Protein 8ES6 (pdb70)

B-factor: mean 34.58, std 14.5, range [12.84, 90.11]

Solvent-accessible surface area: 32322 Å² total

Secondary structure (DSSP, 8-state):
----S--HHHHHHHHHHTS--HHHHHHHHHHHHHHHHHHH--EEEE-HHHHHHHHHHHHHHHHTT---STTTT-EEEEETTB--TTSB--TT-GGGTT-B-SS--HHHHHHHHTT-EEEEEE---GGG-SSS-EETTTEEPPPTT-TTB---SSSHHHHHHHHTTS-S-EEEEES---HHHHHHHT-EEEEPPTTSS---SBS----SS-EEEEEESSHHHHHHHHHHH----S--SS----SS----S-EEEEE---BTTB---HHHHHHHHHHHHHHHTSTTEEEE----TTS-HHHHHHHHHHH---HHHHHHHHHHHHHHHHHH-SEEEE-S-SSS--B---S-GGG-EEEETTEEEETTHHHHTTHHHHHHT--EEEEEPP--TTS---EEEEE-STT-HHHHHHHHHHHHTTS----PPTT--/--S---HHHHHHHHHTTSS-HHHHHHHHHHHHHHHHHHH--EEEE-HHHHHHHHHHHHHHHHTT---STTTT-EEEEETTB--TTSB--TT-STTTT-B-SS--HHHHHHHHTT-EEEEEE---GGG-SSS-EETTTEEPPPTT-TTB---SSSHHHHHHHHTTS-S-EEEEES---HHHHHHHT-EEEEPPTTSS--TTBS---TT-EEEEEESSHHHHHHHHHHH---SS--SS----SS-------EEEE---BTTB---HHHHHHHHHHHHHHHTSTT-EEE----TTS-HHHHHHHHHHH--TTHHHHHHHHHHHHHHHHH-SEEEE-S-SSS--B---S-TTS-EEEETTEEEETTHHHHTTHHHHHHT--EEEEEPP--TTS---EEEEE-STT-HHHHHHHHHHHTTTS----PPTT--

Foldseek 3Di:
DQDFDDALVVVVVCCLVVVDFLLRLLCNLVVLCVVPVPLFLWFQWFDSVQLNVLRVVLSVCSVVVNFAALSASFEFEEALQFADAQAFNQLQPPVRLPPHDNHGFQLRVLCVRNHYRHGGHTFFDRLQPWQFTAHDPRGHGAQPLGRLFGLTTRNQSRLNSQLQRSHQKYKDKCFLACPSSCFQRFWKWKFAFLQFACPPRGVVCVDDQMGMAMIHQALLSRLSRSVRTTDGPDDDPDAFDSPDQDDDQAFEEEEDEADVVQHAAVVLVVLVVVLVVLQCPDHRYHYYPPDDPLDPLVLLVVLLVVVSVPNVVSLVVVLVVQVVVQVVGLKYKYFQASDHTDGDDPDPQVPDFDQGNNDTHHPCSNSSRRSVCRSNRWMKMWFWFDDDLPGGIGIMIIIHHRNNSSSSSSVNNVSVVGTGTGDRRPPHD/DDFQDALVRVVVCCLVVVDFLLRLLVVLVVLCVVPCVLFLLFQWFDSPQLNVLRVVLSVCSVVVNFAALNASAEFEEALQFADQQAQSQQLDDVSRRVHHHHGFLQSVLCVVRRYRYGGHTFFHRLFPWQFGAHPRRGGGAQPQGRQFGLTDRNLSRLNSQLQRSHQKYKDKAAQACPSSCFQRFWKWKFAFPQQAGPPRGNDDVQLMGMAMIHQALLSRLSSSVSTTDGPDDDPDAFDSPGQDQDFQFEEEEDEADVLGAAAPVQVVLVVVLVVLSVPGPNYHYDPPDDVLDPLVLLVVVQVVSCPPNVVSLVVVLVVQVVVQVVGLKYKYFQARDHTDGDDPDDQAVDFDQHHNRTHHSCSNNSRRSPCRSNRWMKMWFWFDDDSPDGIGTMIITHGRNNSNSSSSVSNNSVVGTGTGDRRPPHD

Organism: Escherichia coli (NCBI:txid562)

Sequence (856 aa):
SEQSYRSAGTLLAQLASGETTSVALVNHYFSRMAQFNKPLNAVVQQHYALALEAAARADRERLEGRRARGVLHGLPCTVKESFDVQGWLTTSGAHYLKDNRATQDAPSIARLRAAGAILMGKTNVPMMTADWQTYNDLYGTTHNLWDRQRSPGGSSGGAAVAVAADFTPVEFGSDLFGLRIPAHYTGVYAHRCSLGLMSVRGHVPGEPDLSTAGPMARSAADLRLMMRALSTFWVEPPRIPDFSRYQAKANYRVCTWFSAPHHEIDQQIAQRFQSFIDKLRAQPGVEVDDAMPADIDPDALFDIAVKLSRNTDKLRHEYSRVIETLFARYDVLLTPVSPVLAFAHMMQQPVRKRKLIVNGEPQDYNEHLFWNMLATVFGLPATVYPLAKTMDELPCGIQIISGHFHDDVTINFAEFCESSISGGFTVPEGYGEQSYRSAGTLLAQLASGETTSVALVNHYFSRMAQFNKPLNAVVQQHYALALEAAARADRERLEGRARGVLHGLPCTVKESFDVQGWLTTSGAHYLKDNRATQDAPSIARLRAAGAILMGKTNVPMMTADWQTYNDLYGTTHNLWDRQRSPGGSSGGAAVAVAADFTPVEFGSDLFGLRIPAHYTGVYAHRCSLGLMSVRGHVPGPDLSTAGPMARSAADLRLMMRALSTFWVEPPRIPDFSRYQAKANYRVCTWFSAPHHEIDQQIAQRFQSFIDKLRAQPGVEVDDAMPADIDPDALFDIAVKLSRNTDKLRHEYSRVIETLFARYDVLLTPVSPVLAFAHMQQPVRKRKLIVNGEPQDYNEHLFWNMLATVFGLPATVYPLAKTMDELPCGIQIISGHFHDDVTINFAEFCESISGGFTVPEGYG

Structure (mmCIF, N/CA/C/O backbone):
data_8ES6
#
_entry.id   8ES6
#
_cell.length_a   103.924
_cell.length_b   56.372
_cell.length_c   145.019
_cell.angle_alpha   90.000
_cell.angle_beta   91.840
_cell.angle_gamma   90.000
#
_symmetry.space_group_name_H-M   'C 1 2 1'
#
loop_
_entity.id
_entity.type
_entity.pdbx_description
1 polymer 'Colibactin biosynthesis amidase ClbL'
2 water water
#
loop_
_atom_site.group_PDB
_atom_site.id
_atom_site.type_symbol
_atom_site.label_atom_id
_atom_site.label_alt_id
_atom_site.label_comp_id
_atom_site.label_asym_id
_atom_site.label_entity_id
_atom_site.label_seq_id
_atom_site.pdbx_PDB_ins_code
_atom_site.Cartn_x
_atom_site.Cartn_y
_atom_site.Cartn_z
_atom_site.occupancy
_atom_site.B_iso_or_equiv
_atom_site.auth_seq_id
_atom_site.auth_comp_id
_atom_site.auth_asym_id
_atom_site.auth_atom_id
_atom_site.pdbx_PDB_model_num
ATOM 1 N N . SER A 1 2 ? -1.053 -13.895 36.096 1.00 51.79 2 SER A N 1
ATOM 2 C CA . SER A 1 2 ? -1.387 -12.559 35.619 1.00 49.46 2 SER A CA 1
ATOM 3 C C . SER A 1 2 ? -1.574 -12.564 34.107 1.00 54.54 2 SER A C 1
ATOM 4 O O . SER A 1 2 ? -0.804 -13.183 33.366 1.00 46.27 2 SER A O 1
ATOM 7 N N . GLU A 1 3 ? -2.605 -11.861 33.649 1.00 52.67 3 GLU A N 1
ATOM 8 C CA . GLU A 1 3 ? -2.927 -11.830 32.239 1.00 50.84 3 GLU A CA 1
ATOM 9 C C . GLU A 1 3 ? -2.962 -10.410 31.689 1.00 44.69 3 GLU A C 1
ATOM 10 O O . GLU A 1 3 ? -3.175 -10.234 30.482 1.00 47.97 3 GLU A O 1
ATOM 16 N N . GLN A 1 4 ? -2.730 -9.397 32.527 1.00 36.54 4 GLN A N 1
ATOM 17 C CA . GLN A 1 4 ? -2.736 -8.013 32.056 1.00 36.50 4 GLN A CA 1
ATOM 18 C C . GLN A 1 4 ? -1.664 -7.814 30.975 1.00 33.38 4 GLN A C 1
ATOM 19 O O . GLN A 1 4 ? -0.518 -8.244 31.138 1.00 32.91 4 GLN A O 1
ATOM 25 N N . SER A 1 5 ? -2.036 -7.177 29.865 1.00 29.85 5 SER A N 1
ATOM 26 C CA . SER A 1 5 ? -1.103 -6.904 28.772 1.00 28.16 5 SER A CA 1
ATOM 27 C C . SER A 1 5 ? -0.526 -5.486 28.853 1.00 29.44 5 SER A C 1
ATOM 28 O O . SER A 1 5 ? -1.042 -4.611 29.561 1.00 26.14 5 SER A O 1
ATOM 31 N N . TYR A 1 6 ? 0.591 -5.291 28.133 1.00 23.51 6 TYR A N 1
ATOM 32 C CA . TYR A 1 6 ? 1.252 -3.994 27.943 1.00 23.30 6 TYR A CA 1
ATOM 33 C C . TYR A 1 6 ? 1.707 -3.348 29.258 1.00 24.10 6 TYR A C 1
ATOM 34 O O . TYR A 1 6 ? 1.861 -2.130 29.349 1.00 20.18 6 TYR A O 1
ATOM 43 N N . ARG A 1 7 ? 1.980 -4.143 30.284 1.00 23.21 7 ARG A N 1
ATOM 44 C CA . ARG A 1 7 ? 2.751 -3.629 31.407 1.00 24.08 7 ARG A CA 1
ATOM 45 C C . ARG A 1 7 ? 4.189 -3.369 30.966 1.00 24.38 7 ARG A C 1
ATOM 46 O O . ARG A 1 7 ? 4.746 -4.103 30.144 1.00 24.55 7 ARG A O 1
ATOM 54 N N . SER A 1 8 ? 4.791 -2.321 31.532 1.00 19.84 8 SER A N 1
ATOM 55 C CA . SER A 1 8 ? 6.202 -2.027 31.312 1.00 20.21 8 SER A CA 1
ATOM 56 C C . SER A 1 8 ? 7.096 -2.975 32.104 1.00 22.42 8 SER A C 1
ATOM 57 O O . SER A 1 8 ? 6.677 -3.588 33.091 1.00 22.92 8 SER A O 1
ATOM 60 N N . ALA A 1 9 ? 8.364 -3.068 31.680 1.00 20.24 9 ALA A N 1
ATOM 61 C CA . ALA A 1 9 ? 9.342 -3.815 32.473 1.00 21.29 9 ALA A CA 1
ATOM 62 C C . ALA A 1 9 ? 9.407 -3.292 33.904 1.00 21.60 9 ALA A C 1
ATOM 63 O O . ALA A 1 9 ? 9.520 -4.076 34.859 1.00 19.96 9 ALA A O 1
ATOM 65 N N . GLY A 1 10 ? 9.389 -1.964 34.070 1.00 23.18 10 GLY A N 1
ATOM 66 C CA . GLY A 1 10 ? 9.490 -1.403 35.411 1.00 21.77 10 GLY A CA 1
ATOM 67 C C . GLY A 1 10 ? 8.343 -1.845 36.297 1.00 21.87 10 GLY A C 1
ATOM 68 O O . GLY A 1 10 ? 8.545 -2.257 37.443 1.00 26.21 10 GLY A O 1
ATOM 69 N N . THR A 1 11 ? 7.118 -1.757 35.773 1.00 19.66 11 THR A N 1
ATOM 70 C CA . THR A 1 11 ? 5.945 -2.270 36.474 1.00 22.19 11 THR A CA 1
ATOM 71 C C . THR A 1 11 ? 6.072 -3.758 36.761 1.00 23.77 11 THR A C 1
ATOM 72 O O . THR A 1 11 ? 5.747 -4.225 37.860 1.00 21.98 11 THR A O 1
ATOM 76 N N . LEU A 1 12 ? 6.518 -4.525 35.769 1.00 20.36 12 LEU A N 1
ATOM 77 C CA . LEU A 1 12 ? 6.606 -5.968 35.937 1.00 19.66 12 LEU A CA 1
ATOM 78 C C . LEU A 1 12 ? 7.575 -6.326 37.048 1.00 20.02 12 LEU A C 1
ATOM 79 O O . LEU A 1 12 ? 7.300 -7.212 37.863 1.00 24.33 12 LEU A O 1
ATOM 84 N N . LEU A 1 13 ? 8.714 -5.639 37.106 1.00 21.90 13 LEU A N 1
ATOM 85 C CA . LEU A 1 13 ? 9.679 -5.915 38.163 1.00 21.22 13 LEU A CA 1
ATOM 86 C C . LEU A 1 13 ? 9.091 -5.569 39.523 1.00 26.15 13 LEU A C 1
ATOM 87 O O . LEU A 1 13 ? 9.284 -6.303 40.500 1.00 21.52 13 LEU A O 1
ATOM 92 N N . ALA A 1 14 ? 8.334 -4.474 39.587 1.00 22.68 14 ALA A N 1
ATOM 93 C CA . ALA A 1 14 ? 7.669 -4.104 40.832 1.00 28.77 14 ALA A CA 1
ATOM 94 C C . ALA A 1 14 ? 6.650 -5.164 41.243 1.00 28.15 14 ALA A C 1
ATOM 95 O O . ALA A 1 14 ? 6.548 -5.522 42.428 1.00 28.12 14 ALA A O 1
ATOM 97 N N . GLN A 1 15 ? 5.892 -5.685 40.276 1.00 28.69 15 GLN A N 1
ATOM 98 C CA . GLN A 1 15 ? 4.875 -6.685 40.579 1.00 28.62 15 GLN A CA 1
ATOM 99 C C . GLN A 1 15 ? 5.487 -8.038 40.932 1.00 29.91 15 GLN A C 1
ATOM 100 O O . GLN A 1 15 ? 4.905 -8.793 41.723 1.00 25.65 15 GLN A O 1
ATOM 106 N N . LEU A 1 16 ? 6.642 -8.371 40.345 1.00 26.94 16 LEU A N 1
ATOM 107 C CA . LEU A 1 16 ? 7.375 -9.553 40.785 1.00 26.25 16 LEU A CA 1
ATOM 108 C C . LEU A 1 16 ? 7.818 -9.406 42.238 1.00 30.88 16 LEU A C 1
ATOM 109 O O . LEU A 1 16 ? 7.670 -10.333 43.040 1.00 26.40 16 LEU A O 1
ATOM 114 N N . ALA A 1 17 ? 8.382 -8.243 42.587 1.00 29.85 17 ALA A N 1
ATOM 115 C CA . ALA A 1 17 ? 8.817 -8.010 43.958 1.00 31.32 17 ALA A CA 1
ATOM 116 C C . ALA A 1 17 ? 7.659 -8.104 44.929 1.00 33.06 17 ALA A C 1
ATOM 117 O O . ALA A 1 17 ? 7.830 -8.572 46.058 1.00 34.02 17 ALA A O 1
ATOM 119 N N . SER A 1 18 ? 6.479 -7.664 44.519 1.00 31.72 18 SER A N 1
ATOM 120 C CA . SER A 1 18 ? 5.352 -7.605 45.428 1.00 34.07 18 SER A CA 1
ATOM 121 C C . SER A 1 18 ? 4.484 -8.848 45.373 1.00 35.46 18 SER A C 1
ATOM 122 O O . SER A 1 18 ? 3.521 -8.953 46.141 1.00 33.84 18 SER A O 1
ATOM 125 N N . GLY A 1 19 ? 4.792 -9.791 44.493 1.00 30.27 19 GLY A N 1
ATOM 126 C CA . GLY A 1 19 ? 4.006 -11.004 44.423 1.00 28.85 19 GLY A CA 1
ATOM 127 C C . GLY A 1 19 ? 2.701 -10.896 43.672 1.00 30.47 19 GLY A C 1
ATOM 128 O O . GLY A 1 19 ? 1.952 -11.872 43.663 1.00 35.01 19 GLY A O 1
ATOM 129 N N . GLU A 1 20 ? 2.396 -9.750 43.036 1.00 28.73 20 GLU A N 1
ATOM 130 C CA . GLU A 1 20 ? 1.211 -9.694 42.176 1.00 31.67 20 GLU A CA 1
ATOM 131 C C . GLU A 1 20 ? 1.372 -10.497 40.896 1.00 33.01 20 GLU A C 1
ATOM 132 O O . GLU A 1 20 ? 0.381 -10.693 40.178 1.00 33.84 20 GLU A O 1
ATOM 138 N N . THR A 1 21 ? 2.585 -10.940 40.578 1.00 30.58 21 THR A N 1
ATOM 139 C CA . THR A 1 21 ? 2.787 -11.821 39.439 1.00 25.67 21 THR A CA 1
ATOM 140 C C . THR A 1 21 ? 4.053 -12.629 39.694 1.00 23.96 21 THR A C 1
ATOM 141 O O . THR A 1 21 ? 4.839 -12.328 40.592 1.00 24.01 21 THR A O 1
ATOM 145 N N . THR A 1 22 ? 4.248 -13.661 38.889 1.00 21.98 22 THR A N 1
ATOM 146 C CA . THR A 1 22 ? 5.450 -14.482 38.951 1.00 20.76 22 THR A CA 1
ATOM 147 C C . THR A 1 22 ? 6.042 -14.542 37.551 1.00 20.78 22 THR A C 1
ATOM 148 O O . THR A 1 22 ? 5.385 -14.186 36.572 1.00 19.54 22 THR A O 1
ATOM 152 N N . SER A 1 23 ? 7.293 -14.996 37.465 1.00 21.37 23 SER A N 1
ATOM 153 C CA . SER A 1 23 ? 7.923 -15.159 36.157 1.00 19.83 23 SER A CA 1
ATOM 154 C C . SER A 1 23 ? 7.243 -16.237 35.326 1.00 20.81 23 SER A C 1
ATOM 155 O O . SER A 1 23 ? 7.162 -16.112 34.102 1.00 22.25 23 SER A O 1
ATOM 158 N N . VAL A 1 24 ? 6.759 -17.314 35.958 1.00 20.26 24 VAL A N 1
ATOM 159 C CA . VAL A 1 24 ? 6.046 -18.337 35.200 1.00 17.90 24 VAL A CA 1
ATOM 160 C C . VAL A 1 24 ? 4.793 -17.757 34.557 1.00 18.26 24 VAL A C 1
ATOM 161 O O . VAL A 1 24 ? 4.514 -18.009 33.380 1.00 18.99 24 VAL A O 1
ATOM 165 N N . ALA A 1 25 ? 4.031 -16.959 35.303 1.00 17.54 25 ALA A N 1
ATOM 166 C CA . ALA A 1 25 ? 2.834 -16.352 34.733 1.00 20.93 25 ALA A CA 1
ATOM 167 C C . ALA A 1 25 ? 3.181 -15.411 33.583 1.00 21.09 25 ALA A C 1
ATOM 168 O O . ALA A 1 25 ? 2.419 -15.303 32.617 1.00 20.24 25 ALA A O 1
ATOM 170 N N . LEU A 1 26 ? 4.319 -14.729 33.672 1.00 16.92 26 LEU A N 1
ATOM 171 C CA . LEU A 1 26 ? 4.706 -13.825 32.585 1.00 17.87 26 LEU A CA 1
ATOM 172 C C . LEU A 1 26 ? 5.123 -14.596 31.338 1.00 19.74 26 LEU A C 1
ATOM 173 O O . LEU A 1 26 ? 4.814 -14.186 30.215 1.00 21.97 26 LEU A O 1
ATOM 178 N N . VAL A 1 27 ? 5.853 -15.692 31.510 1.00 18.80 27 VAL A N 1
ATOM 179 C CA . VAL A 1 27 ? 6.267 -16.467 30.353 1.00 22.12 27 VAL A CA 1
ATOM 180 C C . VAL A 1 27 ? 5.039 -17.029 29.651 1.00 22.23 27 VAL A C 1
ATOM 181 O O . VAL A 1 27 ? 4.916 -16.943 28.423 1.00 23.63 27 VAL A O 1
ATOM 185 N N . ASN A 1 28 ? 4.055 -17.507 30.429 1.00 21.43 28 ASN A N 1
ATOM 186 C CA . ASN A 1 28 ? 2.811 -17.975 29.827 1.00 20.44 28 ASN A CA 1
ATOM 187 C C . ASN A 1 28 ? 2.037 -16.842 29.157 1.00 23.06 28 ASN A C 1
ATOM 188 O O . ASN A 1 28 ? 1.442 -17.040 28.093 1.00 25.92 28 ASN A O 1
ATOM 193 N N . HIS A 1 29 ? 2.040 -15.645 29.749 1.00 20.68 29 HIS A N 1
ATOM 194 C CA . HIS A 1 29 ? 1.413 -14.493 29.102 1.00 22.50 29 HIS A CA 1
ATOM 195 C C . HIS A 1 29 ? 1.989 -14.250 27.707 1.00 21.26 29 HIS A C 1
ATOM 196 O O . HIS A 1 29 ? 1.246 -14.184 26.731 1.00 21.15 29 HIS A O 1
ATOM 203 N N . TYR A 1 30 ? 3.313 -14.122 27.603 1.00 21.81 30 TYR A N 1
ATOM 204 C CA . TYR A 1 30 ? 3.939 -13.780 26.324 1.00 21.75 30 TYR A CA 1
ATOM 205 C C . TYR A 1 30 ? 3.787 -14.901 25.301 1.00 22.59 30 TYR A C 1
ATOM 206 O O . TYR A 1 30 ? 3.463 -14.642 24.133 1.00 25.62 30 TYR A O 1
ATOM 215 N N . PHE A 1 31 ? 4.005 -16.160 25.704 1.00 20.68 31 PHE A N 1
ATOM 216 C CA . PHE A 1 31 ? 3.814 -17.232 24.725 1.00 23.10 31 PHE A CA 1
ATOM 217 C C . PHE A 1 31 ? 2.354 -17.370 24.315 1.00 21.99 31 PHE A C 1
ATOM 218 O O . PHE A 1 31 ? 2.066 -17.722 23.165 1.00 26.93 31 PHE A O 1
ATOM 226 N N . SER A 1 32 ? 1.424 -17.108 25.230 1.00 22.85 32 SER A N 1
ATOM 227 C CA . SER A 1 32 ? 0.014 -17.046 24.856 1.00 23.20 32 SER A CA 1
ATOM 228 C C . SER A 1 32 ? -0.241 -15.982 23.792 1.00 27.91 32 SER A C 1
ATOM 229 O O . SER A 1 32 ? -0.943 -16.226 22.803 1.00 30.33 32 SER A O 1
ATOM 232 N N . ARG A 1 33 ? 0.294 -14.779 23.988 1.00 25.76 33 ARG A N 1
ATOM 233 C CA . ARG A 1 33 ? 0.099 -13.750 22.973 1.00 24.92 33 ARG A CA 1
ATOM 234 C C . ARG A 1 33 ? 0.772 -14.138 21.666 1.00 25.86 33 ARG A C 1
ATOM 235 O O . ARG A 1 33 ? 0.230 -13.864 20.588 1.00 29.50 33 ARG A O 1
ATOM 243 N N . MET A 1 34 ? 1.943 -14.787 21.717 1.00 23.88 34 MET A N 1
ATOM 244 C CA . MET A 1 34 ? 2.519 -15.189 20.440 1.00 24.38 34 MET A CA 1
ATOM 245 C C . MET A 1 34 ? 1.677 -16.260 19.765 1.00 30.20 34 MET A C 1
ATOM 246 O O . MET A 1 34 ? 1.576 -16.284 18.536 1.00 25.66 34 MET A O 1
ATOM 251 N N . ALA A 1 35 ? 1.069 -17.161 20.546 1.00 31.15 35 ALA A N 1
ATOM 252 C CA . ALA A 1 35 ? 0.186 -18.146 19.934 1.00 31.03 35 ALA A CA 1
ATOM 253 C C . ALA A 1 35 ? -1.008 -17.468 19.274 1.00 27.81 35 ALA A C 1
ATOM 254 O O . ALA A 1 35 ? -1.399 -17.830 18.159 1.00 30.53 35 ALA A O 1
ATOM 256 N N . GLN A 1 36 ? -1.571 -16.457 19.933 1.00 28.57 36 GLN A N 1
ATOM 257 C CA . GLN A 1 36 ? -2.767 -15.790 19.437 1.00 29.00 36 GLN A CA 1
ATOM 258 C C . GLN A 1 36 ? -2.486 -14.856 18.265 1.00 33.42 36 GLN A C 1
ATOM 259 O O . GLN A 1 36 ? -3.363 -14.679 17.412 1.00 33.17 36 GLN A O 1
ATOM 265 N N . PHE A 1 37 ? -1.293 -14.251 18.196 1.00 31.16 37 PHE A N 1
ATOM 266 C CA . PHE A 1 37 ? -1.075 -13.126 17.282 1.00 30.56 37 PHE A CA 1
ATOM 267 C C . PHE A 1 37 ? 0.138 -13.238 16.367 1.00 30.79 37 PHE A C 1
ATOM 268 O O . PHE A 1 37 ? 0.211 -12.475 15.392 1.00 33.32 37 PHE A O 1
ATOM 276 N N . ASN A 1 38 ? 1.091 -14.131 16.628 1.00 30.40 38 ASN A N 1
ATOM 277 C CA . ASN A 1 38 ? 2.347 -14.063 15.878 1.00 29.90 38 ASN A CA 1
ATOM 278 C C . ASN A 1 38 ? 2.220 -14.591 14.458 1.00 33.27 38 ASN A C 1
ATOM 279 O O . ASN A 1 38 ? 2.982 -14.157 13.581 1.00 28.04 38 ASN A O 1
ATOM 284 N N . LYS A 1 39 ? 1.281 -15.512 14.200 1.00 33.41 39 LYS A N 1
ATOM 285 C CA . LYS A 1 39 ? 1.201 -16.106 12.864 1.00 36.11 39 LYS A CA 1
ATOM 286 C C . LYS A 1 39 ? 1.027 -15.069 11.761 1.00 30.70 39 LYS A C 1
ATOM 287 O O . LYS A 1 39 ? 1.829 -15.080 10.813 1.00 31.00 39 LYS A O 1
ATOM 293 N N . PRO A 1 40 ? 0.051 -14.153 11.810 1.00 29.08 40 PRO A N 1
ATOM 294 C CA . PRO A 1 40 ? -0.047 -13.135 10.745 1.00 34.66 40 PRO A CA 1
ATOM 295 C C . PRO A 1 40 ? 1.091 -12.115 10.720 1.00 35.21 40 PRO A C 1
ATOM 296 O O . PRO A 1 40 ? 1.240 -11.430 9.695 1.00 33.53 40 PRO A O 1
ATOM 300 N N . LEU A 1 41 ? 1.890 -11.987 11.785 1.00 29.51 41 LEU A N 1
ATOM 301 C CA . LEU A 1 41 ? 2.945 -10.973 11.853 1.00 31.84 41 LEU A CA 1
ATOM 302 C C . LEU A 1 41 ? 4.334 -11.517 11.530 1.00 26.01 41 LEU A C 1
ATOM 303 O O . LEU A 1 41 ? 5.148 -10.810 10.919 1.00 25.61 41 LEU A O 1
ATOM 308 N N . ASN A 1 42 ? 4.625 -12.749 11.964 1.00 28.48 42 ASN A N 1
ATOM 309 C CA . ASN A 1 42 ? 5.884 -13.453 11.698 1.00 24.69 42 ASN A CA 1
ATOM 310 C C . ASN A 1 42 ? 7.067 -12.697 12.320 1.00 28.20 42 ASN A C 1
ATOM 311 O O . ASN A 1 42 ? 8.146 -12.569 11.728 1.00 23.54 42 ASN A O 1
ATOM 316 N N . ALA A 1 43 ? 6.865 -12.200 13.545 1.00 21.80 43 ALA A N 1
ATOM 317 C CA . ALA A 1 43 ? 7.878 -11.425 14.252 1.00 22.01 43 ALA A CA 1
ATOM 318 C C . ALA A 1 43 ? 8.843 -12.307 15.045 1.00 19.90 43 ALA A C 1
ATOM 319 O O . ALA A 1 43 ? 10.060 -12.117 15.000 1.00 21.01 43 ALA A O 1
ATOM 321 N N . VAL A 1 44 ? 8.326 -13.259 15.794 1.00 20.26 44 VAL A N 1
ATOM 322 C CA . VAL A 1 44 ? 9.174 -14.153 16.562 1.00 23.11 44 VAL A CA 1
ATOM 323 C C . VAL A 1 44 ? 9.387 -15.376 15.689 1.00 23.20 44 VAL A C 1
ATOM 324 O O . VAL A 1 44 ? 8.416 -16.009 15.265 1.00 24.79 44 VAL A O 1
ATOM 328 N N . VAL A 1 45 ? 10.644 -15.700 15.403 1.00 21.02 45 VAL A N 1
ATOM 329 C CA . VAL A 1 45 ? 10.949 -16.809 14.507 1.00 23.05 45 VAL A CA 1
ATOM 330 C C . VAL A 1 45 ? 11.622 -17.987 15.204 1.00 26.72 45 VAL A C 1
ATOM 331 O O . VAL A 1 45 ? 11.788 -19.041 14.569 1.00 22.66 45 VAL A O 1
ATOM 335 N N . GLN A 1 46 ? 12.011 -17.857 16.474 1.00 22.79 46 GLN A N 1
ATOM 336 C CA . GLN A 1 46 ? 12.403 -18.996 17.300 1.00 22.88 46 GLN A CA 1
ATOM 337 C C . GLN A 1 46 ? 11.690 -18.852 18.622 1.00 27.37 46 GLN A C 1
ATOM 338 O O . GLN A 1 46 ? 11.703 -17.770 19.202 1.00 22.14 46 GLN A O 1
ATOM 344 N N . GLN A 1 47 ? 11.098 -19.940 19.111 1.00 29.61 47 GLN A N 1
ATOM 345 C CA . GLN A 1 47 ? 10.481 -19.956 20.432 1.00 26.90 47 GLN A CA 1
ATOM 346 C C . GLN A 1 47 ? 11.090 -21.097 21.233 1.00 29.99 47 GLN A C 1
ATOM 347 O O . GLN A 1 47 ? 11.246 -22.202 20.703 1.00 26.42 47 GLN A O 1
ATOM 353 N N . HIS A 1 48 ? 11.465 -20.819 22.500 1.00 23.69 48 HIS A N 1
ATOM 354 C CA . HIS A 1 48 ? 12.099 -21.802 23.388 1.00 23.45 48 HIS A CA 1
ATOM 355 C C . HIS A 1 48 ? 11.294 -21.873 24.688 1.00 24.85 48 HIS A C 1
ATOM 356 O O . HIS A 1 48 ? 11.765 -21.490 25.761 1.00 22.60 48 HIS A O 1
ATOM 363 N N . TYR A 1 49 ? 10.064 -22.371 24.575 1.00 24.41 49 TYR A N 1
ATOM 364 C CA . TYR A 1 49 ? 9.159 -22.373 25.717 1.00 25.05 49 TYR A CA 1
ATOM 365 C C . TYR A 1 49 ? 9.707 -23.196 26.880 1.00 26.11 49 TYR A C 1
ATOM 366 O O . TYR A 1 49 ? 9.690 -22.744 28.031 1.00 24.68 49 TYR A O 1
ATOM 375 N N . ALA A 1 50 ? 10.206 -24.407 26.605 1.00 23.98 50 ALA A N 1
ATOM 376 C CA . ALA A 1 50 ? 10.616 -25.294 27.694 1.00 24.89 50 ALA A CA 1
ATOM 377 C C . ALA A 1 50 ? 11.777 -24.703 28.479 1.00 26.56 50 ALA A C 1
ATOM 378 O O . ALA A 1 50 ? 11.806 -24.778 29.718 1.00 28.05 50 ALA A O 1
ATOM 380 N N . LEU A 1 51 ? 12.743 -24.113 27.773 1.00 22.46 51 LEU A N 1
ATOM 381 C CA . LEU A 1 51 ? 13.849 -23.443 28.433 1.00 26.29 51 LEU A CA 1
ATOM 382 C C . LEU A 1 51 ? 13.354 -22.214 29.196 1.00 24.67 51 LEU A C 1
ATOM 383 O O . LEU A 1 51 ? 13.798 -21.957 30.322 1.00 26.42 51 LEU A O 1
ATOM 388 N N . ALA A 1 52 ? 12.408 -21.469 28.614 1.00 23.01 52 ALA A N 1
ATOM 389 C CA . ALA A 1 52 ? 11.924 -20.250 29.265 1.00 23.21 52 ALA A CA 1
ATOM 390 C C . ALA A 1 52 ? 11.147 -20.570 30.535 1.00 23.80 52 ALA A C 1
ATOM 391 O O . ALA A 1 52 ? 11.287 -19.868 31.549 1.00 22.51 52 ALA A O 1
ATOM 393 N N . LEU A 1 53 ? 10.284 -21.593 30.481 1.00 23.13 53 LEU A N 1
ATOM 394 C CA . LEU A 1 53 ? 9.477 -21.957 31.645 1.00 25.04 53 LEU A CA 1
ATOM 395 C C . LEU A 1 53 ? 10.348 -22.464 32.784 1.00 24.42 53 LEU A C 1
ATOM 396 O O . LEU A 1 53 ? 10.093 -22.153 33.957 1.00 22.44 53 LEU A O 1
ATOM 401 N N . GLU A 1 54 ? 11.356 -23.273 32.459 1.00 24.18 54 GLU A N 1
ATOM 402 C CA . GLU A 1 54 ? 12.318 -23.733 33.454 1.00 26.18 54 GLU A CA 1
ATOM 403 C C . GLU A 1 54 ? 13.034 -22.559 34.101 1.00 24.64 54 GLU A C 1
ATOM 404 O O . GLU A 1 54 ? 13.117 -22.468 35.330 1.00 23.27 54 GLU A O 1
ATOM 410 N N . ALA A 1 55 ? 13.538 -21.630 33.281 1.00 22.59 55 ALA A N 1
ATOM 411 C CA . ALA A 1 55 ? 14.201 -20.447 33.810 1.00 20.72 55 ALA A CA 1
ATOM 412 C C . ALA A 1 55 ? 13.252 -19.625 34.684 1.00 18.35 55 ALA A C 1
ATOM 413 O O . ALA A 1 55 ? 13.661 -19.099 35.719 1.00 21.54 55 ALA A O 1
ATOM 415 N N . ALA A 1 56 ? 11.977 -19.517 34.289 1.00 16.14 56 ALA A N 1
ATOM 416 C CA . ALA A 1 56 ? 11.016 -18.764 35.095 1.00 20.02 56 ALA A CA 1
ATOM 417 C C . ALA A 1 56 ? 10.784 -19.431 36.436 1.00 21.28 56 ALA A C 1
ATOM 418 O O . ALA A 1 56 ? 10.618 -18.745 37.449 1.00 21.51 56 ALA A O 1
ATOM 420 N N . ALA A 1 57 ? 10.692 -20.762 36.447 1.00 18.42 57 ALA A N 1
ATOM 421 C CA . ALA A 1 57 ? 10.473 -21.465 37.708 1.00 22.46 57 ALA A CA 1
ATOM 422 C C . ALA A 1 57 ? 11.627 -21.228 38.667 1.00 21.73 57 ALA A C 1
ATOM 423 O O . ALA A 1 57 ? 11.421 -21.011 39.871 1.00 21.65 57 ALA A O 1
ATOM 425 N N . ARG A 1 58 ? 12.849 -21.279 38.146 1.00 20.24 58 ARG A N 1
ATOM 426 C CA . ARG A 1 58 ? 14.041 -20.972 38.922 1.00 20.47 58 ARG A CA 1
ATOM 427 C C . ARG A 1 58 ? 13.996 -19.545 39.456 1.00 20.88 58 ARG A C 1
ATOM 428 O O . ARG A 1 58 ? 14.245 -19.312 40.641 1.00 20.84 58 ARG A O 1
ATOM 436 N N . ALA A 1 59 ? 13.697 -18.565 38.599 1.00 22.81 59 ALA A N 1
ATOM 437 C CA . ALA A 1 59 ? 13.610 -17.196 39.113 1.00 19.56 59 ALA A CA 1
ATOM 438 C C . ALA A 1 59 ? 12.580 -17.111 40.234 1.00 20.16 59 ALA A C 1
ATOM 439 O O . ALA A 1 59 ? 12.834 -16.493 41.275 1.00 19.65 59 ALA A O 1
ATOM 441 N N . ASP A 1 60 ? 11.430 -17.763 40.062 1.00 20.92 60 ASP A N 1
ATOM 442 C CA . ASP A 1 60 ? 10.420 -17.691 41.110 1.00 22.08 60 ASP A CA 1
ATOM 443 C C . ASP A 1 60 ? 10.905 -18.324 42.412 1.00 24.06 60 ASP A C 1
ATOM 444 O O . ASP A 1 60 ? 10.701 -17.757 43.490 1.00 21.98 60 ASP A O 1
ATOM 449 N N . ARG A 1 61 ? 11.569 -19.481 42.345 1.00 21.92 61 ARG A N 1
ATOM 450 C CA . ARG A 1 61 ? 12.125 -20.084 43.560 1.00 23.21 61 ARG A CA 1
ATOM 451 C C . ARG A 1 61 ? 13.126 -19.157 44.227 1.00 23.24 61 ARG A C 1
ATOM 452 O O . ARG A 1 61 ? 13.120 -18.989 45.453 1.00 23.09 61 ARG A O 1
ATOM 460 N N . GLU A 1 62 ? 13.996 -18.543 43.427 1.00 22.04 62 GLU A N 1
ATOM 461 C CA . GLU A 1 62 ? 14.996 -17.630 43.961 1.00 20.89 62 GLU A CA 1
ATOM 462 C C . GLU A 1 62 ? 14.350 -16.443 44.673 1.00 25.01 62 GLU A C 1
ATOM 463 O O . GLU A 1 62 ? 14.788 -16.045 45.765 1.00 24.87 62 GLU A O 1
ATOM 469 N N . ARG A 1 63 ? 13.313 -15.859 44.063 1.00 24.25 63 ARG A N 1
ATOM 470 C CA . ARG A 1 63 ? 12.611 -14.738 44.691 1.00 26.27 63 ARG A CA 1
ATOM 471 C C . ARG A 1 63 ? 12.031 -15.127 46.049 1.00 25.68 63 ARG A C 1
ATOM 472 O O . ARG A 1 63 ? 12.198 -14.405 47.043 1.00 26.91 63 ARG A O 1
ATOM 480 N N . LEU A 1 64 ? 11.304 -16.240 46.094 1.00 23.33 64 LEU A N 1
ATOM 481 C CA . LEU A 1 64 ? 10.709 -16.703 47.352 1.00 24.85 64 LEU A CA 1
ATOM 482 C C . LEU A 1 64 ? 11.747 -16.923 48.445 1.00 27.21 64 LEU A C 1
ATOM 483 O O . LEU A 1 64 ? 11.486 -16.621 49.616 1.00 25.80 64 LEU A O 1
ATOM 488 N N . GLU A 1 65 ? 12.927 -17.428 48.096 1.00 21.14 65 GLU A N 1
ATOM 489 C CA . GLU A 1 65 ? 13.934 -17.740 49.097 1.00 22.51 65 GLU A CA 1
ATOM 490 C C . GLU A 1 65 ? 14.908 -16.592 49.347 1.00 24.04 65 GLU A C 1
ATOM 491 O O . GLU A 1 65 ? 15.885 -16.761 50.085 1.00 24.30 65 GLU A O 1
ATOM 497 N N . GLY A 1 66 ? 14.633 -15.410 48.812 1.00 27.36 66 GLY A N 1
ATOM 498 C CA . GLY A 1 66 ? 15.523 -14.299 49.061 1.00 25.50 66 GLY A CA 1
ATOM 499 C C . GLY A 1 66 ? 16.863 -14.416 48.382 1.00 26.75 66 GLY A C 1
ATOM 500 O O . GLY A 1 66 ? 17.845 -13.860 48.884 1.00 28.46 66 GLY A O 1
ATOM 501 N N . ARG A 1 67 ? 16.934 -15.135 47.253 1.00 24.30 67 ARG A N 1
ATOM 502 C CA A ARG A 1 67 ? 18.169 -15.347 46.507 0.49 26.49 67 ARG A CA 1
ATOM 503 C CA B ARG A 1 67 ? 18.187 -15.313 46.523 0.51 26.21 67 ARG A CA 1
ATOM 504 C C . ARG A 1 67 ? 18.155 -14.687 45.136 1.00 25.70 67 ARG A C 1
ATOM 505 O O . ARG A 1 67 ? 18.985 -15.034 44.294 1.00 29.64 67 ARG A O 1
ATOM 520 N N . ALA A 1 68 ? 17.229 -13.775 44.874 1.00 27.29 68 ALA A N 1
ATOM 521 C CA . ALA A 1 68 ? 17.179 -13.159 43.551 1.00 25.99 68 ALA A CA 1
ATOM 522 C C . ALA A 1 68 ? 18.290 -12.126 43.403 1.00 24.16 68 ALA A C 1
ATOM 523 O O . ALA A 1 68 ? 18.598 -11.382 44.340 1.00 26.17 68 ALA A O 1
ATOM 525 N N . ARG A 1 69 ? 18.891 -12.087 42.212 1.00 27.19 69 ARG A N 1
ATOM 526 C CA . ARG A 1 69 ? 20.041 -11.243 41.921 1.00 27.73 69 ARG A CA 1
ATOM 527 C C . ARG A 1 69 ? 19.903 -10.725 40.502 1.00 25.76 69 ARG A C 1
ATOM 528 O O . ARG A 1 69 ? 19.510 -11.482 39.611 1.00 25.48 69 ARG A O 1
ATOM 536 N N . GLY A 1 70 ? 20.223 -9.456 40.294 1.00 27.57 70 GLY A N 1
ATOM 537 C CA . GLY A 1 70 ? 20.259 -8.892 38.954 1.00 23.80 70 GLY A CA 1
ATOM 538 C C . GLY A 1 70 ? 19.130 -7.902 38.729 1.00 21.44 70 GLY A C 1
ATOM 539 O O . GLY A 1 70 ? 18.012 -8.072 39.226 1.00 20.76 70 GLY A O 1
ATOM 540 N N . VAL A 1 71 ? 19.408 -6.867 37.924 1.00 24.16 71 VAL A N 1
ATOM 541 C CA . VAL A 1 71 ? 18.412 -5.808 37.738 1.00 19.73 71 VAL A CA 1
ATOM 542 C C . VAL A 1 71 ? 17.266 -6.194 36.808 1.00 21.96 71 VAL A C 1
ATOM 543 O O . VAL A 1 71 ? 16.243 -5.499 36.789 1.00 22.24 71 VAL A O 1
ATOM 547 N N . LEU A 1 72 ? 17.392 -7.287 36.050 1.00 19.49 72 LEU A N 1
ATOM 548 C CA . LEU A 1 72 ? 16.328 -7.829 35.217 1.00 17.79 72 LEU A CA 1
ATOM 549 C C . LEU A 1 72 ? 15.777 -9.149 35.762 1.00 19.25 72 LEU A C 1
ATOM 550 O O . LEU A 1 72 ? 15.176 -9.928 35.007 1.00 19.44 72 LEU A O 1
ATOM 555 N N . HIS A 1 73 ? 15.962 -9.417 37.046 1.00 21.42 73 HIS A N 1
ATOM 556 C CA . HIS A 1 73 ? 15.712 -10.764 37.551 1.00 17.18 73 HIS A CA 1
ATOM 557 C C . HIS A 1 73 ? 14.267 -11.167 37.327 1.00 19.98 73 HIS A C 1
ATOM 558 O O . HIS A 1 73 ? 13.344 -10.525 37.838 1.00 22.16 73 HIS A O 1
ATOM 565 N N . GLY A 1 74 ? 14.067 -12.255 36.599 1.00 19.01 74 GLY A N 1
ATOM 566 C CA . GLY A 1 74 ? 12.741 -12.775 36.363 1.00 19.36 74 GLY A CA 1
ATOM 567 C C . GLY A 1 74 ? 11.989 -12.156 35.212 1.00 17.72 74 GLY A C 1
ATOM 568 O O . GLY A 1 74 ? 10.823 -12.515 34.997 1.00 17.70 74 GLY A O 1
ATOM 569 N N . LEU A 1 75 ? 12.607 -11.236 34.467 1.00 19.49 75 LEU A N 1
ATOM 570 C CA . LEU A 1 75 ? 11.934 -10.535 33.380 1.00 19.18 75 LEU A CA 1
ATOM 571 C C . LEU A 1 75 ? 12.171 -11.248 32.057 1.00 18.75 75 LEU A C 1
ATOM 572 O O . LEU A 1 75 ? 13.323 -11.372 31.635 1.00 18.84 75 LEU A O 1
ATOM 577 N N . PRO A 1 76 ? 11.130 -11.686 31.365 1.00 15.90 76 PRO A N 1
ATOM 578 C CA . PRO A 1 76 ? 11.305 -12.355 30.065 1.00 19.16 76 PRO A CA 1
ATOM 579 C C . PRO A 1 76 ? 11.591 -11.354 28.950 1.00 18.36 76 PRO A C 1
ATOM 580 O O . PRO A 1 76 ? 11.215 -10.189 29.028 1.00 17.16 76 PRO A O 1
ATOM 584 N N . CYS A 1 77 ? 12.263 -11.822 27.900 1.00 16.57 77 CYS A N 1
ATOM 585 C CA . CYS A 1 77 ? 12.427 -10.990 26.713 1.00 17.59 77 CYS A CA 1
ATOM 586 C C . CYS A 1 77 ? 12.744 -11.879 25.517 1.00 21.72 77 CYS A C 1
ATOM 587 O O . CYS A 1 77 ? 12.943 -13.089 25.647 1.00 21.41 77 CYS A O 1
ATOM 590 N N . THR A 1 78 ? 12.726 -11.267 24.341 1.00 23.30 78 THR A N 1
ATOM 591 C CA . THR A 1 78 ? 13.246 -11.878 23.128 1.00 19.94 78 THR A CA 1
ATOM 592 C C . THR A 1 78 ? 14.429 -11.036 22.686 1.00 23.99 78 THR A C 1
ATOM 593 O O . THR A 1 78 ? 14.612 -9.912 23.165 1.00 22.42 78 THR A O 1
ATOM 597 N N . VAL A 1 79 ? 15.259 -11.581 21.792 1.00 18.09 79 VAL A N 1
ATOM 598 C CA . VAL A 1 79 ? 16.393 -10.829 21.270 1.00 15.68 79 VAL A CA 1
ATOM 599 C C . VAL A 1 79 ? 16.423 -10.964 19.754 1.00 21.34 79 VAL A C 1
ATOM 600 O O . VAL A 1 79 ? 15.811 -11.855 19.173 1.00 15.93 79 VAL A O 1
ATOM 604 N N . LYS A 1 80 ? 17.147 -10.047 19.121 1.00 17.42 80 LYS A N 1
ATOM 605 C CA . LYS A 1 80 ? 17.307 -10.086 17.674 1.00 19.41 80 LYS A CA 1
ATOM 606 C C . LYS A 1 80 ? 17.951 -11.403 17.232 1.00 17.79 80 LYS A C 1
ATOM 607 O O . LYS A 1 80 ? 18.938 -11.857 17.817 1.00 16.97 80 LYS A O 1
ATOM 613 N N . GLU A 1 81 ? 17.403 -12.002 16.170 1.00 21.70 81 GLU A N 1
ATOM 614 C CA . GLU A 1 81 ? 17.846 -13.348 15.770 1.00 20.35 81 GLU A CA 1
ATOM 615 C C . GLU A 1 81 ? 19.343 -13.408 15.490 1.00 20.48 81 GLU A C 1
ATOM 616 O O . GLU A 1 81 ? 19.973 -14.455 15.674 1.00 20.15 81 GLU A O 1
ATOM 622 N N . SER A 1 82 ? 19.926 -12.304 15.028 1.00 20.61 82 SER A N 1
ATOM 623 C CA . SER A 1 82 ? 21.320 -12.227 14.623 1.00 19.04 82 SER A CA 1
ATOM 624 C C . SER A 1 82 ? 22.323 -12.162 15.771 1.00 22.30 82 SER A C 1
ATOM 625 O O . SER A 1 82 ? 23.527 -12.134 15.503 1.00 23.26 82 SER A O 1
ATOM 628 N N . PHE A 1 83 ? 21.896 -12.169 17.033 1.00 19.37 83 PHE A N 1
ATOM 629 C CA . PHE A 1 83 ? 22.819 -12.306 18.152 1.00 19.53 83 PHE A CA 1
ATOM 630 C C . PHE A 1 83 ? 22.900 -13.756 18.614 1.00 23.66 83 PHE A C 1
ATOM 631 O O . PHE A 1 83 ? 21.880 -14.445 18.709 1.00 20.93 83 PHE A O 1
ATOM 639 N N . ASP A 1 84 ? 24.117 -14.183 18.959 1.00 22.82 84 ASP A N 1
ATOM 640 C CA . ASP A 1 84 ? 24.347 -15.533 19.453 1.00 21.81 84 ASP A CA 1
ATOM 641 C C . ASP A 1 84 ? 23.733 -15.715 20.837 1.00 24.24 84 ASP A C 1
ATOM 642 O O . ASP A 1 84 ? 24.017 -14.941 21.763 1.00 21.28 84 ASP A O 1
ATOM 647 N N . VAL A 1 85 ? 22.932 -16.768 20.975 1.00 24.99 85 VAL A N 1
ATOM 648 C CA . VAL A 1 85 ? 22.521 -17.316 22.263 1.00 24.68 85 VAL A CA 1
ATOM 649 C C . VAL A 1 85 ? 22.970 -18.773 22.288 1.00 23.77 85 VAL A C 1
ATOM 650 O O . VAL A 1 85 ? 22.687 -19.521 21.349 1.00 22.59 85 VAL A O 1
ATOM 654 N N . GLN A 1 86 ? 23.675 -19.164 23.345 1.00 28.52 86 GLN A N 1
ATOM 655 C CA . GLN A 1 86 ? 24.252 -20.506 23.416 1.00 31.05 86 GLN A CA 1
ATOM 656 C C . GLN A 1 86 ? 23.214 -21.583 23.121 1.00 29.15 86 GLN A C 1
ATOM 657 O O . GLN A 1 86 ? 22.107 -21.570 23.660 1.00 27.23 86 GLN A O 1
ATOM 663 N N . GLY A 1 87 ? 23.580 -22.505 22.232 1.00 27.77 87 GLY A N 1
ATOM 664 C CA . GLY A 1 87 ? 22.726 -23.608 21.861 1.00 30.45 87 GLY A CA 1
ATOM 665 C C . GLY A 1 87 ? 21.663 -23.286 20.848 1.00 30.83 87 GLY A C 1
ATOM 666 O O . GLY A 1 87 ? 21.034 -24.216 20.327 1.00 28.42 87 GLY A O 1
ATOM 667 N N . TRP A 1 88 ? 21.446 -22.005 20.533 1.00 24.50 88 TRP A N 1
ATOM 668 C CA . TRP A 1 88 ? 20.406 -21.607 19.600 1.00 25.14 88 TRP A CA 1
ATOM 669 C C . TRP A 1 88 ? 21.003 -21.328 18.222 1.00 21.07 88 TRP A C 1
ATOM 670 O O . TRP A 1 88 ? 22.182 -21.006 18.093 1.00 24.76 88 TRP A O 1
ATOM 681 N N . LEU A 1 89 ? 20.168 -21.455 17.201 1.00 24.05 89 LEU A N 1
ATOM 682 C CA . LEU A 1 89 ? 20.576 -21.109 15.843 1.00 23.75 89 LEU A CA 1
ATOM 683 C C . LEU A 1 89 ? 20.763 -19.601 15.719 1.00 25.35 89 LEU A C 1
ATOM 684 O O . LEU A 1 89 ? 19.985 -18.826 16.280 1.00 21.03 89 LEU A O 1
ATOM 689 N N . THR A 1 90 ? 21.799 -19.188 14.987 1.00 24.27 90 THR A N 1
ATOM 690 C CA . THR A 1 90 ? 21.962 -17.809 14.510 1.00 22.48 90 THR A CA 1
ATOM 691 C C . THR A 1 90 ? 22.086 -17.925 12.998 1.00 22.58 90 THR A C 1
ATOM 692 O O . THR A 1 90 ? 23.184 -18.157 12.498 1.00 23.34 90 THR A O 1
ATOM 696 N N . THR A 1 91 ? 20.968 -17.799 12.285 1.00 21.52 91 THR A N 1
ATOM 697 C CA . THR A 1 91 ? 20.987 -17.962 10.836 1.00 23.83 91 THR A CA 1
ATOM 698 C C . THR A 1 91 ? 21.197 -16.645 10.099 1.00 25.26 91 THR A C 1
ATOM 699 O O . THR A 1 91 ? 21.714 -16.637 8.972 1.00 22.87 91 THR A O 1
ATOM 703 N N . SER A 1 92 ? 20.782 -15.538 10.707 1.00 26.17 92 SER A N 1
ATOM 704 C CA . SER A 1 92 ? 20.779 -14.229 10.054 1.00 22.90 92 SER A CA 1
ATOM 705 C C . SER A 1 92 ? 19.995 -14.292 8.744 1.00 25.84 92 SER A C 1
ATOM 706 O O . SER A 1 92 ? 20.276 -13.567 7.785 1.00 23.79 92 SER A O 1
ATOM 709 N N . GLY A 1 93 ? 19.004 -15.178 8.709 1.00 22.03 93 GLY A N 1
ATOM 710 C CA . GLY A 1 93 ? 18.130 -15.340 7.579 1.00 21.84 93 GLY A CA 1
ATOM 711 C C . GLY A 1 93 ? 18.809 -15.854 6.322 1.00 23.63 93 GLY A C 1
ATOM 712 O O . GLY A 1 93 ? 18.239 -15.733 5.244 1.00 26.18 93 GLY A O 1
ATOM 713 N N . ALA A 1 94 ? 20.010 -16.416 6.427 1.00 24.26 94 ALA A N 1
ATOM 714 C CA . ALA A 1 94 ? 20.738 -16.923 5.269 1.00 25.59 94 ALA A CA 1
ATOM 715 C C . ALA A 1 94 ? 20.678 -18.447 5.228 1.00 29.00 94 ALA A C 1
ATOM 716 O O . ALA A 1 94 ? 20.793 -19.113 6.258 1.00 26.37 94 ALA A O 1
ATOM 718 N N . HIS A 1 95 ? 20.535 -19.023 4.041 1.00 25.77 95 HIS A N 1
ATOM 719 C CA . HIS A 1 95 ? 20.483 -20.500 3.890 1.00 27.74 95 HIS A CA 1
ATOM 720 C C . HIS A 1 95 ? 21.807 -21.115 4.331 1.00 28.18 95 HIS A C 1
ATOM 721 O O . HIS A 1 95 ? 21.776 -22.158 4.981 1.00 30.73 95 HIS A O 1
ATOM 728 N N . TYR A 1 96 ? 22.913 -20.448 4.034 1.00 26.24 96 TYR A N 1
ATOM 729 C CA . TYR A 1 96 ? 24.262 -20.941 4.395 1.00 28.00 96 TYR A CA 1
ATOM 730 C C . TYR A 1 96 ? 24.403 -21.171 5.900 1.00 32.74 96 TYR A C 1
ATOM 731 O O . TYR A 1 96 ? 25.257 -21.973 6.286 1.00 29.79 96 TYR A O 1
ATOM 740 N N . LEU A 1 97 ? 23.601 -20.482 6.706 1.00 30.80 97 LEU A N 1
ATOM 741 C CA . LEU A 1 97 ? 23.753 -20.568 8.176 1.00 27.39 97 LEU A CA 1
ATOM 742 C C . LEU A 1 97 ? 22.496 -21.168 8.801 1.00 27.46 97 LEU A C 1
ATOM 743 O O . LEU A 1 97 ? 22.320 -20.995 10.009 1.00 27.44 97 LEU A O 1
ATOM 748 N N . LYS A 1 98 ? 21.672 -21.849 8.010 1.00 29.65 98 LYS A N 1
ATOM 749 C CA . LYS A 1 98 ? 20.378 -22.390 8.511 1.00 33.22 98 LYS A CA 1
ATOM 750 C C . LYS A 1 98 ? 20.589 -23.375 9.670 1.00 32.10 98 LYS A C 1
ATOM 751 O O . LYS A 1 98 ? 19.639 -23.609 10.416 1.00 28.03 98 LYS A O 1
ATOM 757 N N . ASP A 1 99 ? 21.799 -23.886 9.822 1.00 31.08 99 ASP A N 1
ATOM 758 C CA . ASP A 1 99 ? 22.057 -24.790 10.937 1.00 35.11 99 ASP A CA 1
ATOM 759 C C . ASP A 1 99 ? 23.261 -24.341 11.757 1.00 31.18 99 ASP A C 1
ATOM 760 O O . ASP A 1 99 ? 23.858 -25.150 12.461 1.00 30.67 99 ASP A O 1
ATOM 765 N N . ASN A 1 100 ? 23.620 -23.062 11.684 1.00 30.11 100 ASN A N 1
ATOM 766 C CA . ASN A 1 100 ? 24.693 -22.495 12.498 1.00 22.05 100 ASN A CA 1
ATOM 767 C C . ASN A 1 100 ? 24.173 -22.248 13.921 1.00 25.54 100 ASN A C 1
ATOM 768 O O . ASN A 1 100 ? 23.326 -21.377 14.134 1.00 27.13 100 ASN A O 1
ATOM 773 N N . ARG A 1 101 ? 24.673 -23.011 14.891 1.00 25.85 101 ARG A N 1
ATOM 774 C CA . ARG A 1 101 ? 24.281 -22.891 16.296 1.00 28.17 101 ARG A CA 1
ATOM 775 C C . ARG A 1 101 ? 25.415 -22.282 17.101 1.00 30.20 101 ARG A C 1
ATOM 776 O O . ARG A 1 101 ? 26.561 -22.730 17.016 1.00 31.70 101 ARG A O 1
ATOM 784 N N . ALA A 1 102 ? 25.086 -21.300 17.922 1.00 25.98 102 ALA A N 1
ATOM 785 C CA . ALA A 1 102 ? 26.113 -20.623 18.693 1.00 26.52 102 ALA A CA 1
ATOM 786 C C . ALA A 1 102 ? 26.681 -21.546 19.764 1.00 28.60 102 ALA A C 1
ATOM 787 O O . ALA A 1 102 ? 25.962 -22.343 20.359 1.00 28.08 102 ALA A O 1
ATOM 789 N N . THR A 1 103 ? 27.984 -21.418 20.007 1.00 32.02 103 THR A N 1
ATOM 790 C CA . THR A 1 103 ? 28.686 -22.124 21.070 1.00 38.53 103 THR A CA 1
ATOM 791 C C . THR A 1 103 ? 28.591 -21.388 22.402 1.00 39.29 103 THR A C 1
ATOM 792 O O . THR A 1 103 ? 28.471 -22.023 23.455 1.00 39.88 103 THR A O 1
ATOM 796 N N . GLN A 1 104 ? 28.616 -20.055 22.374 1.00 36.89 104 GLN A N 1
ATOM 797 C CA . GLN A 1 104 ? 28.509 -19.251 23.584 1.00 34.26 104 GLN A CA 1
ATOM 798 C C . GLN A 1 104 ? 27.584 -18.060 23.325 1.00 34.11 104 GLN A C 1
ATOM 799 O O . GLN A 1 104 ? 27.312 -17.704 22.174 1.00 27.23 104 GLN A O 1
ATOM 805 N N . ASP A 1 105 ? 27.072 -17.465 24.410 1.00 30.67 105 ASP A N 1
ATOM 806 C CA . ASP A 1 105 ? 26.301 -16.229 24.290 1.00 27.89 105 ASP A CA 1
ATOM 807 C C . ASP A 1 105 ? 27.159 -15.144 23.656 1.00 30.20 105 ASP A C 1
ATOM 808 O O . ASP A 1 105 ? 28.356 -15.035 23.944 1.00 33.98 105 ASP A O 1
ATOM 813 N N . ALA A 1 106 ? 26.542 -14.315 22.816 1.00 30.60 106 ALA A N 1
ATOM 814 C CA . ALA A 1 106 ? 27.132 -13.016 22.531 1.00 25.29 106 ALA A CA 1
ATOM 815 C C . ALA A 1 106 ? 27.324 -12.266 23.848 1.00 29.35 106 ALA A C 1
ATOM 816 O O . ALA A 1 106 ? 26.493 -12.392 24.754 1.00 27.58 106 ALA A O 1
ATOM 818 N N . PRO A 1 107 ? 28.426 -11.526 24.014 1.00 27.73 107 PRO A N 1
ATOM 819 C CA . PRO A 1 107 ? 28.688 -10.866 25.306 1.00 30.44 107 PRO A CA 1
ATOM 820 C C . PRO A 1 107 ? 27.531 -10.033 25.855 1.00 30.06 107 PRO A C 1
ATOM 821 O O . PRO A 1 107 ? 27.291 -10.054 27.071 1.00 28.24 107 PRO A O 1
ATOM 825 N N . SER A 1 108 ? 26.801 -9.307 25.012 1.00 26.38 108 SER A N 1
ATOM 826 C CA . SER A 1 108 ? 25.678 -8.536 25.544 1.00 26.50 108 SER A CA 1
ATOM 827 C C . SER A 1 108 ? 24.529 -9.451 25.953 1.00 25.81 108 SER A C 1
ATOM 828 O O . SER A 1 108 ? 23.819 -9.158 26.918 1.00 24.46 108 SER A O 1
ATOM 831 N N . ILE A 1 109 ? 24.324 -10.550 25.221 1.00 23.94 109 ILE A N 1
ATOM 832 C CA . ILE A 1 109 ? 23.345 -11.562 25.622 1.00 24.80 109 ILE A CA 1
ATOM 833 C C . ILE A 1 109 ? 23.697 -12.125 26.994 1.00 27.71 109 ILE A C 1
ATOM 834 O O . ILE A 1 109 ? 22.845 -12.224 27.880 1.00 24.59 109 ILE A O 1
ATOM 839 N N . ALA A 1 110 ? 24.963 -12.513 27.179 1.00 26.51 110 ALA A N 1
ATOM 840 C CA . ALA A 1 110 ? 25.428 -12.990 28.475 1.00 28.70 110 ALA A CA 1
ATOM 841 C C . ALA A 1 110 ? 25.170 -11.969 29.567 1.00 29.02 110 ALA A C 1
ATOM 842 O O . ALA A 1 110 ? 24.945 -12.325 30.726 1.00 24.67 110 ALA A O 1
ATOM 844 N N . ARG A 1 111 ? 25.196 -10.693 29.216 1.00 27.82 111 ARG A N 1
ATOM 845 C CA . ARG A 1 111 ? 25.013 -9.693 30.237 1.00 25.77 111 ARG A CA 1
ATOM 846 C C . ARG A 1 111 ? 23.531 -9.536 30.587 1.00 20.40 111 ARG A C 1
ATOM 847 O O . ARG A 1 111 ? 23.194 -9.319 31.760 1.00 27.77 111 ARG A O 1
ATOM 855 N N . LEU A 1 112 ? 22.627 -9.729 29.626 1.00 22.45 112 LEU A N 1
ATOM 856 C CA . LEU A 1 112 ? 21.209 -9.825 29.966 1.00 22.37 112 LEU A CA 1
ATOM 857 C C . LEU A 1 112 ? 20.948 -11.045 30.842 1.00 26.12 112 LEU A C 1
ATOM 858 O O . LEU A 1 112 ? 20.225 -10.966 31.844 1.00 18.86 112 LEU A O 1
ATOM 863 N N . ARG A 1 113 ? 21.522 -12.193 30.459 1.00 22.21 113 ARG A N 1
ATOM 864 C CA . ARG A 1 113 ? 21.317 -13.415 31.234 1.00 23.90 113 ARG A CA 1
ATOM 865 C C . ARG A 1 113 ? 21.817 -13.259 32.668 1.00 22.80 113 ARG A C 1
ATOM 866 O O . ARG A 1 113 ? 21.133 -13.664 33.613 1.00 23.92 113 ARG A O 1
ATOM 874 N N . ALA A 1 114 ? 22.977 -12.616 32.859 1.00 25.06 114 ALA A N 1
ATOM 875 C CA . ALA A 1 114 ? 23.515 -12.409 34.202 1.00 25.87 114 ALA A CA 1
ATOM 876 C C . ALA A 1 114 ? 22.682 -11.432 35.019 1.00 25.33 114 ALA A C 1
ATOM 877 O O . ALA A 1 114 ? 22.637 -11.540 36.253 1.00 26.78 114 ALA A O 1
ATOM 879 N N . ALA A 1 115 ? 22.027 -10.469 34.368 1.00 23.55 115 ALA A N 1
ATOM 880 C CA . ALA A 1 115 ? 21.081 -9.604 35.065 1.00 24.09 115 ALA A CA 1
ATOM 881 C C . ALA A 1 115 ? 19.780 -10.319 35.402 1.00 21.53 115 ALA A C 1
ATOM 882 O O . ALA A 1 115 ? 18.900 -9.708 36.017 1.00 19.88 115 ALA A O 1
ATOM 884 N N . GLY A 1 116 ? 19.632 -11.574 34.986 1.00 21.30 116 GLY A N 1
ATOM 885 C CA . GLY A 1 116 ? 18.476 -12.378 35.310 1.00 19.47 116 GLY A CA 1
ATOM 886 C C . GLY A 1 116 ? 17.391 -12.447 34.259 1.00 21.60 116 GLY A C 1
ATOM 887 O O . GLY A 1 116 ? 16.343 -13.033 34.533 1.00 20.18 116 GLY A O 1
ATOM 888 N N . ALA A 1 117 ? 17.595 -11.873 33.070 1.00 18.50 117 ALA A N 1
ATOM 889 C CA . ALA A 1 117 ? 16.568 -11.933 32.035 1.00 20.88 117 ALA A CA 1
ATOM 890 C C . ALA A 1 117 ? 16.254 -13.373 31.627 1.00 22.37 117 ALA A C 1
ATOM 891 O O . ALA A 1 117 ? 17.120 -14.241 31.605 1.00 24.80 117 ALA A O 1
ATOM 893 N N . ILE A 1 118 ? 15.004 -13.615 31.267 1.00 19.64 118 ILE A N 1
ATOM 894 C CA . ILE A 1 118 ? 14.574 -14.912 30.771 1.00 22.18 118 ILE A CA 1
ATOM 895 C C . ILE A 1 118 ? 14.392 -14.805 29.260 1.00 21.47 118 ILE A C 1
ATOM 896 O O . ILE A 1 118 ? 13.398 -14.247 28.789 1.00 21.39 118 ILE A O 1
ATOM 901 N N . LEU A 1 119 ? 15.334 -15.362 28.494 1.00 21.69 119 LEU A N 1
ATOM 902 C CA . LEU A 1 119 ? 15.334 -15.237 27.035 1.00 22.40 119 LEU A CA 1
ATOM 903 C C . LEU A 1 119 ? 14.307 -16.192 26.460 1.00 21.69 119 LEU A C 1
ATOM 904 O O . LEU A 1 119 ? 14.486 -17.413 26.553 1.00 23.46 119 LEU A O 1
ATOM 909 N N . MET A 1 120 ? 13.228 -15.691 25.858 1.00 13.49 120 MET A N 1
ATOM 910 C CA . MET A 1 120 ? 12.279 -16.694 25.396 1.00 18.74 120 MET A CA 1
ATOM 911 C C . MET A 1 120 ? 12.377 -17.026 23.912 1.00 24.63 120 MET A C 1
ATOM 912 O O . MET A 1 120 ? 11.806 -18.037 23.484 1.00 21.42 120 MET A O 1
ATOM 917 N N . GLY A 1 121 ? 13.069 -16.234 23.109 1.00 19.24 121 GLY A N 1
ATOM 918 C CA . GLY A 1 121 ? 13.140 -16.563 21.701 1.00 18.53 121 GLY A CA 1
ATOM 919 C C . GLY A 1 121 ? 13.835 -15.448 20.951 1.00 18.59 121 GLY A C 1
ATOM 920 O O . GLY A 1 121 ? 14.453 -14.570 21.553 1.00 17.53 121 GLY A O 1
ATOM 921 N N . LYS A 1 122 ? 13.735 -15.515 19.630 1.00 20.74 122 LYS A N 1
ATOM 922 C CA . LYS A 1 122 ? 14.449 -14.593 18.750 1.00 19.07 122 LYS A CA 1
ATOM 923 C C . LYS A 1 122 ? 13.518 -14.039 17.684 1.00 19.35 122 LYS A C 1
ATOM 924 O O . LYS A 1 122 ? 12.526 -14.671 17.313 1.00 20.22 122 LYS A O 1
ATOM 930 N N . THR A 1 123 ? 13.831 -12.820 17.202 1.00 17.51 123 THR A N 1
ATOM 931 C CA . THR A 1 123 ? 12.936 -12.100 16.311 1.00 18.05 123 THR A CA 1
ATOM 932 C C . THR A 1 123 ? 13.601 -11.868 14.958 1.00 16.19 123 THR A C 1
ATOM 933 O O . THR A 1 123 ? 14.823 -11.730 14.863 1.00 15.41 123 THR A O 1
ATOM 937 N N . ASN A 1 124 ? 12.758 -11.781 13.938 1.00 15.65 124 ASN A N 1
ATOM 938 C CA . ASN A 1 124 ? 13.170 -11.921 12.545 1.00 19.41 124 ASN A CA 1
ATOM 939 C C . ASN A 1 124 ? 14.036 -10.740 12.099 1.00 21.71 124 ASN A C 1
ATOM 940 O O . ASN A 1 124 ? 13.914 -9.616 12.594 1.00 19.10 124 ASN A O 1
ATOM 945 N N . VAL A 1 125 ? 14.930 -11.023 11.159 1.00 19.62 125 VAL A N 1
ATOM 946 C CA . VAL A 1 125 ? 15.812 -10.027 10.557 1.00 18.75 125 VAL A CA 1
ATOM 947 C C . VAL A 1 125 ? 15.844 -10.292 9.057 1.00 21.67 125 VAL A C 1
ATOM 948 O O . VAL A 1 125 ? 15.554 -11.406 8.593 1.00 20.38 125 VAL A O 1
ATOM 952 N N . PRO A 1 126 ? 16.162 -9.278 8.268 1.00 21.60 126 PRO A N 1
ATOM 953 C CA . PRO A 1 126 ? 16.506 -9.544 6.862 1.00 18.55 126 PRO A CA 1
ATOM 954 C C . PRO A 1 126 ? 17.848 -10.250 6.767 1.00 19.74 126 PRO A C 1
ATOM 955 O O . PRO A 1 126 ? 18.653 -10.275 7.701 1.00 17.85 126 PRO A O 1
ATOM 959 N N . MET A 1 127 ? 18.116 -10.806 5.584 1.00 21.19 127 MET A N 1
ATOM 960 C CA . MET A 1 127 ? 19.321 -11.607 5.438 1.00 22.95 127 MET A CA 1
ATOM 961 C C . MET A 1 127 ? 20.561 -10.769 5.706 1.00 23.64 127 MET A C 1
ATOM 962 O O . MET A 1 127 ? 20.699 -9.656 5.183 1.00 23.17 127 MET A O 1
ATOM 967 N N . MET A 1 128 ? 21.491 -11.346 6.473 1.00 17.25 128 MET A N 1
ATOM 968 C CA . MET A 1 128 ? 22.708 -10.681 6.969 1.00 24.48 128 MET A CA 1
ATOM 969 C C . MET A 1 128 ? 22.416 -9.315 7.593 1.00 26.56 128 MET A C 1
ATOM 970 O O . MET A 1 128 ? 23.312 -8.460 7.621 1.00 21.97 128 MET A O 1
ATOM 975 N N . THR A 1 129 ? 21.176 -9.115 8.077 1.00 22.80 129 THR A N 1
ATOM 976 C CA . THR A 1 129 ? 20.709 -7.845 8.678 1.00 20.47 129 THR A CA 1
ATOM 977 C C . THR A 1 129 ? 20.983 -6.639 7.770 1.00 22.11 129 THR A C 1
ATOM 978 O O . THR A 1 129 ? 21.104 -5.512 8.247 1.00 19.98 129 THR A O 1
ATOM 982 N N . ALA A 1 130 ? 21.065 -6.853 6.460 1.00 22.38 130 ALA A N 1
ATOM 983 C CA . ALA A 1 130 ? 21.503 -5.783 5.547 1.00 24.46 130 ALA A CA 1
ATOM 984 C C . ALA A 1 130 ? 20.342 -5.140 4.791 1.00 29.06 130 ALA A C 1
ATOM 985 O O . ALA A 1 130 ? 20.436 -4.909 3.586 1.00 29.50 130 ALA A O 1
ATOM 987 N N . ASP A 1 131 ? 19.239 -4.809 5.456 1.00 22.85 131 ASP A N 1
ATOM 988 C CA . ASP A 1 131 ? 18.161 -4.113 4.771 1.00 21.84 131 ASP A CA 1
ATOM 989 C C . ASP A 1 131 ? 17.365 -3.312 5.788 1.00 23.15 131 ASP A C 1
ATOM 990 O O . ASP A 1 131 ? 17.460 -3.546 6.999 1.00 22.90 131 ASP A O 1
ATOM 995 N N . TRP A 1 132 ? 16.558 -2.384 5.270 1.00 21.49 132 TRP A N 1
ATOM 996 C CA . TRP A 1 132 ? 15.619 -1.590 6.060 1.00 21.87 132 TRP A CA 1
ATOM 997 C C . TRP A 1 132 ? 14.204 -2.137 5.952 1.00 21.56 132 TRP A C 1
ATOM 998 O O . TRP A 1 132 ? 13.222 -1.400 6.096 1.00 22.45 132 TRP A O 1
ATOM 1009 N N . GLN A 1 133 ? 14.100 -3.434 5.665 1.00 23.24 133 GLN A N 1
ATOM 1010 C CA . GLN A 1 133 ? 12.890 -4.229 5.733 1.00 24.39 133 GLN A CA 1
ATOM 1011 C C . GLN A 1 133 ? 13.276 -5.518 6.428 1.00 20.93 133 GLN A C 1
ATOM 1012 O O . GLN A 1 133 ? 14.456 -5.784 6.648 1.00 22.95 133 GLN A O 1
ATOM 1018 N N . THR A 1 134 ? 12.290 -6.323 6.800 1.00 18.94 134 THR A N 1
ATOM 1019 C CA . THR A 1 134 ? 12.582 -7.549 7.537 1.00 20.79 134 THR A CA 1
ATOM 1020 C C . THR A 1 134 ? 11.901 -8.712 6.828 1.00 21.30 134 THR A C 1
ATOM 1021 O O . THR A 1 134 ? 10.687 -8.913 6.950 1.00 22.51 134 THR A O 1
ATOM 1025 N N . TYR A 1 135 ? 12.692 -9.459 6.079 1.00 19.05 135 TYR A N 1
ATOM 1026 C CA . TYR A 1 135 ? 12.186 -10.588 5.320 1.00 25.68 135 TYR A CA 1
ATOM 1027 C C . TYR A 1 135 ? 13.385 -11.427 4.937 1.00 26.84 135 TYR A C 1
ATOM 1028 O O . TYR A 1 135 ? 14.495 -10.905 4.785 1.00 27.54 135 TYR A O 1
ATOM 1037 N N . ASN A 1 136 ? 13.151 -12.723 4.757 1.00 24.56 136 ASN A N 1
ATOM 1038 C CA . ASN A 1 136 ? 14.211 -13.597 4.283 1.00 24.94 136 ASN A CA 1
ATOM 1039 C C . ASN A 1 136 ? 13.585 -14.899 3.793 1.00 28.89 136 ASN A C 1
ATOM 1040 O O . ASN A 1 136 ? 12.381 -15.125 3.929 1.00 25.27 136 ASN A O 1
ATOM 1045 N N . ASP A 1 137 ? 14.421 -15.747 3.198 1.00 30.97 137 ASP A N 1
ATOM 1046 C CA . ASP A 1 137 ? 13.921 -16.999 2.645 1.00 29.49 137 ASP A CA 1
ATOM 1047 C C . ASP A 1 137 ? 13.797 -18.112 3.681 1.00 34.54 137 ASP A C 1
ATOM 1048 O O . ASP A 1 137 ? 13.145 -19.124 3.402 1.00 34.91 137 ASP A O 1
ATOM 1053 N N . LEU A 1 138 ? 14.391 -17.961 4.867 1.00 29.19 138 LEU A N 1
ATOM 1054 C CA . LEU A 1 138 ? 14.261 -19.016 5.867 1.00 29.94 138 LEU A CA 1
ATOM 1055 C C . LEU A 1 138 ? 12.933 -18.900 6.600 1.00 33.05 138 LEU A C 1
ATOM 1056 O O . LEU A 1 138 ? 12.227 -19.897 6.773 1.00 35.69 138 LEU A O 1
ATOM 1061 N N . TYR A 1 139 ? 12.559 -17.680 7.012 1.00 26.58 139 TYR A N 1
ATOM 1062 C CA . TYR A 1 139 ? 11.441 -17.481 7.925 1.00 27.80 139 TYR A CA 1
ATOM 1063 C C . TYR A 1 139 ? 10.271 -16.731 7.322 1.00 29.18 139 TYR A C 1
ATOM 1064 O O . TYR A 1 139 ? 9.166 -16.814 7.859 1.00 30.72 139 TYR A O 1
ATOM 1073 N N . GLY A 1 140 ? 10.480 -15.995 6.245 1.00 26.58 140 GLY A N 1
ATOM 1074 C CA . GLY A 1 140 ? 9.403 -15.251 5.632 1.00 28.34 140 GLY A CA 1
ATOM 1075 C C . GLY A 1 140 ? 9.503 -13.762 5.910 1.00 26.14 140 GLY A C 1
ATOM 1076 O O . GLY A 1 140 ? 10.525 -13.229 6.354 1.00 22.87 140 GLY A O 1
ATOM 1077 N N . THR A 1 141 ? 8.399 -13.088 5.645 1.00 23.06 141 THR A N 1
ATOM 1078 C CA . THR A 1 141 ? 8.311 -11.652 5.834 1.00 23.73 141 THR A CA 1
ATOM 1079 C C . THR A 1 141 ? 7.666 -11.334 7.178 1.00 24.47 141 THR A C 1
ATOM 1080 O O . THR A 1 141 ? 6.709 -11.993 7.593 1.00 26.46 141 THR A O 1
ATOM 1084 N N . THR A 1 142 ? 8.221 -10.338 7.863 1.00 22.62 142 THR A N 1
ATOM 1085 C CA . THR A 1 142 ? 7.588 -9.743 9.028 1.00 22.46 142 THR A CA 1
ATOM 1086 C C . THR A 1 142 ? 6.716 -8.580 8.578 1.00 23.95 142 THR A C 1
ATOM 1087 O O . THR A 1 142 ? 7.171 -7.711 7.825 1.00 22.43 142 THR A O 1
ATOM 1091 N N . HIS A 1 143 ? 5.464 -8.574 9.019 1.00 21.85 143 HIS A N 1
ATOM 1092 C CA . HIS A 1 143 ? 4.508 -7.541 8.652 1.00 21.40 143 HIS A CA 1
ATOM 1093 C C . HIS A 1 143 ? 4.319 -6.541 9.782 1.00 24.64 143 HIS A C 1
ATOM 1094 O O . HIS A 1 143 ? 4.328 -6.911 10.957 1.00 22.53 143 HIS A O 1
ATOM 1101 N N . ASN A 1 144 ? 4.118 -5.275 9.413 1.00 21.85 144 ASN A N 1
ATOM 1102 C CA . ASN A 1 144 ? 3.857 -4.224 10.390 1.00 23.15 144 ASN A CA 1
ATOM 1103 C C . ASN A 1 144 ? 2.468 -4.404 10.997 1.00 27.67 144 ASN A C 1
ATOM 1104 O O . ASN A 1 144 ? 1.465 -4.322 10.286 1.00 28.13 144 ASN A O 1
ATOM 1109 N N . LEU A 1 145 ? 2.396 -4.614 12.321 1.00 23.31 145 LEU A N 1
ATOM 1110 C CA . LEU A 1 145 ? 1.112 -4.920 12.944 1.00 25.24 145 LEU A CA 1
ATOM 1111 C C . LEU A 1 145 ? 0.106 -3.766 12.850 1.00 28.03 145 LEU A C 1
ATOM 1112 O O . LEU A 1 145 ? -1.088 -3.988 13.068 1.00 28.06 145 LEU A O 1
ATOM 1117 N N . TRP A 1 146 ? 0.549 -2.541 12.549 1.00 24.87 146 TRP A N 1
ATOM 1118 C CA . TRP A 1 146 ? -0.379 -1.440 12.317 1.00 27.90 146 TRP A CA 1
ATOM 1119 C C . TRP A 1 146 ? -1.071 -1.521 10.960 1.00 27.10 146 TRP A C 1
ATOM 1120 O O . TRP A 1 146 ? -2.135 -0.924 10.777 1.00 28.40 146 TRP A O 1
ATOM 1131 N N . ASP A 1 147 ? -0.466 -2.210 10.012 1.00 25.70 147 ASP A N 1
ATOM 1132 C CA . ASP A 1 147 ? -0.957 -2.360 8.647 1.00 30.62 147 ASP A CA 1
ATOM 1133 C C . ASP A 1 147 ? -0.084 -3.437 8.028 1.00 29.56 147 ASP A C 1
ATOM 1134 O O . ASP A 1 147 ? 1.075 -3.175 7.702 1.00 24.15 147 ASP A O 1
ATOM 1139 N N . ARG A 1 148 ? -0.599 -4.675 7.943 1.00 32.48 148 ARG A N 1
ATOM 1140 C CA . ARG A 1 148 ? 0.248 -5.814 7.595 1.00 29.66 148 ARG A CA 1
ATOM 1141 C C . ARG A 1 148 ? 0.669 -5.836 6.129 1.00 31.83 148 ARG A C 1
ATOM 1142 O O . ARG A 1 148 ? 1.548 -6.628 5.773 1.00 28.47 148 ARG A O 1
ATOM 1150 N N . GLN A 1 149 ? 0.100 -4.984 5.275 1.00 29.39 149 GLN A N 1
ATOM 1151 C CA . GLN A 1 149 ? 0.670 -4.853 3.943 1.00 30.29 149 GLN A CA 1
ATOM 1152 C C . GLN A 1 149 ? 1.917 -3.979 3.924 1.00 34.45 149 GLN A C 1
ATOM 1153 O O . GLN A 1 149 ? 2.537 -3.839 2.859 1.00 29.24 149 GLN A O 1
ATOM 1159 N N . ARG A 1 150 ? 2.298 -3.399 5.065 1.00 34.24 150 ARG A N 1
ATOM 1160 C CA . ARG A 1 150 ? 3.466 -2.533 5.158 1.00 29.43 150 ARG A CA 1
ATOM 1161 C C . ARG A 1 150 ? 4.561 -3.190 5.991 1.00 27.85 150 ARG A C 1
ATOM 1162 O O . ARG A 1 150 ? 4.302 -4.060 6.822 1.00 27.71 150 ARG A O 1
ATOM 1170 N N . SER A 1 151 ? 5.796 -2.769 5.737 1.00 26.41 151 SER A N 1
ATOM 1171 C CA . SER A 1 151 ? 6.970 -3.254 6.443 1.00 22.64 151 SER A CA 1
ATOM 1172 C C . SER A 1 151 ? 7.108 -2.554 7.804 1.00 24.41 151 SER A C 1
ATOM 1173 O O . SER A 1 151 ? 6.815 -1.362 7.932 1.00 20.42 151 SER A O 1
ATOM 1176 N N . PRO A 1 152 ? 7.545 -3.270 8.838 1.00 20.94 152 PRO A N 1
ATOM 1177 C CA . PRO A 1 152 ? 7.966 -2.594 10.071 1.00 19.71 152 PRO A CA 1
ATOM 1178 C C . PRO A 1 152 ? 9.369 -2.032 9.972 1.00 23.03 152 PRO A C 1
ATOM 1179 O O . PRO A 1 152 ? 9.859 -1.468 10.950 1.00 18.89 152 PRO A O 1
ATOM 1183 N N . GLY A 1 153 ? 10.028 -2.180 8.821 1.00 18.93 153 GLY A N 1
ATOM 1184 C CA . GLY A 1 153 ? 11.399 -1.737 8.682 1.00 17.80 153 GLY A CA 1
ATOM 1185 C C . GLY A 1 153 ? 12.384 -2.819 9.055 1.00 18.04 153 GLY A C 1
ATOM 1186 O O . GLY A 1 153 ? 12.042 -3.986 9.276 1.00 24.06 153 GLY A O 1
ATOM 1187 N N . GLY A 1 154 ? 13.638 -2.421 9.144 1.00 17.92 154 GLY A N 1
ATOM 1188 C CA . GLY A 1 154 ? 14.704 -3.376 9.391 1.00 18.91 154 GLY A CA 1
ATOM 1189 C C . GLY A 1 154 ? 15.981 -2.628 9.697 1.00 22.34 154 GLY A C 1
ATOM 1190 O O . GLY A 1 154 ? 16.074 -1.409 9.490 1.00 20.58 154 GLY A O 1
ATOM 1191 N N . SER A 1 155 ? 16.975 -3.376 10.186 1.00 19.04 155 SER A N 1
ATOM 1192 C CA . SER A 1 155 ? 16.954 -4.833 10.310 1.00 19.73 155 SER A CA 1
ATOM 1193 C C . SER A 1 155 ? 16.276 -5.376 11.579 1.00 21.90 155 SER A C 1
ATOM 1194 O O . SER A 1 155 ? 15.978 -6.577 11.658 1.00 18.70 155 SER A O 1
ATOM 1197 N N . SER A 1 156 ? 15.989 -4.520 12.562 1.00 13.60 156 SER A N 1
ATOM 1198 C CA . SER A 1 156 ? 15.360 -5.028 13.791 1.00 18.45 156 SER A CA 1
ATOM 1199 C C . SER A 1 156 ? 13.839 -5.029 13.719 1.00 17.64 156 SER A C 1
ATOM 1200 O O . SER A 1 156 ? 13.171 -4.641 14.687 1.00 16.62 156 SER A O 1
ATOM 1203 N N . GLY A 1 157 ? 13.273 -5.454 12.590 1.00 18.53 157 GLY A N 1
ATOM 1204 C CA . GLY A 1 157 ? 11.840 -5.332 12.391 1.00 18.87 157 GLY A CA 1
ATOM 1205 C C . GLY A 1 157 ? 11.042 -6.337 13.213 1.00 19.35 157 GLY A C 1
ATOM 1206 O O . GLY A 1 157 ? 9.965 -6.014 13.715 1.00 20.38 157 GLY A O 1
ATOM 1207 N N . GLY A 1 158 ? 11.523 -7.574 13.312 1.00 16.97 158 GLY A N 1
ATOM 1208 C CA . GLY A 1 158 ? 10.827 -8.551 14.144 1.00 16.58 158 GLY A CA 1
ATOM 1209 C C . GLY A 1 158 ? 10.765 -8.097 15.595 1.00 16.29 158 GLY A C 1
ATOM 1210 O O . GLY A 1 158 ? 9.745 -8.255 16.273 1.00 20.11 158 GLY A O 1
ATOM 1211 N N . ALA A 1 159 ? 11.860 -7.518 16.082 1.00 16.50 159 ALA A N 1
ATOM 1212 C CA . ALA A 1 159 ? 11.910 -7.035 17.463 1.00 20.06 159 ALA A CA 1
ATOM 1213 C C . ALA A 1 159 ? 10.889 -5.928 17.705 1.00 18.84 159 ALA A C 1
ATOM 1214 O O . ALA A 1 159 ? 10.171 -5.948 18.713 1.00 18.12 159 ALA A O 1
ATOM 1216 N N . ALA A 1 160 ? 10.803 -4.951 16.788 1.00 15.87 160 ALA A N 1
ATOM 1217 C CA . ALA A 1 160 ? 9.884 -3.831 16.988 1.00 17.30 160 ALA A CA 1
ATOM 1218 C C . ALA A 1 160 ? 8.447 -4.316 17.007 1.00 17.57 160 ALA A C 1
ATOM 1219 O O . ALA A 1 160 ? 7.657 -3.903 17.867 1.00 16.91 160 ALA A O 1
ATOM 1221 N N . VAL A 1 161 ? 8.107 -5.257 16.117 1.00 15.61 161 VAL A N 1
ATOM 1222 C CA . VAL A 1 161 ? 6.740 -5.783 16.089 1.00 15.68 161 VAL A CA 1
ATOM 1223 C C . VAL A 1 161 ? 6.444 -6.572 17.368 1.00 15.97 161 VAL A C 1
ATOM 1224 O O . VAL A 1 161 ? 5.340 -6.500 17.921 1.00 18.78 161 VAL A O 1
ATOM 1228 N N . ALA A 1 162 ? 7.422 -7.319 17.861 1.00 17.72 162 ALA A N 1
ATOM 1229 C CA . ALA A 1 162 ? 7.196 -8.130 19.058 1.00 18.14 162 ALA A CA 1
ATOM 1230 C C . ALA A 1 162 ? 6.945 -7.243 20.272 1.00 18.47 162 ALA A C 1
ATOM 1231 O O . ALA A 1 162 ? 6.075 -7.533 21.103 1.00 21.50 162 ALA A O 1
ATOM 1233 N N . VAL A 1 163 ? 7.727 -6.176 20.403 1.00 18.18 163 VAL A N 1
ATOM 1234 C CA . VAL A 1 163 ? 7.500 -5.208 21.473 1.00 19.27 163 VAL A CA 1
ATOM 1235 C C . VAL A 1 163 ? 6.133 -4.556 21.323 1.00 20.06 163 VAL A C 1
ATOM 1236 O O . VAL A 1 163 ? 5.384 -4.413 22.302 1.00 19.96 163 VAL A O 1
ATOM 1240 N N . ALA A 1 164 ? 5.784 -4.139 20.100 1.00 17.56 164 ALA A N 1
ATOM 1241 C CA . ALA A 1 164 ? 4.517 -3.438 19.904 1.00 17.46 164 ALA A CA 1
ATOM 1242 C C . ALA A 1 164 ? 3.314 -4.357 20.066 1.00 21.01 164 ALA A C 1
ATOM 1243 O O . ALA A 1 164 ? 2.210 -3.873 20.350 1.00 24.10 164 ALA A O 1
ATOM 1245 N N . ALA A 1 165 ? 3.499 -5.663 19.919 1.00 20.40 165 ALA A N 1
ATOM 1246 C CA . ALA A 1 165 ? 2.425 -6.628 20.124 1.00 22.35 165 ALA A CA 1
ATOM 1247 C C . ALA A 1 165 ? 2.367 -7.173 21.553 1.00 23.48 165 ALA A C 1
ATOM 1248 O O . ALA A 1 165 ? 1.478 -7.978 21.853 1.00 20.19 165 ALA A O 1
ATOM 1250 N N . ASP A 1 166 ? 3.263 -6.738 22.437 1.00 20.23 166 ASP A N 1
ATOM 1251 C CA . ASP A 1 166 ? 3.402 -7.290 23.791 1.00 22.54 166 ASP A CA 1
ATOM 1252 C C . ASP A 1 166 ? 3.701 -8.795 23.774 1.00 23.12 166 ASP A C 1
ATOM 1253 O O . ASP A 1 166 ? 3.207 -9.552 24.611 1.00 21.49 166 ASP A O 1
ATOM 1258 N N . PHE A 1 167 ? 4.525 -9.235 22.823 1.00 20.30 167 PHE A N 1
ATOM 1259 C CA . PHE A 1 167 ? 5.134 -10.556 22.915 1.00 23.00 167 PHE A CA 1
ATOM 1260 C C . PHE A 1 167 ? 6.301 -10.554 23.869 1.00 21.11 167 PHE A C 1
ATOM 1261 O O . PHE A 1 167 ? 6.853 -11.622 24.170 1.00 22.16 167 PHE A O 1
ATOM 1269 N N . THR A 1 168 ? 6.700 -9.375 24.314 1.00 20.05 168 THR A N 1
ATOM 1270 C CA . THR A 1 168 ? 7.892 -9.165 25.105 1.00 18.26 168 THR A CA 1
ATOM 1271 C C . THR A 1 168 ? 7.820 -7.734 25.614 1.00 18.13 168 THR A C 1
ATOM 1272 O O . THR A 1 168 ? 7.264 -6.865 24.924 1.00 20.40 168 THR A O 1
ATOM 1276 N N . PRO A 1 169 ? 8.347 -7.449 26.818 1.00 20.29 169 PRO A N 1
ATOM 1277 C CA . PRO A 1 169 ? 8.335 -6.065 27.325 1.00 20.11 169 PRO A CA 1
ATOM 1278 C C . PRO A 1 169 ? 9.498 -5.238 26.789 1.00 20.71 169 PRO A C 1
ATOM 1279 O O . PRO A 1 169 ? 9.390 -4.005 26.694 1.00 18.14 169 PRO A O 1
ATOM 1283 N N . VAL A 1 170 ? 10.610 -5.902 26.433 1.00 17.07 170 VAL A N 1
ATOM 1284 C CA . VAL A 1 170 ? 11.820 -5.243 25.947 1.00 17.05 170 VAL A CA 1
ATOM 1285 C C . VAL A 1 170 ? 12.415 -6.123 24.850 1.00 18.94 170 VAL A C 1
ATOM 1286 O O . VAL A 1 170 ? 12.062 -7.299 24.706 1.00 21.58 170 VAL A O 1
ATOM 1290 N N . GLU A 1 171 ? 13.369 -5.564 24.112 1.00 15.99 171 GLU A N 1
ATOM 1291 C CA . GLU A 1 171 ? 14.053 -6.321 23.070 1.00 20.71 171 GLU A CA 1
ATOM 1292 C C . GLU A 1 171 ? 15.486 -5.807 23.007 1.00 19.35 171 GLU A C 1
ATOM 1293 O O . GLU A 1 171 ? 15.833 -4.814 23.657 1.00 16.66 171 GLU A O 1
ATOM 1299 N N . PHE A 1 172 ? 16.328 -6.489 22.230 1.00 16.01 172 PHE A N 1
ATOM 1300 C CA . PHE A 1 172 ? 17.731 -6.102 22.158 1.00 14.00 172 PHE A CA 1
ATOM 1301 C C . PHE A 1 172 ? 18.249 -6.374 20.755 1.00 19.67 172 PHE A C 1
ATOM 1302 O O . PHE A 1 172 ? 18.114 -7.497 20.255 1.00 17.25 172 PHE A O 1
ATOM 1310 N N . GLY A 1 173 ? 18.849 -5.360 20.125 1.00 17.13 173 GLY A N 1
ATOM 1311 C CA . GLY A 1 173 ? 19.314 -5.535 18.763 1.00 17.42 173 GLY A CA 1
ATOM 1312 C C . GLY A 1 173 ? 20.489 -4.640 18.442 1.00 21.65 173 GLY A C 1
ATOM 1313 O O . GLY A 1 173 ? 20.907 -3.813 19.246 1.00 18.29 173 GLY A O 1
ATOM 1314 N N . SER A 1 174 ? 21.031 -4.843 17.241 1.00 19.24 174 SER A N 1
ATOM 1315 C CA . SER A 1 174 ? 22.155 -4.097 16.714 1.00 18.10 174 SER A CA 1
ATOM 1316 C C . SER A 1 174 ? 21.657 -2.922 15.879 1.00 20.05 174 SER A C 1
ATOM 1317 O O . SER A 1 174 ? 20.544 -2.932 15.352 1.00 21.30 174 SER A O 1
ATOM 1320 N N . ASP A 1 175 ? 22.514 -1.913 15.741 1.00 22.02 175 ASP A N 1
ATOM 1321 C CA . ASP A 1 175 ? 22.205 -0.718 14.953 1.00 18.13 175 ASP A CA 1
ATOM 1322 C C . ASP A 1 175 ? 23.468 -0.304 14.211 1.00 23.68 175 ASP A C 1
ATOM 1323 O O . ASP A 1 175 ? 24.452 0.095 14.843 1.00 23.61 175 ASP A O 1
ATOM 1328 N N . LEU A 1 176 ? 23.449 -0.433 12.884 1.00 23.63 176 LEU A N 1
ATOM 1329 C CA . LEU A 1 176 ? 24.546 0.049 12.050 1.00 25.16 176 LEU A CA 1
ATOM 1330 C C . LEU A 1 176 ? 24.112 1.382 11.453 1.00 25.47 176 LEU A C 1
ATOM 1331 O O . LEU A 1 176 ? 24.308 2.426 12.080 1.00 24.74 176 LEU A O 1
ATOM 1336 N N . PHE A 1 177 ? 23.447 1.363 10.300 1.00 21.44 177 PHE A N 1
ATOM 1337 C CA . PHE A 1 177 ? 22.840 2.581 9.766 1.00 23.28 177 PHE A CA 1
ATOM 1338 C C . PHE A 1 177 ? 21.330 2.553 9.976 1.00 23.81 177 PHE A C 1
ATOM 1339 O O . PHE A 1 177 ? 20.540 2.472 9.039 1.00 22.90 177 PHE A O 1
ATOM 1347 N N . GLY A 1 178 ? 20.943 2.636 11.259 1.00 18.03 178 GLY A N 1
ATOM 1348 C CA . GLY A 1 178 ? 19.549 2.836 11.611 1.00 18.00 178 GLY A CA 1
ATOM 1349 C C . GLY A 1 178 ? 18.807 1.537 11.900 1.00 18.85 178 GLY A C 1
ATOM 1350 O O . GLY A 1 178 ? 17.577 1.492 11.861 1.00 17.53 178 GLY A O 1
ATOM 1367 N N . LEU A 1 180 ? 18.199 -0.259 14.376 1.00 16.48 180 LEU A N 1
ATOM 1368 C CA . LEU A 1 180 ? 17.328 -0.253 15.551 1.00 19.80 180 LEU A CA 1
ATOM 1369 C C . LEU A 1 180 ? 16.362 0.918 15.464 1.00 17.25 180 LEU A C 1
ATOM 1370 O O . LEU A 1 180 ? 15.190 0.791 15.772 1.00 16.92 180 LEU A O 1
ATOM 1375 N N . ARG A 1 181 ? 16.869 2.058 14.989 1.00 14.64 181 ARG A N 1
ATOM 1376 C CA . ARG A 1 181 ? 16.081 3.285 14.984 1.00 13.21 181 ARG A CA 1
ATOM 1377 C C . ARG A 1 181 ? 14.941 3.250 13.979 1.00 15.45 181 ARG A C 1
ATOM 1378 O O . ARG A 1 181 ? 13.829 3.703 14.286 1.00 14.67 181 ARG A O 1
ATOM 1386 N N . ILE A 1 182 ? 15.200 2.758 12.748 1.00 14.42 182 ILE A N 1
ATOM 1387 C CA . ILE A 1 182 ? 14.168 2.781 11.710 1.00 16.03 182 ILE A CA 1
ATOM 1388 C C . ILE A 1 182 ? 12.958 1.913 12.058 1.00 16.29 182 ILE A C 1
ATOM 1389 O O . ILE A 1 182 ? 11.820 2.405 11.952 1.00 18.42 182 ILE A O 1
ATOM 1394 N N . PRO A 1 183 ? 13.111 0.642 12.453 1.00 16.28 183 PRO A N 1
ATOM 1395 C CA . PRO A 1 183 ? 11.922 -0.133 12.842 1.00 16.55 183 PRO A CA 1
ATOM 1396 C C . PRO A 1 183 ? 11.174 0.460 14.035 1.00 13.71 183 PRO A C 1
ATOM 1397 O O . PRO A 1 183 ? 9.943 0.373 14.067 1.00 17.28 183 PRO A O 1
ATOM 1401 N N . ALA A 1 184 ? 11.860 1.127 14.962 1.00 16.88 184 ALA A N 1
ATOM 1402 C CA . ALA A 1 184 ? 11.161 1.819 16.055 1.00 16.37 184 ALA A CA 1
ATOM 1403 C C . ALA A 1 184 ? 10.219 2.889 15.503 1.00 18.40 184 ALA A C 1
ATOM 1404 O O . ALA A 1 184 ? 9.044 2.960 15.883 1.00 16.94 184 ALA A O 1
ATOM 1406 N N . HIS A 1 185 ? 10.740 3.742 14.606 1.00 15.56 185 HIS A N 1
ATOM 1407 C CA . HIS A 1 185 ? 9.953 4.757 13.908 1.00 16.03 185 HIS A CA 1
ATOM 1408 C C . HIS A 1 185 ? 8.733 4.153 13.205 1.00 17.03 185 HIS A C 1
ATOM 1409 O O . HIS A 1 185 ? 7.597 4.589 13.425 1.00 18.13 185 HIS A O 1
ATOM 1416 N N . TYR A 1 186 ? 8.952 3.173 12.316 1.00 15.61 186 TYR A N 1
ATOM 1417 C CA . TYR A 1 186 ? 7.834 2.662 11.507 1.00 19.28 186 TYR A CA 1
ATOM 1418 C C . TYR A 1 186 ? 6.793 1.922 12.342 1.00 18.06 186 TYR A C 1
ATOM 1419 O O . TYR A 1 186 ? 5.622 1.838 11.940 1.00 18.13 186 TYR A O 1
ATOM 1428 N N . THR A 1 187 ? 7.193 1.372 13.488 1.00 16.67 187 THR A N 1
ATOM 1429 C CA . THR A 1 187 ? 6.349 0.436 14.240 1.00 17.90 187 THR A CA 1
ATOM 1430 C C . THR A 1 187 ? 5.824 0.999 15.558 1.00 19.77 187 THR A C 1
ATOM 1431 O O . THR A 1 187 ? 4.974 0.358 16.199 1.00 19.96 187 THR A O 1
ATOM 1435 N N . GLY A 1 188 ? 6.274 2.183 15.961 1.00 19.76 188 GLY A N 1
ATOM 1436 C CA . GLY A 1 188 ? 5.720 2.831 17.146 1.00 18.41 188 GLY A CA 1
ATOM 1437 C C . GLY A 1 188 ? 6.251 2.350 18.480 1.00 21.11 188 GLY A C 1
ATOM 1438 O O . GLY A 1 188 ? 5.494 2.323 19.471 1.00 19.63 188 GLY A O 1
ATOM 1439 N N . VAL A 1 189 ? 7.547 2.034 18.564 1.00 18.66 189 VAL A N 1
ATOM 1440 C CA . VAL A 1 189 ? 8.169 1.656 19.830 1.00 18.40 189 VAL A CA 1
ATOM 1441 C C . VAL A 1 189 ? 9.387 2.535 20.067 1.00 20.49 189 VAL A C 1
ATOM 1442 O O . VAL A 1 189 ? 9.819 3.283 19.190 1.00 18.45 189 VAL A O 1
ATOM 1446 N N . TYR A 1 190 ? 9.943 2.428 21.278 1.00 18.57 190 TYR A N 1
ATOM 1447 C CA . TYR A 1 190 ? 11.143 3.169 21.642 1.00 19.18 190 TYR A CA 1
ATOM 1448 C C . TYR A 1 190 ? 12.359 2.342 21.276 1.00 17.02 190 TYR A C 1
ATOM 1449 O O . TYR A 1 190 ? 12.332 1.109 21.359 1.00 15.93 190 TYR A O 1
ATOM 1458 N N . ALA A 1 191 ? 13.454 3.026 20.953 1.00 13.54 191 ALA A N 1
ATOM 1459 C CA . ALA A 1 191 ? 14.712 2.324 20.754 1.00 15.80 191 ALA A CA 1
ATOM 1460 C C . ALA A 1 191 ? 15.842 3.209 21.233 1.00 15.34 191 ALA A C 1
ATOM 1461 O O . ALA A 1 191 ? 15.729 4.435 21.245 1.00 17.89 191 ALA A O 1
ATOM 1463 N N . HIS A 1 192 ? 16.954 2.580 21.611 1.00 14.98 192 HIS A N 1
ATOM 1464 C CA . HIS A 1 192 ? 18.152 3.340 21.923 1.00 17.00 192 HIS A CA 1
ATOM 1465 C C . HIS A 1 192 ? 19.362 2.651 21.312 1.00 15.85 192 HIS A C 1
ATOM 1466 O O . HIS A 1 192 ? 19.671 1.514 21.664 1.00 15.16 192 HIS A O 1
ATOM 1473 N N . ARG A 1 193 ? 20.028 3.337 20.375 1.00 16.78 193 ARG A N 1
ATOM 1474 C CA . ARG A 1 193 ? 21.336 2.926 19.876 1.00 16.88 193 ARG A CA 1
ATOM 1475 C C . ARG A 1 193 ? 22.421 3.555 20.757 1.00 19.17 193 ARG A C 1
ATOM 1476 O O . ARG A 1 193 ? 22.460 4.784 20.932 1.00 19.27 193 ARG A O 1
ATOM 1484 N N . CYS A 1 194 ? 23.272 2.714 21.359 1.00 17.46 194 CYS A N 1
ATOM 1485 C CA . CYS A 1 194 ? 24.212 3.209 22.359 1.00 20.53 194 CYS A CA 1
ATOM 1486 C C . CYS A 1 194 ? 25.428 3.863 21.713 1.00 22.87 194 CYS A C 1
ATOM 1487 O O . CYS A 1 194 ? 25.738 3.635 20.541 1.00 23.17 194 CYS A O 1
ATOM 1490 N N . SER A 1 195 ? 26.112 4.697 22.502 1.00 21.53 195 SER A N 1
ATOM 1491 C CA . SER A 1 195 ? 27.376 5.282 22.053 1.00 24.64 195 SER A CA 1
ATOM 1492 C C . SER A 1 195 ? 28.355 4.179 21.667 1.00 26.66 195 SER A C 1
ATOM 1493 O O . SER A 1 195 ? 28.361 3.091 22.258 1.00 27.33 195 SER A O 1
ATOM 1496 N N . LEU A 1 196 ? 29.187 4.461 20.663 1.00 21.01 196 LEU A N 1
ATOM 1497 C CA . LEU A 1 196 ? 30.211 3.508 20.255 1.00 27.08 196 LEU A CA 1
ATOM 1498 C C . LEU A 1 196 ? 31.182 3.281 21.400 1.00 28.72 196 LEU A C 1
ATOM 1499 O O . LEU A 1 196 ? 31.770 4.233 21.914 1.00 26.88 196 LEU A O 1
ATOM 1504 N N . GLY A 1 197 ? 31.327 2.016 21.816 1.00 32.21 197 GLY A N 1
ATOM 1505 C CA . GLY A 1 197 ? 32.162 1.668 22.946 1.00 32.05 197 GLY A CA 1
ATOM 1506 C C . GLY A 1 197 ? 31.443 1.470 24.264 1.00 34.08 197 GLY A C 1
ATOM 1507 O O . GLY A 1 197 ? 32.098 1.135 25.265 1.00 33.61 197 GLY A O 1
ATOM 1508 N N . LEU A 1 198 ? 30.133 1.665 24.318 1.00 27.18 198 LEU A N 1
ATOM 1509 C CA . LEU A 1 198 ? 29.477 1.577 25.614 1.00 32.85 198 LEU A CA 1
ATOM 1510 C C . LEU A 1 198 ? 29.035 0.155 25.949 1.00 31.29 198 LEU A C 1
ATOM 1511 O O . LEU A 1 198 ? 28.664 -0.113 27.099 1.00 35.05 198 LEU A O 1
ATOM 1516 N N . MET A 1 199 ? 29.154 -0.772 25.007 1.00 28.24 199 MET A N 1
ATOM 1517 C CA . MET A 1 199 ? 28.592 -2.107 25.138 1.00 32.76 199 MET A CA 1
ATOM 1518 C C . MET A 1 199 ? 29.079 -2.913 23.944 1.00 35.90 199 MET A C 1
ATOM 1519 O O . MET A 1 199 ? 29.352 -2.347 22.876 1.00 25.51 199 MET A O 1
ATOM 1524 N N . SER A 1 200 ? 29.248 -4.219 24.143 1.00 29.51 200 SER A N 1
ATOM 1525 C CA . SER A 1 200 ? 29.806 -5.054 23.089 1.00 33.87 200 SER A CA 1
ATOM 1526 C C . SER A 1 200 ? 28.749 -5.446 22.067 1.00 32.44 200 SER A C 1
ATOM 1527 O O . SER A 1 200 ? 27.619 -5.803 22.418 1.00 31.56 200 SER A O 1
ATOM 1530 N N . VAL A 1 201 ? 29.131 -5.398 20.794 1.00 28.51 201 VAL A N 1
ATOM 1531 C CA . VAL A 1 201 ? 28.312 -5.910 19.707 1.00 27.80 201 VAL A CA 1
ATOM 1532 C C . VAL A 1 201 ? 28.915 -7.193 19.135 1.00 29.00 201 VAL A C 1
ATOM 1533 O O . VAL A 1 201 ? 28.453 -7.699 18.105 1.00 27.42 201 VAL A O 1
ATOM 1537 N N . ARG A 1 202 ? 29.938 -7.743 19.788 1.00 27.73 202 ARG A N 1
ATOM 1538 C CA . ARG A 1 202 ? 30.515 -9.006 19.348 1.00 31.47 202 ARG A CA 1
ATOM 1539 C C . ARG A 1 202 ? 29.488 -10.130 19.485 1.00 31.32 202 ARG A C 1
ATOM 1540 O O . ARG A 1 202 ? 28.483 -10.003 20.186 1.00 25.84 202 ARG A O 1
ATOM 1548 N N . GLY A 1 203 ? 29.724 -11.231 18.768 1.00 26.90 203 GLY A N 1
ATOM 1549 C CA . GLY A 1 203 ? 28.776 -12.330 18.783 1.00 26.06 203 GLY A CA 1
ATOM 1550 C C . GLY A 1 203 ? 27.544 -12.086 17.948 1.00 25.67 203 GLY A C 1
ATOM 1551 O O . GLY A 1 203 ? 26.515 -12.730 18.171 1.00 21.19 203 GLY A O 1
ATOM 1552 N N . HIS A 1 204 ? 27.614 -11.147 17.008 1.00 23.27 204 HIS A N 1
ATOM 1553 C CA . HIS A 1 204 ? 26.556 -10.846 16.056 1.00 24.49 204 HIS A CA 1
ATOM 1554 C C . HIS A 1 204 ? 26.934 -11.445 14.710 1.00 26.09 204 HIS A C 1
ATOM 1555 O O . HIS A 1 204 ? 28.115 -11.525 14.371 1.00 29.80 204 HIS A O 1
ATOM 1562 N N . VAL A 1 205 ? 25.933 -11.859 13.943 1.00 23.09 205 VAL A N 1
ATOM 1563 C CA . VAL A 1 205 ? 26.132 -12.371 12.592 1.00 27.47 205 VAL A CA 1
ATOM 1564 C C . VAL A 1 205 ? 25.318 -11.525 11.620 1.00 25.70 205 VAL A C 1
ATOM 1565 O O . VAL A 1 205 ? 24.082 -11.573 11.643 1.00 26.89 205 VAL A O 1
ATOM 1569 N N . PRO A 1 206 ? 25.944 -10.802 10.679 1.00 27.29 206 PRO A N 1
ATOM 1570 C CA . PRO A 1 206 ? 27.369 -10.758 10.329 1.00 28.54 206 PRO A CA 1
ATOM 1571 C C . PRO A 1 206 ? 28.282 -10.235 11.414 1.00 26.71 206 PRO A C 1
ATOM 1572 O O . PRO A 1 206 ? 29.345 -10.790 11.610 1.00 33.54 206 PRO A O 1
ATOM 1576 N N . GLY A 1 207 ? 27.930 -9.193 12.143 1.00 27.66 207 GLY A N 1
ATOM 1577 C CA . GLY A 1 207 ? 28.867 -8.639 13.111 1.00 38.27 207 GLY A CA 1
ATOM 1578 C C . GLY A 1 207 ? 30.320 -8.491 12.647 1.00 45.63 207 GLY A C 1
ATOM 1579 O O . GLY A 1 207 ? 31.134 -9.419 12.760 1.00 45.00 207 GLY A O 1
ATOM 1580 N N . GLU A 1 215 ? 35.226 -6.572 17.716 1.00 55.26 215 GLU A N 1
ATOM 1581 C CA . GLU A 1 215 ? 34.475 -5.380 18.119 1.00 48.89 215 GLU A CA 1
ATOM 1582 C C . GLU A 1 215 ? 34.271 -4.415 16.947 1.00 55.89 215 GLU A C 1
ATOM 1583 O O . GLU A 1 215 ? 35.156 -3.605 16.652 1.00 58.86 215 GLU A O 1
ATOM 1589 N N . PRO A 1 216 ? 33.104 -4.491 16.298 1.00 54.08 216 PRO A N 1
ATOM 1590 C CA . PRO A 1 216 ? 32.887 -3.734 15.053 1.00 55.50 216 PRO A CA 1
ATOM 1591 C C . PRO A 1 216 ? 33.052 -2.230 15.244 1.00 52.33 216 PRO A C 1
ATOM 1592 O O . PRO A 1 216 ? 32.890 -1.688 16.344 1.00 50.41 216 PRO A O 1
ATOM 1596 N N . ASP A 1 217 ? 33.369 -1.549 14.134 1.00 49.83 217 ASP A N 1
ATOM 1597 C CA . ASP A 1 217 ? 33.800 -0.157 14.199 1.00 45.65 217 ASP A CA 1
ATOM 1598 C C . ASP A 1 217 ? 32.660 0.847 14.081 1.00 43.69 217 ASP A C 1
ATOM 1599 O O . ASP A 1 217 ? 32.800 1.981 14.552 1.00 48.65 217 ASP A O 1
ATOM 1604 N N . LEU A 1 218 ? 31.549 0.494 13.448 1.00 38.95 218 LEU A N 1
ATOM 1605 C CA . LEU A 1 218 ? 30.434 1.430 13.366 1.00 37.14 218 LEU A CA 1
ATOM 1606 C C . LEU A 1 218 ? 29.169 0.926 14.039 1.00 33.66 218 LEU A C 1
ATOM 1607 O O . LEU A 1 218 ? 28.417 1.738 14.596 1.00 30.86 218 LEU A O 1
ATOM 1612 N N . SER A 1 219 ? 28.923 -0.379 14.004 1.00 29.12 219 SER A N 1
ATOM 1613 C CA . SER A 1 219 ? 27.732 -0.948 14.616 1.00 28.69 219 SER A CA 1
ATOM 1614 C C . SER A 1 219 ? 27.766 -0.769 16.128 1.00 25.51 219 SER A C 1
ATOM 1615 O O . SER A 1 219 ? 28.811 -0.933 16.765 1.00 24.01 219 SER A O 1
ATOM 1618 N N . THR A 1 220 ? 26.623 -0.362 16.694 1.00 21.46 220 THR A N 1
ATOM 1619 C CA . THR A 1 220 ? 26.445 -0.426 18.138 1.00 21.84 220 THR A CA 1
ATOM 1620 C C . THR A 1 220 ? 25.188 -1.257 18.392 1.00 20.59 220 THR A C 1
ATOM 1621 O O . THR A 1 220 ? 24.761 -2.016 17.512 1.00 20.55 220 THR A O 1
ATOM 1625 N N . ALA A 1 221 ? 24.617 -1.174 19.586 1.00 20.32 221 ALA A N 1
ATOM 1626 C CA . ALA A 1 221 ? 23.468 -2.005 19.934 1.00 19.83 221 ALA A CA 1
ATOM 1627 C C . ALA A 1 221 ? 22.690 -1.304 21.045 1.00 21.42 221 ALA A C 1
ATOM 1628 O O . ALA A 1 221 ? 23.103 -0.262 21.560 1.00 18.41 221 ALA A O 1
ATOM 1630 N N . GLY A 1 222 ? 21.536 -1.869 21.394 1.00 19.40 222 GLY A N 1
ATOM 1631 C CA . GLY A 1 222 ? 20.742 -1.308 22.472 1.00 16.74 222 GLY A CA 1
ATOM 1632 C C . GLY A 1 222 ? 19.329 -1.846 22.509 1.00 15.96 222 GLY A C 1
ATOM 1633 O O . GLY A 1 222 ? 18.943 -2.703 21.707 1.00 17.00 222 GLY A O 1
ATOM 1634 N N . PRO A 1 223 ? 18.524 -1.348 23.450 1.00 13.95 223 PRO A N 1
ATOM 1635 C CA . PRO A 1 223 ? 17.196 -1.913 23.678 1.00 16.04 223 PRO A CA 1
ATOM 1636 C C . PRO A 1 223 ? 16.101 -1.253 22.856 1.00 14.39 223 PRO A C 1
ATOM 1637 O O . PRO A 1 223 ? 16.235 -0.145 22.332 1.00 16.63 223 PRO A O 1
ATOM 1641 N N . MET A 1 224 ? 15.006 -1.991 22.744 1.00 15.72 224 MET A N 1
ATOM 1642 C CA . MET A 1 224 ? 13.688 -1.502 22.350 1.00 15.49 224 MET A CA 1
ATOM 1643 C C . MET A 1 224 ? 12.755 -1.690 23.531 1.00 18.05 224 MET A C 1
ATOM 1644 O O . MET A 1 224 ? 12.918 -2.644 24.298 1.00 16.71 224 MET A O 1
ATOM 1649 N N . ALA A 1 225 ? 11.762 -0.810 23.663 1.00 17.31 225 ALA A N 1
ATOM 1650 C CA . ALA A 1 225 ? 10.855 -0.881 24.810 1.00 18.81 225 ALA A CA 1
ATOM 1651 C C . ALA A 1 225 ? 9.647 0.012 24.547 1.00 18.09 225 ALA A C 1
ATOM 1652 O O . ALA A 1 225 ? 9.496 0.588 23.464 1.00 18.13 225 ALA A O 1
ATOM 1654 N N . ARG A 1 226 ? 8.781 0.141 25.545 1.00 15.97 226 ARG A N 1
ATOM 1655 C CA . ARG A 1 226 ? 7.589 0.957 25.392 1.00 17.11 226 ARG A CA 1
ATOM 1656 C C . ARG A 1 226 ? 7.575 2.118 26.385 1.00 15.01 226 ARG A C 1
ATOM 1657 O O . ARG A 1 226 ? 6.550 2.774 26.553 1.00 19.11 226 ARG A O 1
ATOM 1665 N N . SER A 1 227 ? 8.720 2.435 26.978 1.00 13.32 227 SER A N 1
ATOM 1666 C CA . SER A 1 227 ? 8.857 3.610 27.828 1.00 15.46 227 SER A CA 1
ATOM 1667 C C . SER A 1 227 ? 10.333 3.953 27.922 1.00 17.61 227 SER A C 1
ATOM 1668 O O . SER A 1 227 ? 11.205 3.100 27.721 1.00 16.60 227 SER A O 1
ATOM 1671 N N . ALA A 1 228 ? 10.599 5.221 28.238 1.00 16.67 228 ALA A N 1
ATOM 1672 C CA . ALA A 1 228 ? 11.978 5.665 28.398 1.00 18.94 228 ALA A CA 1
ATOM 1673 C C . ALA A 1 228 ? 12.637 5.014 29.602 1.00 16.09 228 ALA A C 1
ATOM 1674 O O . ALA A 1 228 ? 13.830 4.697 29.566 1.00 17.05 228 ALA A O 1
ATOM 1676 N N . ALA A 1 229 ? 11.892 4.865 30.699 1.00 16.93 229 ALA A N 1
ATOM 1677 C CA . ALA A 1 229 ? 12.442 4.245 31.898 1.00 20.90 229 ALA A CA 1
ATOM 1678 C C . ALA A 1 229 ? 12.865 2.803 31.635 1.00 17.64 229 ALA A C 1
ATOM 1679 O O . ALA A 1 229 ? 13.872 2.327 32.186 1.00 17.71 229 ALA A O 1
ATOM 1681 N N . ASP A 1 230 ? 12.114 2.089 30.794 1.00 18.37 230 ASP A N 1
ATOM 1682 C CA . ASP A 1 230 ? 12.521 0.734 30.403 1.00 18.99 230 ASP A CA 1
ATOM 1683 C C . ASP A 1 230 ? 13.784 0.742 29.542 1.00 16.49 230 ASP A C 1
ATOM 1684 O O . ASP A 1 230 ? 14.646 -0.139 29.682 1.00 18.12 230 ASP A O 1
ATOM 1689 N N . LEU A 1 231 ? 13.922 1.713 28.635 1.00 14.80 231 LEU A N 1
ATOM 1690 C CA . LEU A 1 231 ? 15.205 1.840 27.962 1.00 12.84 231 LEU A CA 1
ATOM 1691 C C . LEU A 1 231 ? 16.334 2.005 28.969 1.00 16.26 231 LEU A C 1
ATOM 1692 O O . LEU A 1 231 ? 17.394 1.393 28.823 1.00 15.19 231 LEU A O 1
ATOM 1697 N N . ARG A 1 232 ? 16.151 2.889 29.969 1.00 16.06 232 ARG A N 1
ATOM 1698 C CA . ARG A 1 232 ? 17.213 3.140 30.945 1.00 15.32 232 ARG A CA 1
ATOM 1699 C C . ARG A 1 232 ? 17.529 1.873 31.748 1.00 17.20 232 ARG A C 1
ATOM 1700 O O . ARG A 1 232 ? 18.696 1.577 32.036 1.00 18.92 232 ARG A O 1
ATOM 1708 N N . LEU A 1 233 ? 16.493 1.125 32.120 1.00 15.68 233 LEU A N 1
ATOM 1709 C CA . LEU A 1 233 ? 16.682 -0.136 32.831 1.00 20.26 233 LEU A CA 1
ATOM 1710 C C . LEU A 1 233 ? 17.570 -1.099 32.043 1.00 18.09 233 LEU A C 1
ATOM 1711 O O . LEU A 1 233 ? 18.551 -1.628 32.582 1.00 21.46 233 LEU A O 1
ATOM 1716 N N . MET A 1 234 ? 17.212 -1.378 30.776 1.00 18.92 234 MET A N 1
ATOM 1717 C CA . MET A 1 234 ? 18.099 -2.133 29.880 1.00 17.80 234 MET A CA 1
ATOM 1718 C C . MET A 1 234 ? 19.522 -1.614 29.862 1.00 20.28 234 MET A C 1
ATOM 1719 O O . MET A 1 234 ? 20.466 -2.415 29.908 1.00 19.24 234 MET A O 1
ATOM 1724 N N . MET A 1 235 ? 19.720 -0.287 29.798 1.00 19.24 235 MET A N 1
ATOM 1725 C CA . MET A 1 235 ? 21.104 0.174 29.762 1.00 20.34 235 MET A CA 1
ATOM 1726 C C . MET A 1 235 ? 21.831 -0.041 31.079 1.00 17.83 235 MET A C 1
ATOM 1727 O O . MET A 1 235 ? 23.045 -0.278 31.051 1.00 19.03 235 MET A O 1
ATOM 1732 N N . ARG A 1 236 ? 21.129 0.064 32.225 1.00 20.72 236 ARG A N 1
ATOM 1733 C CA . ARG A 1 236 ? 21.677 -0.416 33.498 1.00 25.18 236 ARG A CA 1
ATOM 1734 C C . ARG A 1 236 ? 22.207 -1.840 33.368 1.00 23.98 236 ARG A C 1
ATOM 1735 O O . ARG A 1 236 ? 23.285 -2.169 33.880 1.00 27.59 236 ARG A O 1
ATOM 1743 N N . ALA A 1 237 ? 21.460 -2.704 32.685 1.00 20.94 237 ALA A N 1
ATOM 1744 C CA . ALA A 1 237 ? 21.883 -4.093 32.551 1.00 23.23 237 ALA A CA 1
ATOM 1745 C C . ALA A 1 237 ? 23.034 -4.242 31.562 1.00 28.09 237 ALA A C 1
ATOM 1746 O O . ALA A 1 237 ? 23.939 -5.060 31.766 1.00 24.19 237 ALA A O 1
ATOM 1748 N N . LEU A 1 238 ? 23.027 -3.460 30.485 1.00 26.21 238 LEU A N 1
ATOM 1749 C CA . LEU A 1 238 ? 23.861 -3.775 29.336 1.00 26.10 238 LEU A CA 1
ATOM 1750 C C . LEU A 1 238 ? 25.209 -3.065 29.322 1.00 29.10 238 LEU A C 1
ATOM 1751 O O . LEU A 1 238 ? 26.140 -3.563 28.685 1.00 29.67 238 LEU A O 1
ATOM 1756 N N . SER A 1 239 ? 25.353 -1.943 30.020 1.00 30.77 239 SER A N 1
ATOM 1757 C CA . SER A 1 239 ? 26.519 -1.087 29.819 1.00 31.92 239 SER A CA 1
ATOM 1758 C C . SER A 1 239 ? 27.784 -1.743 30.366 1.00 39.07 239 SER A C 1
ATOM 1759 O O . SER A 1 239 ? 27.841 -2.131 31.539 1.00 37.61 239 SER A O 1
ATOM 1762 N N . THR A 1 240 ? 28.787 -1.872 29.497 1.00 32.26 240 THR A N 1
ATOM 1763 C CA . THR A 1 240 ? 30.144 -2.286 29.861 1.00 39.75 240 THR A CA 1
ATOM 1764 C C . THR A 1 240 ? 31.095 -1.539 28.940 1.00 40.33 240 THR A C 1
ATOM 1765 O O . THR A 1 240 ? 31.287 -1.945 27.792 1.00 40.13 240 THR A O 1
ATOM 1769 N N . PHE A 1 241 ? 31.703 -0.483 29.458 1.00 39.50 241 PHE A N 1
ATOM 1770 C CA . PHE A 1 241 ? 32.551 0.369 28.638 1.00 43.70 241 PHE A CA 1
ATOM 1771 C C . PHE A 1 241 ? 33.745 -0.421 28.120 1.00 43.87 241 PHE A C 1
ATOM 1772 O O . PHE A 1 241 ? 34.396 -1.151 28.872 1.00 46.79 241 PHE A O 1
ATOM 1780 N N . TRP A 1 242 ? 34.015 -0.301 26.821 1.00 45.69 242 TRP A N 1
ATOM 1781 C CA . TRP A 1 242 ? 35.233 -0.848 26.253 1.00 40.85 242 TRP A CA 1
ATOM 1782 C C . TRP A 1 242 ? 36.059 0.223 25.553 1.00 46.00 242 TRP A C 1
ATOM 1783 O O . TRP A 1 242 ? 37.159 -0.076 25.075 1.00 49.13 242 TRP A O 1
ATOM 1794 N N . VAL A 1 243 ? 35.570 1.464 25.504 1.00 47.08 243 VAL A N 1
ATOM 1795 C CA . VAL A 1 243 ? 36.394 2.639 25.245 1.00 48.50 243 VAL A CA 1
ATOM 1796 C C . VAL A 1 243 ? 36.560 3.384 26.559 1.00 51.29 243 VAL A C 1
ATOM 1797 O O . VAL A 1 243 ? 35.800 3.195 27.517 1.00 53.83 243 VAL A O 1
ATOM 1801 N N . GLU A 1 244 ? 37.553 4.258 26.604 1.00 47.77 244 GLU A N 1
ATOM 1802 C CA . GLU A 1 244 ? 37.728 5.050 27.805 1.00 54.94 244 GLU A CA 1
ATOM 1803 C C . GLU A 1 244 ? 36.672 6.144 27.813 1.00 53.90 244 GLU A C 1
ATOM 1804 O O . GLU A 1 244 ? 36.599 6.928 26.860 1.00 53.24 244 GLU A O 1
ATOM 1810 N N . PRO A 1 245 ? 35.818 6.203 28.823 1.00 49.36 245 PRO A N 1
ATOM 1811 C CA . PRO A 1 245 ? 34.695 7.131 28.790 1.00 49.45 245 PRO A CA 1
ATOM 1812 C C . PRO A 1 245 ? 35.168 8.571 28.864 1.00 50.07 245 PRO A C 1
ATOM 1813 O O . PRO A 1 245 ? 36.036 8.911 29.682 1.00 52.04 245 PRO A O 1
ATOM 1817 N N . PRO A 1 246 ? 34.636 9.447 28.005 1.00 47.79 246 PRO A N 1
ATOM 1818 C CA . PRO A 1 246 ? 34.808 10.889 28.240 1.00 49.31 246 PRO A CA 1
ATOM 1819 C C . PRO A 1 246 ? 34.028 11.365 29.446 1.00 47.66 246 PRO A C 1
ATOM 1820 O O . PRO A 1 246 ? 34.387 12.391 30.034 1.00 48.39 246 PRO A O 1
ATOM 1824 N N . ARG A 1 247 ? 32.977 10.640 29.822 1.00 48.68 247 ARG A N 1
ATOM 1825 C CA . ARG A 1 247 ? 32.174 10.867 31.014 1.00 43.90 247 ARG A CA 1
ATOM 1826 C C . ARG A 1 247 ? 31.392 9.585 31.259 1.00 41.96 247 ARG A C 1
ATOM 1827 O O . ARG A 1 247 ? 31.291 8.731 30.375 1.00 44.01 247 ARG A O 1
ATOM 1835 N N . ILE A 1 248 ? 30.844 9.449 32.462 1.00 41.90 248 ILE A N 1
ATOM 1836 C CA . ILE A 1 248 ? 30.086 8.260 32.841 1.00 40.81 248 ILE A CA 1
ATOM 1837 C C . ILE A 1 248 ? 28.599 8.596 32.764 1.00 38.70 248 ILE A C 1
ATOM 1838 O O . ILE A 1 248 ? 28.107 9.382 33.598 1.00 38.48 248 ILE A O 1
ATOM 1843 N N . PRO A 1 249 ? 27.847 8.008 31.829 1.00 35.01 249 PRO A N 1
ATOM 1844 C CA . PRO A 1 249 ? 26.395 8.203 31.830 1.00 29.21 249 PRO A CA 1
ATOM 1845 C C . PRO A 1 249 ? 25.808 7.588 33.087 1.00 32.41 249 PRO A C 1
ATOM 1846 O O . PRO A 1 249 ? 26.261 6.541 33.558 1.00 31.37 249 PRO A O 1
ATOM 1850 N N . ASP A 1 250 ? 24.812 8.259 33.641 1.00 26.89 250 ASP A N 1
ATOM 1851 C CA . ASP A 1 250 ? 24.131 7.799 34.844 1.00 29.93 250 ASP A CA 1
ATOM 1852 C C . ASP A 1 250 ? 22.784 7.206 34.448 1.00 27.62 250 ASP A C 1
ATOM 1853 O O . ASP A 1 250 ? 21.846 7.936 34.110 1.00 29.24 250 ASP A O 1
ATOM 1858 N N . PHE A 1 251 ? 22.686 5.883 34.517 1.00 24.51 251 PHE A N 1
ATOM 1859 C CA . PHE A 1 251 ? 21.456 5.168 34.233 1.00 25.21 251 PHE A CA 1
ATOM 1860 C C . PHE A 1 251 ? 20.696 4.776 35.498 1.00 23.61 251 PHE A C 1
ATOM 1861 O O . PHE A 1 251 ? 19.781 3.958 35.421 1.00 23.55 251 PHE A O 1
ATOM 1869 N N . SER A 1 252 ? 21.052 5.341 36.655 1.00 23.73 252 SER A N 1
ATOM 1870 C CA . SER A 1 252 ? 20.453 4.885 37.914 1.00 24.41 252 SER A CA 1
ATOM 1871 C C . SER A 1 252 ? 18.977 5.256 38.006 1.00 21.45 252 SER A C 1
ATOM 1872 O O . SER A 1 252 ? 18.180 4.504 38.569 1.00 22.88 252 SER A O 1
ATOM 1875 N N . ARG A 1 253 ? 18.584 6.405 37.461 1.00 21.62 253 ARG A N 1
ATOM 1876 C CA . ARG A 1 253 ? 17.218 6.883 37.604 1.00 22.04 253 ARG A CA 1
ATOM 1877 C C . ARG A 1 253 ? 17.019 8.047 36.651 1.00 20.28 253 ARG A C 1
ATOM 1878 O O . ARG A 1 253 ? 17.985 8.625 36.158 1.00 20.67 253 ARG A O 1
ATOM 1886 N N . TYR A 1 254 ? 15.755 8.392 36.413 1.00 18.65 254 TYR A N 1
ATOM 1887 C CA . TYR A 1 254 ? 15.452 9.572 35.609 1.00 19.06 254 TYR A CA 1
ATOM 1888 C C . TYR A 1 254 ? 16.037 10.814 36.276 1.00 26.31 254 TYR A C 1
ATOM 1889 O O . TYR A 1 254 ? 15.808 11.054 37.464 1.00 23.86 254 TYR A O 1
ATOM 1898 N N . GLN A 1 255 ? 16.812 11.602 35.514 1.00 25.83 255 GLN A N 1
ATOM 1899 C CA . GLN A 1 255 ? 17.306 12.897 35.977 1.00 23.97 255 GLN A CA 1
ATOM 1900 C C . GLN A 1 255 ? 16.571 13.976 35.194 1.00 23.97 255 GLN A C 1
ATOM 1901 O O . GLN A 1 255 ? 16.801 14.136 33.985 1.00 24.07 255 GLN A O 1
ATOM 1907 N N . ALA A 1 256 ? 15.646 14.669 35.861 1.00 20.44 256 ALA A N 1
ATOM 1908 C CA . ALA A 1 256 ? 14.867 15.722 35.228 1.00 27.20 256 ALA A CA 1
ATOM 1909 C C . ALA A 1 256 ? 15.643 17.032 35.265 1.00 27.22 256 ALA A C 1
ATOM 1910 O O . ALA A 1 256 ? 16.373 17.312 36.222 1.00 28.32 256 ALA A O 1
ATOM 1912 N N . LYS A 1 257 ? 15.509 17.820 34.207 1.00 24.68 257 LYS A N 1
ATOM 1913 C CA . LYS A 1 257 ? 16.222 19.087 34.100 1.00 25.41 257 LYS A CA 1
ATOM 1914 C C . LYS A 1 257 ? 15.257 20.257 34.197 1.00 31.42 257 LYS A C 1
ATOM 1915 O O . LYS A 1 257 ? 14.094 20.164 33.788 1.00 29.21 257 LYS A O 1
ATOM 1921 N N . ALA A 1 258 ? 15.762 21.360 34.771 1.00 28.05 258 ALA A N 1
ATOM 1922 C CA . ALA A 1 258 ? 15.009 22.604 34.831 1.00 30.22 258 ALA A CA 1
ATOM 1923 C C . ALA A 1 258 ? 15.073 23.355 33.509 1.00 30.51 258 ALA A C 1
ATOM 1924 O O . ALA A 1 258 ? 14.155 24.119 33.188 1.00 31.58 258 ALA A O 1
ATOM 1926 N N . ASN A 1 259 ? 16.134 23.135 32.729 1.00 27.84 259 ASN A N 1
ATOM 1927 C CA . ASN A 1 259 ? 16.345 23.818 31.464 1.00 29.55 259 ASN A CA 1
ATOM 1928 C C . ASN A 1 259 ? 16.762 22.816 30.402 1.00 27.49 259 ASN A C 1
ATOM 1929 O O . ASN A 1 259 ? 17.609 21.956 30.658 1.00 29.02 259 ASN A O 1
ATOM 1934 N N . TYR A 1 260 ? 16.190 22.947 29.208 1.00 26.57 260 TYR A N 1
ATOM 1935 C CA . TYR A 1 260 ? 16.622 22.169 28.053 1.00 24.27 260 TYR A CA 1
ATOM 1936 C C . TYR A 1 260 ? 16.875 23.123 26.902 1.00 28.07 260 TYR A C 1
ATOM 1937 O O . TYR A 1 260 ? 16.078 24.038 26.658 1.00 29.42 260 TYR A O 1
ATOM 1946 N N . ARG A 1 261 ? 17.970 22.912 26.185 1.00 24.94 261 ARG A N 1
ATOM 1947 C CA . ARG A 1 261 ? 18.197 23.670 24.964 1.00 23.74 261 ARG A CA 1
ATOM 1948 C C . ARG A 1 261 ? 18.370 22.671 23.821 1.00 26.39 261 ARG A C 1
ATOM 1949 O O . ARG A 1 261 ? 19.281 21.835 23.834 1.00 26.05 261 ARG A O 1
ATOM 1957 N N . VAL A 1 262 ? 17.445 22.733 22.871 1.00 24.09 262 VAL A N 1
ATOM 1958 C CA . VAL A 1 262 ? 17.222 21.702 21.865 1.00 21.66 262 VAL A CA 1
ATOM 1959 C C . VAL A 1 262 ? 17.547 22.271 20.497 1.00 24.47 262 VAL A C 1
ATOM 1960 O O . VAL A 1 262 ? 17.138 23.388 20.175 1.00 25.84 262 VAL A O 1
ATOM 1964 N N . CYS A 1 263 ? 18.239 21.484 19.681 1.00 23.11 263 CYS A N 1
ATOM 1965 C CA . CYS A 1 263 ? 18.515 21.827 18.296 1.00 22.95 263 CYS A CA 1
ATOM 1966 C C . CYS A 1 263 ? 17.669 20.917 17.420 1.00 24.54 263 CYS A C 1
ATOM 1967 O O . CYS A 1 263 ? 17.428 19.760 17.774 1.00 20.97 263 CYS A O 1
ATOM 1970 N N . THR A 1 264 ? 17.178 21.444 16.302 1.00 23.84 264 THR A N 1
ATOM 1971 C CA . THR A 1 264 ? 16.434 20.638 15.348 1.00 21.30 264 THR A CA 1
ATOM 1972 C C . THR A 1 264 ? 17.177 20.592 14.019 1.00 25.64 264 THR A C 1
ATOM 1973 O O . THR A 1 264 ? 17.873 21.537 13.636 1.00 26.36 264 THR A O 1
ATOM 1977 N N . TRP A 1 265 ? 17.032 19.477 13.319 1.00 20.99 265 TRP A N 1
ATOM 1978 C CA . TRP A 1 265 ? 17.564 19.348 11.959 1.00 21.61 265 TRP A CA 1
ATOM 1979 C C . TRP A 1 265 ? 16.561 18.474 11.216 1.00 24.04 265 TRP A C 1
ATOM 1980 O O . TRP A 1 265 ? 16.632 17.243 11.294 1.00 22.95 265 TRP A O 1
ATOM 1991 N N . PHE A 1 266 ? 15.594 19.120 10.557 1.00 18.83 266 PHE A N 1
ATOM 1992 C CA . PHE A 1 266 ? 14.471 18.418 9.952 1.00 21.00 266 PHE A CA 1
ATOM 1993 C C . PHE A 1 266 ? 14.501 18.412 8.428 1.00 22.68 266 PHE A C 1
ATOM 1994 O O . PHE A 1 266 ? 13.536 17.952 7.815 1.00 21.84 266 PHE A O 1
ATOM 2002 N N . SER A 1 267 ? 15.539 18.956 7.811 1.00 23.52 267 SER A N 1
ATOM 2003 C CA . SER A 1 267 ? 15.606 18.963 6.351 1.00 27.04 267 SER A CA 1
ATOM 2004 C C . SER A 1 267 ? 16.982 19.424 5.914 1.00 25.34 267 SER A C 1
ATOM 2005 O O . SER A 1 267 ? 17.682 20.132 6.640 1.00 24.68 267 SER A O 1
ATOM 2008 N N . ALA A 1 268 ? 17.354 19.014 4.704 1.00 25.72 268 ALA A N 1
ATOM 2009 C CA . ALA A 1 268 ? 18.554 19.472 4.030 1.00 31.29 268 ALA A CA 1
ATOM 2010 C C . ALA A 1 268 ? 18.236 19.551 2.544 1.00 30.99 268 ALA A C 1
ATOM 2011 O O . ALA A 1 268 ? 17.340 18.840 2.067 1.00 29.65 268 ALA A O 1
ATOM 2013 N N . PRO A 1 269 ? 18.919 20.417 1.799 1.00 36.87 269 PRO A N 1
ATOM 2014 C CA . PRO A 1 269 ? 18.669 20.505 0.352 1.00 34.00 269 PRO A CA 1
ATOM 2015 C C . PRO A 1 269 ? 18.769 19.137 -0.303 1.00 32.93 269 PRO A C 1
ATOM 2016 O O . PRO A 1 269 ? 19.757 18.420 -0.119 1.00 32.93 269 PRO A O 1
ATOM 2020 N N . HIS A 1 270 ? 17.730 18.781 -1.067 1.00 31.63 270 HIS A N 1
ATOM 2021 C CA . HIS A 1 270 ? 17.524 17.500 -1.749 1.00 32.21 270 HIS A CA 1
ATOM 2022 C C . HIS A 1 270 ? 17.156 16.383 -0.791 1.00 31.04 270 HIS A C 1
ATOM 2023 O O . HIS A 1 270 ? 17.000 15.229 -1.223 1.00 28.76 270 HIS A O 1
ATOM 2030 N N . HIS A 1 271 ? 17.015 16.679 0.493 1.00 29.59 271 HIS A N 1
ATOM 2031 C CA . HIS A 1 271 ? 16.674 15.689 1.506 1.00 26.74 271 HIS A CA 1
ATOM 2032 C C . HIS A 1 271 ? 15.528 16.272 2.314 1.00 29.18 271 HIS A C 1
ATOM 2033 O O . HIS A 1 271 ? 15.716 16.738 3.437 1.00 33.01 271 HIS A O 1
ATOM 2040 N N . GLU A 1 272 ? 14.346 16.299 1.714 1.00 29.77 272 GLU A N 1
ATOM 2041 C CA . GLU A 1 272 ? 13.164 16.785 2.402 1.00 35.04 272 GLU A CA 1
ATOM 2042 C C . GLU A 1 272 ? 12.333 15.611 2.903 1.00 31.21 272 GLU A C 1
ATOM 2043 O O . GLU A 1 272 ? 12.394 14.500 2.370 1.00 29.91 272 GLU A O 1
ATOM 2049 N N . ILE A 1 273 ? 11.549 15.863 3.936 1.00 22.75 273 ILE A N 1
ATOM 2050 C CA . ILE A 1 273 ? 10.711 14.816 4.494 1.00 27.08 273 ILE A CA 1
ATOM 2051 C C . ILE A 1 273 ? 9.276 15.083 4.063 1.00 24.44 273 ILE A C 1
ATOM 2052 O O . ILE A 1 273 ? 8.914 16.195 3.677 1.00 27.10 273 ILE A O 1
ATOM 2057 N N . ASP A 1 274 ? 8.442 14.054 4.142 1.00 24.90 274 ASP A N 1
ATOM 2058 C CA . ASP A 1 274 ? 7.043 14.188 3.770 1.00 26.26 274 ASP A CA 1
ATOM 2059 C C . ASP A 1 274 ? 6.323 15.184 4.666 1.00 32.29 274 ASP A C 1
ATOM 2060 O O . ASP A 1 274 ? 6.574 15.250 5.872 1.00 28.75 274 ASP A O 1
ATOM 2065 N N . GLN A 1 275 ? 5.389 15.937 4.074 1.00 29.08 275 GLN A N 1
ATOM 2066 C CA . GLN A 1 275 ? 4.728 17.002 4.824 1.00 35.00 275 GLN A CA 1
ATOM 2067 C C . GLN A 1 275 ? 4.021 16.467 6.066 1.00 34.90 275 GLN A C 1
ATOM 2068 O O . GLN A 1 275 ? 3.877 17.194 7.059 1.00 31.58 275 GLN A O 1
ATOM 2074 N N . GLN A 1 276 ? 3.584 15.205 6.038 1.00 34.46 276 GLN A N 1
ATOM 2075 C CA . GLN A 1 276 ? 2.904 14.647 7.205 1.00 34.48 276 GLN A CA 1
ATOM 2076 C C . GLN A 1 276 ? 3.846 14.533 8.392 1.00 28.60 276 GLN A C 1
ATOM 2077 O O . GLN A 1 276 ? 3.450 14.800 9.535 1.00 31.15 276 GLN A O 1
ATOM 2083 N N . ILE A 1 277 ? 5.085 14.107 8.152 1.00 24.78 277 ILE A N 1
ATOM 2084 C CA . ILE A 1 277 ? 6.071 14.130 9.222 1.00 25.29 277 ILE A CA 1
ATOM 2085 C C . ILE A 1 277 ? 6.352 15.563 9.636 1.00 26.25 277 ILE A C 1
ATOM 2086 O O . ILE A 1 277 ? 6.365 15.886 10.830 1.00 23.16 277 ILE A O 1
ATOM 2091 N N . ALA A 1 278 ? 6.519 16.453 8.651 1.00 27.51 278 ALA A N 1
ATOM 2092 C CA . ALA A 1 278 ? 6.788 17.858 8.928 1.00 25.53 278 ALA A CA 1
ATOM 2093 C C . ALA A 1 278 ? 5.747 18.448 9.869 1.00 26.39 278 ALA A C 1
ATOM 2094 O O . ALA A 1 278 ? 6.097 19.127 10.840 1.00 22.91 278 ALA A O 1
ATOM 2096 N N . GLN A 1 279 ? 4.458 18.186 9.615 1.00 25.94 279 GLN A N 1
ATOM 2097 C CA . GLN A 1 279 ? 3.430 18.773 10.475 1.00 29.43 279 GLN A CA 1
ATOM 2098 C C . GLN A 1 279 ? 3.436 18.150 11.868 1.00 26.14 279 GLN A C 1
ATOM 2099 O O . GLN A 1 279 ? 3.216 18.846 12.874 1.00 24.65 279 GLN A O 1
ATOM 2105 N N . ARG A 1 280 ? 3.665 16.838 11.947 1.00 25.19 280 ARG A N 1
ATOM 2106 C CA . ARG A 1 280 ? 3.664 16.180 13.248 1.00 24.06 280 ARG A CA 1
ATOM 2107 C C . ARG A 1 280 ? 4.885 16.565 14.071 1.00 23.15 280 ARG A C 1
ATOM 2108 O O . ARG A 1 280 ? 4.790 16.678 15.299 1.00 23.27 280 ARG A O 1
ATOM 2116 N N . PHE A 1 281 ? 6.028 16.789 13.420 1.00 20.85 281 PHE A N 1
ATOM 2117 C CA . PHE A 1 281 ? 7.189 17.339 14.119 1.00 19.76 281 PHE A CA 1
ATOM 2118 C C . PHE A 1 281 ? 6.904 18.760 14.593 1.00 25.08 281 PHE A C 1
ATOM 2119 O O . PHE A 1 281 ? 7.192 19.117 15.739 1.00 23.68 281 PHE A O 1
ATOM 2127 N N . GLN A 1 282 ? 6.320 19.584 13.721 1.00 23.83 282 GLN A N 1
ATOM 2128 C CA . GLN A 1 282 ? 6.028 20.960 14.116 1.00 27.06 282 GLN A CA 1
ATOM 2129 C C . GLN A 1 282 ? 5.079 21.001 15.310 1.00 26.42 282 GLN A C 1
ATOM 2130 O O . GLN A 1 282 ? 5.259 21.809 16.227 1.00 25.96 282 GLN A O 1
ATOM 2136 N N . SER A 1 283 ? 4.060 20.137 15.313 1.00 24.68 283 SER A N 1
ATOM 2137 C CA . SER A 1 283 ? 3.119 20.111 16.427 1.00 31.51 283 SER A CA 1
ATOM 2138 C C . SER A 1 283 ? 3.815 19.729 17.735 1.00 27.52 283 SER A C 1
ATOM 2139 O O . SER A 1 283 ? 3.541 20.320 18.790 1.00 25.59 283 SER A O 1
ATOM 2142 N N . PHE A 1 284 ? 4.727 18.749 17.674 1.00 26.79 284 PHE A N 1
ATOM 2143 C CA . PHE A 1 284 ? 5.555 18.369 18.822 1.00 25.60 284 PHE A CA 1
ATOM 2144 C C . PHE A 1 284 ? 6.462 19.523 19.266 1.00 24.11 284 PHE A C 1
ATOM 2145 O O . PHE A 1 284 ? 6.573 19.812 20.459 1.00 25.74 284 PHE A O 1
ATOM 2153 N N . ILE A 1 285 ? 7.128 20.190 18.314 1.00 24.61 285 ILE A N 1
ATOM 2154 C CA . ILE A 1 285 ? 8.035 21.282 18.673 1.00 26.58 285 ILE A CA 1
ATOM 2155 C C . ILE A 1 285 ? 7.259 22.434 19.315 1.00 26.76 285 ILE A C 1
ATOM 2156 O O . ILE A 1 285 ? 7.732 23.064 20.271 1.00 23.55 285 ILE A O 1
ATOM 2161 N N . ASP A 1 286 ? 6.052 22.709 18.808 1.00 25.63 286 ASP A N 1
ATOM 2162 C CA . ASP A 1 286 ? 5.210 23.756 19.383 1.00 28.17 286 ASP A CA 1
ATOM 2163 C C . ASP A 1 286 ? 4.947 23.498 20.862 1.00 27.57 286 ASP A C 1
ATOM 2164 O O . ASP A 1 286 ? 5.056 24.405 21.692 1.00 27.93 286 ASP A O 1
ATOM 2169 N N . LYS A 1 287 ? 4.607 22.258 21.209 1.00 25.63 287 LYS A N 1
ATOM 2170 C CA . LYS A 1 287 ? 4.362 21.918 22.604 1.00 27.65 287 LYS A CA 1
ATOM 2171 C C . LYS A 1 287 ? 5.644 22.013 23.418 1.00 27.05 287 LYS A C 1
ATOM 2172 O O . LYS A 1 287 ? 5.654 22.550 24.532 1.00 29.43 287 LYS A O 1
ATOM 2178 N N . LEU A 1 288 ? 6.743 21.526 22.857 1.00 25.62 288 LEU A N 1
ATOM 2179 C CA . LEU A 1 288 ? 8.031 21.612 23.530 1.00 25.58 288 LEU A CA 1
ATOM 2180 C C . LEU A 1 288 ? 8.421 23.065 23.794 1.00 27.29 288 LEU A C 1
ATOM 2181 O O . LEU A 1 288 ? 8.887 23.401 24.888 1.00 30.60 288 LEU A O 1
ATOM 2186 N N . ARG A 1 289 ? 8.219 23.948 22.809 1.00 25.45 289 ARG A N 1
ATOM 2187 C CA . ARG A 1 289 ? 8.591 25.348 22.980 1.00 27.98 289 ARG A CA 1
ATOM 2188 C C . ARG A 1 289 ? 7.757 26.040 24.054 1.00 27.25 289 ARG A C 1
ATOM 2189 O O . ARG A 1 289 ? 8.189 27.070 24.581 1.00 30.29 289 ARG A O 1
ATOM 2197 N N . ALA A 1 290 ? 6.581 25.499 24.385 1.00 30.30 290 ALA A N 1
ATOM 2198 C CA . ALA A 1 290 ? 5.695 26.083 25.387 1.00 31.02 290 ALA A CA 1
ATOM 2199 C C . ALA A 1 290 ? 6.050 25.678 26.805 1.00 32.64 290 ALA A C 1
ATOM 2200 O O . ALA A 1 290 ? 5.412 26.164 27.755 1.00 31.66 290 ALA A O 1
ATOM 2202 N N . GLN A 1 291 ? 7.049 24.824 26.978 1.00 30.94 291 GLN A N 1
ATOM 2203 C CA . GLN A 1 291 ? 7.385 24.388 28.329 1.00 31.45 291 GLN A CA 1
ATOM 2204 C C . GLN A 1 291 ? 8.347 25.366 28.980 1.00 31.09 291 GLN A C 1
ATOM 2205 O O . GLN A 1 291 ? 9.267 25.863 28.321 1.00 28.59 291 GLN A O 1
ATOM 2211 N N . PRO A 1 292 ? 8.154 25.609 30.277 1.00 29.74 292 PRO A N 1
ATOM 2212 C CA . PRO A 1 292 ? 9.102 26.438 31.029 1.00 28.64 292 PRO A CA 1
ATOM 2213 C C . PRO A 1 292 ? 10.535 25.947 30.874 1.00 24.31 292 PRO A C 1
ATOM 2214 O O . PRO A 1 292 ? 10.809 24.750 30.941 1.00 27.47 292 PRO A O 1
ATOM 2218 N N . GLY A 1 293 ? 11.451 26.890 30.651 1.00 24.64 293 GLY A N 1
ATOM 2219 C CA . GLY A 1 293 ? 12.870 26.596 30.597 1.00 26.31 293 GLY A CA 1
ATOM 2220 C C . GLY A 1 293 ? 13.353 25.915 29.323 1.00 24.72 293 GLY A C 1
ATOM 2221 O O . GLY A 1 293 ? 14.522 25.506 29.255 1.00 23.91 293 GLY A O 1
ATOM 2222 N N . VAL A 1 294 ? 12.503 25.783 28.310 1.00 24.82 294 VAL A N 1
ATOM 2223 C CA . VAL A 1 294 ? 12.855 25.078 27.074 1.00 26.38 294 VAL A CA 1
ATOM 2224 C C . VAL A 1 294 ? 13.032 26.071 25.932 1.00 24.10 294 VAL A C 1
ATOM 2225 O O . VAL A 1 294 ? 12.106 26.824 25.613 1.00 27.70 294 VAL A O 1
ATOM 2229 N N . GLU A 1 295 ? 14.205 26.028 25.284 1.00 26.48 295 GLU A N 1
ATOM 2230 C CA . GLU A 1 295 ? 14.469 26.684 24.006 1.00 26.08 295 GLU A CA 1
ATOM 2231 C C . GLU A 1 295 ? 14.657 25.638 22.906 1.00 25.10 295 GLU A C 1
ATOM 2232 O O . GLU A 1 295 ? 15.312 24.611 23.122 1.00 23.46 295 GLU A O 1
ATOM 2238 N N . VAL A 1 296 ? 14.118 25.916 21.716 1.00 27.10 296 VAL A N 1
ATOM 2239 C CA . VAL A 1 296 ? 14.265 25.042 20.552 1.00 21.82 296 VAL A CA 1
ATOM 2240 C C . VAL A 1 296 ? 14.761 25.893 19.390 1.00 25.20 296 VAL A C 1
ATOM 2241 O O . VAL A 1 296 ? 14.067 26.826 18.967 1.00 26.11 296 VAL A O 1
ATOM 2245 N N . ASP A 1 297 ? 15.958 25.580 18.891 1.00 22.64 297 ASP A N 1
ATOM 2246 C CA . ASP A 1 297 ? 16.616 26.326 17.823 1.00 26.49 297 ASP A CA 1
ATOM 2247 C C . ASP A 1 297 ? 16.757 25.464 16.574 1.00 29.27 297 ASP A C 1
ATOM 2248 O O . ASP A 1 297 ? 17.111 24.290 16.663 1.00 22.26 297 ASP A O 1
ATOM 2253 N N . ASP A 1 298 ? 16.525 26.055 15.404 1.00 28.92 298 ASP A N 1
ATOM 2254 C CA . ASP A 1 298 ? 16.777 25.360 14.138 1.00 28.45 298 ASP A CA 1
ATOM 2255 C C . ASP A 1 298 ? 18.231 25.662 13.782 1.00 32.25 298 ASP A C 1
ATOM 2256 O O . ASP A 1 298 ? 18.539 26.498 12.925 1.00 30.21 298 ASP A O 1
ATOM 2261 N N . ALA A 1 299 ? 19.156 24.987 14.488 1.00 24.92 299 ALA A N 1
ATOM 2262 C CA . ALA A 1 299 ? 20.544 25.442 14.530 1.00 27.22 299 ALA A CA 1
ATOM 2263 C C . ALA A 1 299 ? 21.574 24.377 14.125 1.00 29.12 299 ALA A C 1
ATOM 2264 O O . ALA A 1 299 ? 22.720 24.437 14.578 1.00 31.62 299 ALA A O 1
ATOM 2266 N N . MET A 1 300 ? 21.214 23.410 13.271 1.00 32.15 300 MET A N 1
ATOM 2267 C CA . MET A 1 300 ? 22.219 22.540 12.648 1.00 27.16 300 MET A CA 1
ATOM 2268 C C . MET A 1 300 ? 23.415 23.322 12.110 1.00 32.33 300 MET A C 1
ATOM 2269 O O . MET A 1 300 ? 23.239 24.168 11.226 1.00 31.80 300 MET A O 1
ATOM 2274 N N . PRO A 1 301 ? 24.631 23.040 12.585 1.00 32.50 301 PRO A N 1
ATOM 2275 C CA . PRO A 1 301 ? 25.818 23.752 12.087 1.00 36.57 301 PRO A CA 1
ATOM 2276 C C . PRO A 1 301 ? 25.987 23.569 10.588 1.00 39.87 301 PRO A C 1
ATOM 2277 O O . PRO A 1 301 ? 25.966 22.447 10.071 1.00 39.14 301 PRO A O 1
ATOM 2281 N N . ALA A 1 302 ? 26.160 24.688 9.881 1.00 41.46 302 ALA A N 1
ATOM 2282 C CA . ALA A 1 302 ? 26.456 24.596 8.460 1.00 38.77 302 ALA A CA 1
ATOM 2283 C C . ALA A 1 302 ? 27.863 24.072 8.195 1.00 39.24 302 ALA A C 1
ATOM 2284 O O . ALA A 1 302 ? 28.163 23.708 7.048 1.00 41.52 302 ALA A O 1
ATOM 2286 N N . ASP A 1 303 ? 28.716 24.013 9.226 1.00 38.07 303 ASP A N 1
ATOM 2287 C CA . ASP A 1 303 ? 30.037 23.403 9.102 1.00 41.02 303 ASP A CA 1
ATOM 2288 C C . ASP A 1 303 ? 29.967 21.979 8.562 1.00 41.79 303 ASP A C 1
ATOM 2289 O O . ASP A 1 303 ? 30.913 21.508 7.919 1.00 40.11 303 ASP A O 1
ATOM 2294 N N . ILE A 1 304 ? 28.872 21.271 8.827 1.00 38.70 304 ILE A N 1
ATOM 2295 C CA . ILE A 1 304 ? 28.725 19.877 8.424 1.00 35.43 304 ILE A CA 1
ATOM 2296 C C . ILE A 1 304 ? 27.970 19.868 7.102 1.00 37.62 304 ILE A C 1
ATOM 2297 O O . ILE A 1 304 ? 26.753 20.040 7.062 1.00 41.26 304 ILE A O 1
ATOM 2302 N N . ASP A 1 305 ? 28.689 19.693 6.010 1.00 33.37 305 ASP A N 1
ATOM 2303 C CA . ASP A 1 305 ? 28.001 19.598 4.742 1.00 36.54 305 ASP A CA 1
ATOM 2304 C C . ASP A 1 305 ? 27.324 18.238 4.714 1.00 34.86 305 ASP A C 1
ATOM 2305 O O . ASP A 1 305 ? 28.017 17.214 4.814 1.00 33.59 305 ASP A O 1
ATOM 2310 N N . PRO A 1 306 ? 25.996 18.172 4.588 1.00 36.93 306 PRO A N 1
ATOM 2311 C CA . PRO A 1 306 ? 25.324 16.861 4.599 1.00 33.71 306 PRO A CA 1
ATOM 2312 C C . PRO A 1 306 ? 25.721 15.989 3.429 1.00 33.20 306 PRO A C 1
ATOM 2313 O O . PRO A 1 306 ? 25.784 14.761 3.565 1.00 28.49 306 PRO A O 1
ATOM 2317 N N . ASP A 1 307 ? 25.993 16.587 2.272 1.00 30.73 307 ASP A N 1
ATOM 2318 C CA . ASP A 1 307 ? 26.398 15.791 1.127 1.00 30.76 307 ASP A CA 1
ATOM 2319 C C . ASP A 1 307 ? 27.797 15.232 1.318 1.00 28.33 307 ASP A C 1
ATOM 2320 O O . ASP A 1 307 ? 28.083 14.104 0.896 1.00 26.44 307 ASP A O 1
ATOM 2325 N N . ALA A 1 308 ? 28.687 16.009 1.939 1.00 24.63 308 ALA A N 1
ATOM 2326 C CA . ALA A 1 308 ? 30.009 15.482 2.263 1.00 25.09 308 ALA A CA 1
ATOM 2327 C C . ALA A 1 308 ? 29.904 14.331 3.250 1.00 29.13 308 ALA A C 1
ATOM 2328 O O . ALA A 1 308 ? 30.580 13.304 3.098 1.00 24.60 308 ALA A O 1
ATOM 2330 N N . LEU A 1 309 ? 29.055 14.491 4.272 1.00 27.06 309 LEU A N 1
ATOM 2331 C CA . LEU A 1 309 ? 28.857 13.433 5.261 1.00 23.85 309 LEU A CA 1
ATOM 2332 C C . LEU A 1 309 ? 28.216 12.196 4.639 1.00 23.21 309 LEU A C 1
ATOM 2333 O O . LEU A 1 309 ? 28.578 11.062 4.987 1.00 28.16 309 LEU A O 1
ATOM 2338 N N . PHE A 1 310 ? 27.249 12.387 3.735 1.00 22.41 310 PHE A N 1
ATOM 2339 C CA . PHE A 1 310 ? 26.653 11.245 3.048 1.00 25.55 310 PHE A CA 1
ATOM 2340 C C . PHE A 1 310 ? 27.700 10.480 2.250 1.00 28.79 310 PHE A C 1
ATOM 2341 O O . PHE A 1 310 ? 27.711 9.239 2.245 1.00 25.17 310 PHE A O 1
ATOM 2349 N N . ASP A 1 311 ? 28.600 11.201 1.576 1.00 28.05 311 ASP A N 1
ATOM 2350 C CA . ASP A 1 311 ? 29.639 10.519 0.808 1.00 27.57 311 ASP A CA 1
ATOM 2351 C C . ASP A 1 311 ? 30.513 9.667 1.719 1.00 30.39 311 ASP A C 1
ATOM 2352 O O . ASP A 1 311 ? 30.854 8.522 1.372 1.00 29.70 311 ASP A O 1
ATOM 2357 N N . ILE A 1 312 ? 30.870 10.203 2.896 1.00 28.14 312 ILE A N 1
ATOM 2358 C CA . ILE A 1 312 ? 31.591 9.416 3.901 1.00 29.34 312 ILE A CA 1
ATOM 2359 C C . ILE A 1 312 ? 30.779 8.198 4.311 1.00 31.37 312 ILE A C 1
ATOM 2360 O O . ILE A 1 312 ? 31.299 7.078 4.370 1.00 32.34 312 ILE A O 1
ATOM 2365 N N . ALA A 1 313 ? 29.499 8.404 4.627 1.00 28.17 313 ALA A N 1
ATOM 2366 C CA . ALA A 1 313 ? 28.646 7.283 5.005 1.00 26.83 313 ALA A CA 1
ATOM 2367 C C . ALA A 1 313 ? 28.596 6.233 3.894 1.00 33.25 313 ALA A C 1
ATOM 2368 O O . ALA A 1 313 ? 28.697 5.029 4.158 1.00 33.08 313 ALA A O 1
ATOM 2370 N N . VAL A 1 314 ? 28.435 6.673 2.640 1.00 32.85 314 VAL A N 1
ATOM 2371 C CA . VAL A 1 314 ? 28.376 5.731 1.525 1.00 29.01 314 VAL A CA 1
ATOM 2372 C C . VAL A 1 314 ? 29.670 4.941 1.449 1.00 31.00 314 VAL A C 1
ATOM 2373 O O . VAL A 1 314 ? 29.661 3.717 1.271 1.00 38.55 314 VAL A O 1
ATOM 2377 N N . LYS A 1 315 ? 30.803 5.619 1.626 1.00 31.12 315 LYS A N 1
ATOM 2378 C CA . LYS A 1 315 ? 32.087 4.928 1.596 1.00 32.73 315 LYS A CA 1
ATOM 2379 C C . LYS A 1 315 ? 32.183 3.894 2.720 1.00 39.58 315 LYS A C 1
ATOM 2380 O O . LYS A 1 315 ? 32.565 2.743 2.486 1.00 40.17 315 LYS A O 1
ATOM 2386 N N . LEU A 1 316 ? 31.835 4.283 3.951 1.00 40.27 316 LEU A N 1
ATOM 2387 C CA . LEU A 1 316 ? 31.945 3.347 5.075 1.00 36.44 316 LEU A CA 1
ATOM 2388 C C . LEU A 1 316 ? 30.962 2.187 4.940 1.00 37.59 316 LEU A C 1
ATOM 2389 O O . LEU A 1 316 ? 31.212 1.095 5.466 1.00 42.80 316 LEU A O 1
ATOM 2394 N N . SER A 1 317 ? 29.858 2.394 4.235 1.00 37.70 317 SER A N 1
ATOM 2395 C CA . SER A 1 317 ? 28.835 1.376 4.079 1.00 39.62 317 SER A CA 1
ATOM 2396 C C . SER A 1 317 ? 29.125 0.469 2.885 1.00 45.05 317 SER A C 1
ATOM 2397 O O . SER A 1 317 ? 30.251 0.430 2.385 1.00 46.64 317 SER A O 1
ATOM 2400 N N . ARG A 1 368 ? 42.974 8.578 4.996 1.00 73.50 368 ARG A N 1
ATOM 2401 C CA . ARG A 1 368 ? 43.859 9.699 5.305 1.00 76.34 368 ARG A CA 1
ATOM 2402 C C . ARG A 1 368 ? 43.254 11.025 4.844 1.00 73.88 368 ARG A C 1
ATOM 2403 O O . ARG A 1 368 ? 43.771 12.099 5.164 1.00 72.05 368 ARG A O 1
ATOM 2411 N N . ASN A 1 369 ? 42.156 10.938 4.090 1.00 72.54 369 ASN A N 1
ATOM 2412 C CA . ASN A 1 369 ? 41.427 12.113 3.619 1.00 67.42 369 ASN A CA 1
ATOM 2413 C C . ASN A 1 369 ? 40.012 12.164 4.176 1.00 65.98 369 ASN A C 1
ATOM 2414 O O . ASN A 1 369 ? 39.631 13.174 4.777 1.00 63.40 369 ASN A O 1
ATOM 2419 N N . THR A 1 370 ? 39.210 11.113 3.974 1.00 62.50 370 THR A N 1
ATOM 2420 C CA . THR A 1 370 ? 37.911 11.042 4.637 1.00 62.02 370 THR A CA 1
ATOM 2421 C C . THR A 1 370 ? 38.063 11.164 6.148 1.00 59.69 370 THR A C 1
ATOM 2422 O O . THR A 1 370 ? 37.285 11.872 6.803 1.00 54.20 370 THR A O 1
ATOM 2426 N N . ASP A 1 371 ? 39.071 10.482 6.712 1.00 61.71 371 ASP A N 1
ATOM 2427 C CA . ASP A 1 371 ? 39.347 10.560 8.144 1.00 59.56 371 ASP A CA 1
ATOM 2428 C C . ASP A 1 371 ? 39.563 12.000 8.584 1.00 56.07 371 ASP A C 1
ATOM 2429 O O . ASP A 1 371 ? 39.068 12.425 9.636 1.00 48.18 371 ASP A O 1
ATOM 2434 N N . LYS A 1 372 ? 40.342 12.754 7.804 1.00 54.92 372 LYS A N 1
ATOM 2435 C CA . LYS A 1 372 ? 40.594 14.154 8.121 1.00 51.66 372 LYS A CA 1
ATOM 2436 C C . LYS A 1 372 ? 39.289 14.918 8.305 1.00 46.76 372 LYS A C 1
ATOM 2437 O O . LYS A 1 372 ? 39.107 15.632 9.297 1.00 49.93 372 LYS A O 1
ATOM 2443 N N . LEU A 1 373 ? 38.345 14.741 7.381 1.00 45.97 373 LEU A N 1
ATOM 2444 C CA . LEU A 1 373 ? 37.077 15.456 7.492 1.00 47.70 373 LEU A CA 1
ATOM 2445 C C . LEU A 1 373 ? 36.251 14.916 8.657 1.00 45.36 373 LEU A C 1
ATOM 2446 O O . LEU A 1 373 ? 35.671 15.684 9.440 1.00 39.03 373 LEU A O 1
ATOM 2451 N N . ARG A 1 374 ? 36.222 13.591 8.796 1.00 43.66 374 ARG A N 1
ATOM 2452 C CA . ARG A 1 374 ? 35.458 12.952 9.858 1.00 42.75 374 ARG A CA 1
ATOM 2453 C C . ARG A 1 374 ? 35.910 13.436 11.232 1.00 40.58 374 ARG A C 1
ATOM 2454 O O . ARG A 1 374 ? 35.077 13.746 12.091 1.00 40.36 374 ARG A O 1
ATOM 2462 N N . HIS A 1 375 ? 37.224 13.544 11.455 1.00 42.83 375 HIS A N 1
ATOM 2463 C CA . HIS A 1 375 ? 37.689 14.042 12.747 1.00 39.20 375 HIS A CA 1
ATOM 2464 C C . HIS A 1 375 ? 37.333 15.508 12.937 1.00 43.66 375 HIS A C 1
ATOM 2465 O O . HIS A 1 375 ? 37.051 15.942 14.062 1.00 39.91 375 HIS A O 1
ATOM 2472 N N . GLU A 1 376 ? 37.337 16.289 11.856 1.00 42.56 376 GLU A N 1
ATOM 2473 C CA . GLU A 1 376 ? 36.978 17.692 11.990 1.00 42.98 376 GLU A CA 1
ATOM 2474 C C . GLU A 1 376 ? 35.487 17.852 12.270 1.00 40.99 376 GLU A C 1
ATOM 2475 O O . GLU A 1 376 ? 35.092 18.648 13.132 1.00 40.35 376 GLU A O 1
ATOM 2481 N N . TYR A 1 377 ? 34.641 17.089 11.573 1.00 37.97 377 TYR A N 1
ATOM 2482 C CA . TYR A 1 377 ? 33.215 17.151 11.868 1.00 37.51 377 TYR A CA 1
ATOM 2483 C C . TYR A 1 377 ? 32.918 16.692 13.297 1.00 39.84 377 TYR A C 1
ATOM 2484 O O . TYR A 1 377 ? 31.968 17.181 13.922 1.00 36.72 377 TYR A O 1
ATOM 2493 N N . SER A 1 378 ? 33.703 15.751 13.833 1.00 37.45 378 SER A N 1
ATOM 2494 C CA . SER A 1 378 ? 33.413 15.280 15.180 1.00 42.27 378 SER A CA 1
ATOM 2495 C C . SER A 1 378 ? 33.636 16.390 16.200 1.00 42.53 378 SER A C 1
ATOM 2496 O O . SER A 1 378 ? 32.906 16.472 17.196 1.00 40.78 378 SER A O 1
ATOM 2499 N N . ARG A 1 379 ? 34.598 17.279 15.941 1.00 41.58 379 ARG A N 1
ATOM 2500 C CA . ARG A 1 379 ? 34.781 18.447 16.799 1.00 41.92 379 ARG A CA 1
ATOM 2501 C C . ARG A 1 379 ? 33.612 19.418 16.677 1.00 37.76 379 ARG A C 1
ATOM 2502 O O . ARG A 1 379 ? 33.192 20.013 17.672 1.00 42.95 379 ARG A O 1
ATOM 2510 N N . VAL A 1 380 ? 33.071 19.600 15.471 1.00 39.80 380 VAL A N 1
ATOM 2511 C CA . VAL A 1 380 ? 31.888 20.447 15.342 1.00 39.83 380 VAL A CA 1
ATOM 2512 C C . VAL A 1 380 ? 30.723 19.870 16.146 1.00 39.82 380 VAL A C 1
ATOM 2513 O O . VAL A 1 380 ? 29.913 20.618 16.709 1.00 35.95 380 VAL A O 1
ATOM 2517 N N . ILE A 1 381 ? 30.625 18.539 16.227 1.00 37.96 381 ILE A N 1
ATOM 2518 C CA . ILE A 1 381 ? 29.547 17.917 16.990 1.00 35.50 381 ILE A CA 1
ATOM 2519 C C . ILE A 1 381 ? 29.765 18.093 18.492 1.00 34.57 381 ILE A C 1
ATOM 2520 O O . ILE A 1 381 ? 28.813 18.344 19.244 1.00 33.31 381 ILE A O 1
ATOM 2525 N N . GLU A 1 382 ? 31.013 17.983 18.960 1.00 37.15 382 GLU A N 1
ATOM 2526 C CA . GLU A 1 382 ? 31.266 18.204 20.384 1.00 38.48 382 GLU A CA 1
ATOM 2527 C C . GLU A 1 382 ? 30.856 19.610 20.814 1.00 36.60 382 GLU A C 1
ATOM 2528 O O . GLU A 1 382 ? 30.228 19.789 21.866 1.00 37.57 382 GLU A O 1
ATOM 2534 N N . THR A 1 383 ? 31.191 20.622 20.015 1.00 39.64 383 THR A N 1
ATOM 2535 C CA . THR A 1 383 ? 30.800 21.981 20.378 1.00 38.67 383 THR A CA 1
ATOM 2536 C C . THR A 1 383 ? 29.284 22.156 20.310 1.00 38.10 383 THR A C 1
ATOM 2537 O O . THR A 1 383 ? 28.690 22.807 21.181 1.00 37.48 383 THR A O 1
ATOM 2541 N N . LEU A 1 384 ? 28.644 21.546 19.306 1.00 37.80 384 LEU A N 1
ATOM 2542 C CA . LEU A 1 384 ? 27.185 21.496 19.248 1.00 33.69 384 LEU A CA 1
ATOM 2543 C C . LEU A 1 384 ? 26.580 21.012 20.561 1.00 35.84 384 LEU A C 1
ATOM 2544 O O . LEU A 1 384 ? 25.643 21.621 21.087 1.00 33.60 384 LEU A O 1
ATOM 2549 N N . PHE A 1 385 ? 27.097 19.911 21.106 1.00 32.45 385 PHE A N 1
ATOM 2550 C CA . PHE A 1 385 ? 26.489 19.318 22.290 1.00 33.54 385 PHE A CA 1
ATOM 2551 C C . PHE A 1 385 ? 27.043 19.897 23.590 1.00 36.63 385 PHE A C 1
ATOM 2552 O O . PHE A 1 385 ? 26.578 19.528 24.677 1.00 34.07 385 PHE A O 1
ATOM 2560 N N . ALA A 1 386 ? 27.992 20.828 23.498 1.00 37.61 386 ALA A N 1
ATOM 2561 C CA . ALA A 1 386 ? 28.271 21.704 24.630 1.00 40.28 386 ALA A CA 1
ATOM 2562 C C . ALA A 1 386 ? 27.254 22.833 24.718 1.00 41.13 386 ALA A C 1
ATOM 2563 O O . ALA A 1 386 ? 26.997 23.341 25.813 1.00 45.00 386 ALA A O 1
ATOM 2565 N N . ARG A 1 387 ? 26.656 23.227 23.587 1.00 38.37 387 ARG A N 1
ATOM 2566 C CA . ARG A 1 387 ? 25.621 24.255 23.598 1.00 40.47 387 ARG A CA 1
ATOM 2567 C C . ARG A 1 387 ? 24.206 23.685 23.677 1.00 40.54 387 ARG A C 1
ATOM 2568 O O . ARG A 1 387 ? 23.356 24.253 24.376 1.00 40.91 387 ARG A O 1
ATOM 2576 N N . TYR A 1 388 ? 23.923 22.571 23.003 1.00 35.28 388 TYR A N 1
ATOM 2577 C CA . TYR A 1 388 ? 22.594 21.972 23.043 1.00 32.38 388 TYR A CA 1
ATOM 2578 C C . TYR A 1 388 ? 22.619 20.644 23.791 1.0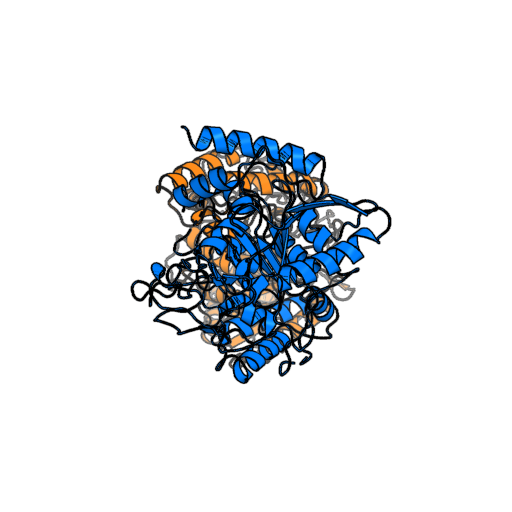0 29.95 388 TYR A C 1
ATOM 2579 O O . TYR A 1 388 ? 23.579 19.872 23.684 1.00 29.46 388 TYR A O 1
ATOM 2588 N N . ASP A 1 389 ? 21.569 20.403 24.573 1.00 25.20 389 ASP A N 1
ATOM 2589 C CA . ASP A 1 389 ? 21.450 19.130 25.269 1.00 24.47 389 ASP A CA 1
ATOM 2590 C C . ASP A 1 389 ? 21.255 17.985 24.279 1.00 21.49 389 ASP A C 1
ATOM 2591 O O . ASP A 1 389 ? 21.917 16.946 24.383 1.00 25.76 389 ASP A O 1
ATOM 2596 N N . VAL A 1 390 ? 20.340 18.164 23.317 1.00 20.60 390 VAL A N 1
ATOM 2597 C CA . VAL A 1 390 ? 19.999 17.149 22.325 1.00 22.42 390 VAL A CA 1
ATOM 2598 C C . VAL A 1 390 ? 19.766 17.798 20.968 1.00 21.75 390 VAL A C 1
ATOM 2599 O O . VAL A 1 390 ? 19.482 18.997 20.852 1.00 20.79 390 VAL A O 1
ATOM 2603 N N . LEU A 1 391 ? 19.829 16.958 19.939 1.00 21.38 391 LEU A N 1
ATOM 2604 C CA . LEU A 1 391 ? 19.505 17.316 18.561 1.00 21.59 391 LEU A CA 1
ATOM 2605 C C . LEU A 1 391 ? 18.395 16.388 18.081 1.00 19.09 391 LEU A C 1
ATOM 2606 O O . LEU A 1 391 ? 18.520 15.166 18.203 1.00 18.25 391 LEU A O 1
ATOM 2611 N N . LEU A 1 392 ? 17.299 16.964 17.583 1.00 16.91 392 LEU A N 1
ATOM 2612 C CA . LEU A 1 392 ? 16.151 16.205 17.092 1.00 19.45 392 LEU A CA 1
ATOM 2613 C C . LEU A 1 392 ? 16.185 16.143 15.569 1.00 20.43 392 LEU A C 1
ATOM 2614 O O . LEU A 1 392 ? 16.338 17.182 14.917 1.00 20.98 392 LEU A O 1
ATOM 2619 N N . THR A 1 393 ? 16.035 14.940 15.006 1.00 15.87 393 THR A N 1
ATOM 2620 C CA . THR A 1 393 ? 16.049 14.762 13.559 1.00 18.48 393 THR A CA 1
ATOM 2621 C C . THR A 1 393 ? 15.032 13.692 13.187 1.00 20.79 393 THR A C 1
ATOM 2622 O O . THR A 1 393 ? 14.576 12.924 14.053 1.00 17.81 393 THR A O 1
ATOM 2626 N N . PRO A 1 394 ? 14.663 13.605 11.902 1.00 19.09 394 PRO A N 1
ATOM 2627 C CA . PRO A 1 394 ? 13.848 12.480 11.430 1.00 17.35 394 PRO A CA 1
ATOM 2628 C C . PRO A 1 394 ? 14.611 11.167 11.541 1.00 17.74 394 PRO A C 1
ATOM 2629 O O . PRO A 1 394 ? 15.817 11.126 11.790 1.00 16.98 394 PRO A O 1
ATOM 2633 N N . VAL A 1 395 ? 13.873 10.077 11.376 1.00 20.11 395 VAL A N 1
ATOM 2634 C CA . VAL A 1 395 ? 14.469 8.746 11.283 1.00 19.01 395 VAL A CA 1
ATOM 2635 C C . VAL A 1 395 ? 14.375 8.289 9.829 1.00 17.28 395 VAL A C 1
ATOM 2636 O O . VAL A 1 395 ? 15.228 7.538 9.338 1.00 18.42 395 VAL A O 1
ATOM 2640 N N . SER A 1 396 ? 13.316 8.726 9.150 1.00 21.17 396 SER A N 1
ATOM 2641 C CA . SER A 1 396 ? 12.992 8.428 7.759 1.00 25.26 396 SER A CA 1
ATOM 2642 C C . SER A 1 396 ? 12.218 9.616 7.201 1.00 23.14 396 SER A C 1
ATOM 2643 O O . SER A 1 396 ? 11.570 10.337 7.975 1.00 21.98 396 SER A O 1
ATOM 2646 N N . PRO A 1 397 ? 12.245 9.840 5.880 1.00 22.74 397 PRO A N 1
ATOM 2647 C CA . PRO A 1 397 ? 11.389 10.878 5.287 1.00 22.46 397 PRO A CA 1
ATOM 2648 C C . PRO A 1 397 ? 9.954 10.436 5.065 1.00 23.35 397 PRO A C 1
ATOM 2649 O O . PRO A 1 397 ? 9.122 11.262 4.662 1.00 25.33 397 PRO A O 1
ATOM 2653 N N . VAL A 1 398 ? 9.631 9.167 5.303 1.00 21.12 398 VAL A N 1
ATOM 2654 C CA . VAL A 1 398 ? 8.281 8.660 5.130 1.00 21.55 398 VAL A CA 1
ATOM 2655 C C . VAL A 1 398 ? 7.869 7.876 6.378 1.00 20.56 398 VAL A C 1
ATOM 2656 O O . VAL A 1 398 ? 8.695 7.516 7.216 1.00 19.71 398 VAL A O 1
ATOM 2660 N N . LEU A 1 399 ? 6.568 7.626 6.485 1.00 19.86 399 LEU A N 1
ATOM 2661 C CA . LEU A 1 399 ? 6.032 6.610 7.379 1.00 25.17 399 LEU A CA 1
ATOM 2662 C C . LEU A 1 399 ? 6.050 5.246 6.679 1.00 24.35 399 LEU A C 1
ATOM 2663 O O . LEU A 1 399 ? 6.485 5.122 5.523 1.00 23.00 399 LEU A O 1
ATOM 2668 N N . ALA A 1 400 ? 5.546 4.215 7.375 1.00 25.40 400 ALA A N 1
ATOM 2669 C CA . ALA A 1 400 ? 5.707 2.831 6.923 1.00 22.65 400 ALA A CA 1
ATOM 2670 C C . ALA A 1 400 ? 5.146 2.639 5.521 1.00 24.86 400 ALA A C 1
ATOM 2671 O O . ALA A 1 400 ? 4.041 3.092 5.203 1.00 26.72 400 ALA A O 1
ATOM 2673 N N . PHE A 1 401 ? 5.904 1.936 4.699 1.00 23.29 401 PHE A N 1
ATOM 2674 C CA . PHE A 1 401 ? 5.559 1.730 3.305 1.00 29.64 401 PHE A CA 1
ATOM 2675 C C . PHE A 1 401 ? 5.200 0.270 3.053 1.00 32.61 401 PHE A C 1
ATOM 2676 O O . PHE A 1 401 ? 5.573 -0.632 3.814 1.00 29.16 401 PHE A O 1
ATOM 2684 N N . ALA A 1 402 ? 4.467 0.044 1.960 1.00 35.21 402 ALA A N 1
ATOM 2685 C CA . ALA A 1 402 ? 4.172 -1.317 1.535 1.00 32.26 402 ALA A CA 1
ATOM 2686 C C . ALA A 1 402 ? 5.466 -2.037 1.180 1.00 32.01 402 ALA A C 1
ATOM 2687 O O . ALA A 1 402 ? 6.453 -1.416 0.783 1.00 30.30 402 ALA A O 1
ATOM 2689 N N . HIS A 1 403 ? 5.465 -3.363 1.370 1.00 31.44 403 HIS A N 1
ATOM 2690 C CA . HIS A 1 403 ? 6.661 -4.174 1.164 1.00 31.05 403 HIS A CA 1
ATOM 2691 C C . HIS A 1 403 ? 7.281 -3.901 -0.195 1.00 31.48 403 HIS A C 1
ATOM 2692 O O . HIS A 1 403 ? 6.573 -3.742 -1.189 1.00 34.54 403 HIS A O 1
ATOM 2699 N N . MET A 1 404 ? 8.620 -3.831 -0.234 1.00 31.15 404 MET A N 1
ATOM 2700 C CA A MET A 1 404 ? 9.359 -3.574 -1.478 0.48 33.26 404 MET A CA 1
ATOM 2701 C CA B MET A 1 404 ? 9.361 -3.568 -1.475 0.52 33.26 404 MET A CA 1
ATOM 2702 C C . MET A 1 404 ? 10.556 -4.520 -1.525 1.00 29.91 404 MET A C 1
ATOM 2703 O O . MET A 1 404 ? 11.681 -4.159 -1.172 1.00 33.91 404 MET A O 1
ATOM 2712 N N . GLN A 1 405 ? 10.311 -5.748 -1.980 1.00 34.62 405 GLN A N 1
ATOM 2713 C CA . GLN A 1 405 ? 11.355 -6.759 -2.043 1.00 30.55 405 GLN A CA 1
ATOM 2714 C C . GLN A 1 405 ? 11.913 -6.943 -3.461 1.00 37.12 405 GLN A C 1
ATOM 2715 O O . GLN A 1 405 ? 12.584 -7.944 -3.739 1.00 41.03 405 GLN A O 1
ATOM 2721 N N . GLN A 1 406 ? 11.687 -5.966 -4.346 1.00 40.54 406 GLN A N 1
ATOM 2722 C CA . GLN A 1 406 ? 12.363 -5.913 -5.638 1.00 39.74 406 GLN A CA 1
ATOM 2723 C C . GLN A 1 406 ? 13.845 -5.634 -5.395 1.00 43.57 406 GLN A C 1
ATOM 2724 O O . GLN A 1 406 ? 14.248 -5.311 -4.269 1.00 35.64 406 GLN A O 1
ATOM 2730 N N . PRO A 1 407 ? 14.698 -5.731 -6.423 1.00 40.42 407 PRO A N 1
ATOM 2731 C CA . PRO A 1 407 ? 16.079 -5.270 -6.232 1.00 43.30 407 PRO A CA 1
ATOM 2732 C C . PRO A 1 407 ? 16.104 -3.819 -5.779 1.00 40.15 407 PRO A C 1
ATOM 2733 O O . PRO A 1 407 ? 15.184 -3.036 -6.054 1.00 37.11 407 PRO A O 1
ATOM 2737 N N . VAL A 1 408 ? 17.174 -3.487 -5.052 1.00 42.13 408 VAL A N 1
ATOM 2738 C CA . VAL A 1 408 ? 17.270 -2.208 -4.355 1.00 42.70 408 VAL A CA 1
ATOM 2739 C C . VAL A 1 408 ? 16.978 -1.049 -5.301 1.00 43.41 408 VAL A C 1
ATOM 2740 O O . VAL A 1 408 ? 16.206 -0.137 -4.972 1.00 37.77 408 VAL A O 1
ATOM 2744 N N . ARG A 1 409 ? 17.560 -1.096 -6.511 1.00 43.46 409 ARG A N 1
ATOM 2745 C CA . ARG A 1 409 ? 17.557 0.048 -7.427 1.00 42.99 409 ARG A CA 1
ATOM 2746 C C . ARG A 1 409 ? 16.147 0.552 -7.706 1.00 39.85 409 ARG A C 1
ATOM 2747 O O . ARG A 1 409 ? 15.927 1.753 -7.907 1.00 42.94 409 ARG A O 1
ATOM 2755 N N . LYS A 1 410 ? 15.189 -0.357 -7.760 1.00 34.05 410 LYS A N 1
ATOM 2756 C CA . LYS A 1 410 ? 13.808 -0.050 -8.083 1.00 35.01 410 LYS A CA 1
ATOM 2757 C C . LYS A 1 410 ? 12.987 0.314 -6.843 1.00 40.36 410 LYS A C 1
ATOM 2758 O O . LYS A 1 410 ? 11.800 0.645 -6.965 1.00 41.01 410 LYS A O 1
ATOM 2764 N N . ARG A 1 411 ? 13.590 0.290 -5.656 1.00 35.06 411 ARG A N 1
ATOM 2765 C CA . ARG A 1 411 ? 12.877 0.662 -4.446 1.00 32.34 411 ARG A CA 1
ATOM 2766 C C . ARG A 1 411 ? 12.831 2.178 -4.290 1.00 33.23 411 ARG A C 1
ATOM 2767 O O . ARG A 1 411 ? 13.866 2.852 -4.335 1.00 34.22 411 ARG A O 1
ATOM 2775 N N . LYS A 1 412 ? 11.630 2.709 -4.086 1.00 31.62 412 LYS A N 1
ATOM 2776 C CA . LYS A 1 412 ? 11.427 4.141 -3.964 1.00 34.11 412 LYS A CA 1
ATOM 2777 C C . LYS A 1 412 ? 10.689 4.449 -2.670 1.00 32.76 412 LYS A C 1
ATOM 2778 O O . LYS A 1 412 ? 9.944 3.618 -2.141 1.00 35.05 412 LYS A O 1
ATOM 2784 N N . LEU A 1 413 ? 10.927 5.645 -2.150 1.00 27.78 413 LEU A N 1
ATOM 2785 C CA . LEU A 1 413 ? 10.136 6.200 -1.063 1.00 32.13 413 LEU A CA 1
ATOM 2786 C C . LEU A 1 413 ? 9.412 7.430 -1.597 1.00 33.60 413 LEU A C 1
ATOM 2787 O O . LEU A 1 413 ? 10.047 8.328 -2.150 1.00 37.26 413 LEU A O 1
ATOM 2792 N N . ILE A 1 414 ? 8.097 7.472 -1.422 1.00 35.69 414 ILE A N 1
ATOM 2793 C CA . ILE A 1 414 ? 7.268 8.554 -1.940 1.00 34.72 414 ILE A CA 1
ATOM 2794 C C . ILE A 1 414 ? 7.205 9.682 -0.914 1.00 36.20 414 ILE A C 1
ATOM 2795 O O . ILE A 1 414 ? 6.535 9.565 0.119 1.00 34.41 414 ILE A O 1
ATOM 2800 N N . VAL A 1 415 ? 7.874 10.790 -1.216 1.00 33.88 415 VAL A N 1
ATOM 2801 C CA . VAL A 1 415 ? 7.898 11.975 -0.364 1.00 31.05 415 VAL A CA 1
ATOM 2802 C C . VAL A 1 415 ? 7.147 13.092 -1.080 1.00 39.76 415 VAL A C 1
ATOM 2803 O O . VAL A 1 415 ? 7.578 13.554 -2.147 1.00 35.21 415 VAL A O 1
ATOM 2807 N N . ASN A 1 416 ? 6.025 13.522 -0.494 1.00 39.20 416 ASN A N 1
ATOM 2808 C CA . ASN A 1 416 ? 5.207 14.606 -1.047 1.00 35.70 416 ASN A CA 1
ATOM 2809 C C . ASN A 1 416 ? 4.801 14.324 -2.493 1.00 42.13 416 ASN A C 1
ATOM 2810 O O . ASN A 1 416 ? 4.739 15.225 -3.337 1.00 41.96 416 ASN A O 1
ATOM 2815 N N . GLY A 1 417 ? 4.521 13.052 -2.779 1.00 39.72 417 GLY A N 1
ATOM 2816 C CA . GLY A 1 417 ? 4.153 12.620 -4.111 1.00 44.81 417 GLY A CA 1
ATOM 2817 C C . GLY A 1 417 ? 5.307 12.310 -5.042 1.00 45.53 417 GLY A C 1
ATOM 2818 O O . GLY A 1 417 ? 5.082 11.714 -6.104 1.00 46.83 417 GLY A O 1
ATOM 2819 N N . GLU A 1 418 ? 6.529 12.700 -4.694 1.00 44.11 418 GLU A N 1
ATOM 2820 C CA . GLU A 1 418 ? 7.621 12.399 -5.609 1.00 40.97 418 GLU A CA 1
ATOM 2821 C C . GLU A 1 418 ? 8.382 11.164 -5.140 1.00 41.27 418 GLU A C 1
ATOM 2822 O O . GLU A 1 418 ? 8.537 10.952 -3.930 1.00 38.58 418 GLU A O 1
ATOM 2828 N N . PRO A 1 419 ? 8.923 10.356 -6.075 1.00 39.33 419 PRO A N 1
ATOM 2829 C CA . PRO A 1 419 ? 9.740 9.219 -5.709 1.00 35.91 419 PRO A CA 1
ATOM 2830 C C . PRO A 1 419 ? 11.092 9.701 -5.179 1.00 36.22 419 PRO A C 1
ATOM 2831 O O . PRO A 1 419 ? 11.633 10.617 -5.733 1.00 35.32 419 PRO A O 1
ATOM 2835 N N . GLN A 1 420 ? 11.589 9.070 -4.119 1.00 32.09 420 GLN A N 1
ATOM 2836 C CA . GLN A 1 420 ? 12.924 9.415 -3.576 1.00 29.24 420 GLN A CA 1
ATOM 2837 C C . GLN A 1 420 ? 13.741 8.135 -3.382 1.00 30.64 420 GLN A C 1
ATOM 2838 O O . GLN A 1 420 ? 13.154 7.053 -3.416 1.00 28.97 420 GLN A O 1
ATOM 2844 N N . ASP A 1 421 ? 15.046 8.278 -3.167 1.00 26.82 421 ASP A N 1
ATOM 2845 C CA . ASP A 1 421 ? 15.942 7.106 -3.062 1.00 26.11 421 ASP A CA 1
ATOM 2846 C C . ASP A 1 421 ? 15.708 6.323 -1.772 1.00 28.58 421 ASP A C 1
ATOM 2847 O O . ASP A 1 421 ? 15.522 6.948 -0.727 1.00 24.25 421 ASP A O 1
ATOM 2852 N N . TYR A 1 422 ? 15.757 4.997 -1.880 1.00 26.73 422 TYR A N 1
ATOM 2853 C CA . TYR A 1 422 ? 15.649 4.126 -0.691 1.00 29.26 422 TYR A CA 1
ATOM 2854 C C . TYR A 1 422 ? 16.759 4.507 0.285 1.00 25.85 422 TYR A C 1
ATOM 2855 O O . TYR A 1 422 ? 16.594 4.284 1.482 1.00 24.56 422 TYR A O 1
ATOM 2864 N N . ASN A 1 423 ? 17.857 5.072 -0.232 1.00 26.47 423 ASN A N 1
ATOM 2865 C CA . ASN A 1 423 ? 18.973 5.359 0.656 1.00 27.07 423 ASN A CA 1
ATOM 2866 C C . ASN A 1 423 ? 18.761 6.620 1.490 1.00 20.83 423 ASN A C 1
ATOM 2867 O O . ASN A 1 423 ? 19.682 7.026 2.202 1.00 18.25 423 ASN A O 1
ATOM 2872 N N . GLU A 1 424 ? 17.594 7.265 1.397 1.00 20.35 424 GLU A N 1
ATOM 2873 C CA . GLU A 1 424 ? 17.271 8.322 2.343 1.00 22.80 424 GLU A CA 1
ATOM 2874 C C . GLU A 1 424 ? 17.274 7.791 3.776 1.00 24.28 424 GLU A C 1
ATOM 2875 O O . GLU A 1 424 ? 17.415 8.577 4.718 1.00 20.07 424 GLU A O 1
ATOM 2881 N N . HIS A 1 425 ? 17.110 6.475 3.948 1.00 20.21 425 HIS A N 1
ATOM 2882 C CA . HIS A 1 425 ? 17.262 5.861 5.265 1.00 19.52 425 HIS A CA 1
ATOM 2883 C C . HIS A 1 425 ? 18.660 6.078 5.804 1.00 22.20 425 HIS A C 1
ATOM 2884 O O . HIS A 1 425 ? 18.848 6.345 7.002 1.00 21.59 425 HIS A O 1
ATOM 2891 N N . LEU A 1 426 ? 19.659 5.952 4.930 1.00 21.07 426 LEU A N 1
ATOM 2892 C CA . LEU A 1 426 ? 21.034 6.137 5.362 1.00 21.65 426 LEU A CA 1
ATOM 2893 C C . LEU A 1 426 ? 21.305 7.601 5.682 1.00 22.33 426 LEU A C 1
ATOM 2894 O O . LEU A 1 426 ? 22.017 7.908 6.647 1.00 19.37 426 LEU A O 1
ATOM 2899 N N . PHE A 1 427 ? 20.756 8.517 4.873 1.00 20.92 427 PHE A N 1
ATOM 2900 C CA . PHE A 1 427 ? 20.980 9.941 5.112 1.00 20.83 427 PHE A CA 1
ATOM 2901 C C . PHE A 1 427 ? 20.535 10.342 6.523 1.00 20.64 427 PHE A C 1
ATOM 2902 O O . PHE A 1 427 ? 21.260 11.034 7.243 1.00 18.15 427 PHE A O 1
ATOM 2910 N N . TRP A 1 428 ? 19.352 9.906 6.940 1.00 17.85 428 TRP A N 1
ATOM 2911 C CA . TRP A 1 428 ? 18.808 10.376 8.209 1.00 18.29 428 TRP A CA 1
ATOM 2912 C C . TRP A 1 428 ? 19.288 9.544 9.399 1.00 20.65 428 TRP A C 1
ATOM 2913 O O . TRP A 1 428 ? 18.869 9.796 10.540 1.00 18.90 428 TRP A O 1
ATOM 2924 N N . ASN A 1 429 ? 20.197 8.596 9.185 1.00 19.07 429 ASN A N 1
ATOM 2925 C CA . ASN A 1 429 ? 20.772 7.862 10.306 1.00 18.18 429 ASN A CA 1
ATOM 2926 C C . ASN A 1 429 ? 22.295 7.870 10.327 1.00 21.11 429 ASN A C 1
ATOM 2927 O O . ASN A 1 429 ? 22.869 7.354 11.283 1.00 17.30 429 ASN A O 1
ATOM 2932 N N . MET A 1 430 ? 22.967 8.519 9.352 1.00 18.48 430 MET A N 1
ATOM 2933 C CA . MET A 1 430 ? 24.423 8.412 9.267 1.00 19.21 430 MET A CA 1
ATOM 2934 C C . MET A 1 430 ? 25.086 9.171 10.407 1.00 18.18 430 MET A C 1
ATOM 2935 O O . MET A 1 430 ? 26.207 8.835 10.806 1.00 22.30 430 MET A O 1
ATOM 2940 N N . LEU A 1 431 ? 24.463 10.280 10.843 1.00 17.78 431 LEU A N 1
ATOM 2941 C CA . LEU A 1 431 ? 25.090 11.176 11.807 1.00 21.41 431 LEU A CA 1
ATOM 2942 C C . LEU A 1 431 ? 25.484 10.447 13.084 1.00 21.59 431 LEU A C 1
ATOM 2943 O O . LEU A 1 431 ? 26.641 10.511 13.515 1.00 21.38 431 LEU A O 1
ATOM 2948 N N . ALA A 1 432 ? 24.525 9.780 13.732 1.00 17.53 432 ALA A N 1
ATOM 2949 C CA . ALA A 1 432 ? 24.873 9.014 14.926 1.00 20.14 432 ALA A CA 1
ATOM 2950 C C . ALA A 1 432 ? 25.814 7.866 14.590 1.00 20.15 432 ALA A C 1
ATOM 2951 O O . ALA A 1 432 ? 26.758 7.595 15.334 1.00 19.24 432 ALA A O 1
ATOM 2953 N N . THR A 1 433 ? 25.605 7.202 13.450 1.00 22.14 433 THR A N 1
ATOM 2954 C CA . THR A 1 433 ? 26.481 6.088 13.103 1.00 22.69 433 THR A CA 1
ATOM 2955 C C . THR A 1 433 ? 27.916 6.557 12.913 1.00 24.18 433 THR A C 1
ATOM 2956 O O . THR A 1 433 ? 28.841 6.031 13.545 1.00 25.38 433 THR A O 1
ATOM 2960 N N . VAL A 1 434 ? 28.120 7.571 12.064 1.00 23.00 434 VAL A N 1
ATOM 2961 C CA . VAL A 1 434 ? 29.474 7.933 11.650 1.00 25.19 434 VAL A CA 1
ATOM 2962 C C . VAL A 1 434 ? 30.307 8.420 12.825 1.00 22.96 434 VAL A C 1
ATOM 2963 O O . VAL A 1 434 ? 31.512 8.143 12.894 1.00 24.57 434 VAL A O 1
ATOM 2967 N N . PHE A 1 435 ? 29.686 9.122 13.782 1.00 19.04 435 PHE A N 1
ATOM 2968 C CA . PHE A 1 435 ? 30.393 9.728 14.907 1.00 19.71 435 PHE A CA 1
ATOM 2969 C C . PHE A 1 435 ? 30.168 8.979 16.217 1.00 22.23 435 PHE A C 1
ATOM 2970 O O . PHE A 1 435 ? 30.548 9.478 17.278 1.00 20.20 435 PHE A O 1
ATOM 2978 N N . GLY A 1 436 ? 29.635 7.763 16.151 1.00 22.67 436 GLY A N 1
ATOM 2979 C CA . GLY A 1 436 ? 29.498 6.934 17.333 1.00 22.60 436 GLY A CA 1
ATOM 2980 C C . GLY A 1 436 ? 28.577 7.532 18.371 1.00 19.08 436 GLY A C 1
ATOM 2981 O O . GLY A 1 436 ? 28.809 7.358 19.570 1.00 26.77 436 GLY A O 1
ATOM 2982 N N . LEU A 1 437 ? 27.506 8.182 17.945 1.00 19.63 437 LEU A N 1
ATOM 2983 C CA . LEU A 1 437 ? 26.720 8.945 18.897 1.00 21.44 437 LEU A CA 1
ATOM 2984 C C . LEU A 1 437 ? 25.560 8.117 19.421 1.00 21.03 437 LEU A C 1
ATOM 2985 O O . LEU A 1 437 ? 25.043 7.231 18.727 1.00 22.08 437 LEU A O 1
ATOM 2990 N N . PRO A 1 438 ? 25.102 8.415 20.631 1.00 21.60 438 PRO A N 1
ATOM 2991 C CA . PRO A 1 438 ? 23.848 7.822 21.110 1.00 19.17 438 PRO A CA 1
ATOM 2992 C C . PRO A 1 438 ? 22.641 8.441 20.416 1.00 16.34 438 PRO A C 1
ATOM 2993 O O . PRO A 1 438 ? 22.619 9.634 20.081 1.00 18.44 438 PRO A O 1
ATOM 2997 N N . ALA A 1 439 ? 21.622 7.620 20.199 1.00 15.62 439 ALA A N 1
ATOM 2998 C CA . ALA A 1 439 ? 20.391 8.113 19.591 1.00 17.48 439 ALA A CA 1
ATOM 2999 C C . ALA A 1 439 ? 19.204 7.349 20.153 1.00 18.72 439 ALA A C 1
ATOM 3000 O O . ALA A 1 439 ? 19.134 6.127 20.019 1.00 18.42 439 ALA A O 1
ATOM 3002 N N . THR A 1 440 ? 18.280 8.056 20.786 1.00 17.89 440 THR A N 1
ATOM 3003 C CA . THR A 1 440 ? 17.025 7.461 21.215 1.00 17.85 440 THR A CA 1
ATOM 3004 C C . THR A 1 440 ? 15.934 7.818 20.216 1.00 17.63 440 THR A C 1
ATOM 3005 O O . THR A 1 440 ? 15.821 8.983 19.822 1.00 17.30 440 THR A O 1
ATOM 3009 N N . VAL A 1 441 ? 15.112 6.835 19.828 1.00 13.36 441 VAL A N 1
ATOM 3010 C CA . VAL A 1 441 ? 13.958 7.089 18.971 1.00 16.57 441 VAL A CA 1
ATOM 3011 C C . VAL A 1 441 ? 12.693 6.994 19.811 1.00 18.42 441 VAL A C 1
ATOM 3012 O O . VAL A 1 441 ? 12.433 5.968 20.459 1.00 16.85 441 VAL A O 1
ATOM 3016 N N . TYR A 1 442 ? 11.894 8.059 19.769 1.00 17.67 442 TYR A N 1
ATOM 3017 C CA . TYR A 1 442 ? 10.740 8.286 20.630 1.00 16.12 442 TYR A CA 1
ATOM 3018 C C . TYR A 1 442 ? 9.466 8.348 19.798 1.00 16.89 442 TYR A C 1
ATOM 3019 O O . TYR A 1 442 ? 9.390 9.170 18.862 1.00 18.86 442 TYR A O 1
ATOM 3028 N N . PRO A 1 443 ? 8.440 7.541 20.094 1.00 15.21 443 PRO A N 1
ATOM 3029 C CA . PRO A 1 443 ? 7.219 7.560 19.271 1.00 18.73 443 PRO A CA 1
ATOM 3030 C C . PRO A 1 443 ? 6.363 8.789 19.548 1.00 21.02 443 PRO A C 1
ATOM 3031 O O . PRO A 1 443 ? 5.998 9.069 20.696 1.00 19.68 443 PRO A O 1
ATOM 3035 N N . LEU A 1 444 ? 6.043 9.523 18.483 1.00 19.32 444 LEU A N 1
ATOM 3036 C CA . LEU A 1 444 ? 5.157 10.667 18.633 1.00 19.87 444 LEU A CA 1
ATOM 3037 C C . LEU A 1 444 ? 3.713 10.185 18.657 1.00 23.56 444 LEU A C 1
ATOM 3038 O O . LEU A 1 444 ? 3.407 9.043 18.291 1.00 23.83 444 LEU A O 1
ATOM 3043 N N . ALA A 1 445 ? 2.835 11.054 19.163 1.00 23.48 445 ALA A N 1
ATOM 3044 C CA . ALA A 1 445 ? 1.405 10.796 19.159 1.00 24.81 445 ALA A CA 1
ATOM 3045 C C . ALA A 1 445 ? 0.932 10.336 17.787 1.00 25.78 445 ALA A C 1
ATOM 3046 O O . ALA A 1 445 ? 1.491 10.713 16.750 1.00 25.42 445 ALA A O 1
ATOM 3048 N N . LYS A 1 446 ? -0.128 9.528 17.780 1.00 25.03 446 LYS A N 1
ATOM 3049 C CA . LYS A 1 446 ? -0.778 9.144 16.535 1.00 27.28 446 LYS A CA 1
ATOM 3050 C C . LYS A 1 446 ? -2.289 9.186 16.712 1.00 32.54 446 LYS A C 1
ATOM 3051 O O . LYS A 1 446 ? -2.812 8.774 17.754 1.00 32.78 446 LYS A O 1
ATOM 3057 N N . THR A 1 447 ? -2.990 9.690 15.702 1.00 31.45 447 THR A N 1
ATOM 3058 C CA . THR A 1 447 ? -4.417 9.420 15.663 1.00 35.35 447 THR A CA 1
ATOM 3059 C C . THR A 1 447 ? -4.634 7.981 15.218 1.00 35.10 447 THR A C 1
ATOM 3060 O O . THR A 1 447 ? -3.735 7.319 14.697 1.00 31.77 447 THR A O 1
ATOM 3064 N N . MET A 1 448 ? -5.850 7.494 15.419 1.00 38.16 448 MET A N 1
ATOM 3065 C CA . MET A 1 448 ? -6.157 6.146 14.977 1.00 41.35 448 MET A CA 1
ATOM 3066 C C . MET A 1 448 ? -6.101 6.011 13.464 1.00 42.54 448 MET A C 1
ATOM 3067 O O . MET A 1 448 ? -6.025 4.890 12.961 1.00 40.31 448 MET A O 1
ATOM 3072 N N . ASP A 1 449 ? -6.094 7.124 12.736 1.00 44.29 449 ASP A N 1
ATOM 3073 C CA . ASP A 1 449 ? -6.020 7.126 11.280 1.00 41.52 449 ASP A CA 1
ATOM 3074 C C . ASP A 1 449 ? -4.625 7.437 10.761 1.00 42.82 449 ASP A C 1
ATOM 3075 O O . ASP A 1 449 ? -4.441 7.570 9.548 1.00 43.06 449 ASP A O 1
ATOM 3080 N N . GLU A 1 450 ? -3.651 7.592 11.650 1.00 40.64 450 GLU A N 1
ATOM 3081 C CA . GLU A 1 450 ? -2.272 7.883 11.294 1.00 37.48 450 GLU A CA 1
ATOM 3082 C C . GLU A 1 450 ? -1.429 6.642 11.548 1.00 33.71 450 GLU A C 1
ATOM 3083 O O . GLU A 1 450 ? -1.744 5.833 12.422 1.00 33.40 450 GLU A O 1
ATOM 3089 N N . LEU A 1 451 ? -0.364 6.500 10.780 1.00 28.79 451 LEU A N 1
ATOM 3090 C CA . LEU A 1 451 ? 0.662 5.519 11.075 1.00 29.31 451 LEU A CA 1
ATOM 3091 C C . LEU A 1 451 ? 1.612 6.059 12.147 1.00 27.34 451 LEU A C 1
ATOM 3092 O O . LEU A 1 451 ? 1.654 7.269 12.405 1.00 25.84 451 LEU A O 1
ATOM 3097 N N . PRO A 1 452 ? 2.356 5.174 12.818 1.00 26.59 452 PRO A N 1
ATOM 3098 C CA . PRO A 1 452 ? 3.341 5.630 13.807 1.00 24.28 452 PRO A CA 1
ATOM 3099 C C . PRO A 1 452 ? 4.396 6.527 13.171 1.00 24.56 452 PRO A C 1
ATOM 3100 O O . PRO A 1 452 ? 4.712 6.403 11.986 1.00 20.41 452 PRO A O 1
ATOM 3104 N N . CYS A 1 453 ? 4.959 7.422 13.980 1.00 18.41 453 CYS A N 1
ATOM 3105 C CA . CYS A 1 453 ? 6.028 8.299 13.507 1.00 21.66 453 CYS A CA 1
ATOM 3106 C C . CYS A 1 453 ? 6.942 8.578 14.683 1.00 19.96 453 CYS A C 1
ATOM 3107 O O . CYS A 1 453 ? 6.477 9.061 15.714 1.00 21.22 453 CYS A O 1
ATOM 3110 N N . GLY A 1 454 ? 8.229 8.285 14.537 1.00 20.22 454 GLY A N 1
ATOM 3111 C CA . GLY A 1 454 ? 9.192 8.550 15.582 1.00 17.12 454 GLY A CA 1
ATOM 3112 C C . GLY A 1 454 ? 10.050 9.778 15.314 1.00 21.96 454 GLY A C 1
ATOM 3113 O O . GLY A 1 454 ? 10.165 10.264 14.177 1.00 18.10 454 GLY A O 1
ATOM 3114 N N . ILE A 1 455 ? 10.668 10.277 16.384 1.00 19.64 455 ILE A N 1
ATOM 3115 C CA . ILE A 1 455 ? 11.658 11.347 16.291 1.00 19.63 455 ILE A CA 1
ATOM 3116 C C . ILE A 1 455 ? 12.963 10.850 16.902 1.00 19.40 455 ILE A C 1
ATOM 3117 O O . ILE A 1 455 ? 12.956 10.048 17.845 1.00 16.02 455 ILE A O 1
ATOM 3122 N N . GLN A 1 456 ? 14.084 11.259 16.308 1.00 17.25 456 GLN A N 1
ATOM 3123 C CA . GLN A 1 456 ? 15.410 10.794 16.710 1.00 18.34 456 GLN A CA 1
ATOM 3124 C C . GLN A 1 456 ? 16.073 11.845 17.592 1.00 19.99 456 GLN A C 1
ATOM 3125 O O . GLN A 1 456 ? 16.236 13.006 17.177 1.00 15.84 456 GLN A O 1
ATOM 3131 N N . ILE A 1 457 ? 16.449 11.428 18.807 1.00 16.82 457 ILE A N 1
ATOM 3132 C CA . ILE A 1 457 ? 17.032 12.287 19.833 1.00 20.10 457 ILE A CA 1
ATOM 3133 C C . ILE A 1 457 ? 18.511 11.946 19.928 1.00 20.48 457 ILE A C 1
ATOM 3134 O O . ILE A 1 457 ? 18.878 10.891 20.459 1.00 20.13 457 ILE A O 1
ATOM 3139 N N . ILE A 1 458 ? 19.372 12.848 19.483 1.00 17.79 458 ILE A N 1
ATOM 3140 C CA . ILE A 1 458 ? 20.799 12.568 19.422 1.00 19.72 458 ILE A CA 1
ATOM 3141 C C . ILE A 1 458 ? 21.536 13.427 20.438 1.00 18.80 458 ILE A C 1
ATOM 3142 O O . ILE A 1 458 ? 21.140 14.564 20.706 1.00 18.42 458 ILE A O 1
ATOM 3147 N N . SER A 1 459 ? 22.638 12.903 20.986 1.00 17.55 459 SER A N 1
ATOM 3148 C CA . SER A 1 459 ? 23.495 13.753 21.809 1.00 20.27 459 SER A CA 1
ATOM 3149 C C . SER A 1 459 ? 24.952 13.346 21.631 1.00 20.27 459 SER A C 1
ATOM 3150 O O . SER A 1 459 ? 25.289 12.495 20.801 1.00 21.62 459 SER A O 1
ATOM 3153 N N . GLY A 1 460 ? 25.819 13.993 22.408 1.00 23.28 460 GLY A N 1
ATOM 3154 C CA . GLY A 1 460 ? 27.250 13.782 22.302 1.00 22.67 460 GLY A CA 1
ATOM 3155 C C . GLY A 1 460 ? 27.650 12.373 22.694 1.00 23.94 460 GLY A C 1
ATOM 3156 O O . GLY A 1 460 ? 26.879 11.601 23.258 1.00 21.60 460 GLY A O 1
ATOM 3157 N N . HIS A 1 461 ? 28.898 12.037 22.369 1.00 24.89 461 HIS A N 1
ATOM 3158 C CA . HIS A 1 461 ? 29.441 10.726 22.692 1.00 27.30 461 HIS A CA 1
ATOM 3159 C C . HIS A 1 461 ? 29.360 10.476 24.188 1.00 28.80 461 HIS A C 1
ATOM 3160 O O . HIS A 1 461 ? 29.747 11.328 24.992 1.00 28.67 461 HIS A O 1
ATOM 3167 N N . PHE A 1 462 ? 28.840 9.304 24.553 1.00 26.84 462 PHE A N 1
ATOM 3168 C CA . PHE A 1 462 ? 28.591 8.881 25.935 1.00 25.84 462 PHE A CA 1
ATOM 3169 C C . PHE A 1 462 ? 27.611 9.793 26.681 1.00 28.13 462 PHE A C 1
ATOM 3170 O O . PHE A 1 462 ? 27.614 9.826 27.915 1.00 30.29 462 PHE A O 1
ATOM 3178 N N . HIS A 1 463 ? 26.726 10.489 25.963 1.00 23.15 463 HIS A N 1
ATOM 3179 C CA . HIS A 1 463 ? 25.577 11.170 26.553 1.00 25.03 463 HIS A CA 1
ATOM 3180 C C . HIS A 1 463 ? 24.302 10.328 26.469 1.00 22.74 463 HIS A C 1
ATOM 3181 O O . HIS A 1 463 ? 23.209 10.878 26.300 1.00 19.46 463 HIS A O 1
ATOM 3188 N N . ASP A 1 464 ? 24.427 9.001 26.545 1.00 23.01 464 ASP A N 1
ATOM 3189 C CA . ASP A 1 464 ? 23.259 8.134 26.413 1.00 21.36 464 ASP A CA 1
ATOM 3190 C C . ASP A 1 464 ? 22.195 8.445 27.448 1.00 23.46 464 ASP A C 1
ATOM 3191 O O . ASP A 1 464 ? 20.996 8.306 27.170 1.00 18.14 464 ASP A O 1
ATOM 3196 N N . ASP A 1 465 ? 22.615 8.825 28.661 1.00 22.27 465 ASP A N 1
ATOM 3197 C CA . ASP A 1 465 ? 21.649 9.163 29.699 1.00 20.35 465 ASP A CA 1
ATOM 3198 C C . ASP A 1 465 ? 20.854 10.403 29.320 1.00 20.13 465 ASP A C 1
ATOM 3199 O O . ASP A 1 465 ? 19.657 10.496 29.625 1.00 18.70 465 ASP A O 1
ATOM 3204 N N . VAL A 1 466 ? 21.491 11.332 28.608 1.00 18.40 466 VAL A N 1
ATOM 3205 C CA . VAL A 1 466 ? 20.838 12.588 28.241 1.00 21.40 466 VAL A CA 1
ATOM 3206 C C . VAL A 1 466 ? 19.693 12.333 27.271 1.00 19.24 466 VAL A C 1
ATOM 3207 O O . VAL A 1 466 ? 18.603 12.896 27.426 1.00 19.42 466 VAL A O 1
ATOM 3211 N N . THR A 1 467 ? 19.919 11.489 26.240 1.00 17.45 467 THR A N 1
ATOM 3212 C CA . THR A 1 467 ? 18.854 11.291 25.258 1.00 19.30 467 THR A CA 1
ATOM 3213 C C . THR A 1 467 ? 17.705 10.513 25.874 1.00 16.03 467 THR A C 1
ATOM 3214 O O . THR A 1 467 ? 16.534 10.793 25.589 1.00 17.16 467 THR A O 1
ATOM 3218 N N . ILE A 1 468 ? 18.017 9.523 26.711 1.00 15.20 468 ILE A N 1
ATOM 3219 C CA . ILE A 1 468 ? 16.951 8.748 27.340 1.00 15.88 468 ILE A CA 1
ATOM 3220 C C . ILE A 1 468 ? 16.194 9.607 28.346 1.00 18.41 468 ILE A C 1
ATOM 3221 O O . ILE A 1 468 ? 14.953 9.560 28.428 1.00 16.41 468 ILE A O 1
ATOM 3226 N N . ASN A 1 469 ? 16.918 10.430 29.113 1.00 18.14 469 ASN A N 1
ATOM 3227 C CA . ASN A 1 469 ? 16.234 11.371 29.997 1.00 18.01 469 ASN A CA 1
ATOM 3228 C C . ASN A 1 469 ? 15.401 12.368 29.202 1.00 21.07 469 ASN A C 1
ATOM 3229 O O . ASN A 1 469 ? 14.304 12.758 29.631 1.00 19.43 469 ASN A O 1
ATOM 3234 N N . PHE A 1 470 ? 15.891 12.795 28.027 1.00 15.96 470 PHE A N 1
ATOM 3235 C CA . PHE A 1 470 ? 15.077 13.714 27.245 1.00 16.19 470 PHE A CA 1
ATOM 3236 C C . PHE A 1 470 ? 13.784 13.045 26.790 1.00 18.54 470 PHE A C 1
ATOM 3237 O O . PHE A 1 470 ? 12.720 13.672 26.805 1.00 15.75 470 PHE A O 1
ATOM 3245 N N . ALA A 1 471 ? 13.854 11.763 26.382 1.00 20.38 471 ALA A N 1
ATOM 3246 C CA . ALA A 1 471 ? 12.638 11.040 26.009 1.00 20.33 471 ALA A CA 1
ATOM 3247 C C . ALA A 1 471 ? 11.644 10.950 27.167 1.00 15.83 471 ALA A C 1
ATOM 3248 O O . ALA A 1 471 ? 10.427 11.057 26.954 1.00 14.56 471 ALA A O 1
ATOM 3250 N N . GLU A 1 472 ? 12.133 10.697 28.389 1.00 16.65 472 GLU A N 1
ATOM 3251 C CA . GLU A 1 472 ? 11.230 10.628 29.533 1.00 18.79 472 GLU A CA 1
ATOM 3252 C C . GLU A 1 472 ? 10.593 11.992 29.829 1.00 20.06 472 GLU A C 1
ATOM 3253 O O . GLU A 1 472 ? 9.403 12.072 30.165 1.00 16.76 472 GLU A O 1
ATOM 3259 N N . PHE A 1 473 ? 11.360 13.079 29.683 1.00 21.95 473 PHE A N 1
ATOM 3260 C CA . PHE A 1 473 ? 10.767 14.414 29.782 1.00 22.33 473 PHE A CA 1
ATOM 3261 C C . PHE A 1 473 ? 9.689 14.618 28.721 1.00 19.80 473 PHE A C 1
ATOM 3262 O O . PHE A 1 473 ? 8.601 15.117 29.018 1.00 21.74 473 PHE A O 1
ATOM 3270 N N . CYS A 1 474 ? 9.951 14.204 27.477 1.00 21.85 474 CYS A N 1
ATOM 3271 C CA . CYS A 1 474 ? 8.938 14.322 26.426 1.00 19.87 474 CYS A CA 1
ATOM 3272 C C . CYS A 1 474 ? 7.665 13.563 26.745 1.00 19.70 474 CYS A C 1
ATOM 3273 O O . CYS A 1 474 ? 6.581 13.965 26.309 1.00 18.72 474 CYS A O 1
ATOM 3276 N N . GLU A 1 475 ? 7.771 12.457 27.481 1.00 18.52 475 GLU A N 1
ATOM 3277 C CA . GLU A 1 475 ? 6.582 11.709 27.851 1.00 20.11 475 GLU A CA 1
ATOM 3278 C C . GLU A 1 475 ? 5.606 12.561 28.655 1.00 22.27 475 GLU A C 1
ATOM 3279 O O . GLU A 1 475 ? 4.406 12.264 28.677 1.00 21.30 475 GLU A O 1
ATOM 3285 N N . SER A 1 476 ? 6.095 13.604 29.316 1.00 24.25 476 SER A N 1
ATOM 3286 C CA A SER A 1 476 ? 5.262 14.553 30.046 0.57 23.64 476 SER A CA 1
ATOM 3287 C CA B SER A 1 476 ? 5.199 14.505 30.033 0.43 23.33 476 SER A CA 1
ATOM 3288 C C . SER A 1 476 ? 4.616 15.594 29.140 1.00 28.25 476 SER A C 1
ATOM 3289 O O . SER A 1 476 ? 3.862 16.439 29.635 1.00 28.41 476 SER A O 1
ATOM 3294 N N . ILE A 1 477 ? 4.905 15.571 27.842 1.00 23.64 477 ILE A N 1
ATOM 3295 C CA . ILE A 1 477 ? 4.510 16.644 26.928 1.00 27.62 477 ILE A CA 1
ATOM 3296 C C . ILE A 1 477 ? 3.573 16.116 25.850 1.00 26.12 477 ILE A C 1
ATOM 3297 O O . ILE A 1 477 ? 2.427 16.566 25.730 1.00 24.58 477 ILE A O 1
ATOM 3302 N N . SER A 1 478 ? 4.071 15.177 25.040 1.00 22.85 478 SER A N 1
ATOM 3303 C CA . SER A 1 478 ? 3.321 14.620 23.924 1.00 23.49 478 SER A CA 1
ATOM 3304 C C . SER A 1 478 ? 3.988 13.315 23.505 1.00 17.21 478 SER A C 1
ATOM 3305 O O . SER A 1 478 ? 5.198 13.151 23.655 1.00 19.00 478 SER A O 1
ATOM 3308 N N . GLY A 1 479 ? 3.197 12.398 22.995 1.00 21.45 479 GLY A N 1
ATOM 3309 C CA . GLY A 1 479 ? 3.736 11.157 22.465 1.00 18.99 479 GLY A CA 1
ATOM 3310 C C . GLY A 1 479 ? 3.816 10.060 23.517 1.00 21.04 479 GLY A C 1
ATOM 3311 O O . GLY A 1 479 ? 3.253 10.151 24.611 1.00 19.17 479 GLY A O 1
ATOM 3312 N N . GLY A 1 480 ? 4.522 8.990 23.161 1.00 18.04 480 GLY A N 1
ATOM 3313 C CA . GLY A 1 480 ? 4.599 7.790 23.982 1.00 20.72 480 GLY A CA 1
ATOM 3314 C C . GLY A 1 480 ? 4.065 6.584 23.229 1.00 20.52 480 GLY A C 1
ATOM 3315 O O . GLY A 1 480 ? 3.696 6.660 22.060 1.00 20.76 480 GLY A O 1
ATOM 3316 N N . PHE A 1 481 ? 4.006 5.453 23.929 1.00 20.81 481 PHE A N 1
ATOM 3317 C CA . PHE A 1 481 ? 3.504 4.254 23.278 1.00 21.83 481 PHE A CA 1
ATOM 3318 C C . PHE A 1 481 ? 1.985 4.287 23.178 1.00 23.48 481 PHE A C 1
ATOM 3319 O O . PHE A 1 481 ? 1.286 4.635 24.143 1.00 21.15 481 PHE A O 1
ATOM 3327 N N . THR A 1 482 ? 1.484 3.934 21.993 1.00 19.99 482 THR A N 1
ATOM 3328 C CA . THR A 1 482 ? 0.063 3.717 21.728 1.00 20.51 482 THR A CA 1
ATOM 3329 C C . THR A 1 482 ? -0.160 2.255 21.369 1.00 25.82 482 THR A C 1
ATOM 3330 O O . THR A 1 482 ? 0.563 1.706 20.531 1.00 19.30 482 THR A O 1
ATOM 3334 N N . VAL A 1 483 ? -1.165 1.641 21.980 1.00 28.19 483 VAL A N 1
ATOM 3335 C CA . VAL A 1 483 ? -1.475 0.232 21.709 1.00 24.38 483 VAL A CA 1
ATOM 3336 C C . VAL A 1 483 ? -2.220 0.135 20.382 1.00 28.84 483 VAL A C 1
ATOM 3337 O O . VAL A 1 483 ? -3.243 0.819 20.204 1.00 29.44 483 VAL A O 1
ATOM 3341 N N . PRO A 1 484 ? -1.763 -0.695 19.446 1.00 28.26 484 PRO A N 1
ATOM 3342 C CA . PRO A 1 484 ? -2.491 -0.848 18.182 1.00 30.35 484 PRO A CA 1
ATOM 3343 C C . PRO A 1 484 ? -3.831 -1.523 18.407 1.00 39.81 484 PRO A C 1
ATOM 3344 O O . PRO A 1 484 ? -4.009 -2.320 19.339 1.00 32.85 484 PRO A O 1
ATOM 3348 N N . GLU A 1 485 ? -4.785 -1.170 17.545 1.00 37.73 485 GLU A N 1
ATOM 3349 C CA . GLU A 1 485 ? -6.154 -1.638 17.706 1.00 44.91 485 GLU A CA 1
ATOM 3350 C C . GLU A 1 485 ? -6.222 -3.131 17.398 1.00 37.15 485 GLU A C 1
ATOM 3351 O O . GLU A 1 485 ? -5.634 -3.605 16.420 1.00 39.03 485 GLU A O 1
ATOM 3357 N N . GLY A 1 486 ? -6.916 -3.880 18.249 1.00 41.27 486 GLY A N 1
ATOM 3358 C CA . GLY A 1 486 ? -6.983 -5.316 18.118 1.00 41.48 486 GLY A CA 1
ATOM 3359 C C . GLY A 1 486 ? -6.062 -6.072 19.049 1.00 40.71 486 GLY A C 1
ATOM 3360 O O . GLY A 1 486 ? -6.234 -7.284 19.212 1.00 41.83 486 GLY A O 1
ATOM 3361 N N . TYR A 1 487 ? -5.104 -5.396 19.675 1.00 42.16 487 TYR A N 1
ATOM 3362 C CA . TYR A 1 487 ? -4.156 -6.034 20.576 1.00 36.28 487 TYR A CA 1
ATOM 3363 C C . TYR A 1 487 ? -4.470 -5.642 22.020 1.00 35.29 487 TYR A C 1
ATOM 3364 O O . TYR A 1 487 ? -5.167 -4.660 22.279 1.00 41.18 487 TYR A O 1
ATOM 3373 N N . GLY A 1 488 ? -3.970 -6.441 22.959 1.00 33.51 488 GLY A N 1
ATOM 3374 C CA . GLY A 1 488 ? -4.462 -6.442 24.345 1.00 40.04 488 GLY A CA 1
ATOM 3375 C C . GLY A 1 488 ? -4.522 -5.130 25.127 1.00 45.76 488 GLY A C 1
ATOM 3376 O O . GLY A 1 488 ? -5.466 -4.329 25.025 1.00 48.31 488 GLY A O 1
ATOM 3377 N N . GLU B 1 3 ? 33.135 -4.127 37.920 1.00 51.68 3 GLU B N 1
ATOM 3378 C CA . GLU B 1 3 ? 33.360 -5.570 37.812 1.00 47.65 3 GLU B CA 1
ATOM 3379 C C . GLU B 1 3 ? 32.354 -6.341 38.681 1.00 46.55 3 GLU B C 1
ATOM 3380 O O . GLU B 1 3 ? 32.385 -6.239 39.910 1.00 46.15 3 GLU B O 1
ATOM 3386 N N . GLN B 1 4 ? 31.458 -7.105 38.053 1.00 43.10 4 GLN B N 1
ATOM 3387 C CA . GLN B 1 4 ? 30.342 -7.696 38.790 1.00 42.64 4 GLN B CA 1
ATOM 3388 C C . GLN B 1 4 ? 30.821 -8.778 39.758 1.00 37.21 4 GLN B C 1
ATOM 3389 O O . GLN B 1 4 ? 31.856 -9.417 39.556 1.00 34.67 4 GLN B O 1
ATOM 3395 N N . SER B 1 5 ? 30.071 -8.946 40.848 1.00 32.94 5 SER B N 1
ATOM 3396 C CA . SER B 1 5 ? 30.470 -9.788 41.966 1.00 31.93 5 SER B CA 1
ATOM 3397 C C . SER B 1 5 ? 29.666 -11.081 42.003 1.00 27.39 5 SER B C 1
ATOM 3398 O O . SER B 1 5 ? 28.564 -11.183 41.462 1.00 27.96 5 SER B O 1
ATOM 3401 N N . TYR B 1 6 ? 30.252 -12.075 42.656 1.00 26.81 6 TYR B N 1
ATOM 3402 C CA . TYR B 1 6 ? 29.616 -13.367 42.895 1.00 28.57 6 TYR B CA 1
ATOM 3403 C C . TYR B 1 6 ? 29.354 -14.135 41.609 1.00 25.37 6 TYR B C 1
ATOM 3404 O O . TYR B 1 6 ? 28.420 -14.930 41.536 1.00 27.36 6 TYR B O 1
ATOM 3413 N N . ARG B 1 7 ? 30.223 -13.958 40.629 1.00 25.61 7 ARG B N 1
ATOM 3414 C CA . ARG B 1 7 ? 30.117 -14.831 39.447 1.00 24.47 7 ARG B CA 1
ATOM 3415 C C . ARG B 1 7 ? 30.706 -16.184 39.867 1.00 25.33 7 ARG B C 1
ATOM 3416 O O . ARG B 1 7 ? 31.623 -16.189 40.689 1.00 23.80 7 ARG B O 1
ATOM 3424 N N . SER B 1 8 ? 30.157 -17.285 39.365 1.00 25.69 8 SER B N 1
ATOM 3425 C CA . SER B 1 8 ? 30.680 -18.620 39.617 1.00 25.02 8 SER B CA 1
ATOM 3426 C C . SER B 1 8 ? 31.978 -18.846 38.849 1.00 24.76 8 SER B C 1
ATOM 3427 O O . SER B 1 8 ? 32.278 -18.170 37.856 1.00 23.94 8 SER B O 1
ATOM 3430 N N . ALA B 1 9 ? 32.739 -19.838 39.312 1.00 23.92 9 ALA B N 1
ATOM 3431 C CA . ALA B 1 9 ? 33.937 -20.248 38.588 1.00 25.55 9 ALA B CA 1
ATOM 3432 C C . ALA B 1 9 ? 33.599 -20.711 37.171 1.00 25.26 9 ALA B C 1
ATOM 3433 O O . ALA B 1 9 ? 34.340 -20.420 36.224 1.00 27.16 9 ALA B O 1
ATOM 3435 N N . GLY B 1 10 ? 32.479 -21.417 36.997 1.00 26.70 10 GLY B N 1
ATOM 3436 C CA . GLY B 1 10 ? 32.060 -21.788 35.651 1.00 24.74 10 GLY B CA 1
ATOM 3437 C C . GLY B 1 10 ? 31.793 -20.575 34.775 1.00 28.01 10 GLY B C 1
ATOM 3438 O O . GLY B 1 10 ? 32.267 -20.495 33.633 1.00 27.49 10 GLY B O 1
ATOM 3439 N N . THR B 1 11 ? 31.052 -19.596 35.307 1.00 25.24 11 THR B N 1
ATOM 3440 C CA . THR B 1 11 ? 30.817 -18.354 34.565 1.00 26.33 11 THR B CA 1
ATOM 3441 C C . THR B 1 11 ? 32.130 -17.648 34.222 1.00 29.88 11 THR B C 1
ATOM 3442 O O . THR B 1 11 ? 32.339 -17.212 33.081 1.00 30.52 11 THR B O 1
ATOM 3446 N N . LEU B 1 12 ? 33.030 -17.534 35.202 1.00 29.84 12 LEU B N 1
ATOM 3447 C CA . LEU B 1 12 ? 34.292 -16.830 35.000 1.00 26.80 12 LEU B CA 1
ATOM 3448 C C . LEU B 1 12 ? 35.131 -17.474 33.908 1.00 29.46 12 LEU B C 1
ATOM 3449 O O . LEU B 1 12 ? 35.748 -16.771 33.099 1.00 28.49 12 LEU B O 1
ATOM 3454 N N . LEU B 1 13 ? 35.202 -18.806 33.900 1.00 25.06 13 LEU B N 1
ATOM 3455 C CA . LEU B 1 13 ? 35.993 -19.504 32.896 1.00 28.06 13 LEU B CA 1
ATOM 3456 C C . LEU B 1 13 ? 35.426 -19.283 31.502 1.00 31.97 13 LEU B C 1
ATOM 3457 O O . LEU B 1 13 ? 36.178 -19.057 30.549 1.00 29.77 13 LEU B O 1
ATOM 3462 N N . ALA B 1 14 ? 34.100 -19.342 31.360 1.00 31.33 14 ALA B N 1
ATOM 3463 C CA . ALA B 1 14 ? 33.502 -19.005 30.074 1.00 35.11 14 ALA B CA 1
ATOM 3464 C C . ALA B 1 14 ? 33.777 -17.551 29.704 1.00 34.17 14 ALA B C 1
ATOM 3465 O O . ALA B 1 14 ? 34.043 -17.244 28.537 1.00 34.83 14 ALA B O 1
ATOM 3467 N N . GLN B 1 15 ? 33.741 -16.641 30.686 1.00 34.12 15 GLN B N 1
ATOM 3468 C CA . GLN B 1 15 ? 34.001 -15.232 30.384 1.00 35.97 15 GLN B CA 1
ATOM 3469 C C . GLN B 1 15 ? 35.442 -15.022 29.928 1.00 34.60 15 GLN B C 1
ATOM 3470 O O . GLN B 1 15 ? 35.711 -14.185 29.053 1.00 37.51 15 GLN B O 1
ATOM 3476 N N . LEU B 1 16 ? 36.382 -15.766 30.514 1.00 30.77 16 LEU B N 1
ATOM 3477 C CA . LEU B 1 16 ? 37.771 -15.652 30.094 1.00 34.34 16 LEU B CA 1
ATOM 3478 C C . LEU B 1 16 ? 37.949 -16.131 28.655 1.00 35.59 16 LEU B C 1
ATOM 3479 O O . LEU B 1 16 ? 38.610 -15.464 27.852 1.00 38.90 16 LEU B O 1
ATOM 3484 N N . ALA B 1 17 ? 37.340 -17.269 28.305 1.00 36.44 17 ALA B N 1
ATOM 3485 C CA . ALA B 1 17 ? 37.444 -17.792 26.945 1.00 35.87 17 ALA B CA 1
ATOM 3486 C C . ALA B 1 17 ? 36.825 -16.852 25.922 1.00 41.57 17 ALA B C 1
ATOM 3487 O O . ALA B 1 17 ? 37.317 -16.757 24.792 1.00 43.15 17 ALA B O 1
ATOM 3489 N N . SER B 1 18 ? 35.750 -16.160 26.290 1.00 41.16 18 SER B N 1
ATOM 3490 C CA . SER B 1 18 ? 35.046 -15.257 25.390 1.00 42.89 18 SER B CA 1
ATOM 3491 C C . SER B 1 18 ? 35.628 -13.853 25.376 1.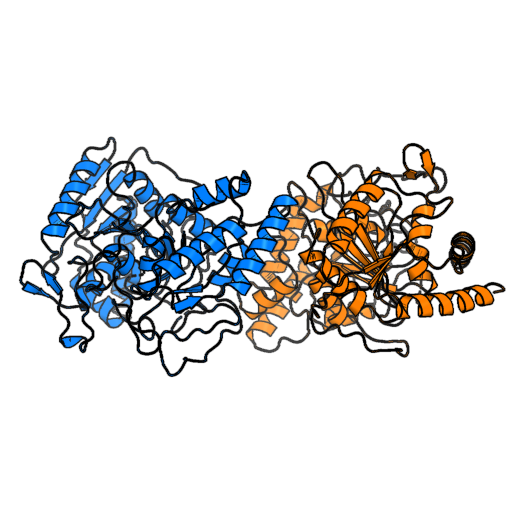00 41.65 18 SER B C 1
ATOM 3492 O O . SER B 1 18 ? 35.103 -12.992 24.668 1.00 44.36 18 SER B O 1
ATOM 3495 N N . GLY B 1 19 ? 36.680 -13.599 26.147 1.00 44.04 19 GLY B N 1
ATOM 3496 C CA . GLY B 1 19 ? 37.231 -12.270 26.260 1.00 41.66 19 GLY B CA 1
ATOM 3497 C C . GLY B 1 19 ? 36.377 -11.270 27.007 1.00 44.99 19 GLY B C 1
ATOM 3498 O O . GLY B 1 19 ? 36.749 -10.092 27.061 1.00 44.31 19 GLY B O 1
ATOM 3499 N N . GLU B 1 20 ? 35.245 -11.680 27.589 1.00 41.11 20 GLU B N 1
ATOM 3500 C CA . GLU B 1 20 ? 34.459 -10.709 28.346 1.00 38.97 20 GLU B CA 1
ATOM 3501 C C . GLU B 1 20 ? 35.183 -10.219 29.584 1.00 39.54 20 GLU B C 1
ATOM 3502 O O . GLU B 1 20 ? 34.821 -9.165 30.120 1.00 44.28 20 GLU B O 1
ATOM 3508 N N . THR B 1 21 ? 36.212 -10.929 30.030 1.00 36.69 21 THR B N 1
ATOM 3509 C CA . THR B 1 21 ? 37.001 -10.497 31.174 1.00 39.03 21 THR B CA 1
ATOM 3510 C C . THR B 1 21 ? 38.395 -11.093 31.039 1.00 39.99 21 THR B C 1
ATOM 3511 O O . THR B 1 21 ? 38.655 -11.923 30.161 1.00 37.47 21 THR B O 1
ATOM 3515 N N . THR B 1 22 ? 39.301 -10.644 31.904 1.00 36.09 22 THR B N 1
ATOM 3516 C CA . THR B 1 22 ? 40.674 -11.131 31.917 1.00 37.73 22 THR B CA 1
ATOM 3517 C C . THR B 1 22 ? 41.038 -11.564 33.324 1.00 33.63 22 THR B C 1
ATOM 3518 O O . THR B 1 22 ? 40.386 -11.181 34.293 1.00 33.61 22 THR B O 1
ATOM 3522 N N . SER B 1 23 ? 42.091 -12.381 33.434 1.00 33.20 23 SER B N 1
ATOM 3523 C CA . SER B 1 23 ? 42.542 -12.780 34.761 1.00 31.96 23 SER B CA 1
ATOM 3524 C C . SER B 1 23 ? 43.062 -11.591 35.554 1.00 35.02 23 SER B C 1
ATOM 3525 O O . SER B 1 23 ? 42.866 -11.524 36.776 1.00 30.53 23 SER B O 1
ATOM 3528 N N . VAL B 1 24 ? 43.712 -10.637 34.881 1.00 38.19 24 VAL B N 1
ATOM 3529 C CA . VAL B 1 24 ? 44.194 -9.445 35.572 1.00 37.26 24 VAL B CA 1
ATOM 3530 C C . VAL B 1 24 ? 43.029 -8.669 36.176 1.00 34.47 24 VAL B C 1
ATOM 3531 O O . VAL B 1 24 ? 43.107 -8.183 37.312 1.00 38.69 24 VAL B O 1
ATOM 3535 N N . ALA B 1 25 ? 41.928 -8.555 35.436 1.00 29.99 25 ALA B N 1
ATOM 3536 C CA . ALA B 1 25 ? 40.750 -7.880 35.964 1.00 34.95 25 ALA B CA 1
ATOM 3537 C C . ALA B 1 25 ? 40.155 -8.654 37.134 1.00 36.93 25 ALA B C 1
ATOM 3538 O O . ALA B 1 25 ? 39.770 -8.063 38.153 1.00 36.75 25 ALA B O 1
ATOM 3540 N N . LEU B 1 26 ? 40.102 -9.981 37.014 1.00 35.00 26 LEU B N 1
ATOM 3541 C CA . LEU B 1 26 ? 39.580 -10.813 38.089 1.00 32.94 26 LEU B CA 1
ATOM 3542 C C . LEU B 1 26 ? 40.413 -10.671 39.358 1.00 35.33 26 LEU B C 1
ATOM 3543 O O . LEU B 1 26 ? 39.861 -10.547 40.459 1.00 33.92 26 LEU B O 1
ATOM 3548 N N . VAL B 1 27 ? 41.743 -10.707 39.225 1.00 33.07 27 VAL B N 1
ATOM 3549 C CA . VAL B 1 27 ? 42.626 -10.524 40.377 1.00 35.27 27 VAL B CA 1
ATOM 3550 C C . VAL B 1 27 ? 42.412 -9.152 41.013 1.00 37.23 27 VAL B C 1
ATOM 3551 O O . VAL B 1 27 ? 42.336 -9.026 42.245 1.00 37.07 27 VAL B O 1
ATOM 3555 N N . ASN B 1 28 ? 42.274 -8.108 40.188 1.00 36.88 28 ASN B N 1
ATOM 3556 C CA . ASN B 1 28 ? 42.006 -6.772 40.726 1.00 40.82 28 ASN B CA 1
ATOM 3557 C C . ASN B 1 28 ? 40.664 -6.725 41.452 1.00 41.20 28 ASN B C 1
ATOM 3558 O O . ASN B 1 28 ? 40.552 -6.122 42.529 1.00 40.34 28 ASN B O 1
ATOM 3563 N N . HIS B 1 29 ? 39.635 -7.353 40.869 1.00 38.02 29 HIS B N 1
ATOM 3564 C CA . HIS B 1 29 ? 38.314 -7.394 41.488 1.00 38.34 29 HIS B CA 1
ATOM 3565 C C . HIS B 1 29 ? 38.373 -7.990 42.894 1.00 37.22 29 HIS B C 1
ATOM 3566 O O . HIS B 1 29 ? 37.850 -7.406 43.851 1.00 39.65 29 HIS B O 1
ATOM 3573 N N . TYR B 1 30 ? 39.022 -9.147 43.038 1.00 32.58 30 TYR B N 1
ATOM 3574 C CA . TYR B 1 30 ? 39.039 -9.825 44.327 1.00 35.09 30 TYR B CA 1
ATOM 3575 C C . TYR B 1 30 ? 39.883 -9.067 45.335 1.00 40.03 30 TYR B C 1
ATOM 3576 O O . TYR B 1 30 ? 39.567 -9.052 46.529 1.00 41.72 30 TYR B O 1
ATOM 3585 N N . PHE B 1 31 ? 40.980 -8.456 44.882 1.00 39.29 31 PHE B N 1
ATOM 3586 C CA . PHE B 1 31 ? 41.797 -7.678 45.805 1.00 39.94 31 PHE B CA 1
ATOM 3587 C C . PHE B 1 31 ? 41.112 -6.365 46.154 1.00 38.50 31 PHE B C 1
ATOM 3588 O O . PHE B 1 31 ? 41.335 -5.821 47.240 1.00 40.77 31 PHE B O 1
ATOM 3596 N N . SER B 1 32 ? 40.245 -5.871 45.268 1.00 36.36 32 SER B N 1
ATOM 3597 C CA . SER B 1 32 ? 39.408 -4.725 45.598 1.00 39.33 32 SER B CA 1
ATOM 3598 C C . SER B 1 32 ? 38.397 -5.070 46.687 1.00 42.50 32 SER B C 1
ATOM 3599 O O . SER B 1 32 ? 38.225 -4.306 47.646 1.00 37.50 32 SER B O 1
ATOM 3602 N N . ARG B 1 33 ? 37.705 -6.211 46.552 1.00 40.26 33 ARG B N 1
ATOM 3603 C CA . ARG B 1 33 ? 36.720 -6.595 47.563 1.00 40.22 33 ARG B CA 1
ATOM 3604 C C . ARG B 1 33 ? 37.393 -6.874 48.897 1.00 39.46 33 ARG B C 1
ATOM 3605 O O . ARG B 1 33 ? 36.867 -6.525 49.961 1.00 40.69 33 ARG B O 1
ATOM 3613 N N . MET B 1 34 ? 38.563 -7.500 48.846 1.00 39.81 34 MET B N 1
ATOM 3614 C CA . MET B 1 34 ? 39.343 -7.780 50.040 1.00 38.00 34 MET B CA 1
ATOM 3615 C C . MET B 1 34 ? 39.667 -6.489 50.784 1.00 43.26 34 MET B C 1
ATOM 3616 O O . MET B 1 34 ? 39.542 -6.412 52.015 1.00 41.46 34 MET B O 1
ATOM 3621 N N . ALA B 1 35 ? 40.044 -5.449 50.042 1.00 40.78 35 ALA B N 1
ATOM 3622 C CA . ALA B 1 35 ? 40.331 -4.167 50.670 1.00 42.93 35 ALA B CA 1
ATOM 3623 C C . ALA B 1 35 ? 39.078 -3.562 51.288 1.00 45.08 35 ALA B C 1
ATOM 3624 O O . ALA B 1 35 ? 39.149 -2.945 52.357 1.00 50.44 35 ALA B O 1
ATOM 3626 N N . GLN B 1 36 ? 37.919 -3.743 50.649 1.00 41.24 36 GLN B N 1
ATOM 3627 C CA . GLN B 1 36 ? 36.704 -3.114 51.159 1.00 43.71 36 GLN B CA 1
ATOM 3628 C C . GLN B 1 36 ? 36.139 -3.828 52.378 1.00 44.10 36 GLN B C 1
ATOM 3629 O O . GLN B 1 36 ? 35.536 -3.174 53.239 1.00 43.73 36 GLN B O 1
ATOM 3635 N N . PHE B 1 37 ? 36.309 -5.148 52.469 1.00 42.59 37 PHE B N 1
ATOM 3636 C CA . PHE B 1 37 ? 35.566 -5.946 53.443 1.00 41.93 37 PHE B CA 1
ATOM 3637 C C . PHE B 1 37 ? 36.397 -6.859 54.332 1.00 38.62 37 PHE B C 1
ATOM 3638 O O . PHE B 1 37 ? 35.878 -7.279 55.372 1.00 42.06 37 PHE B O 1
ATOM 3646 N N . ASN B 1 38 ? 37.629 -7.221 53.966 1.00 37.11 38 ASN B N 1
ATOM 3647 C CA . ASN B 1 38 ? 38.306 -8.281 54.717 1.00 39.70 38 ASN B CA 1
ATOM 3648 C C . ASN B 1 38 ? 38.797 -7.816 56.080 1.00 45.02 38 ASN B C 1
ATOM 3649 O O . ASN B 1 38 ? 39.070 -8.658 56.948 1.00 45.14 38 ASN B O 1
ATOM 3654 N N . LYS B 1 39 ? 38.927 -6.508 56.286 1.00 46.68 39 LYS B N 1
ATOM 3655 C CA . LYS B 1 39 ? 39.440 -6.025 57.566 1.00 46.77 39 LYS B CA 1
ATOM 3656 C C . LYS B 1 39 ? 38.525 -6.381 58.743 1.00 43.65 39 LYS B C 1
ATOM 3657 O O . LYS B 1 39 ? 39.016 -7.035 59.683 1.00 43.31 39 LYS B O 1
ATOM 3663 N N . PRO B 1 40 ? 37.208 -6.110 58.734 1.00 42.08 40 PRO B N 1
ATOM 3664 C CA . PRO B 1 40 ? 36.383 -6.596 59.852 1.00 41.90 40 PRO B CA 1
ATOM 3665 C C . PRO B 1 40 ? 36.227 -8.108 59.889 1.00 46.13 40 PRO B C 1
ATOM 3666 O O . PRO B 1 40 ? 35.879 -8.647 60.948 1.00 47.30 40 PRO B O 1
ATOM 3670 N N . LEU B 1 41 ? 36.457 -8.812 58.778 1.00 43.43 41 LEU B N 1
ATOM 3671 C CA . LEU B 1 41 ? 36.261 -10.258 58.769 1.00 44.70 41 LEU B CA 1
ATOM 3672 C C . LEU B 1 41 ? 37.512 -11.017 59.165 1.00 41.63 41 LEU B C 1
ATOM 3673 O O . LEU B 1 41 ? 37.414 -12.064 59.816 1.00 43.87 41 LEU B O 1
ATOM 3678 N N . ASN B 1 42 ? 38.679 -10.498 58.786 1.00 47.32 42 ASN B N 1
ATOM 3679 C CA . ASN B 1 42 ? 39.960 -11.182 58.958 1.00 47.16 42 ASN B CA 1
ATOM 3680 C C . ASN B 1 42 ? 39.886 -12.610 58.410 1.00 45.57 42 ASN B C 1
ATOM 3681 O O . ASN B 1 42 ? 40.221 -13.594 59.077 1.00 47.53 42 ASN B O 1
ATOM 3686 N N . ALA B 1 43 ? 39.436 -12.711 57.159 1.00 43.12 43 ALA B N 1
ATOM 3687 C CA . ALA B 1 43 ? 39.248 -14.001 56.505 1.00 43.08 43 ALA B CA 1
ATOM 3688 C C . ALA B 1 43 ? 40.514 -14.460 55.792 1.00 42.10 43 ALA B C 1
ATOM 3689 O O . ALA B 1 43 ? 40.949 -15.603 55.964 1.00 45.08 43 ALA B O 1
ATOM 3691 N N . VAL B 1 44 ? 41.129 -13.583 55.010 1.00 42.59 44 VAL B N 1
ATOM 3692 C CA . VAL B 1 44 ? 42.359 -13.917 54.301 1.00 49.95 44 VAL B CA 1
ATOM 3693 C C . VAL B 1 44 ? 43.529 -13.253 55.009 1.00 50.48 44 VAL B C 1
ATOM 3694 O O . VAL B 1 44 ? 43.604 -12.020 55.083 1.00 49.75 44 VAL B O 1
ATOM 3698 N N . VAL B 1 45 ? 44.462 -14.075 55.487 1.00 52.13 45 VAL B N 1
ATOM 3699 C CA . VAL B 1 45 ? 45.605 -13.607 56.261 1.00 54.49 45 VAL B CA 1
ATOM 3700 C C . VAL B 1 45 ? 46.759 -13.202 55.339 1.00 56.75 45 VAL B C 1
ATOM 3701 O O . VAL B 1 45 ? 47.226 -12.058 55.391 1.00 59.36 45 VAL B O 1
ATOM 3705 N N . GLN B 1 46 ? 47.217 -14.108 54.474 1.00 57.44 46 GLN B N 1
ATOM 3706 C CA . GLN B 1 46 ? 48.271 -13.807 53.511 1.00 56.38 46 GLN B CA 1
ATOM 3707 C C . GLN B 1 46 ? 47.641 -13.447 52.179 1.00 53.48 46 GLN B C 1
ATOM 3708 O O . GLN B 1 46 ? 46.773 -14.175 51.689 1.00 54.09 46 GLN B O 1
ATOM 3714 N N . GLN B 1 47 ? 48.078 -12.335 51.595 1.00 56.77 47 GLN B N 1
ATOM 3715 C CA . GLN B 1 47 ? 47.690 -11.975 50.237 1.00 52.52 47 GLN B CA 1
ATOM 3716 C C . GLN B 1 47 ? 48.917 -11.463 49.504 1.00 56.37 47 GLN B C 1
ATOM 3717 O O . GLN B 1 47 ? 49.603 -10.563 49.993 1.00 60.03 47 GLN B O 1
ATOM 3723 N N . HIS B 1 4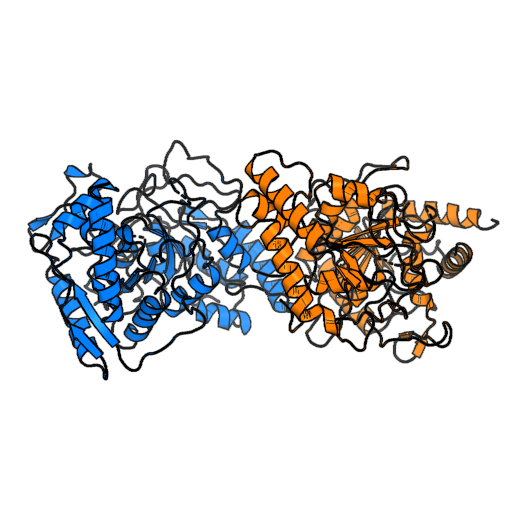8 ? 49.195 -12.045 48.340 1.00 53.91 48 HIS B N 1
ATOM 3724 C CA . HIS B 1 48 ? 50.361 -11.695 47.529 1.00 52.89 48 HIS B CA 1
ATOM 3725 C C . HIS B 1 48 ? 49.852 -11.152 46.203 1.00 49.53 48 HIS B C 1
ATOM 3726 O O . HIS B 1 48 ? 49.837 -11.854 45.192 1.00 49.76 48 HIS B O 1
ATOM 3733 N N . TYR B 1 49 ? 49.435 -9.885 46.222 1.00 47.75 49 TYR B N 1
ATOM 3734 C CA . TYR B 1 49 ? 48.897 -9.231 45.038 1.00 45.66 49 TYR B CA 1
ATOM 3735 C C . TYR B 1 49 ? 49.943 -9.072 43.943 1.00 53.04 49 TYR B C 1
ATOM 3736 O O . TYR B 1 49 ? 49.586 -8.858 42.778 1.00 52.39 49 TYR B O 1
ATOM 3745 N N . ALA B 1 50 ? 51.225 -9.191 44.286 1.00 54.78 50 ALA B N 1
ATOM 3746 C CA . ALA B 1 50 ? 52.280 -9.064 43.289 1.00 51.54 50 ALA B CA 1
ATOM 3747 C C . ALA B 1 50 ? 52.462 -10.361 42.513 1.00 44.31 50 ALA B C 1
ATOM 3748 O O . ALA B 1 50 ? 52.426 -10.360 41.283 1.00 46.45 50 ALA B O 1
ATOM 3750 N N . LEU B 1 51 ? 52.662 -11.482 43.215 1.00 48.64 51 LEU B N 1
ATOM 3751 C CA . LEU B 1 51 ? 52.764 -12.764 42.521 1.00 53.42 51 LEU B CA 1
ATOM 3752 C C . LEU B 1 51 ? 51.505 -13.064 41.713 1.00 51.49 51 LEU B C 1
ATOM 3753 O O . LEU B 1 51 ? 51.589 -13.515 40.563 1.00 50.11 51 LEU B O 1
ATOM 3758 N N . ALA B 1 52 ? 50.328 -12.824 42.300 1.00 49.72 52 ALA B N 1
ATOM 3759 C CA . ALA B 1 52 ? 49.086 -13.205 41.636 1.00 48.19 52 ALA B CA 1
ATOM 3760 C C . ALA B 1 52 ? 48.870 -12.393 40.369 1.00 45.45 52 ALA B C 1
ATOM 3761 O O . ALA B 1 52 ? 48.475 -12.938 39.332 1.00 45.44 52 ALA B O 1
ATOM 3763 N N . LEU B 1 53 ? 49.137 -11.090 40.430 1.00 46.12 53 LEU B N 1
ATOM 3764 C CA . LEU B 1 53 ? 48.919 -10.234 39.274 1.00 46.08 53 LEU B CA 1
ATOM 3765 C C . LEU B 1 53 ? 49.871 -10.568 38.129 1.00 47.79 53 LEU B C 1
ATOM 3766 O O . LEU B 1 53 ? 49.541 -10.321 36.962 1.00 44.92 53 LEU B O 1
ATOM 3771 N N . GLU B 1 54 ? 51.050 -11.128 38.429 1.00 46.57 54 GLU B N 1
ATOM 3772 C CA . GLU B 1 54 ? 51.939 -11.528 37.342 1.00 46.98 54 GLU B CA 1
ATOM 3773 C C . GLU B 1 54 ? 51.545 -12.894 36.788 1.00 46.02 54 GLU B C 1
ATOM 3774 O O . GLU B 1 54 ? 51.621 -13.118 35.574 1.00 47.13 54 GLU B O 1
ATOM 3780 N N . ALA B 1 55 ? 51.104 -13.810 37.656 1.00 43.24 55 ALA B N 1
ATOM 3781 C CA . ALA B 1 55 ? 50.466 -15.027 37.172 1.00 45.38 55 ALA B CA 1
ATOM 3782 C C . ALA B 1 55 ? 49.245 -14.693 36.326 1.00 41.46 55 ALA B C 1
ATOM 3783 O O . ALA B 1 55 ? 48.979 -15.359 35.323 1.00 39.64 55 ALA B O 1
ATOM 3785 N N . ALA B 1 56 ? 48.503 -13.650 36.712 1.00 43.16 56 ALA B N 1
ATOM 3786 C CA . ALA B 1 56 ? 47.349 -13.211 35.932 1.00 38.45 56 ALA B CA 1
ATOM 3787 C C . ALA B 1 56 ? 47.765 -12.758 34.539 1.00 40.48 56 ALA B C 1
ATOM 3788 O O . ALA B 1 56 ? 47.159 -13.156 33.539 1.00 36.67 56 ALA B O 1
ATOM 3790 N N . ALA B 1 57 ? 48.786 -11.898 34.453 1.00 44.39 57 ALA B N 1
ATOM 3791 C CA . ALA B 1 57 ? 49.193 -11.406 33.140 1.00 39.88 57 ALA B CA 1
ATOM 3792 C C . ALA B 1 57 ? 49.809 -12.517 32.298 1.00 38.43 57 ALA B C 1
ATOM 3793 O O . ALA B 1 57 ? 49.643 -12.520 31.077 1.00 45.01 57 ALA B O 1
ATOM 3795 N N . ARG B 1 58 ? 50.483 -13.484 32.926 1.00 41.21 58 ARG B N 1
ATOM 3796 C CA . ARG B 1 58 ? 50.929 -14.663 32.188 1.00 41.45 58 ARG B CA 1
ATOM 3797 C C . ARG B 1 58 ? 49.743 -15.428 31.601 1.00 40.80 58 ARG B C 1
ATOM 3798 O O . ARG B 1 58 ? 49.747 -15.789 30.417 1.00 36.47 58 ARG B O 1
ATOM 3806 N N . ALA B 1 59 ? 48.714 -15.688 32.418 1.00 37.64 59 ALA B N 1
ATOM 3807 C CA . ALA B 1 59 ? 47.549 -16.404 31.911 1.00 35.46 59 ALA B CA 1
ATOM 3808 C C . ALA B 1 59 ? 46.893 -15.643 30.769 1.00 36.33 59 ALA B C 1
ATOM 3809 O O . ALA B 1 59 ? 46.458 -16.251 29.786 1.00 32.47 59 ALA B O 1
ATOM 3811 N N . ASP B 1 60 ? 46.827 -14.306 30.870 1.00 32.21 60 ASP B N 1
ATOM 3812 C CA . ASP B 1 60 ? 46.189 -13.525 29.815 1.00 33.96 60 ASP B CA 1
ATOM 3813 C C . ASP B 1 60 ? 46.982 -13.583 28.513 1.00 35.35 60 ASP B C 1
ATOM 3814 O O . ASP B 1 60 ? 46.393 -13.713 27.433 1.00 28.52 60 ASP B O 1
ATOM 3819 N N . ARG B 1 61 ? 48.310 -13.468 28.586 1.00 34.04 61 ARG B N 1
ATOM 3820 C CA . ARG B 1 61 ? 49.113 -13.619 27.374 1.00 34.12 61 ARG B CA 1
ATOM 3821 C C . ARG B 1 61 ? 48.956 -15.015 26.778 1.00 33.86 61 ARG B C 1
ATOM 3822 O O . ARG B 1 61 ? 48.720 -15.155 25.572 1.00 33.67 61 ARG B O 1
ATOM 3830 N N . GLU B 1 62 ? 49.049 -16.061 27.609 1.00 32.40 62 GLU B N 1
ATOM 3831 C CA . GLU B 1 62 ? 48.818 -17.420 27.119 1.00 32.09 62 GLU B CA 1
ATOM 3832 C C . GLU B 1 62 ? 47.460 -17.541 26.436 1.00 34.46 62 GLU B C 1
ATOM 3833 O O . GLU B 1 62 ? 47.354 -18.107 25.346 1.00 29.26 62 GLU B O 1
ATOM 3839 N N . ARG B 1 63 ? 46.401 -17.021 27.069 1.00 32.87 63 ARG B N 1
ATOM 3840 C CA . ARG B 1 63 ? 45.085 -17.073 26.435 1.00 34.04 63 ARG B CA 1
ATOM 3841 C C . ARG B 1 63 ? 45.090 -16.331 25.104 1.00 31.52 63 ARG B C 1
ATOM 3842 O O . ARG B 1 63 ? 44.607 -16.843 24.087 1.00 31.19 63 ARG B O 1
ATOM 3850 N N . LEU B 1 64 ? 45.644 -15.119 25.095 1.00 29.67 64 LEU B N 1
ATOM 3851 C CA . LEU B 1 64 ? 45.695 -14.334 23.868 1.00 35.72 64 LEU B CA 1
ATOM 3852 C C . LEU B 1 64 ? 46.400 -15.090 22.741 1.00 37.42 64 LEU B C 1
ATOM 3853 O O . LEU B 1 64 ? 46.033 -14.945 21.571 1.00 33.47 64 LEU B O 1
ATOM 3858 N N . GLU B 1 65 ? 47.378 -15.932 23.065 1.00 35.52 65 GLU B N 1
ATOM 3859 C CA . GLU B 1 65 ? 48.188 -16.569 22.035 1.00 31.81 65 GLU B CA 1
ATOM 3860 C C . GLU B 1 65 ? 47.789 -18.017 21.773 1.00 33.74 65 GLU B C 1
ATOM 3861 O O . GLU B 1 65 ? 48.535 -18.751 21.117 1.00 31.63 65 GLU B O 1
ATOM 3867 N N . GLY B 1 66 ? 46.622 -18.438 22.248 1.00 32.47 66 GLY B N 1
ATOM 3868 C CA . GLY B 1 66 ? 46.166 -19.786 21.984 1.00 27.49 66 GLY B CA 1
ATOM 3869 C C . GLY B 1 66 ? 46.994 -20.863 22.645 1.00 32.11 66 GLY B C 1
ATOM 3870 O O . GLY B 1 66 ? 47.049 -21.993 22.138 1.00 33.28 66 GLY B O 1
ATOM 3871 N N . ARG B 1 67 ? 47.633 -20.552 23.776 1.00 28.56 67 ARG B N 1
ATOM 3872 C CA . ARG B 1 67 ? 48.500 -21.500 24.468 1.00 29.03 67 ARG B CA 1
ATOM 3873 C C . ARG B 1 67 ? 47.979 -21.892 25.847 1.00 32.15 67 ARG B C 1
ATOM 3874 O O . ARG B 1 67 ? 48.721 -22.506 26.626 1.00 33.23 67 ARG B O 1
ATOM 3882 N N . ALA B 1 68 ? 46.742 -21.548 26.182 1.00 30.40 68 ALA B N 1
ATOM 3883 C CA . ALA B 1 68 ? 46.250 -21.811 27.529 1.00 29.95 68 ALA B CA 1
ATOM 3884 C C . ALA B 1 68 ? 45.913 -23.290 27.679 1.00 33.38 68 ALA B C 1
ATOM 3885 O O . ALA B 1 68 ? 45.316 -23.902 26.791 1.00 31.68 68 ALA B O 1
ATOM 3887 N N . ARG B 1 69 ? 46.325 -23.867 28.802 1.00 31.89 69 ARG B N 1
ATOM 3888 C CA . ARG B 1 69 ? 46.083 -25.268 29.109 1.00 31.92 69 ARG B CA 1
ATOM 3889 C C . ARG B 1 69 ? 45.586 -25.370 30.545 1.00 28.56 69 ARG B C 1
ATOM 3890 O O . ARG B 1 69 ? 45.926 -24.536 31.389 1.00 32.79 69 ARG B O 1
ATOM 3898 N N . GLY B 1 70 ? 44.787 -26.399 30.813 1.00 33.08 70 GLY B N 1
ATOM 3899 C CA . GLY B 1 70 ? 44.354 -26.691 32.173 1.00 31.89 70 GLY B CA 1
ATOM 3900 C C . GLY 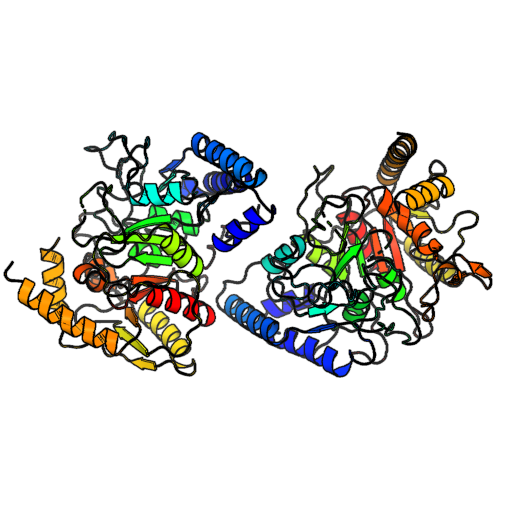B 1 70 ? 42.929 -26.263 32.474 1.00 35.27 70 GLY B C 1
ATOM 3901 O O . GLY B 1 70 ? 42.498 -25.185 32.055 1.00 28.76 70 GLY B O 1
ATOM 3902 N N . VAL B 1 71 ? 42.184 -27.083 33.222 1.00 34.97 71 VAL B N 1
ATOM 3903 C CA . VAL B 1 71 ? 40.751 -26.839 33.360 1.00 34.95 71 VAL B CA 1
ATOM 3904 C C . VAL B 1 71 ? 40.429 -25.620 34.213 1.00 29.03 71 VAL B C 1
ATOM 3905 O O . VAL B 1 71 ? 39.272 -25.199 34.243 1.00 34.27 71 VAL B O 1
ATOM 3909 N N . LEU B 1 72 ? 41.422 -25.021 34.875 1.00 29.03 72 LEU B N 1
ATOM 3910 C CA . LEU B 1 72 ? 41.222 -23.844 35.718 1.00 32.65 72 LEU B CA 1
ATOM 3911 C C . LEU B 1 72 ? 42.008 -22.634 35.217 1.00 31.68 72 LEU B C 1
ATOM 3912 O O . LEU B 1 72 ? 42.261 -21.697 35.981 1.00 27.85 72 LEU B O 1
ATOM 3917 N N . HIS B 1 73 ? 42.394 -22.627 33.949 1.00 28.03 73 HIS B N 1
ATOM 3918 C CA . HIS B 1 73 ? 43.372 -21.654 33.483 1.00 31.94 73 HIS B CA 1
ATOM 3919 C C . HIS B 1 73 ? 42.899 -20.221 33.686 1.00 28.89 73 HIS B C 1
ATOM 3920 O O . HIS B 1 73 ? 41.839 -19.823 33.193 1.00 26.91 73 HIS B O 1
ATOM 3927 N N . GLY B 1 74 ? 43.701 -19.441 34.402 1.00 32.38 74 GLY B N 1
ATOM 3928 C CA . GLY B 1 74 ? 43.382 -18.049 34.621 1.00 30.00 74 GLY B CA 1
ATOM 3929 C C . GLY B 1 74 ? 42.399 -17.781 35.739 1.00 30.75 74 GLY B C 1
ATOM 3930 O O . GLY B 1 74 ? 42.055 -16.613 35.961 1.00 26.80 74 GLY B O 1
ATOM 3931 N N . LEU B 1 75 ? 41.937 -18.815 36.447 1.00 25.91 75 LEU B N 1
ATOM 3932 C CA . LEU B 1 75 ? 40.969 -18.632 37.525 1.00 28.64 75 LEU B CA 1
ATOM 3933 C C . LEU B 1 75 ? 41.674 -18.339 38.845 1.00 26.76 75 LEU B C 1
ATOM 3934 O O . LEU B 1 75 ? 42.397 -19.205 39.349 1.00 30.17 75 LEU B O 1
ATOM 3939 N N . PRO B 1 76 ? 41.466 -17.177 39.454 1.00 28.71 76 PRO B N 1
ATOM 3940 C CA . PRO B 1 76 ? 42.085 -16.903 40.760 1.00 33.46 76 PRO B CA 1
ATOM 3941 C C . PRO B 1 76 ? 41.418 -17.681 41.888 1.00 31.79 76 PRO B C 1
ATOM 3942 O O . PRO B 1 76 ? 40.240 -18.043 41.809 1.00 28.31 76 PRO B O 1
ATOM 3946 N N . CYS B 1 77 ? 42.173 -17.908 42.964 1.00 35.77 77 CYS B N 1
ATOM 3947 C CA . CYS B 1 77 ? 41.604 -18.522 44.165 1.00 36.19 77 CYS B CA 1
ATOM 3948 C C . CYS B 1 77 ? 42.564 -18.392 45.344 1.00 38.79 77 CYS B C 1
ATOM 3949 O O . CYS B 1 77 ? 43.742 -18.053 45.190 1.00 40.86 77 CYS B O 1
ATOM 3952 N N . THR B 1 78 ? 42.034 -18.682 46.529 1.00 40.17 78 THR B N 1
ATOM 3953 C CA . THR B 1 78 ? 42.802 -18.837 47.752 1.00 35.87 78 THR B CA 1
ATOM 3954 C C . THR B 1 78 ? 42.734 -20.290 48.217 1.00 39.31 78 THR B C 1
ATOM 3955 O O . THR B 1 78 ? 41.901 -21.075 47.754 1.00 36.83 78 THR B O 1
ATOM 3959 N N . VAL B 1 79 ? 43.627 -20.644 49.156 1.00 38.03 79 VAL B N 1
ATOM 3960 C CA . VAL B 1 79 ? 43.736 -22.001 49.685 1.00 37.67 79 VAL B CA 1
ATOM 3961 C C . VAL B 1 79 ? 43.885 -21.945 51.204 1.00 40.80 79 VAL B C 1
ATOM 3962 O O . VAL B 1 79 ? 44.229 -20.912 51.782 1.00 43.75 79 VAL B O 1
ATOM 3966 N N . LYS B 1 80 ? 43.619 -23.084 51.847 1.00 42.61 80 LYS B N 1
ATOM 3967 C CA . LYS B 1 80 ? 43.783 -23.205 53.296 1.00 47.31 80 LYS B CA 1
ATOM 3968 C C . LYS B 1 80 ? 45.227 -22.926 53.714 1.00 52.85 80 LYS B C 1
ATOM 3969 O O . LYS B 1 80 ? 46.169 -23.473 53.130 1.00 52.70 80 LYS B O 1
ATOM 3975 N N . GLU B 1 81 ? 45.389 -22.059 54.725 1.00 56.46 81 GLU B N 1
ATOM 3976 C CA . GLU B 1 81 ? 46.687 -21.766 55.347 1.00 58.37 81 GLU B CA 1
ATOM 3977 C C . GLU B 1 81 ? 47.550 -23.006 55.547 1.00 57.53 81 GLU B C 1
ATOM 3978 O O . GLU B 1 81 ? 48.746 -23.011 55.246 1.00 58.74 81 GLU B O 1
ATOM 3984 N N . SER B 1 82 ? 46.955 -24.068 56.055 1.00 57.83 82 SER B N 1
ATOM 3985 C CA . SER B 1 82 ? 47.718 -25.225 56.479 1.00 58.37 82 SER B CA 1
ATOM 3986 C C . SER B 1 82 ? 48.195 -26.103 55.321 1.00 62.85 82 SER B C 1
ATOM 3987 O O . SER B 1 82 ? 48.653 -27.223 55.569 1.00 64.89 82 SER B O 1
ATOM 3990 N N . PHE B 1 83 ? 48.122 -25.629 54.077 1.00 60.74 83 PHE B N 1
ATOM 3991 C CA . PHE B 1 83 ? 48.675 -26.334 52.928 1.00 58.36 83 PHE B CA 1
ATOM 3992 C C . PHE B 1 83 ? 49.914 -25.605 52.420 1.00 60.00 83 PHE B C 1
ATOM 3993 O O . PHE B 1 83 ? 50.015 -24.376 52.501 1.00 58.52 83 PHE B O 1
ATOM 4001 N N . ASP B 1 84 ? 50.854 -26.378 51.883 1.00 60.65 84 ASP B N 1
ATOM 4002 C CA . ASP B 1 84 ? 52.106 -25.826 51.376 1.00 64.98 84 ASP B CA 1
ATOM 4003 C C . ASP B 1 84 ? 51.908 -25.178 50.011 1.00 60.90 84 ASP B C 1
ATOM 4004 O O . ASP B 1 84 ? 51.404 -25.815 49.082 1.00 62.34 84 ASP B O 1
ATOM 4009 N N . VAL B 1 85 ? 52.318 -23.920 49.885 1.00 59.55 85 VAL B N 1
ATOM 4010 C CA . VAL B 1 85 ? 52.501 -23.280 48.588 1.00 61.91 85 VAL B CA 1
ATOM 4011 C C . VAL B 1 85 ? 53.968 -22.909 48.455 1.00 67.34 85 VAL B C 1
ATOM 4012 O O . VAL B 1 85 ? 54.525 -22.243 49.337 1.00 69.64 85 VAL B O 1
ATOM 4016 N N . GLN B 1 86 ? 54.584 -23.332 47.348 1.00 70.43 86 GLN B N 1
ATOM 4017 C CA . GLN B 1 86 ? 56.011 -23.149 47.104 1.00 70.03 86 GLN B CA 1
ATOM 4018 C C . GLN B 1 86 ? 56.421 -21.687 47.234 1.00 65.99 86 GLN B C 1
ATOM 4019 O O . GLN B 1 86 ? 56.133 -20.867 46.355 1.00 68.53 86 GLN B O 1
ATOM 4025 N N . GLY B 1 87 ? 57.093 -21.360 48.333 1.00 67.91 87 GLY B N 1
ATOM 4026 C CA . GLY B 1 87 ? 57.524 -20.007 48.608 1.00 70.08 87 GLY B CA 1
ATOM 4027 C C . GLY B 1 87 ? 56.657 -19.241 49.579 1.00 70.18 87 GLY B C 1
ATOM 4028 O O . GLY B 1 87 ? 56.885 -18.041 49.768 1.00 67.91 87 GLY B O 1
ATOM 4029 N N . TRP B 1 88 ? 55.679 -19.892 50.203 1.00 68.49 88 TRP B N 1
ATOM 4030 C CA . TRP B 1 88 ? 54.701 -19.225 51.050 1.00 70.06 88 TRP B CA 1
ATOM 4031 C C . TRP B 1 88 ? 54.801 -19.741 52.476 1.00 68.10 88 TRP B C 1
ATOM 4032 O O . TRP B 1 88 ? 54.980 -20.942 52.701 1.00 67.94 88 TRP B O 1
ATOM 4043 N N . LEU B 1 89 ? 54.672 -18.826 53.436 1.00 67.97 89 LEU B N 1
ATOM 4044 C CA . LEU B 1 89 ? 54.690 -19.197 54.845 1.00 71.45 89 LEU B CA 1
ATOM 4045 C C . LEU B 1 89 ? 53.530 -20.122 55.191 1.00 70.10 89 LEU B C 1
ATOM 4046 O O . LEU B 1 89 ? 52.375 -19.686 55.228 1.00 70.03 89 LEU B O 1
ATOM 4051 N N . THR B 1 90 ? 53.820 -21.398 55.443 1.00 67.09 90 THR B N 1
ATOM 4052 C CA . THR B 1 90 ? 52.784 -22.355 55.829 1.00 66.25 90 THR B CA 1
ATOM 4053 C C . THR B 1 90 ? 52.728 -22.417 57.358 1.00 72.19 90 THR B C 1
ATOM 4054 O O . THR B 1 90 ? 53.118 -23.391 58.009 1.00 70.29 90 THR B O 1
ATOM 4058 N N . THR B 1 91 ? 52.211 -21.320 57.924 1.00 72.97 91 THR B N 1
ATOM 4059 C CA . THR B 1 91 ? 52.346 -21.052 59.354 1.00 71.10 91 THR B CA 1
ATOM 4060 C C . THR B 1 91 ? 51.442 -21.945 60.190 1.00 71.13 91 THR B C 1
ATOM 4061 O O . THR B 1 91 ? 51.847 -22.414 61.259 1.00 73.46 91 THR B O 1
ATOM 4065 N N . SER B 1 92 ? 50.214 -22.175 59.729 1.00 72.00 92 SER B N 1
ATOM 4066 C CA . SER B 1 92 ? 49.186 -22.845 60.523 1.00 68.80 92 SER B CA 1
ATOM 4067 C C . SER B 1 92 ? 48.866 -22.058 61.788 1.00 68.19 92 SER B C 1
ATOM 4068 O O . SER B 1 92 ? 48.467 -22.631 62.804 1.00 66.55 92 SER B O 1
ATOM 4071 N N . GLY B 1 93 ? 49.054 -20.739 61.729 1.00 71.22 93 GLY B N 1
ATOM 4072 C CA . GLY B 1 93 ? 48.676 -19.832 62.800 1.00 70.96 93 GLY B CA 1
ATOM 4073 C C . GLY B 1 93 ? 49.463 -19.974 64.088 1.00 76.27 93 GLY B C 1
ATOM 4074 O O . GLY B 1 93 ? 49.292 -19.176 65.017 1.00 75.17 93 GLY B O 1
ATOM 4075 N N . ALA B 1 94 ? 50.336 -20.978 64.150 1.00 82.47 94 ALA B N 1
ATOM 4076 C CA . ALA B 1 94 ? 51.045 -21.341 65.368 1.00 83.13 94 ALA B CA 1
ATOM 4077 C C . ALA B 1 94 ? 52.320 -20.505 65.516 1.00 85.68 94 ALA B C 1
ATOM 4078 O O . ALA B 1 94 ? 52.573 -19.563 64.755 1.00 82.80 94 ALA B O 1
ATOM 4080 N N . HIS B 1 95 ? 53.131 -20.842 66.524 1.00 87.97 95 HIS B N 1
ATOM 4081 C CA . HIS B 1 95 ? 54.447 -20.248 66.733 1.00 85.65 95 HIS B CA 1
ATOM 4082 C C . HIS B 1 95 ? 55.582 -21.257 66.731 1.00 81.36 95 HIS B C 1
ATOM 4083 O O . HIS B 1 95 ? 56.688 -20.910 66.311 1.00 77.26 95 HIS B O 1
ATOM 4090 N N . TYR B 1 96 ? 55.343 -22.494 67.163 1.00 80.86 96 TYR B N 1
ATOM 4091 C CA . TYR B 1 96 ? 56.354 -23.528 66.998 1.00 79.78 96 TYR B CA 1
ATOM 4092 C C . TYR B 1 96 ? 56.416 -24.061 65.566 1.00 81.44 96 TYR B C 1
ATOM 4093 O O . TYR B 1 96 ? 57.086 -25.071 65.315 1.00 81.08 96 TYR B O 1
ATOM 4102 N N . LEU B 1 97 ? 55.723 -23.397 64.630 1.00 81.58 97 LEU B N 1
ATOM 4103 C CA . LEU B 1 97 ? 55.944 -23.537 63.195 1.00 76.39 97 LEU B CA 1
ATOM 4104 C C . LEU B 1 97 ? 55.745 -22.193 62.502 1.00 75.99 97 LEU B C 1
ATOM 4105 O O . LEU B 1 97 ? 55.428 -22.146 61.309 1.00 74.68 97 LEU B O 1
ATOM 4110 N N . LYS B 1 98 ? 55.959 -21.098 63.240 1.00 76.76 98 LYS B N 1
ATOM 4111 C CA . LYS B 1 98 ? 55.560 -19.765 62.791 1.00 78.14 98 LYS B CA 1
ATOM 4112 C C . LYS B 1 98 ? 56.285 -19.336 61.521 1.00 80.17 98 LYS B C 1
ATOM 4113 O O . LYS B 1 98 ? 55.703 -18.657 60.666 1.00 78.21 98 LYS B O 1
ATOM 4119 N N . ASP B 1 99 ? 57.560 -19.690 61.388 1.00 82.96 99 ASP B N 1
ATOM 4120 C CA . ASP B 1 99 ? 58.376 -19.223 60.274 1.00 84.06 99 ASP B CA 1
ATOM 4121 C C . ASP B 1 99 ? 58.767 -20.376 59.353 1.00 80.93 99 ASP B C 1
ATOM 4122 O O . ASP B 1 99 ? 59.817 -20.347 58.706 1.00 83.11 99 ASP B O 1
ATOM 4127 N N . ASN B 1 100 ? 57.924 -21.403 59.294 1.00 79.93 100 ASN B N 1
ATOM 4128 C CA . ASN B 1 100 ? 58.117 -22.523 58.378 1.00 77.52 100 ASN B CA 1
ATOM 4129 C C . ASN B 1 100 ? 57.670 -22.082 56.993 1.00 75.05 100 ASN B C 1
ATOM 4130 O O . ASN B 1 100 ? 56.495 -22.175 56.635 1.00 73.57 100 ASN B O 1
ATOM 4135 N N . ARG B 1 101 ? 58.616 -21.576 56.208 1.00 75.60 101 ARG B N 1
ATOM 4136 C CA . ARG B 1 101 ? 58.339 -21.261 54.816 1.00 74.63 101 ARG B CA 1
ATOM 4137 C C . ARG B 1 101 ? 58.438 -22.529 53.981 1.00 75.42 101 ARG B C 1
ATOM 4138 O O . ARG B 1 101 ? 59.309 -23.375 54.209 1.00 76.02 101 ARG B O 1
ATOM 4146 N N . ALA B 1 102 ? 57.525 -22.666 53.023 1.00 74.68 102 ALA B N 1
ATOM 4147 C CA . ALA B 1 102 ? 57.396 -23.911 52.281 1.00 75.87 102 ALA B CA 1
ATOM 4148 C C . ALA B 1 102 ? 58.398 -23.970 51.137 1.00 74.38 102 ALA B C 1
ATOM 4149 O O . ALA B 1 102 ? 58.694 -22.960 50.492 1.00 70.65 102 ALA B O 1
ATOM 4151 N N . THR B 1 103 ? 58.922 -25.169 50.898 1.00 75.80 103 THR B N 1
ATOM 4152 C CA . THR B 1 103 ? 59.867 -25.409 49.816 1.00 78.69 103 THR B CA 1
ATOM 4153 C C . THR B 1 103 ? 59.160 -25.824 48.534 1.00 76.37 103 THR B C 1
ATOM 4154 O O . THR B 1 103 ? 59.532 -25.378 47.442 1.00 75.35 103 THR B O 1
ATOM 4158 N N . GLN B 1 104 ? 58.134 -26.660 48.662 1.00 77.57 104 GLN B N 1
ATOM 4159 C CA . GLN B 1 104 ? 57.428 -27.237 47.534 1.00 71.58 104 GLN B CA 1
ATOM 4160 C C . GLN B 1 104 ? 55.937 -26.957 47.652 1.00 69.90 104 GLN B C 1
ATOM 4161 O O . GLN B 1 104 ? 55.422 -26.667 48.735 1.00 70.42 104 GLN B O 1
ATOM 4167 N N . ASP B 1 105 ? 55.249 -27.024 46.515 1.00 68.89 105 ASP B N 1
ATOM 4168 C CA . ASP B 1 105 ? 53.796 -27.113 46.535 1.00 63.49 105 ASP B CA 1
ATOM 4169 C C . ASP B 1 105 ? 53.388 -28.453 47.140 1.00 57.31 105 ASP B C 1
ATOM 4170 O O . ASP B 1 105 ? 54.050 -29.471 46.923 1.00 57.86 105 ASP B O 1
ATOM 4175 N N . ALA B 1 106 ? 52.299 -28.458 47.910 1.00 57.41 106 ALA B N 1
ATOM 4176 C CA . ALA B 1 106 ? 51.671 -29.723 48.245 1.00 49.93 106 ALA B CA 1
ATOM 4177 C C . ALA B 1 106 ? 51.152 -30.368 46.961 1.00 54.06 106 ALA B C 1
ATOM 4178 O O . ALA B 1 106 ? 50.945 -29.682 45.956 1.00 55.58 106 ALA B O 1
ATOM 4180 N N . PRO B 1 107 ? 50.976 -31.693 46.950 1.00 53.37 107 PRO B N 1
ATOM 4181 C CA . PRO B 1 107 ? 50.513 -32.348 45.712 1.00 52.45 107 PRO B CA 1
ATOM 4182 C C . PRO B 1 107 ? 49.206 -31.786 45.161 1.00 52.86 107 PRO B C 1
ATOM 4183 O O . PRO B 1 107 ? 49.096 -31.584 43.944 1.00 47.58 107 PRO B O 1
ATOM 4187 N N . SER B 1 108 ? 48.213 -31.510 46.016 1.00 52.09 108 SER B N 1
ATOM 4188 C CA . SER B 1 108 ? 46.954 -30.958 45.514 1.00 49.34 108 SER B CA 1
ATOM 4189 C C . SER B 1 108 ? 47.102 -29.498 45.108 1.00 48.20 108 SER B C 1
ATOM 4190 O O . SER B 1 108 ? 46.493 -29.060 44.123 1.00 48.66 108 SER B O 1
ATOM 4193 N N . ILE B 1 109 ? 47.894 -28.725 45.856 1.00 46.79 109 ILE B N 1
ATOM 4194 C CA . ILE B 1 109 ? 48.254 -27.386 45.405 1.00 46.52 109 ILE B CA 1
ATOM 4195 C C . ILE B 1 109 ? 48.967 -27.456 44.060 1.00 48.47 109 ILE B C 1
ATOM 4196 O O . ILE B 1 109 ? 48.809 -26.568 43.212 1.00 47.17 109 ILE B O 1
ATOM 4201 N N . ALA B 1 110 ? 49.748 -28.516 43.837 1.00 47.46 110 ALA B N 1
ATOM 4202 C CA . ALA B 1 110 ? 50.445 -28.679 42.567 1.00 47.41 110 ALA B CA 1
ATOM 4203 C C . ALA B 1 110 ? 49.459 -28.913 41.429 1.00 45.14 110 ALA B C 1
ATOM 4204 O O . ALA B 1 110 ? 49.545 -28.267 40.380 1.00 42.49 110 ALA B O 1
ATOM 4206 N N . ARG B 1 111 ? 48.519 -29.846 41.616 1.00 43.16 111 ARG B N 1
ATOM 4207 C CA . ARG B 1 111 ? 47.466 -30.049 40.627 1.00 41.69 111 ARG B CA 1
ATOM 4208 C C . ARG B 1 111 ? 46.758 -28.742 40.309 1.00 41.71 111 ARG B C 1
ATOM 4209 O O . ARG B 1 111 ? 46.441 -28.459 39.146 1.00 40.00 111 ARG B O 1
ATOM 4217 N N . LEU B 1 112 ? 46.511 -27.929 41.337 1.00 41.97 112 LEU B N 1
ATOM 4218 C CA . LEU B 1 112 ? 45.759 -26.694 41.157 1.00 43.40 112 LEU B CA 1
ATOM 4219 C C . LEU B 1 112 ? 46.523 -25.725 40.266 1.00 41.46 112 LEU B C 1
ATOM 4220 O O . LEU B 1 112 ? 45.943 -25.126 39.349 1.00 37.95 112 LEU B O 1
ATOM 4225 N N . ARG B 1 113 ? 47.831 -25.563 40.521 1.00 43.54 113 ARG B N 1
ATOM 4226 C CA . ARG B 1 113 ? 48.665 -24.726 39.660 1.00 45.28 113 ARG B CA 1
ATOM 4227 C C . ARG B 1 113 ? 48.759 -25.313 38.256 1.00 38.47 113 ARG B C 1
ATOM 4228 O O . ARG B 1 113 ? 48.618 -24.589 37.267 1.00 42.77 113 ARG B O 1
ATOM 4236 N N . ALA B 1 114 ? 48.972 -26.628 38.155 1.00 39.65 114 ALA B N 1
ATOM 4237 C CA . ALA B 1 114 ? 49.014 -27.290 36.855 1.00 40.77 114 ALA B CA 1
ATOM 4238 C C . ALA B 1 114 ? 47.701 -27.133 36.102 1.00 41.88 114 ALA B C 1
ATOM 4239 O O . ALA B 1 114 ? 47.694 -27.106 34.865 1.00 36.88 114 ALA B O 1
ATOM 4241 N N . ALA B 1 115 ? 46.583 -27.037 36.821 1.00 40.23 115 ALA B N 1
ATOM 4242 C CA . ALA B 1 115 ? 45.304 -26.798 36.167 1.00 38.11 115 ALA B CA 1
ATOM 4243 C C . ALA B 1 115 ? 45.138 -25.357 35.711 1.00 35.35 115 ALA B C 1
ATOM 4244 O O . ALA B 1 115 ? 44.156 -25.050 35.024 1.00 31.85 115 ALA B O 1
ATOM 4246 N N . GLY B 1 116 ? 46.054 -24.467 36.080 1.00 33.24 116 GLY B N 1
ATOM 4247 C CA . GLY B 1 116 ? 45.988 -23.098 35.630 1.00 33.60 116 GLY B CA 1
ATOM 4248 C C . GLY B 1 116 ? 45.499 -22.095 36.646 1.00 31.26 116 GLY B C 1
ATOM 4249 O O . GLY B 1 116 ? 45.367 -20.913 36.306 1.00 33.33 116 GLY B O 1
ATOM 4250 N N . ALA B 1 117 ? 45.245 -22.512 37.881 1.00 35.72 117 ALA B N 1
ATOM 4251 C CA . ALA B 1 117 ? 44.721 -21.593 38.883 1.00 33.42 117 ALA B CA 1
ATOM 4252 C C . ALA B 1 117 ? 45.777 -20.575 39.299 1.00 33.56 117 ALA B C 1
ATOM 4253 O O . ALA B 1 117 ? 46.978 -20.848 39.284 1.00 38.28 117 ALA B O 1
ATOM 4255 N N . ILE B 1 118 ? 45.315 -19.401 39.709 1.00 34.84 118 ILE B N 1
ATOM 4256 C CA . ILE B 1 118 ? 46.178 -18.327 40.178 1.00 35.00 118 ILE B CA 1
ATOM 4257 C C . ILE B 1 118 ? 45.984 -18.208 41.686 1.00 41.03 118 ILE B C 1
ATOM 4258 O O . ILE B 1 118 ? 44.958 -17.696 42.151 1.00 43.45 118 ILE B O 1
ATOM 4263 N N . LEU B 1 119 ? 46.960 -18.692 42.453 1.00 41.37 119 LEU B N 1
ATOM 4264 C CA . LEU B 1 119 ? 46.896 -18.680 43.914 1.00 44.84 119 LEU B CA 1
ATOM 4265 C C . LEU B 1 119 ? 47.160 -17.267 44.434 1.00 45.74 119 LEU B C 1
ATOM 4266 O O . LEU B 1 119 ? 48.263 -16.736 44.286 1.00 51.97 119 LEU B O 1
ATOM 4271 N N . MET B 1 120 ? 46.144 -16.655 45.044 1.00 41.58 120 MET B N 1
ATOM 4272 C CA . MET B 1 120 ? 46.167 -15.271 45.514 1.00 43.53 120 MET B CA 1
ATOM 4273 C C . MET B 1 120 ? 46.721 -15.156 46.929 1.00 47.77 120 MET B C 1
ATOM 4274 O O . MET B 1 120 ? 47.467 -14.221 47.237 1.00 47.62 120 MET B O 1
ATOM 4279 N N . GLY B 1 121 ? 46.322 -16.068 47.805 1.00 44.51 121 GLY B N 1
ATOM 4280 C CA . GLY B 1 121 ? 46.638 -15.940 49.213 1.00 46.12 121 GLY B CA 1
ATOM 4281 C C . GLY B 1 121 ? 46.114 -17.131 49.981 1.00 48.55 121 GLY B C 1
ATOM 4282 O O . GLY B 1 121 ? 45.678 -18.128 49.400 1.00 46.42 121 GLY B O 1
ATOM 4283 N N . LYS B 1 122 ? 46.166 -17.020 51.305 1.00 51.28 122 LYS B N 1
ATOM 4284 C CA . LYS B 1 122 ? 45.769 -18.109 52.182 1.00 49.52 122 LYS B CA 1
ATOM 4285 C C . LYS B 1 122 ? 44.774 -17.593 53.207 1.00 46.84 122 LYS B C 1
ATOM 4286 O O . LYS B 1 122 ? 44.785 -16.414 53.573 1.00 49.10 122 LYS B O 1
ATOM 4292 N N . THR B 1 123 ? 43.904 -18.482 53.656 1.00 45.89 123 THR B N 1
ATOM 4293 C CA . THR B 1 123 ? 42.822 -18.108 54.553 1.00 48.13 123 THR B CA 1
ATOM 4294 C C . THR B 1 123 ? 43.077 -18.652 55.953 1.00 50.39 123 THR B C 1
ATOM 4295 O O . THR B 1 123 ? 43.732 -19.685 56.131 1.00 52.26 123 THR B O 1
ATOM 4299 N N . ASN B 1 124 ? 42.531 -17.945 56.942 1.00 52.15 124 ASN B N 1
ATOM 4300 C CA . ASN B 1 124 ? 42.826 -18.221 58.345 1.00 53.36 124 ASN B CA 1
ATOM 4301 C C . ASN B 1 124 ? 42.421 -19.637 58.752 1.00 53.11 124 ASN B C 1
ATOM 4302 O O . ASN B 1 124 ? 41.462 -20.213 58.232 1.00 49.82 124 ASN B O 1
ATOM 4307 N N . VAL B 1 125 ? 43.167 -20.190 59.708 1.00 57.83 125 VAL B N 1
ATOM 4308 C CA . VAL B 1 125 ? 42.906 -21.498 60.312 1.00 56.54 125 VAL B CA 1
ATOM 4309 C C . VAL B 1 125 ? 43.092 -21.388 61.827 1.00 59.88 125 VAL B C 1
ATOM 4310 O O . VAL B 1 125 ? 43.622 -20.373 62.308 1.00 61.81 125 VAL B O 1
ATOM 4314 N N . PRO B 1 126 ? 42.649 -22.366 62.619 1.00 60.50 126 PRO B N 1
ATOM 4315 C CA . PRO B 1 126 ? 43.030 -22.425 64.037 1.00 64.04 126 PRO B CA 1
ATOM 4316 C C . PRO B 1 126 ? 44.366 -23.145 64.189 1.00 68.44 126 PRO B C 1
ATOM 4317 O O . PRO B 1 126 ? 44.960 -23.606 63.213 1.00 69.42 126 PRO B O 1
ATOM 4321 N N . MET B 1 127 ? 44.830 -23.253 65.439 1.00 66.77 127 MET B N 1
ATOM 4322 C CA . MET B 1 127 ? 46.139 -23.847 65.676 1.00 66.15 127 MET B CA 1
ATOM 4323 C C . MET B 1 127 ? 46.138 -25.307 65.261 1.00 67.54 127 MET B C 1
ATOM 4324 O O . MET B 1 127 ? 45.360 -26.113 65.783 1.00 67.53 127 MET B O 1
ATOM 4329 N N . MET B 1 128 ? 47.018 -25.642 64.319 1.00 69.17 128 MET B N 1
ATOM 4330 C CA . MET B 1 128 ? 47.197 -27.014 63.848 1.00 70.22 128 MET B CA 1
ATOM 4331 C C . MET B 1 128 ? 45.878 -27.626 63.373 1.00 67.00 128 MET B C 1
ATOM 4332 O O . MET B 1 128 ? 45.687 -28.844 63.437 1.00 62.55 128 MET B O 1
ATOM 4337 N N . THR B 1 129 ? 44.969 -26.765 62.900 1.00 67.02 129 THR B N 1
ATOM 4338 C CA . THR B 1 129 ? 43.680 -27.164 62.322 1.00 64.17 129 THR B CA 1
ATOM 4339 C C . THR B 1 129 ? 42.941 -28.164 63.214 1.00 66.87 129 THR B C 1
ATOM 4340 O O . THR B 1 129 ? 42.277 -29.091 62.739 1.00 63.58 129 THR B O 1
ATOM 4344 N N . ALA B 1 130 ? 43.047 -27.964 64.527 1.00 67.83 130 ALA B N 1
ATOM 4345 C CA . ALA B 1 130 ? 42.523 -28.911 65.500 1.00 65.44 130 ALA B CA 1
ATOM 4346 C C . ALA B 1 130 ? 41.201 -28.477 66.117 1.00 59.46 130 ALA B C 1
ATOM 4347 O O . ALA B 1 130 ? 40.672 -29.200 66.968 1.00 60.93 130 ALA B O 1
ATOM 4349 N N . ASP B 1 131 ? 40.650 -27.329 65.717 1.00 55.83 131 ASP B N 1
ATOM 4350 C CA . ASP B 1 131 ? 39.445 -26.809 66.344 1.00 53.88 131 ASP B CA 1
ATOM 4351 C C . ASP B 1 131 ? 38.327 -26.584 65.328 1.00 51.44 131 ASP B C 1
ATOM 4352 O O . ASP B 1 131 ? 38.550 -26.521 64.114 1.00 47.75 131 ASP B O 1
ATOM 4357 N N . TRP B 1 132 ? 37.103 -26.487 65.861 1.00 46.82 132 TRP B N 1
ATOM 4358 C CA . TRP B 1 132 ? 35.912 -26.105 65.113 1.00 42.26 132 TRP B CA 1
ATOM 4359 C C . TRP B 1 132 ? 35.630 -24.618 65.196 1.00 39.91 132 TRP B C 1
ATOM 4360 O O . TRP B 1 132 ? 34.477 -24.193 65.058 1.00 43.69 132 TRP B O 1
ATOM 4371 N N . GLN B 1 133 ? 36.657 -23.816 65.441 1.00 41.93 133 GLN B N 1
ATOM 4372 C CA . GLN B 1 133 ? 36.635 -22.376 65.249 1.00 44.73 133 GLN B CA 1
ATOM 4373 C C . GLN B 1 133 ? 37.888 -22.013 64.465 1.00 40.84 133 GLN B C 1
ATOM 4374 O O . GLN B 1 133 ? 38.731 -22.869 64.185 1.00 47.15 133 GLN B O 1
ATOM 4380 N N . THR B 1 134 ? 38.011 -20.740 64.100 1.00 42.64 134 THR B N 1
ATOM 4381 C CA . THR B 1 134 ? 39.162 -20.255 63.339 1.00 47.93 134 THR B CA 1
ATOM 4382 C C . THR B 1 134 ? 39.707 -19.007 64.033 1.00 49.50 134 THR B C 1
ATOM 4383 O O . THR B 1 134 ? 39.242 -17.884 63.800 1.00 44.68 134 THR B O 1
ATOM 4387 N N . TYR B 1 135 ? 40.707 -19.231 64.889 1.00 56.85 135 TYR B N 1
ATOM 4388 C CA . TYR B 1 135 ? 41.340 -18.200 65.701 1.00 60.27 135 TYR B CA 1
ATOM 4389 C C . TYR B 1 135 ? 42.780 -18.609 65.984 1.00 62.23 135 TYR B C 1
ATOM 4390 O O . TYR B 1 135 ? 43.097 -19.800 66.062 1.00 64.56 135 TYR B O 1
ATOM 4399 N N . ASN B 1 136 ? 43.647 -17.608 66.135 1.00 66.71 136 ASN B N 1
ATOM 4400 C CA . ASN B 1 136 ? 44.997 -17.795 66.656 1.00 67.01 136 ASN B CA 1
ATOM 4401 C C . ASN B 1 136 ? 45.608 -16.425 66.906 1.00 69.39 136 ASN B C 1
ATOM 4402 O O . ASN B 1 136 ? 45.265 -15.450 66.228 1.00 69.74 136 ASN B O 1
ATOM 4407 N N . ASP B 1 137 ? 46.529 -16.370 67.876 1.00 73.93 137 ASP B N 1
ATOM 4408 C CA . ASP B 1 137 ? 47.102 -15.103 68.331 1.00 72.56 137 ASP B CA 1
ATOM 4409 C C . ASP B 1 137 ? 47.926 -14.411 67.255 1.00 71.90 137 ASP B C 1
ATOM 4410 O O . ASP B 1 137 ? 48.159 -13.199 67.350 1.00 71.62 137 ASP B O 1
ATOM 4415 N N . LEU B 1 138 ? 48.361 -15.153 66.236 1.00 72.67 138 LEU B N 1
ATOM 4416 C CA . LEU B 1 138 ? 49.239 -14.604 65.209 1.00 72.44 138 LEU B CA 1
ATOM 4417 C C . LEU B 1 138 ? 48.474 -13.695 64.253 1.00 70.17 138 LEU B C 1
ATOM 4418 O O . LEU B 1 138 ? 48.875 -12.549 64.022 1.00 68.97 138 LEU B O 1
ATOM 4423 N N . TYR B 1 139 ? 47.374 -14.195 63.685 1.00 71.07 139 TYR B N 1
ATOM 4424 C CA . TYR B 1 139 ? 46.560 -13.420 62.756 1.00 66.50 139 TYR B CA 1
ATOM 4425 C C . TYR B 1 139 ? 45.290 -12.871 63.380 1.00 63.67 139 TYR B C 1
ATOM 4426 O O . TYR B 1 139 ? 44.795 -11.831 62.930 1.00 63.52 139 TYR B O 1
ATOM 4435 N N . GLY B 1 140 ? 44.731 -13.555 64.381 1.00 67.06 140 GLY B N 1
ATOM 4436 C CA . GLY B 1 140 ? 43.516 -13.115 65.035 1.00 62.51 140 GLY B CA 1
ATOM 4437 C C . GLY B 1 140 ? 42.409 -14.154 64.922 1.00 61.01 140 GLY B C 1
ATOM 4438 O O . GLY B 1 140 ? 42.669 -15.361 64.830 1.00 61.95 140 GLY B O 1
ATOM 4439 N N . THR B 1 141 ? 41.170 -13.669 64.948 1.00 57.99 141 THR B N 1
ATOM 4440 C CA . THR B 1 141 ? 39.992 -14.516 64.826 1.00 56.03 141 THR B CA 1
ATOM 4441 C C . THR B 1 141 ? 39.225 -14.124 63.575 1.00 51.73 141 THR B C 1
ATOM 4442 O O . THR B 1 141 ? 38.953 -12.938 63.350 1.00 47.07 141 THR B O 1
ATOM 4446 N N . THR B 1 142 ? 38.855 -15.122 62.781 1.00 49.85 142 THR B N 1
ATOM 4447 C CA . THR B 1 142 ? 37.998 -14.873 61.637 1.00 49.44 142 THR B CA 1
ATOM 4448 C C . THR B 1 142 ? 36.567 -14.675 62.112 1.00 40.37 142 THR B C 1
ATOM 4449 O O . THR B 1 142 ? 36.058 -15.430 62.939 1.00 39.24 142 THR B O 1
ATOM 4453 N N . HIS B 1 143 ? 35.909 -13.669 61.569 1.00 45.98 143 HIS B N 1
ATOM 4454 C CA . HIS B 1 143 ? 34.549 -13.347 61.968 1.00 46.22 143 HIS B CA 1
ATOM 4455 C C . HIS B 1 143 ? 33.575 -13.867 60.914 1.00 47.18 143 HIS B C 1
ATOM 4456 O O . HIS B 1 143 ? 33.807 -13.701 59.708 1.00 38.81 143 HIS B O 1
ATOM 4463 N N . ASN B 1 144 ? 32.501 -14.511 61.364 1.00 40.30 144 ASN B N 1
ATOM 4464 C CA . ASN B 1 144 ? 31.441 -14.901 60.443 1.00 39.79 144 ASN B CA 1
ATOM 4465 C C . ASN B 1 144 ? 30.795 -13.640 59.874 1.00 37.61 144 ASN B C 1
ATOM 4466 O O . ASN B 1 144 ? 30.264 -12.815 60.624 1.00 37.78 144 ASN B O 1
ATOM 4471 N N . LEU B 1 145 ? 30.861 -13.474 58.546 1.00 30.24 145 LEU B N 1
ATOM 4472 C CA . LEU B 1 145 ? 30.348 -12.271 57.909 1.00 30.70 145 LEU B CA 1
ATOM 4473 C C . LEU B 1 145 ? 28.840 -12.128 58.044 1.00 27.05 145 LEU B C 1
ATOM 4474 O O . LEU B 1 145 ? 28.316 -11.035 57.814 1.00 26.41 145 LEU B O 1
ATOM 4479 N N . TRP B 1 146 ? 28.133 -13.202 58.381 1.00 29.82 146 TRP B N 1
ATOM 4480 C CA . TRP B 1 146 ? 26.691 -13.125 58.593 1.00 29.85 146 TRP B CA 1
ATOM 4481 C C . TRP B 1 146 ? 26.350 -12.453 59.914 1.00 27.02 146 TRP B C 1
ATOM 4482 O O . TRP B 1 146 ? 25.284 -11.837 60.034 1.00 26.30 146 TRP B O 1
ATOM 4493 N N . ASP B 1 147 ? 27.253 -12.566 60.885 1.00 29.52 147 ASP B N 1
ATOM 4494 C CA . ASP B 1 147 ? 27.149 -12.023 62.241 1.00 33.28 147 ASP B CA 1
ATOM 4495 C C . ASP B 1 147 ? 28.534 -12.067 62.872 1.00 30.62 147 ASP B C 1
ATOM 4496 O O . ASP B 1 147 ? 28.982 -13.124 63.315 1.00 33.46 147 ASP B O 1
ATOM 4501 N N . ARG B 1 148 ? 29.223 -10.926 62.913 1.00 37.70 148 ARG B N 1
ATOM 4502 C CA . ARG B 1 148 ? 30.639 -10.923 63.275 1.00 41.53 148 ARG B CA 1
ATOM 4503 C C . ARG B 1 148 ? 30.889 -11.276 64.734 1.00 41.95 148 ARG B C 1
ATOM 4504 O O . ARG B 1 148 ? 32.053 -11.379 65.137 1.00 45.39 148 ARG B O 1
ATOM 4512 N N . GLN B 1 149 ? 29.842 -11.468 65.529 1.00 38.75 149 GLN B N 1
ATOM 4513 C CA . GLN B 1 149 ? 30.004 -11.981 66.880 1.00 40.52 149 GLN B CA 1
ATOM 4514 C C . GLN B 1 149 ? 30.085 -13.498 66.918 1.00 44.12 149 GLN B C 1
ATOM 4515 O O . GLN B 1 149 ? 30.389 -14.069 67.975 1.00 42.01 149 GLN B O 1
ATOM 4521 N N . ARG B 1 150 ? 29.828 -14.163 65.795 1.00 40.37 150 ARG B N 1
ATOM 4522 C CA . ARG B 1 150 ? 29.774 -15.612 65.742 1.00 40.07 150 ARG B CA 1
ATOM 4523 C C . ARG B 1 150 ? 30.954 -16.181 64.969 1.00 39.13 150 ARG B C 1
ATOM 4524 O O . ARG B 1 150 ? 31.605 -15.499 64.175 1.00 41.59 150 ARG B O 1
ATOM 4532 N N . SER B 1 151 ? 31.210 -17.389 65.209 1.00 37.27 151 SER B N 1
ATOM 4533 C CA . SER B 1 151 ? 32.318 -17.965 64.479 1.00 39.21 151 SER B CA 1
ATOM 4534 C C . SER B 1 151 ? 31.849 -18.506 63.127 1.00 40.46 151 SER B C 1
ATOM 4535 O O . SER B 1 151 ? 30.677 -18.867 62.959 1.00 34.81 151 SER B O 1
ATOM 4538 N N . PRO B 1 152 ? 32.739 -18.541 62.136 1.00 34.45 152 PRO B N 1
ATOM 4539 C CA . PRO B 1 152 ? 32.455 -19.309 60.922 1.00 38.12 152 PRO B CA 1
ATOM 4540 C C . PRO B 1 152 ? 32.717 -20.798 61.057 1.00 37.28 152 PRO B C 1
ATOM 4541 O O . PRO B 1 152 ? 32.513 -21.524 60.080 1.00 34.14 152 PRO B O 1
ATOM 4545 N N . GLY B 1 153 ? 33.179 -21.280 62.217 1.00 31.92 153 GLY B N 1
ATOM 4546 C CA . GLY B 1 153 ? 33.548 -22.675 62.353 1.00 33.00 153 GLY B CA 1
ATOM 4547 C C . GLY B 1 153 ? 35.019 -22.909 62.076 1.00 33.73 153 GLY B C 1
ATOM 4548 O O . GLY B 1 153 ? 35.820 -21.980 61.958 1.00 37.43 153 GLY B O 1
ATOM 4549 N N . GLY B 1 154 ? 35.377 -24.182 61.973 1.00 38.78 154 GLY B N 1
ATOM 4550 C CA . GLY B 1 154 ? 36.754 -24.549 61.679 1.00 41.71 154 GLY B CA 1
ATOM 4551 C C . GLY B 1 154 ? 36.850 -26.010 61.300 1.00 38.14 154 GLY B C 1
ATOM 4552 O O . GLY B 1 154 ? 35.920 -26.793 61.511 1.00 40.15 154 GLY B O 1
ATOM 4553 N N . SER B 1 155 ? 38.008 -26.382 60.767 1.00 40.50 155 SER B N 1
ATOM 4554 C CA . SER B 1 155 ? 39.194 -25.540 60.670 1.00 42.73 155 SER B CA 1
ATOM 4555 C C . SER B 1 155 ? 39.278 -24.626 59.431 1.00 46.46 155 SER B C 1
ATOM 4556 O O . SER B 1 155 ? 40.092 -23.703 59.407 1.00 45.22 155 SER B O 1
ATOM 4559 N N . SER B 1 156 ? 38.426 -24.838 58.423 1.00 40.76 156 SER B N 1
ATOM 4560 C CA . SER B 1 156 ? 38.454 -24.005 57.220 1.00 38.92 156 SER B CA 1
ATOM 4561 C C . SER B 1 156 ? 37.610 -22.746 57.345 1.00 41.17 156 SER B C 1
ATOM 4562 O O . SER B 1 156 ? 37.022 -22.312 56.347 1.00 40.80 156 SER B O 1
ATOM 4565 N N . GLY B 1 157 ? 37.531 -22.136 58.532 1.00 40.14 157 GLY B N 1
ATOM 4566 C CA . GLY B 1 157 ? 36.646 -20.995 58.699 1.00 34.17 157 GLY B CA 1
ATOM 4567 C C . GLY B 1 157 ? 37.026 -19.819 57.822 1.00 38.03 157 GLY B C 1
ATOM 4568 O O . GLY B 1 157 ? 36.157 -19.135 57.271 1.00 37.76 157 GLY B O 1
ATOM 4569 N N . GLY B 1 158 ? 38.330 -19.560 57.680 1.00 41.12 158 GLY B N 1
ATOM 4570 C CA . GLY B 1 158 ? 38.758 -18.467 56.825 1.00 41.06 158 GLY B CA 1
ATOM 4571 C C . GLY B 1 158 ? 38.400 -18.696 55.371 1.00 35.82 158 GLY B C 1
ATOM 4572 O O . GLY B 1 158 ? 38.095 -17.750 54.640 1.00 35.20 158 GLY B O 1
ATOM 4573 N N . ALA B 1 159 ? 38.420 -19.954 54.940 1.00 37.82 159 ALA B N 1
ATOM 4574 C CA . ALA B 1 159 ? 38.061 -20.280 53.565 1.00 38.37 159 ALA B CA 1
ATOM 4575 C C . ALA B 1 159 ? 36.582 -20.020 53.311 1.00 31.24 159 ALA B C 1
ATOM 4576 O O . ALA B 1 159 ? 36.213 -19.363 52.330 1.00 31.95 159 ALA B O 1
ATOM 4578 N N . ALA B 1 160 ? 35.718 -20.530 54.194 1.00 34.24 160 ALA B N 1
ATOM 4579 C CA . ALA B 1 160 ? 34.283 -20.337 54.026 1.00 29.30 160 ALA B CA 1
ATOM 4580 C C . ALA B 1 160 ? 33.926 -18.862 53.953 1.00 29.40 160 ALA B C 1
ATOM 4581 O O . ALA B 1 160 ? 33.129 -18.455 53.106 1.00 24.40 160 ALA B O 1
ATOM 4583 N N . VAL B 1 161 ? 34.487 -18.036 54.845 1.00 33.09 161 VAL B N 1
ATOM 4584 C CA . VAL B 1 161 ? 34.123 -16.622 54.818 1.00 32.34 161 VAL B CA 1
ATOM 4585 C C . VAL B 1 161 ? 34.600 -15.973 53.527 1.00 26.84 161 VAL B C 1
ATOM 4586 O O . VAL B 1 161 ? 33.909 -15.127 52.949 1.00 30.68 161 VAL B O 1
ATOM 4590 N N . ALA B 1 162 ? 35.782 -16.359 53.041 1.00 31.28 162 ALA B N 1
ATOM 4591 C CA . ALA B 1 162 ? 36.308 -15.685 51.858 1.00 26.32 162 ALA B CA 1
ATOM 4592 C C . ALA B 1 162 ? 35.471 -16.025 50.626 1.00 27.66 162 ALA B C 1
ATOM 4593 O O . ALA B 1 162 ? 35.147 -15.139 49.823 1.00 28.59 162 ALA B O 1
ATOM 4595 N N . VAL B 1 163 ? 35.071 -17.293 50.487 1.00 27.75 163 VAL B N 1
ATOM 4596 C CA . VAL B 1 163 ? 34.111 -17.657 49.447 1.00 27.46 163 VAL B CA 1
ATOM 4597 C C . VAL B 1 163 ? 32.809 -16.884 49.631 1.00 22.79 163 VAL B C 1
ATOM 4598 O O . VAL B 1 163 ? 32.252 -16.338 48.674 1.00 23.90 163 VAL B O 1
ATOM 4602 N N . ALA B 1 164 ? 32.307 -16.820 50.867 1.00 26.10 164 ALA B N 1
ATOM 4603 C CA . ALA B 1 164 ? 31.024 -16.166 51.098 1.00 25.09 164 ALA B CA 1
ATOM 4604 C C . ALA B 1 164 ? 31.066 -14.673 50.776 1.00 26.55 164 ALA B C 1
ATOM 4605 O O . ALA B 1 164 ? 30.035 -14.089 50.413 1.00 24.73 164 ALA B O 1
ATOM 4607 N N . ALA B 1 165 ? 32.227 -14.035 50.900 1.00 27.53 165 ALA B N 1
ATOM 4608 C CA . ALA B 1 165 ? 32.337 -12.611 50.609 1.00 26.00 165 ALA B CA 1
ATOM 4609 C C . ALA B 1 165 ? 32.778 -12.316 49.180 1.00 31.44 165 ALA B C 1
ATOM 4610 O O . ALA B 1 165 ? 32.950 -11.145 48.832 1.00 28.87 165 ALA B O 1
ATOM 4612 N N . ASP B 1 166 ? 32.919 -13.339 48.338 1.00 29.99 166 ASP B N 1
ATOM 4613 C CA . ASP B 1 166 ? 33.470 -13.187 46.988 1.00 26.89 166 ASP B CA 1
ATOM 4614 C C . ASP B 1 166 ? 34.855 -12.547 47.023 1.00 26.25 166 ASP B C 1
ATOM 4615 O O . ASP B 1 166 ? 35.164 -11.663 46.224 1.00 26.43 166 ASP B O 1
ATOM 4620 N N . PHE B 1 167 ? 35.691 -12.997 47.962 1.00 29.15 167 PHE B N 1
ATOM 4621 C CA . PHE B 1 167 ? 37.120 -12.724 47.887 1.00 33.90 167 PHE B CA 1
ATOM 4622 C C . PHE B 1 167 ? 37.820 -13.696 46.961 1.00 32.99 167 PHE B C 1
ATOM 4623 O O . PHE B 1 167 ? 38.935 -13.410 46.512 1.00 32.26 167 PHE B O 1
ATOM 4631 N N . THR B 1 168 ? 37.190 -14.842 46.707 1.00 31.82 168 THR B N 1
ATOM 4632 C CA . THR B 1 168 ? 37.653 -15.910 45.839 1.00 28.36 168 THR B CA 1
ATOM 4633 C C . THR B 1 168 ? 36.412 -16.628 45.324 1.00 30.55 168 THR B C 1
ATOM 4634 O O . THR B 1 168 ? 35.360 -16.589 45.981 1.00 26.98 168 THR B O 1
ATOM 4638 N N . PRO B 1 169 ? 36.479 -17.249 44.141 1.00 26.25 169 PRO B N 1
ATOM 4639 C CA . PRO B 1 169 ? 35.318 -18.003 43.645 1.00 22.32 169 PRO B CA 1
ATOM 4640 C C . PRO B 1 169 ? 35.273 -19.405 44.222 1.00 24.91 169 PRO B C 1
ATOM 4641 O O . PRO B 1 169 ? 34.195 -19.999 44.359 1.00 22.00 169 PRO B O 1
ATOM 4645 N N . VAL B 1 170 ? 36.446 -19.950 44.553 1.00 24.28 170 VAL B N 1
ATOM 4646 C CA . VAL B 1 170 ? 36.572 -21.313 45.037 1.00 29.75 170 VAL B CA 1
ATOM 4647 C C . VAL B 1 170 ? 37.619 -21.324 46.138 1.00 27.97 170 VAL B C 1
ATOM 4648 O O . VAL B 1 170 ? 38.341 -20.351 46.347 1.00 28.88 170 VAL B O 1
ATOM 4652 N N . GLU B 1 171 ? 37.734 -22.470 46.802 1.00 29.22 171 GLU B N 1
ATOM 4653 C CA . GLU B 1 171 ? 38.683 -22.623 47.885 1.00 30.30 171 GLU B CA 1
ATOM 4654 C C . GLU B 1 171 ? 39.045 -24.098 47.982 1.00 31.64 171 GLU B C 1
ATOM 4655 O O . GLU B 1 171 ? 38.361 -24.959 47.419 1.00 32.04 171 GLU B O 1
ATOM 4661 N N . PHE B 1 172 ? 40.142 -24.391 48.679 1.00 33.90 172 PHE B N 1
ATOM 4662 C CA . PHE B 1 172 ? 40.588 -25.774 48.840 1.00 37.09 172 PHE B CA 1
ATOM 4663 C C . PHE B 1 172 ? 41.094 -26.001 50.256 1.00 34.73 172 PHE B C 1
ATOM 4664 O O . PHE B 1 172 ? 41.957 -25.259 50.726 1.00 37.43 172 PHE B O 1
ATOM 4672 N N . GLY B 1 173 ? 40.605 -27.051 50.906 1.00 34.63 173 GLY B N 1
ATOM 4673 C CA . GLY B 1 173 ? 41.016 -27.318 52.271 1.00 41.73 173 GLY B CA 1
ATOM 4674 C C . GLY B 1 173 ? 41.008 -28.795 52.595 1.00 41.07 173 GLY B C 1
ATOM 4675 O O . GLY B 1 173 ? 40.564 -29.633 51.806 1.00 40.49 173 GLY B O 1
ATOM 4676 N N . SER B 1 174 ? 41.507 -29.101 53.788 1.00 45.11 174 SER B N 1
ATOM 4677 C CA . SER B 1 174 ? 41.500 -30.454 54.320 1.00 44.36 174 SER B CA 1
ATOM 4678 C C . SER B 1 174 ? 40.267 -30.668 55.193 1.00 40.72 174 SER B C 1
ATOM 4679 O O . SER B 1 174 ? 39.662 -29.720 55.697 1.00 42.97 174 SER B O 1
ATOM 4682 N N . ASP B 1 175 ? 39.888 -31.932 55.358 1.00 44.63 175 ASP B N 1
ATOM 4683 C CA . ASP B 1 175 ? 38.717 -32.274 56.165 1.00 44.73 175 ASP B CA 1
ATOM 4684 C C . ASP B 1 175 ? 39.046 -33.489 57.025 1.00 43.23 175 ASP B C 1
ATOM 4685 O O . ASP B 1 175 ? 39.042 -34.627 56.543 1.00 45.55 175 ASP B O 1
ATOM 4690 N N . LEU B 1 176 ? 39.294 -33.238 58.308 1.00 50.12 176 LEU B N 1
ATOM 4691 C CA . LEU B 1 176 ? 39.481 -34.301 59.289 1.00 45.88 176 LEU B CA 1
ATOM 4692 C C . LEU B 1 176 ? 38.142 -34.749 59.863 1.00 45.05 176 LEU B C 1
ATOM 4693 O O . LEU B 1 176 ? 37.544 -35.722 59.390 1.00 42.42 176 LEU B O 1
ATOM 4698 N N . PHE B 1 177 ? 37.669 -34.048 60.890 1.00 45.83 177 PHE B N 1
ATOM 4699 C CA . PHE B 1 177 ? 36.373 -34.353 61.479 1.00 45.17 177 PHE B CA 1
ATOM 4700 C C . PHE B 1 177 ? 35.427 -33.186 61.247 1.00 44.36 177 PHE B C 1
ATOM 4701 O O . PHE B 1 177 ? 34.992 -32.529 62.194 1.00 40.79 177 PHE B O 1
ATOM 4709 N N . GLY B 1 178 ? 35.111 -32.925 59.980 1.00 40.87 178 GLY B N 1
ATOM 4710 C CA . GLY B 1 178 ? 34.253 -31.823 59.610 1.00 36.70 178 GLY B CA 1
ATOM 4711 C C . GLY B 1 178 ? 34.981 -30.555 59.259 1.00 33.85 178 GLY B C 1
ATOM 4712 O O . GLY B 1 178 ? 34.327 -29.528 59.074 1.00 33.30 178 GLY B O 1
ATOM 4719 N N . LEU B 1 180 ? 36.158 -29.263 56.746 1.00 35.58 180 LEU B N 1
ATOM 4720 C CA . LEU B 1 180 ? 35.624 -28.572 55.582 1.00 33.60 180 LEU B CA 1
ATOM 4721 C C . LEU B 1 180 ? 34.120 -28.367 55.701 1.00 30.39 180 LEU B C 1
ATOM 4722 O O . LEU B 1 180 ? 33.604 -27.295 55.368 1.00 32.82 180 LEU B O 1
ATOM 4727 N N . ARG B 1 181 ? 33.422 -29.358 56.254 1.00 27.93 181 ARG B N 1
ATOM 4728 C CA . ARG B 1 181 ? 31.967 -29.359 56.227 1.00 27.71 181 ARG B CA 1
ATOM 4729 C C . ARG B 1 181 ? 31.388 -28.355 57.207 1.00 30.12 181 ARG B C 1
ATOM 4730 O O . ARG B 1 181 ? 30.430 -27.643 56.888 1.00 26.67 181 ARG B O 1
ATOM 4738 N N . ILE B 1 182 ? 31.940 -28.307 58.415 1.00 31.02 182 ILE B N 1
ATOM 4739 C CA . ILE B 1 182 ? 31.354 -27.473 59.456 1.00 31.44 182 ILE B CA 1
ATOM 4740 C C . ILE B 1 182 ? 31.374 -25.996 59.081 1.00 27.68 182 ILE B C 1
ATOM 4741 O O . ILE B 1 182 ? 30.328 -25.338 59.204 1.00 27.72 182 ILE B O 1
ATOM 4746 N N . PRO B 1 183 ? 32.483 -25.417 58.600 1.00 27.35 183 PRO B N 1
ATOM 4747 C CA . PRO B 1 183 ? 32.416 -23.992 58.253 1.00 28.68 183 PRO B CA 1
ATOM 4748 C C . PRO B 1 183 ? 31.528 -23.696 57.045 1.00 27.78 183 PRO B C 1
ATOM 4749 O O . PRO B 1 183 ? 30.914 -22.625 56.990 1.00 26.39 183 PRO B O 1
ATOM 4753 N N . ALA B 1 184 ? 31.405 -24.619 56.093 1.00 26.88 184 ALA B N 1
ATOM 4754 C CA . ALA B 1 184 ? 30.419 -24.436 55.032 1.00 26.05 184 ALA B CA 1
ATOM 4755 C C . ALA B 1 184 ? 29.023 -24.242 55.617 1.00 24.42 184 ALA B C 1
ATOM 4756 O O . ALA B 1 184 ? 28.299 -23.314 55.236 1.00 26.12 184 ALA B O 1
ATOM 4758 N N . HIS B 1 185 ? 28.630 -25.135 56.527 1.00 22.24 185 HIS B N 1
ATOM 4759 C CA . HIS B 1 185 ? 27.315 -25.087 57.165 1.00 23.70 185 HIS B CA 1
ATOM 4760 C C . HIS B 1 185 ? 27.110 -23.769 57.911 1.00 24.39 185 HIS B C 1
ATOM 4761 O O . HIS B 1 185 ? 26.080 -23.105 57.742 1.00 19.92 185 HIS B O 1
ATOM 4768 N N . TYR B 1 186 ? 28.094 -23.366 58.725 1.00 26.42 186 TYR B N 1
ATOM 4769 C CA . TYR B 1 186 ? 27.952 -22.155 59.537 1.00 26.03 186 TYR B CA 1
ATOM 4770 C C . TYR B 1 186 ? 27.932 -20.882 58.703 1.00 29.28 186 TYR B C 1
ATOM 4771 O O . TYR B 1 186 ? 27.337 -19.882 59.126 1.00 26.13 186 TYR B O 1
ATOM 4780 N N . THR B 1 187 ? 28.569 -20.894 57.521 1.00 26.00 187 THR B N 1
ATOM 4781 C CA . THR B 1 187 ? 28.840 -19.684 56.753 1.00 23.86 187 THR B CA 1
ATOM 4782 C C . THR B 1 187 ? 28.074 -19.622 55.434 1.00 25.53 187 THR B C 1
ATOM 4783 O O . THR B 1 187 ? 28.093 -18.578 54.762 1.00 26.42 187 THR B O 1
ATOM 4787 N N . GLY B 1 188 ? 27.376 -20.686 55.059 1.00 25.56 188 GLY B N 1
ATOM 4788 C CA . GLY B 1 188 ? 26.488 -20.609 53.919 1.00 20.17 188 GLY B CA 1
ATOM 4789 C C . GLY B 1 188 ? 27.195 -20.799 52.593 1.00 21.43 188 GLY B C 1
ATOM 4790 O O . GLY B 1 188 ? 26.884 -20.097 51.623 1.00 22.79 188 GLY B O 1
ATOM 4791 N N . VAL B 1 189 ? 28.150 -21.722 52.522 1.00 21.03 189 VAL B N 1
ATOM 4792 C CA . VAL B 1 189 ? 28.799 -22.057 51.258 1.00 21.59 189 VAL B CA 1
ATOM 4793 C C . VAL B 1 189 ? 28.763 -23.564 51.090 1.00 22.65 189 VAL B C 1
ATOM 4794 O O . VAL B 1 189 ? 28.363 -24.301 51.990 1.00 22.43 189 VAL B O 1
ATOM 4798 N N . TYR B 1 190 ? 29.182 -24.016 49.904 1.00 19.18 190 TYR B N 1
ATOM 4799 C CA . TYR B 1 190 ? 29.249 -25.421 49.567 1.00 20.47 190 TYR B CA 1
ATOM 4800 C C . TYR B 1 190 ? 30.637 -25.940 49.909 1.00 21.76 190 TYR B C 1
ATOM 4801 O O . TYR B 1 190 ? 31.623 -25.204 49.829 1.00 20.58 190 TYR B O 1
ATOM 4810 N N . ALA B 1 191 ? 30.710 -27.235 50.214 1.00 18.71 191 ALA B N 1
ATOM 4811 C CA . ALA B 1 191 ? 31.981 -27.911 50.436 1.00 25.53 191 ALA B CA 1
ATOM 4812 C C . ALA B 1 191 ? 31.862 -29.348 49.959 1.00 23.39 191 ALA B C 1
ATOM 4813 O O . ALA B 1 191 ? 30.786 -29.955 50.041 1.00 23.28 191 ALA B O 1
ATOM 4815 N N . HIS B 1 192 ? 32.973 -29.911 49.481 1.00 22.62 192 HIS B N 1
ATOM 4816 C CA . HIS B 1 192 ? 32.989 -31.334 49.181 1.00 23.68 192 HIS B CA 1
ATOM 4817 C C . HIS B 1 192 ? 34.206 -32.002 49.798 1.00 26.48 192 HIS B C 1
ATOM 4818 O O . HIS B 1 192 ? 35.347 -31.652 49.485 1.00 30.15 192 HIS B O 1
ATOM 4825 N N . ARG B 1 193 ? 33.940 -32.983 50.638 1.00 25.09 193 ARG B N 1
ATOM 4826 C CA . ARG B 1 193 ? 34.939 -33.805 51.280 1.00 28.76 193 ARG B CA 1
ATOM 4827 C C . ARG B 1 193 ? 35.051 -35.082 50.453 1.00 26.76 193 ARG B C 1
ATOM 4828 O O . ARG B 1 193 ? 34.078 -35.835 50.342 1.00 30.22 193 ARG B O 1
ATOM 4836 N N . CYS B 1 194 ? 36.213 -35.311 49.848 1.00 30.96 194 CYS B N 1
ATOM 4837 C CA . CYS B 1 194 ? 36.314 -36.390 48.874 1.00 33.95 194 CYS B CA 1
ATOM 4838 C C . CYS B 1 194 ? 36.494 -37.754 49.541 1.00 34.43 194 CYS B C 1
ATOM 4839 O O . CYS B 1 194 ? 36.880 -37.867 50.710 1.00 38.12 194 CYS B O 1
ATOM 4842 N N . SER B 1 195 ? 36.175 -38.796 48.777 1.00 33.66 195 SER B N 1
ATOM 4843 C CA . SER B 1 195 ? 36.479 -40.165 49.177 1.00 34.98 195 SER B CA 1
ATOM 4844 C C . SER B 1 195 ? 37.960 -40.319 49.498 1.00 39.42 195 SER B C 1
ATOM 4845 O O . SER B 1 195 ? 38.819 -39.733 48.834 1.00 38.45 195 SER B O 1
ATOM 4848 N N . LEU B 1 196 ? 38.260 -41.133 50.514 1.00 42.62 196 LEU B N 1
ATOM 4849 C CA . LEU B 1 196 ? 39.648 -41.358 50.899 1.00 38.76 196 LEU B CA 1
ATOM 4850 C C . LEU B 1 196 ? 40.397 -42.032 49.755 1.00 38.74 196 LEU B C 1
ATOM 4851 O O . LEU B 1 196 ? 39.926 -43.024 49.184 1.00 41.78 196 LEU B O 1
ATOM 4856 N N . GLY B 1 197 ? 41.554 -41.476 49.404 1.00 44.74 197 GLY B N 1
ATOM 4857 C CA . GLY B 1 197 ? 42.343 -41.965 48.294 1.00 51.29 197 GLY B CA 1
ATOM 4858 C C . GLY B 1 197 ? 42.142 -41.225 46.985 1.00 50.39 197 GLY B C 1
ATOM 4859 O O . GLY B 1 197 ? 43.018 -41.283 46.116 1.00 54.30 197 GLY B O 1
ATOM 4860 N N . LEU B 1 198 ? 41.013 -40.541 46.811 1.00 46.09 198 LEU B N 1
ATOM 4861 C CA . LEU B 1 198 ? 40.759 -39.830 45.562 1.00 46.92 198 LEU B CA 1
ATOM 4862 C C . LEU B 1 198 ? 41.705 -38.650 45.366 1.00 50.13 198 LEU B C 1
ATOM 4863 O O . LEU B 1 198 ? 41.864 -38.171 44.237 1.00 51.21 198 LEU B O 1
ATOM 4868 N N . MET B 1 199 ? 42.355 -38.192 46.430 1.00 49.51 199 MET B N 1
ATOM 4869 C CA . MET B 1 199 ? 43.076 -36.928 46.419 1.00 51.47 199 MET B CA 1
ATOM 4870 C C . MET B 1 199 ? 44.206 -37.031 47.431 1.00 56.78 199 MET B C 1
ATOM 4871 O O . MET B 1 199 ? 44.167 -37.867 48.338 1.00 57.99 199 MET B O 1
ATOM 4876 N N . SER B 1 200 ? 45.202 -36.161 47.298 1.00 56.49 200 SER B N 1
ATOM 4877 C CA . SER B 1 200 ? 46.405 -36.233 48.122 1.00 60.92 200 SER B CA 1
ATOM 4878 C C . SER B 1 200 ? 46.396 -35.104 49.148 1.00 57.46 200 SER B C 1
ATOM 4879 O O . SER B 1 200 ? 46.586 -33.934 48.797 1.00 57.57 200 SER B O 1
ATOM 4882 N N . VAL B 1 201 ? 46.195 -35.458 50.422 1.00 56.48 201 VAL B N 1
ATOM 4883 C CA . VAL B 1 201 ? 46.213 -34.465 51.495 1.00 57.35 201 VAL B CA 1
ATOM 4884 C C . VAL B 1 201 ? 47.616 -34.301 52.080 1.00 58.74 201 VAL B C 1
ATOM 4885 O O . VAL B 1 201 ? 47.826 -33.466 52.973 1.00 58.13 201 VAL B O 1
ATOM 4889 N N . ARG B 1 202 ? 48.595 -35.054 51.575 1.00 61.56 202 ARG B N 1
ATOM 4890 C CA . ARG B 1 202 ? 49.994 -34.777 51.876 1.00 63.43 202 ARG B CA 1
ATOM 4891 C C . ARG B 1 202 ? 50.312 -33.313 51.586 1.00 62.13 202 ARG B C 1
ATOM 4892 O O . ARG B 1 202 ? 49.777 -32.719 50.646 1.00 64.20 202 ARG B O 1
ATOM 4900 N N . GLY B 1 203 ? 51.170 -32.721 52.415 1.00 60.44 203 GLY B N 1
ATOM 4901 C CA . GLY B 1 203 ? 51.437 -31.301 52.354 1.00 58.00 203 GLY B CA 1
ATOM 4902 C C . GLY B 1 203 ? 50.682 -30.493 53.381 1.00 64.43 203 GLY B C 1
ATOM 4903 O O . GLY B 1 203 ? 50.778 -29.258 53.370 1.00 65.16 203 GLY B O 1
ATOM 4904 N N . HIS B 1 204 ? 49.925 -31.154 54.255 1.00 65.89 204 HIS B N 1
ATOM 4905 C CA . HIS B 1 204 ? 49.207 -30.506 55.345 1.00 66.99 204 HIS B CA 1
ATOM 4906 C C . HIS B 1 204 ? 50.084 -30.463 56.592 1.00 66.89 204 HIS B C 1
ATOM 4907 O O . HIS B 1 204 ? 50.838 -31.404 56.859 1.00 68.05 204 HIS B O 1
ATOM 4914 N N . VAL B 1 205 ? 49.978 -29.379 57.360 1.00 66.86 205 VAL B N 1
ATOM 4915 C CA . VAL B 1 205 ? 50.954 -29.129 58.423 1.00 70.88 205 VAL B CA 1
ATOM 4916 C C . VAL B 1 205 ? 50.883 -30.154 59.554 1.00 74.08 205 VAL B C 1
ATOM 4917 O O . VAL B 1 205 ? 51.917 -30.401 60.188 1.00 80.72 205 VAL B O 1
ATOM 4921 N N . PRO B 1 206 ? 49.733 -30.771 59.877 1.00 70.93 206 PRO B N 1
ATOM 4922 C CA . PRO B 1 206 ? 49.821 -32.059 60.574 1.00 71.52 206 PRO B CA 1
ATOM 4923 C C . PRO B 1 206 ? 49.556 -33.199 59.603 1.00 70.59 206 PRO B C 1
ATOM 4924 O O . PRO B 1 206 ? 48.753 -33.046 58.678 1.00 71.66 206 PRO B O 1
ATOM 4928 N N . GLY B 1 207 ? 50.220 -34.334 59.784 1.00 70.16 207 GLY B N 1
ATOM 4929 C CA . GLY B 1 207 ? 49.952 -35.491 58.952 1.00 69.93 207 GLY B CA 1
ATOM 4930 C C . GLY B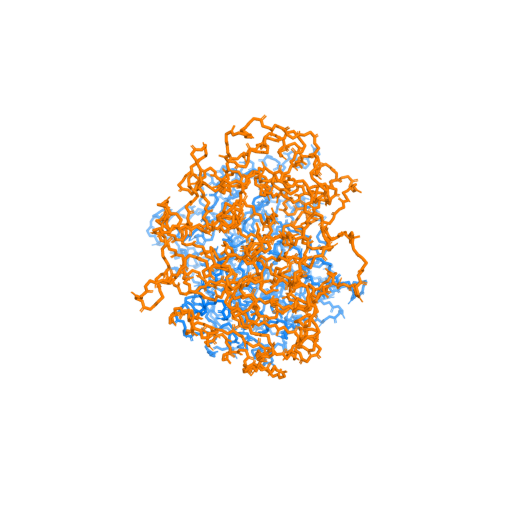 1 207 ? 51.152 -35.944 58.148 1.00 77.03 207 GLY B C 1
ATOM 4931 O O . GLY B 1 207 ? 52.214 -36.220 58.704 1.00 79.42 207 GLY B O 1
ATOM 4932 N N . PRO B 1 216 ? 48.507 -40.163 55.172 1.00 74.83 216 PRO B N 1
ATOM 4933 C CA . PRO B 1 216 ? 47.282 -39.374 55.003 1.00 74.72 216 PRO B CA 1
ATOM 4934 C C . PRO B 1 216 ? 46.168 -39.765 55.983 1.00 74.38 216 PRO B C 1
ATOM 4935 O O . PRO B 1 216 ? 45.271 -38.950 56.210 1.00 74.20 216 PRO B O 1
ATOM 4939 N N . ASP B 1 217 ? 46.226 -40.986 56.529 1.00 72.36 217 ASP B N 1
ATOM 4940 C CA . ASP B 1 217 ? 45.340 -41.431 57.604 1.00 71.82 217 ASP B CA 1
ATOM 4941 C C . ASP B 1 217 ? 43.903 -41.591 57.123 1.00 69.76 217 ASP B C 1
ATOM 4942 O O . ASP B 1 217 ? 43.646 -42.280 56.130 1.00 70.31 217 ASP B O 1
ATOM 4947 N N . LEU B 1 218 ? 42.960 -40.974 57.838 1.00 64.21 218 LEU B N 1
ATOM 4948 C CA . LEU B 1 218 ? 41.571 -40.891 57.409 1.00 59.31 218 LEU B CA 1
ATOM 4949 C C . LEU B 1 218 ? 41.148 -39.483 57.000 1.00 58.98 218 LEU B C 1
ATOM 4950 O O . LEU B 1 218 ? 39.995 -39.290 56.593 1.00 60.23 218 LEU B O 1
ATOM 4955 N N . SER B 1 219 ? 42.045 -38.502 57.074 1.00 55.66 219 SER B N 1
ATOM 4956 C CA . SER B 1 219 ? 41.747 -37.173 56.561 1.00 51.20 219 SER B CA 1
ATOM 4957 C C . SER B 1 219 ? 41.725 -37.171 55.035 1.00 52.25 219 SER B C 1
ATOM 4958 O O . SER B 1 219 ? 42.531 -37.844 54.386 1.00 52.72 219 SER B O 1
ATOM 4961 N N . THR B 1 220 ? 40.797 -36.411 54.462 1.00 48.07 220 THR B N 1
ATOM 4962 C CA . THR B 1 220 ? 40.782 -36.149 53.025 1.00 42.93 220 THR B CA 1
ATOM 4963 C C . THR B 1 220 ? 40.725 -34.634 52.839 1.00 43.04 220 THR B C 1
ATOM 4964 O O . THR B 1 220 ? 41.029 -33.848 53.745 1.00 44.70 220 THR B O 1
ATOM 4968 N N . ALA B 1 221 ? 40.343 -34.202 51.642 1.00 42.86 221 ALA B N 1
ATOM 4969 C CA . ALA B 1 221 ? 40.322 -32.786 51.312 1.00 40.30 221 ALA B CA 1
ATOM 4970 C C . ALA B 1 221 ? 39.316 -32.564 50.189 1.00 38.63 221 ALA B C 1
ATOM 4971 O O . ALA B 1 221 ? 38.674 -33.500 49.701 1.00 37.41 221 ALA B O 1
ATOM 4973 N N . GLY B 1 222 ? 39.181 -31.309 49.778 1.00 39.12 222 GLY B N 1
ATOM 4974 C CA . GLY B 1 222 ? 38.259 -30.978 48.723 1.00 35.28 222 GLY B CA 1
ATOM 4975 C C . GLY B 1 222 ? 37.948 -29.501 48.656 1.00 33.16 222 GLY B C 1
ATOM 4976 O O . GLY B 1 222 ? 38.471 -28.685 49.427 1.00 35.44 222 GLY B O 1
ATOM 4977 N N . PRO B 1 223 ? 37.083 -29.127 47.718 1.00 29.60 223 PRO B N 1
ATOM 4978 C CA . PRO B 1 223 ? 36.847 -27.711 47.442 1.00 26.56 223 PRO B CA 1
ATOM 4979 C C . PRO B 1 223 ? 35.713 -27.098 48.257 1.00 26.18 223 PRO B C 1
ATOM 4980 O O . PRO B 1 223 ? 34.841 -27.778 48.803 1.00 23.67 223 PRO B O 1
ATOM 4984 N N . MET B 1 224 ? 35.742 -25.777 48.297 1.00 25.78 224 MET B N 1
ATOM 4985 C CA . MET B 1 224 ? 34.632 -24.946 48.725 1.00 27.98 224 MET B CA 1
ATOM 4986 C C . MET B 1 224 ? 34.224 -24.099 47.526 1.00 24.39 224 MET B C 1
ATOM 4987 O O . MET B 1 224 ? 35.069 -23.739 46.697 1.00 28.33 224 MET B O 1
ATOM 4992 N N . ALA B 1 225 ? 32.933 -23.792 47.411 1.00 23.40 225 ALA B N 1
ATOM 4993 C CA . ALA B 1 225 ? 32.456 -23.008 46.272 1.00 22.82 225 ALA B CA 1
ATOM 4994 C C . ALA B 1 225 ? 31.060 -22.468 46.588 1.00 21.02 225 ALA B C 1
ATOM 4995 O O . ALA B 1 225 ? 30.568 -22.592 47.716 1.00 22.02 225 ALA B O 1
ATOM 4997 N N . ARG B 1 226 ? 30.416 -21.868 45.580 1.00 20.88 226 ARG B N 1
ATOM 4998 C CA . ARG B 1 226 ? 29.064 -21.343 45.712 1.00 22.60 226 ARG B CA 1
ATOM 4999 C C . ARG B 1 226 ? 28.073 -22.030 44.781 1.00 16.97 226 ARG B C 1
ATOM 5000 O O . ARG B 1 226 ? 26.935 -21.562 44.632 1.00 18.36 226 ARG B O 1
ATOM 5008 N N . SER B 1 227 ? 28.456 -23.144 44.167 1.00 18.56 227 SER B N 1
ATOM 5009 C CA . SER B 1 227 ? 27.520 -23.886 43.342 1.00 15.95 227 SER B CA 1
ATOM 5010 C C . SER B 1 227 ? 28.019 -25.321 43.256 1.00 18.94 227 SER B C 1
ATOM 5011 O O . SER B 1 227 ? 29.216 -25.579 43.413 1.00 18.42 227 SER B O 1
ATOM 5014 N N . ALA B 1 228 ? 27.090 -26.251 43.016 1.00 18.24 228 ALA B N 1
ATOM 5015 C CA . ALA B 1 228 ? 27.472 -27.654 42.877 1.00 17.74 228 ALA B CA 1
ATOM 5016 C C . ALA B 1 228 ? 28.358 -27.868 41.651 1.00 18.70 228 ALA B C 1
ATOM 5017 O O . ALA B 1 228 ? 29.276 -28.694 41.680 1.00 20.25 228 ALA B O 1
ATOM 5019 N N . ALA B 1 229 ? 28.119 -27.112 40.578 1.00 18.58 229 ALA B N 1
ATOM 5020 C CA . ALA B 1 229 ? 28.897 -27.283 39.349 1.00 17.61 229 ALA B CA 1
ATOM 5021 C C . ALA B 1 229 ? 30.341 -26.821 39.537 1.00 21.07 229 ALA B C 1
ATOM 5022 O O . ALA B 1 229 ? 31.258 -27.372 38.914 1.00 21.26 229 ALA B O 1
ATOM 5024 N N . ASP B 1 230 ? 30.553 -25.817 40.396 1.00 20.56 230 ASP B N 1
ATOM 5025 C CA . ASP B 1 230 ? 31.898 -25.377 40.757 1.00 19.94 230 ASP B CA 1
ATOM 5026 C C . ASP B 1 230 ? 32.619 -26.413 41.638 1.00 22.55 230 ASP B C 1
ATOM 5027 O O . ASP B 1 230 ? 33.836 -26.607 41.509 1.00 22.48 230 ASP B O 1
ATOM 5032 N N . LEU B 1 231 ? 31.906 -27.062 42.568 1.00 19.56 231 LEU B N 1
ATOM 5033 C CA . LEU B 1 231 ? 32.473 -28.241 43.224 1.00 20.34 231 LEU B CA 1
ATOM 5034 C C . LEU B 1 231 ? 32.984 -29.245 42.192 1.00 23.39 231 LEU B C 1
ATOM 5035 O O . LEU B 1 231 ? 34.142 -29.670 42.247 1.00 22.31 231 LEU B O 1
ATOM 5040 N N . ARG B 1 232 ? 32.121 -29.632 41.247 1.00 20.49 232 ARG B N 1
ATOM 5041 C CA . ARG B 1 232 ? 32.473 -30.656 40.261 1.00 23.08 232 ARG B CA 1
ATOM 5042 C C . ARG B 1 232 ? 33.656 -30.227 39.415 1.00 24.63 232 ARG B C 1
ATOM 5043 O O . ARG B 1 232 ? 34.481 -31.059 39.023 1.00 26.89 232 ARG B O 1
ATOM 5051 N N . LEU B 1 233 ? 33.741 -28.937 39.105 1.00 22.78 233 LEU B N 1
ATOM 5052 C CA . LEU B 1 233 ? 34.866 -28.416 38.334 1.00 25.33 233 LEU B CA 1
ATOM 5053 C C . LEU B 1 233 ? 36.171 -28.562 39.111 1.00 27.84 233 LEU B C 1
ATOM 5054 O O . LEU B 1 233 ? 37.191 -28.986 38.565 1.00 26.40 233 LEU B O 1
ATOM 5059 N N . MET B 1 234 ? 36.163 -28.216 40.401 1.00 23.68 234 MET B N 1
ATOM 5060 C CA . MET B 1 234 ? 37.353 -28.453 41.217 1.00 24.61 234 MET B CA 1
ATOM 5061 C C . MET B 1 234 ? 37.690 -29.937 41.311 1.00 27.09 234 MET B C 1
ATOM 5062 O O . MET B 1 234 ? 38.871 -30.304 41.327 1.00 30.71 234 MET B O 1
ATOM 5067 N N . MET B 1 235 ? 36.676 -30.807 41.364 1.00 21.85 235 MET B N 1
ATOM 5068 C CA . MET B 1 235 ? 36.937 -32.250 41.441 1.00 25.41 235 MET B CA 1
ATOM 5069 C C . MET B 1 235 ? 37.585 -32.769 40.157 1.00 31.27 235 MET B C 1
ATOM 5070 O O . MET B 1 235 ? 38.444 -33.655 40.212 1.00 33.09 235 MET B O 1
ATOM 5075 N N . ARG B 1 236 ? 37.179 -32.237 38.989 1.00 29.14 236 ARG B N 1
ATOM 5076 C CA . ARG B 1 236 ? 37.893 -32.526 37.745 1.00 31.30 236 ARG B CA 1
ATOM 5077 C C . ARG B 1 236 ? 39.358 -32.124 37.852 1.00 31.32 236 ARG B C 1
ATOM 5078 O O . ARG B 1 236 ? 40.245 -32.849 37.392 1.00 34.84 236 ARG B O 1
ATOM 5086 N N . ALA B 1 237 ? 39.633 -30.961 38.429 1.00 30.46 237 ALA B N 1
ATOM 5087 C CA . ALA B 1 237 ? 41.007 -30.484 38.480 1.00 32.11 237 ALA B CA 1
ATOM 5088 C C . ALA B 1 237 ? 41.842 -31.231 39.511 1.00 37.37 237 ALA B C 1
ATOM 5089 O O . ALA B 1 237 ? 43.042 -31.419 39.304 1.00 42.60 237 ALA B O 1
ATOM 5091 N N . LEU B 1 238 ? 41.231 -31.684 40.604 1.00 32.81 238 LEU B N 1
ATOM 5092 C CA . LEU B 1 238 ? 41.980 -32.169 41.757 1.00 41.68 238 LEU B CA 1
ATOM 5093 C C . LEU B 1 238 ? 42.150 -33.684 41.813 1.00 38.67 238 LEU B C 1
ATOM 5094 O O . LEU B 1 238 ? 43.092 -34.157 42.460 1.00 41.63 238 LEU B O 1
ATOM 5099 N N . SER B 1 239 ? 41.262 -34.447 41.182 1.00 39.01 239 SER B N 1
ATOM 5100 C CA . SER B 1 239 ? 41.211 -35.887 41.400 1.00 43.90 239 SER B CA 1
ATOM 5101 C C . SER B 1 239 ? 42.452 -36.568 40.832 1.00 51.82 239 SER B C 1
ATOM 5102 O O . SER B 1 239 ? 42.704 -36.503 39.624 1.00 50.44 239 SER B O 1
ATOM 5105 N N . THR B 1 240 ? 43.229 -37.206 41.709 1.00 53.24 240 THR B N 1
ATOM 5106 C CA . THR B 1 240 ? 44.282 -38.145 41.324 1.00 53.30 240 THR B CA 1
ATOM 5107 C C . THR B 1 240 ? 44.298 -39.266 42.340 1.00 54.48 240 THR B C 1
ATOM 5108 O O . THR B 1 240 ? 44.603 -39.033 43.515 1.00 59.49 240 THR B O 1
ATOM 5112 N N . PHE B 1 241 ? 44.007 -40.478 41.883 1.00 56.04 241 PHE B N 1
ATOM 5113 C CA . PHE B 1 241 ? 43.758 -41.598 42.783 1.00 58.23 241 PHE B CA 1
ATOM 5114 C C . PHE B 1 241 ? 45.091 -42.172 43.256 1.00 61.55 241 PHE B C 1
ATOM 5115 O O . PHE B 1 241 ? 45.840 -42.753 42.462 1.00 61.30 241 PHE B O 1
ATOM 5123 N N . TRP B 1 242 ? 45.398 -41.999 44.543 1.00 61.30 242 TRP B N 1
ATOM 5124 C CA . TRP B 1 242 ? 46.489 -42.723 45.187 1.00 63.66 242 TRP B CA 1
ATOM 5125 C C . TRP B 1 242 ? 46.009 -43.998 45.874 1.00 64.30 242 TRP B C 1
ATOM 5126 O O . TRP B 1 242 ? 46.754 -44.589 46.662 1.00 65.64 242 TRP B O 1
ATOM 5137 N N . VAL B 1 243 ? 44.780 -44.422 45.586 1.00 63.98 243 VAL B N 1
ATOM 5138 C CA . VAL B 1 243 ? 44.208 -45.672 46.069 1.00 64.28 243 VAL B CA 1
ATOM 5139 C C . VAL B 1 243 ? 43.441 -46.292 44.912 1.00 64.72 243 VAL B C 1
ATOM 5140 O O . VAL B 1 243 ? 42.882 -45.583 44.070 1.00 66.79 243 VAL B O 1
ATOM 5144 N N . GLU B 1 244 ? 43.439 -47.619 44.857 1.00 64.05 244 GLU B N 1
ATOM 5145 C CA . GLU B 1 244 ? 42.764 -48.321 43.772 1.00 66.70 244 GLU B CA 1
ATOM 5146 C C . GLU B 1 244 ? 41.263 -48.065 43.849 1.00 65.89 244 GLU B C 1
ATOM 5147 O O . GLU B 1 244 ? 40.656 -48.306 44.902 1.00 65.75 244 GLU B O 1
ATOM 5153 N N . PRO B 1 245 ? 40.637 -47.558 42.789 1.00 66.74 245 PRO B N 1
ATOM 5154 C CA . PRO B 1 245 ? 39.216 -47.157 42.865 1.00 60.23 245 PRO B CA 1
ATOM 5155 C C . PRO B 1 245 ? 38.285 -48.343 42.689 1.00 54.95 245 PRO B C 1
ATOM 5156 O O . PRO B 1 245 ? 38.499 -49.192 41.812 1.00 59.76 245 PRO B O 1
ATOM 5160 N N . PRO B 1 246 ? 37.215 -48.430 43.482 1.00 52.10 246 PRO B N 1
ATOM 5161 C CA . PRO B 1 246 ? 36.164 -49.409 43.166 1.00 50.84 246 PRO B CA 1
ATOM 5162 C C . PRO B 1 246 ? 35.321 -49.004 41.968 1.00 50.61 246 PRO B C 1
ATOM 5163 O O . PRO B 1 246 ? 34.712 -49.879 41.339 1.00 52.58 246 PRO B O 1
ATOM 5167 N N . ARG B 1 247 ? 35.265 -47.712 41.640 1.00 49.70 247 ARG B N 1
ATOM 5168 C CA . ARG B 1 247 ? 34.611 -47.214 40.433 1.00 49.59 247 ARG B CA 1
ATOM 5169 C C . ARG B 1 247 ? 35.238 -45.869 40.073 1.00 44.31 247 ARG B C 1
ATOM 5170 O O . ARG B 1 247 ? 36.009 -45.292 40.844 1.00 45.21 247 ARG B O 1
ATOM 5178 N N . ILE B 1 248 ? 34.930 -45.390 38.874 1.00 45.92 248 ILE B N 1
ATOM 5179 C CA . ILE B 1 248 ? 35.455 -44.100 38.433 1.00 43.49 248 ILE B CA 1
ATOM 5180 C C . ILE B 1 248 ? 34.346 -43.061 38.524 1.00 40.44 248 ILE B C 1
ATOM 5181 O O . ILE B 1 248 ? 33.444 -43.056 37.674 1.00 42.89 248 ILE B O 1
ATOM 5186 N N . PRO B 1 249 ? 34.357 -42.169 39.514 1.00 39.73 249 PRO B N 1
ATOM 5187 C CA . PRO B 1 249 ? 33.279 -41.175 39.591 1.00 36.32 249 PRO B CA 1
ATOM 5188 C C . PRO B 1 249 ? 33.375 -40.236 38.397 1.00 34.95 249 PRO B C 1
ATOM 5189 O O . PRO B 1 249 ? 34.470 -39.824 38.007 1.00 33.76 249 PRO B O 1
ATOM 5193 N N . ASP B 1 250 ? 32.221 -39.946 37.785 1.00 29.54 250 ASP B N 1
ATOM 5194 C CA . ASP B 1 250 ? 32.159 -39.075 36.612 1.00 34.46 250 ASP B CA 1
ATOM 5195 C C . ASP B 1 250 ? 32.012 -37.615 37.031 1.00 33.95 250 ASP B C 1
ATOM 5196 O O . ASP B 1 250 ? 30.925 -37.181 37.438 1.00 31.12 250 ASP B O 1
ATOM 5201 N N . PHE B 1 251 ? 33.091 -36.843 36.880 1.00 31.03 251 PHE B N 1
ATOM 5202 C CA . PHE B 1 251 ? 33.059 -35.413 37.147 1.00 27.74 251 PHE B CA 1
ATOM 5203 C C . PHE B 1 251 ? 32.938 -34.573 35.880 1.00 33.09 251 PHE B C 1
ATOM 5204 O O . PHE B 1 251 ? 33.103 -33.353 35.952 1.00 28.54 251 PHE B O 1
ATOM 5212 N N . SER B 1 252 ? 32.654 -35.184 34.728 1.00 29.29 252 SER B N 1
ATOM 5213 C CA . SER B 1 252 ? 32.723 -34.414 33.486 1.00 34.01 252 SER B CA 1
ATOM 5214 C C . SER B 1 252 ? 31.598 -33.386 33.399 1.00 32.96 252 SER B C 1
ATOM 5215 O O . SER B 1 252 ? 31.803 -32.292 32.862 1.00 32.76 252 SER B O 1
ATOM 5218 N N . ARG B 1 253 ? 30.413 -33.705 33.924 1.00 31.03 253 ARG B N 1
ATOM 5219 C CA . ARG B 1 253 ? 29.281 -32.784 33.833 1.00 32.84 253 ARG B CA 1
ATOM 5220 C C . ARG B 1 253 ? 28.179 -33.235 34.786 1.00 28.75 253 ARG B C 1
ATOM 5221 O O . ARG B 1 253 ? 28.168 -34.376 35.250 1.00 28.04 253 ARG B O 1
ATOM 5229 N N . TYR B 1 254 ? 27.249 -32.314 35.064 1.00 28.60 254 TYR B N 1
ATOM 5230 C CA . TYR B 1 254 ? 26.007 -32.647 35.755 1.00 26.28 254 TYR B CA 1
ATOM 5231 C C . TYR B 1 254 ? 25.236 -33.726 35.003 1.00 30.20 254 TYR B C 1
ATOM 5232 O O . TYR B 1 254 ? 24.964 -33.588 33.809 1.00 28.60 254 TYR B O 1
ATOM 5241 N N . GLN B 1 255 ? 24.868 -34.795 35.709 1.00 26.16 255 GLN B N 1
ATOM 5242 C CA . GLN B 1 255 ? 23.917 -35.786 35.210 1.00 27.72 255 GLN B CA 1
ATOM 5243 C C . GLN B 1 255 ? 22.593 -35.532 35.926 1.00 31.83 255 GLN B C 1
ATOM 5244 O O . GLN B 1 255 ? 22.457 -35.823 37.134 1.00 28.21 255 GLN B O 1
ATOM 5250 N N . ALA B 1 256 ? 21.624 -35.002 35.180 1.00 24.32 256 ALA B N 1
ATOM 5251 C CA . ALA B 1 256 ? 20.368 -34.511 35.737 1.00 25.75 256 ALA B CA 1
ATOM 5252 C C . ALA B 1 256 ? 19.420 -35.633 36.157 1.00 28.90 256 ALA B C 1
ATOM 5253 O O . ALA B 1 256 ? 18.222 -35.605 35.847 1.00 27.78 256 ALA B O 1
ATOM 5255 N N . LYS B 1 257 ? 19.937 -36.597 36.905 1.00 24.06 257 LYS B N 1
ATOM 5256 C CA . LYS B 1 257 ? 19.083 -37.634 37.461 1.00 25.33 257 LYS B CA 1
ATOM 5257 C C . LYS B 1 257 ? 18.058 -37.006 38.388 1.00 26.42 257 LYS B C 1
ATOM 5258 O O . LYS B 1 257 ? 18.366 -36.072 39.135 1.00 23.37 257 LYS B O 1
ATOM 5264 N N . ALA B 1 258 ? 16.821 -37.497 38.308 1.00 24.32 258 ALA B N 1
ATOM 5265 C CA . ALA B 1 258 ? 15.726 -36.930 39.068 1.00 26.86 258 ALA B CA 1
ATOM 5266 C C . ALA B 1 258 ? 15.100 -37.869 40.088 1.00 27.97 258 ALA B C 1
ATOM 5267 O O . ALA B 1 258 ? 14.412 -37.379 40.984 1.00 27.09 258 ALA B O 1
ATOM 5269 N N . ASN B 1 259 ? 15.297 -39.184 39.989 1.00 24.41 259 ASN B N 1
ATOM 5270 C CA . ASN B 1 259 ? 14.516 -40.126 40.800 1.00 28.35 259 ASN B CA 1
ATOM 5271 C C . ASN B 1 259 ? 15.400 -40.808 41.848 1.00 29.34 259 ASN B C 1
ATOM 5272 O O . ASN B 1 259 ? 15.626 -42.024 41.835 1.00 28.23 259 ASN B O 1
ATOM 5277 N N . TYR B 1 260 ? 15.853 -40.011 42.813 1.00 29.27 260 TYR B N 1
ATOM 5278 C CA . TYR B 1 260 ? 16.752 -40.491 43.856 1.00 26.79 260 TYR B CA 1
ATOM 5279 C C . TYR B 1 260 ? 16.015 -41.279 44.939 1.00 27.90 260 TYR B C 1
ATOM 5280 O O . TYR B 1 260 ? 14.845 -41.021 45.251 1.00 29.26 260 TYR B O 1
ATOM 5289 N N . ARG B 1 261 ? 16.737 -42.233 45.526 1.00 25.12 261 ARG B N 1
ATOM 5290 C CA . ARG B 1 261 ? 16.328 -42.937 46.739 1.00 27.24 261 ARG B CA 1
ATOM 5291 C C . ARG B 1 261 ? 17.172 -42.371 47.865 1.00 27.64 261 ARG B C 1
ATOM 5292 O O . ARG B 1 261 ? 18.401 -42.520 47.846 1.00 24.98 261 ARG B O 1
ATOM 5300 N N . VAL B 1 262 ? 16.527 -41.728 48.842 1.00 25.14 262 VAL B N 1
ATOM 5301 C CA . VAL B 1 262 ? 17.232 -40.931 49.836 1.00 22.88 262 VAL B CA 1
ATOM 5302 C C . VAL B 1 262 ? 16.971 -41.488 51.238 1.00 23.12 262 VAL B C 1
ATOM 5303 O O . VAL B 1 262 ? 15.820 -41.718 51.615 1.00 28.65 262 VAL B O 1
ATOM 5307 N N . CYS B 1 263 ? 18.047 -41.706 51.991 1.00 21.93 263 CYS B N 1
ATOM 5308 C CA . CYS B 1 263 ? 18.015 -41.958 53.436 1.00 27.13 263 CYS B CA 1
ATOM 5309 C C . CYS B 1 263 ? 18.276 -40.690 54.236 1.00 24.31 263 CYS B C 1
ATOM 5310 O O . CYS B 1 263 ? 19.157 -39.902 53.885 1.00 25.72 263 CYS B O 1
ATOM 5313 N N . THR B 1 264 ? 17.540 -40.518 55.347 1.00 27.59 264 THR B N 1
ATOM 5314 C CA . THR B 1 264 ? 17.777 -39.423 56.292 1.00 29.25 264 THR B CA 1
ATOM 5315 C C . THR B 1 264 ? 18.208 -39.961 57.649 1.00 29.96 264 THR B C 1
ATOM 5316 O O . THR B 1 264 ? 17.702 -40.992 58.100 1.00 32.60 264 THR B O 1
ATOM 5320 N N . TRP B 1 265 ? 19.127 -39.241 58.313 1.00 27.79 265 TRP B N 1
ATOM 5321 C CA . TRP B 1 265 ? 19.555 -39.551 59.688 1.00 29.35 265 TRP B CA 1
ATOM 5322 C C . TRP B 1 265 ? 19.766 -38.211 60.396 1.00 25.79 265 TRP B C 1
ATOM 5323 O O . TRP B 1 265 ? 20.878 -37.676 60.413 1.00 26.65 265 TRP B O 1
ATOM 5334 N N . PHE B 1 266 ? 18.687 -37.678 60.964 1.00 22.27 266 PHE B N 1
ATOM 5335 C CA . PHE B 1 266 ? 18.635 -36.313 61.463 1.00 24.91 266 PHE B CA 1
ATOM 5336 C C . PHE B 1 266 ? 18.716 -36.225 62.976 1.00 26.08 266 PHE B C 1
ATOM 5337 O O . PHE B 1 266 ? 18.729 -35.114 63.517 1.00 25.61 266 PHE B O 1
ATOM 5345 N N . SER B 1 267 ? 18.738 -37.355 63.673 1.00 24.88 267 SER B N 1
ATOM 5346 C CA . SER B 1 267 ? 18.962 -37.322 65.110 1.00 31.01 267 SER B CA 1
ATOM 5347 C C . SER B 1 267 ? 19.228 -38.742 65.572 1.00 32.55 267 SER B C 1
ATOM 5348 O O . SER B 1 267 ? 18.887 -39.715 64.886 1.00 31.35 267 SER B O 1
ATOM 5351 N N . ALA B 1 268 ? 19.852 -38.839 66.741 1.00 31.77 268 ALA B N 1
ATOM 5352 C CA . ALA B 1 268 ? 20.194 -40.091 67.387 1.00 27.77 268 ALA B CA 1
ATOM 5353 C C . ALA B 1 268 ? 19.919 -39.928 68.875 1.00 30.42 268 ALA B C 1
ATOM 5354 O O . ALA B 1 268 ? 19.982 -38.809 69.396 1.00 28.33 268 ALA B O 1
ATOM 5356 N N . PRO B 1 269 ? 19.599 -41.011 69.577 1.00 35.67 269 PRO B N 1
ATOM 5357 C CA . PRO B 1 269 ? 19.477 -40.915 71.037 1.00 34.50 269 PRO B CA 1
ATOM 5358 C C . PRO B 1 269 ? 20.761 -40.351 71.611 1.00 33.81 269 PRO B C 1
ATOM 5359 O O . PRO B 1 269 ? 21.855 -40.731 71.190 1.00 39.36 269 PRO B O 1
ATOM 5363 N N . HIS B 1 270 ? 20.620 -39.398 72.539 1.00 36.84 270 HIS B N 1
ATOM 5364 C CA . HIS B 1 270 ? 21.709 -38.642 73.157 1.00 37.78 270 HIS B CA 1
ATOM 5365 C C . HIS B 1 270 ? 22.299 -37.603 72.215 1.00 40.13 270 HIS B C 1
ATOM 5366 O O . HIS B 1 270 ? 23.259 -36.913 72.588 1.00 39.75 270 HIS B O 1
ATOM 5373 N N . HIS B 1 271 ? 21.761 -37.457 70.996 1.00 38.37 271 HIS B N 1
ATOM 5374 C CA . HIS B 1 271 ? 22.309 -36.523 70.037 1.00 37.09 271 HIS B CA 1
ATOM 5375 C C . HIS B 1 271 ? 21.157 -35.882 69.264 1.00 37.80 271 HIS B C 1
ATOM 5376 O O . HIS B 1 271 ? 20.950 -36.129 68.070 1.00 34.21 271 HIS B O 1
ATOM 5383 N N . GLU B 1 272 ? 20.394 -35.050 69.966 1.00 29.67 272 GLU B N 1
ATOM 5384 C CA . GLU B 1 272 ? 19.349 -34.261 69.345 1.00 32.71 272 GLU B CA 1
ATOM 5385 C C . GLU B 1 272 ? 19.939 -33.007 68.708 1.00 30.21 272 GLU B C 1
ATOM 5386 O O . GLU B 1 272 ? 21.048 -32.570 69.034 1.00 29.29 272 GLU B O 1
ATOM 5392 N N . ILE B 1 273 ? 19.193 -32.447 67.762 1.00 27.35 273 ILE B N 1
ATOM 5393 C CA . ILE B 1 273 ? 19.593 -31.217 67.091 1.00 26.49 273 ILE B CA 1
ATOM 5394 C C . ILE B 1 273 ? 18.603 -30.128 67.457 1.00 26.44 273 ILE B C 1
ATOM 5395 O O . ILE B 1 273 ? 17.468 -30.394 67.868 1.00 26.13 273 ILE B O 1
ATOM 5400 N N . ASP B 1 274 ? 19.035 -28.879 67.275 1.00 29.72 274 ASP B N 1
ATOM 5401 C CA . ASP B 1 274 ? 18.176 -27.756 67.601 1.00 27.94 274 ASP B CA 1
ATOM 5402 C C . ASP B 1 274 ? 16.918 -27.763 66.746 1.00 32.32 274 ASP B C 1
ATOM 5403 O O . ASP B 1 274 ? 16.936 -28.138 65.568 1.00 27.08 274 ASP B O 1
ATOM 5408 N N . GLN B 1 275 ? 15.820 -27.320 67.365 1.00 27.98 275 GLN B N 1
ATOM 5409 C CA . GLN B 1 275 ? 14.517 -27.293 66.709 1.00 34.25 275 GLN B CA 1
ATOM 5410 C C . GLN B 1 275 ? 14.549 -26.517 65.401 1.00 33.86 275 GLN B C 1
ATOM 5411 O O . GLN B 1 275 ? 13.855 -26.875 64.442 1.00 29.72 275 GLN B O 1
ATOM 5417 N N . GLN B 1 276 ? 15.331 -25.438 65.346 1.00 27.13 276 GLN B N 1
ATOM 5418 C CA . GLN B 1 276 ? 15.374 -24.649 64.122 1.00 33.51 276 GLN B CA 1
ATOM 5419 C C . GLN B 1 276 ? 15.945 -25.456 62.963 1.00 28.12 276 GLN B C 1
ATOM 5420 O O . GLN B 1 276 ? 15.448 -25.360 61.833 1.00 28.37 276 GLN B O 1
ATOM 5426 N N . ILE B 1 277 ? 16.993 -26.240 63.217 1.00 27.07 277 ILE B N 1
ATOM 5427 C CA . ILE B 1 277 ? 17.553 -27.085 62.164 1.00 23.15 277 ILE B CA 1
ATOM 5428 C C . ILE B 1 277 ? 16.571 -28.178 61.784 1.00 26.63 277 ILE B C 1
ATOM 5429 O O . ILE B 1 277 ? 16.379 -28.478 60.594 1.00 23.51 277 ILE B O 1
ATOM 5434 N N . ALA B 1 278 ? 15.937 -28.806 62.782 1.00 21.65 278 ALA B N 1
ATOM 5435 C CA . ALA B 1 278 ? 14.985 -29.873 62.492 1.00 24.26 278 ALA B CA 1
ATOM 5436 C C . ALA B 1 278 ? 13.840 -29.358 61.635 1.00 24.48 278 ALA B C 1
ATOM 5437 O O . ALA B 1 278 ? 13.398 -30.040 60.704 1.00 26.12 278 ALA B O 1
ATOM 5439 N N . GLN B 1 279 ? 13.366 -28.141 61.918 1.00 22.39 279 GLN B N 1
ATOM 5440 C CA . GLN B 1 279 ? 12.258 -27.580 61.148 1.00 26.86 279 GLN B CA 1
ATOM 5441 C C . GLN B 1 279 ? 12.696 -27.195 59.737 1.00 26.73 279 GLN B C 1
ATOM 5442 O O . GLN B 1 279 ? 11.913 -27.312 58.783 1.00 22.02 279 GLN B O 1
ATOM 5448 N N . ARG B 1 280 ? 13.932 -26.717 59.583 1.00 20.79 280 ARG B N 1
ATOM 5449 C CA . ARG B 1 280 ? 14.376 -26.357 58.234 1.00 23.73 280 ARG B CA 1
ATOM 5450 C C . ARG B 1 280 ? 14.733 -27.598 57.424 1.00 24.79 280 ARG B C 1
ATOM 5451 O O . ARG B 1 280 ? 14.548 -27.610 56.191 1.00 22.46 280 ARG B O 1
ATOM 5459 N N . PHE B 1 281 ? 15.203 -28.653 58.106 1.00 23.38 281 PHE B N 1
ATOM 5460 C CA . PHE B 1 281 ? 15.402 -29.942 57.454 1.00 26.09 281 PHE B CA 1
ATOM 5461 C C . PHE B 1 281 ? 14.073 -30.535 57.003 1.00 27.57 281 PHE B C 1
ATOM 5462 O O . PHE B 1 281 ? 13.960 -31.030 55.878 1.00 24.87 281 PHE B O 1
ATOM 5470 N N . GLN B 1 282 ? 13.048 -30.482 57.855 1.00 23.48 282 GLN B N 1
ATOM 5471 C CA . GLN B 1 282 ? 11.759 -31.052 57.465 1.00 30.74 282 GLN B CA 1
ATOM 5472 C C . GLN B 1 282 ? 11.159 -30.319 56.267 1.00 29.05 282 GLN B C 1
ATOM 5473 O O . GLN B 1 282 ? 10.609 -30.951 55.357 1.00 28.90 282 GLN B O 1
ATOM 5479 N N . SER B 1 283 ? 11.231 -28.986 56.268 1.00 26.03 283 SER B N 1
ATOM 5480 C CA . SER B 1 283 ? 10.723 -28.202 55.146 1.00 25.66 283 SER B CA 1
ATOM 5481 C C . SER B 1 283 ? 11.416 -28.601 53.853 1.00 28.01 283 SER B C 1
ATOM 5482 O O . SER B 1 283 ? 10.788 -28.674 52.789 1.00 29.84 283 SER B O 1
ATOM 5485 N N . PHE B 1 284 ? 12.713 -28.883 53.939 1.00 25.61 284 PHE B N 1
ATOM 5486 C CA . PHE B 1 284 ? 13.478 -29.281 52.765 1.00 27.05 284 PHE B CA 1
ATOM 5487 C C . PHE B 1 284 ? 13.041 -30.660 52.281 1.00 28.18 284 PHE B C 1
ATOM 5488 O O . PHE B 1 284 ? 12.802 -30.866 51.082 1.00 24.56 284 PHE B O 1
ATOM 5496 N N . ILE B 1 285 ? 12.908 -31.610 53.218 1.00 23.57 285 ILE B N 1
ATOM 5497 C CA . ILE B 1 285 ? 12.477 -32.968 52.888 1.00 27.40 285 ILE B CA 1
ATOM 5498 C C . ILE B 1 285 ? 11.083 -32.955 52.278 1.00 25.88 285 ILE B C 1
ATOM 5499 O O . ILE B 1 285 ? 10.787 -33.720 51.350 1.00 31.20 285 ILE B O 1
ATOM 5504 N N . ASP B 1 286 ? 10.195 -32.118 52.812 1.00 27.55 286 ASP B N 1
ATOM 5505 C CA . ASP B 1 286 ? 8.841 -32.024 52.269 1.00 28.32 286 ASP B CA 1
ATOM 5506 C C . ASP B 1 286 ? 8.879 -31.665 50.788 1.00 30.11 286 ASP B C 1
ATOM 5507 O O . ASP B 1 286 ? 8.226 -32.316 49.962 1.00 29.64 286 ASP B O 1
ATOM 5512 N N . LYS B 1 287 ? 9.662 -30.642 50.429 1.00 26.87 287 LYS B N 1
ATOM 5513 C CA . LYS B 1 287 ? 9.813 -30.292 49.015 1.00 27.40 287 LYS B CA 1
ATOM 5514 C C . LYS B 1 287 ? 10.457 -31.433 48.232 1.00 25.07 287 LYS B C 1
ATOM 5515 O O . LYS B 1 287 ? 10.053 -31.728 47.105 1.00 27.16 287 LYS B O 1
ATOM 5521 N N . LEU B 1 288 ? 11.449 -32.091 48.829 1.00 26.21 288 LEU B N 1
ATOM 5522 C CA . LEU B 1 288 ? 12.112 -33.222 48.188 1.00 29.91 288 LEU B CA 1
ATOM 5523 C C . LEU B 1 288 ? 11.131 -34.362 47.905 1.00 32.38 288 LEU B C 1
ATOM 5524 O O . LEU B 1 288 ? 11.094 -34.906 46.793 1.00 34.14 288 LEU B O 1
ATOM 5529 N N . ARG B 1 289 ? 10.331 -34.747 48.906 1.00 31.55 289 ARG B N 1
ATOM 5530 C CA . ARG B 1 289 ? 9.372 -35.832 48.708 1.00 31.61 289 ARG B CA 1
ATOM 5531 C C . ARG B 1 289 ? 8.351 -35.515 47.629 1.00 35.17 289 ARG B C 1
ATOM 5532 O O . ARG B 1 289 ? 7.852 -36.432 46.966 1.00 37.54 289 ARG B O 1
ATOM 5540 N N . ALA B 1 290 ? 8.010 -34.240 47.449 1.00 34.06 290 ALA B N 1
ATOM 5541 C CA . ALA B 1 290 ? 7.049 -33.826 46.434 1.00 31.61 290 ALA B CA 1
ATOM 5542 C C . ALA B 1 290 ? 7.573 -33.967 45.009 1.00 35.55 290 ALA B C 1
ATOM 5543 O O . ALA B 1 290 ? 6.813 -33.718 44.071 1.00 35.18 290 ALA B O 1
ATOM 5545 N N . GLN B 1 291 ? 8.847 -34.348 44.821 1.00 35.11 291 GLN B N 1
ATOM 5546 C CA . GLN B 1 291 ? 9.438 -34.472 43.494 1.00 33.63 291 GLN B CA 1
ATOM 5547 C C . GLN B 1 291 ? 9.133 -35.849 42.914 1.00 31.86 291 GLN B C 1
ATOM 5548 O O . GLN B 1 291 ? 9.381 -36.854 43.581 1.00 35.02 291 GLN B O 1
ATOM 5554 N N . PRO B 1 292 ? 8.621 -35.942 41.682 1.00 38.92 292 PRO B N 1
ATOM 5555 C CA . PRO B 1 292 ? 8.213 -37.256 41.158 1.00 34.92 292 PRO B CA 1
ATOM 5556 C C . PRO B 1 292 ? 9.407 -38.187 41.047 1.00 30.21 292 PRO B C 1
ATOM 5557 O O . PRO B 1 292 ? 10.448 -37.823 40.496 1.00 36.04 292 PRO B O 1
ATOM 5561 N N . GLY B 1 293 ? 9.258 -39.391 41.600 1.00 30.50 293 GLY B N 1
ATOM 5562 C CA . GLY B 1 293 ? 10.311 -40.386 41.574 1.00 32.37 293 GLY B CA 1
ATOM 5563 C C . GLY B 1 293 ? 11.271 -40.356 42.746 1.00 32.01 293 GLY B C 1
ATOM 5564 O O . GLY B 1 293 ? 12.127 -41.240 42.850 1.00 28.58 293 GLY B O 1
ATOM 5565 N N . VAL B 1 294 ? 11.186 -39.365 43.620 1.00 25.83 294 VAL B N 1
ATOM 5566 C CA . VAL B 1 294 ? 12.090 -39.275 44.752 1.00 28.00 294 VAL B CA 1
ATOM 5567 C C . VAL B 1 294 ? 11.472 -40.067 45.888 1.00 31.31 294 VAL B C 1
ATOM 5568 O O . VAL B 1 294 ? 10.265 -39.968 46.126 1.00 30.23 294 VAL B O 1
ATOM 5572 N N . GLU B 1 295 ? 12.283 -40.873 46.559 1.00 27.65 295 GLU B N 1
ATOM 5573 C CA . GLU B 1 295 ? 11.867 -41.582 47.761 1.00 30.01 295 GLU B CA 1
ATOM 5574 C C . GLU B 1 295 ? 12.748 -41.129 48.912 1.00 28.19 295 GLU B C 1
ATOM 5575 O O . GLU B 1 295 ? 13.972 -41.056 48.764 1.00 27.18 295 GLU B O 1
ATOM 5581 N N . VAL B 1 296 ? 12.132 -40.825 50.055 1.00 30.30 296 VAL B N 1
ATOM 5582 C CA . VAL B 1 296 ? 12.856 -40.366 51.231 1.00 28.27 296 VAL B CA 1
ATOM 5583 C C . VAL B 1 296 ? 12.474 -41.261 52.404 1.00 30.07 296 VAL B C 1
ATOM 5584 O O . VAL B 1 296 ? 11.310 -41.284 52.815 1.00 33.75 296 VAL B O 1
ATOM 5588 N N . ASP B 1 297 ? 13.446 -41.991 52.941 1.00 32.14 297 ASP B N 1
ATOM 5589 C CA . ASP B 1 297 ? 13.218 -42.915 54.049 1.00 34.28 297 ASP B CA 1
ATOM 5590 C C . ASP B 1 297 ? 14.094 -42.551 55.241 1.00 34.30 297 ASP B C 1
ATOM 5591 O O . ASP B 1 297 ? 15.292 -42.287 55.096 1.00 33.05 297 ASP B O 1
ATOM 5596 N N . ASP B 1 298 ? 13.502 -42.580 56.432 1.00 35.01 298 ASP B N 1
ATOM 5597 C CA . ASP B 1 298 ? 14.256 -42.436 57.677 1.00 35.12 298 ASP B CA 1
ATOM 5598 C C . ASP B 1 298 ? 14.733 -43.834 58.076 1.00 42.62 298 ASP B C 1
ATOM 5599 O O . ASP B 1 298 ? 14.147 -44.512 58.921 1.00 39.82 298 ASP B O 1
ATOM 5604 N N . ALA B 1 299 ? 15.824 -44.276 57.454 1.00 38.36 299 ALA B N 1
ATOM 5605 C CA . ALA B 1 299 ? 16.155 -45.695 57.514 1.00 38.53 299 ALA B CA 1
ATOM 5606 C C . ALA B 1 299 ? 17.640 -45.927 57.767 1.00 36.99 299 ALA B C 1
ATOM 5607 O O . ALA B 1 299 ? 18.229 -46.865 57.223 1.00 37.68 299 ALA B O 1
ATOM 5609 N N . MET B 1 300 ? 18.267 -45.088 58.594 1.00 36.11 300 MET B N 1
ATOM 5610 C CA . MET B 1 300 ? 19.598 -45.372 59.117 1.00 34.52 300 MET B CA 1
ATOM 5611 C C . MET B 1 300 ? 19.603 -46.792 59.683 1.00 40.97 300 MET B C 1
ATOM 5612 O O . MET B 1 300 ? 18.760 -47.108 60.536 1.00 38.21 300 MET B O 1
ATOM 5617 N N . PRO B 1 301 ? 20.503 -47.670 59.237 1.00 43.29 301 PRO B N 1
ATOM 5618 C CA . PRO B 1 301 ? 20.471 -49.060 59.723 1.00 44.13 301 PRO B CA 1
ATOM 5619 C C . PRO B 1 301 ? 20.913 -49.136 61.176 1.00 46.18 301 PRO B C 1
ATOM 5620 O O . PRO B 1 301 ? 22.003 -48.682 61.533 1.00 47.82 301 PRO B O 1
ATOM 5624 N N . ALA B 1 302 ? 20.057 -49.723 62.017 1.00 51.46 302 ALA B N 1
ATOM 5625 C CA . ALA B 1 302 ? 20.372 -49.829 63.438 1.00 48.46 302 ALA B CA 1
ATOM 5626 C C . ALA B 1 302 ? 21.619 -50.667 63.697 1.00 49.88 302 ALA B C 1
ATOM 5627 O O . ALA B 1 302 ? 22.210 -50.564 64.776 1.00 50.83 302 ALA B O 1
ATOM 5629 N N . ASP B 1 303 ? 22.048 -51.478 62.729 1.00 49.77 303 ASP B N 1
ATOM 5630 C CA . ASP B 1 303 ? 23.242 -52.283 62.939 1.00 49.04 303 ASP B CA 1
ATOM 5631 C C . ASP B 1 303 ? 24.480 -51.428 63.171 1.00 45.87 303 ASP B C 1
ATOM 5632 O O . ASP B 1 303 ? 25.496 -51.943 63.645 1.00 48.88 303 ASP B O 1
ATOM 5637 N N . ILE B 1 304 ? 24.428 -50.143 62.846 1.00 46.52 304 ILE B N 1
ATOM 5638 C CA . ILE B 1 304 ? 25.519 -49.218 63.128 1.00 42.45 304 ILE B CA 1
ATOM 5639 C C . ILE B 1 304 ? 25.119 -48.476 64.395 1.00 47.76 304 ILE B C 1
ATOM 5640 O O . ILE B 1 304 ? 24.420 -47.465 64.347 1.00 45.68 304 ILE B O 1
ATOM 5645 N N . ASP B 1 305 ? 25.568 -48.971 65.537 1.00 49.10 305 ASP B N 1
ATOM 5646 C CA . ASP B 1 305 ? 25.334 -48.240 66.770 1.00 38.88 305 ASP B CA 1
ATOM 5647 C C . ASP B 1 305 ? 26.093 -46.921 66.734 1.00 38.94 305 ASP B C 1
ATOM 5648 O O . ASP B 1 305 ? 27.329 -46.929 66.613 1.00 42.08 305 ASP B O 1
ATOM 5653 N N . PRO B 1 306 ? 25.411 -45.779 66.839 1.00 40.55 306 PRO B N 1
ATOM 5654 C CA . PRO B 1 306 ? 26.130 -44.493 66.799 1.00 37.59 306 PRO B CA 1
ATOM 5655 C C . PRO B 1 306 ? 27.070 -44.268 67.975 1.00 41.45 306 PRO B C 1
ATOM 5656 O O . PRO B 1 306 ? 28.125 -43.646 67.791 1.00 41.72 306 PRO B O 1
ATOM 5660 N N . ASP B 1 307 ? 26.731 -44.743 69.177 1.00 41.46 307 ASP B N 1
ATOM 5661 C CA . ASP B 1 307 ? 27.620 -44.515 70.317 1.00 41.28 307 ASP B CA 1
ATOM 5662 C C . ASP B 1 307 ? 28.904 -45.326 70.187 1.00 39.65 307 ASP B C 1
ATOM 5663 O O . ASP B 1 307 ? 29.993 -44.822 70.483 1.00 38.45 307 ASP B O 1
ATOM 5668 N N . ALA B 1 308 ? 28.800 -46.575 69.722 1.00 42.18 308 ALA B N 1
ATOM 5669 C CA . ALA B 1 308 ? 29.999 -47.355 69.425 1.00 44.41 308 ALA B CA 1
ATOM 5670 C C . ALA B 1 308 ? 30.822 -46.704 68.321 1.00 47.37 308 ALA B C 1
ATOM 5671 O O . ALA B 1 308 ? 32.056 -46.644 68.409 1.00 48.63 308 ALA B O 1
ATOM 5673 N N . LEU B 1 309 ? 30.160 -46.217 67.267 1.00 45.20 309 LEU B N 1
ATOM 5674 C CA . LEU B 1 309 ? 30.887 -45.498 66.222 1.00 45.53 309 LEU B CA 1
ATOM 5675 C C . LEU B 1 309 ? 31.553 -44.249 66.779 1.00 45.04 309 LEU B C 1
ATOM 5676 O O . LEU B 1 309 ? 32.699 -43.941 66.427 1.00 49.61 309 LEU B O 1
ATOM 5681 N N . PHE B 1 310 ? 30.849 -43.521 67.652 1.00 43.00 310 PHE B N 1
ATOM 5682 C CA . PHE B 1 310 ? 31.443 -42.374 68.328 1.00 43.57 310 PHE B CA 1
ATOM 5683 C C . PHE B 1 310 ? 32.761 -42.751 68.983 1.00 51.60 310 PHE B C 1
ATOM 5684 O O . PHE B 1 310 ? 33.796 -42.130 68.722 1.00 54.16 310 PHE B O 1
ATOM 5692 N N . ASP B 1 311 ? 32.740 -43.787 69.834 1.00 52.50 311 ASP B N 1
ATOM 5693 C CA . ASP B 1 311 ? 33.930 -44.145 70.603 1.00 56.79 311 ASP B CA 1
ATOM 5694 C C . ASP B 1 311 ? 35.089 -44.520 69.681 1.00 56.67 311 ASP B C 1
ATOM 5695 O O . ASP B 1 311 ? 36.225 -44.069 69.883 1.00 60.54 311 ASP B O 1
ATOM 5700 N N . ILE B 1 312 ? 34.811 -45.328 68.652 1.00 55.21 312 ILE B N 1
ATOM 5701 C CA . ILE B 1 312 ? 35.798 -45.646 67.618 1.00 59.27 312 ILE B CA 1
ATOM 5702 C C . ILE B 1 312 ? 36.442 -44.381 67.062 1.00 62.06 312 ILE B C 1
ATOM 5703 O O . ILE B 1 312 ? 37.663 -44.312 66.883 1.00 64.18 312 ILE B O 1
ATOM 5708 N N . ALA B 1 313 ? 35.632 -43.355 66.785 1.00 61.63 313 ALA B N 1
ATOM 5709 C CA . ALA B 1 313 ? 36.166 -42.133 66.190 1.00 62.05 313 ALA B CA 1
ATOM 5710 C C . ALA B 1 313 ? 37.084 -41.396 67.160 1.00 64.89 313 ALA B C 1
ATOM 5711 O O . ALA B 1 313 ? 38.173 -40.951 66.777 1.00 67.64 313 ALA B O 1
ATOM 5713 N N . VAL B 1 314 ? 36.661 -41.254 68.422 1.00 62.12 314 VAL B N 1
ATOM 5714 C CA . VAL B 1 314 ? 37.483 -40.539 69.399 1.00 65.63 314 VAL B CA 1
ATOM 5715 C C . VAL B 1 314 ? 38.787 -41.280 69.670 1.00 68.98 314 VAL B C 1
ATOM 5716 O O . VAL B 1 314 ? 39.810 -40.653 69.978 1.00 69.45 314 VAL B O 1
ATOM 5720 N N . LYS B 1 315 ? 38.775 -42.613 69.580 1.00 68.29 315 LYS B N 1
ATOM 5721 C CA . LYS B 1 315 ? 40.019 -43.375 69.664 1.00 71.58 315 LYS B CA 1
ATOM 5722 C C . LYS B 1 315 ? 40.953 -43.016 68.515 1.00 71.41 315 LYS B C 1
ATOM 5723 O O . LYS B 1 315 ? 42.117 -42.653 68.730 1.00 71.75 315 LYS B O 1
ATOM 5729 N N . LEU B 1 316 ? 40.447 -43.097 67.283 1.00 70.94 316 LEU B N 1
ATOM 5730 C CA . LEU B 1 316 ? 41.269 -42.859 66.102 1.00 69.19 316 LEU B CA 1
ATOM 5731 C C . LEU B 1 316 ? 41.859 -41.452 66.069 1.00 69.48 316 LEU B C 1
ATOM 5732 O O . LEU B 1 316 ? 42.824 -41.219 65.333 1.00 72.69 316 LEU B O 1
ATOM 5737 N N . SER B 1 317 ? 41.333 -40.523 66.865 1.00 68.94 317 SER B N 1
ATOM 5738 C CA . SER B 1 317 ? 41.958 -39.208 67.022 1.00 70.45 317 SER B CA 1
ATOM 5739 C C . SER B 1 317 ? 43.398 -39.359 67.519 1.00 70.94 317 SER B C 1
ATOM 5740 O O . SER B 1 317 ? 44.116 -38.375 67.705 1.00 74.12 317 SER B O 1
ATOM 5743 N N . ARG B 1 368 ? 44.786 -52.626 67.454 1.00 77.51 368 ARG B N 1
ATOM 5744 C CA . ARG B 1 368 ? 43.388 -52.247 67.640 1.00 76.73 368 ARG B CA 1
ATOM 5745 C C . ARG B 1 368 ? 42.419 -53.424 67.787 1.00 70.57 368 ARG B C 1
ATOM 5746 O O . ARG B 1 368 ? 42.272 -54.257 66.894 1.00 71.44 368 ARG B O 1
ATOM 5754 N N . ASN B 1 369 ? 41.741 -53.465 68.931 1.00 74.31 369 ASN B N 1
ATOM 5755 C CA . ASN B 1 369 ? 40.637 -54.390 69.158 1.00 74.55 369 ASN B CA 1
ATOM 5756 C C . ASN B 1 369 ? 39.375 -53.963 68.421 1.00 74.69 369 ASN B C 1
ATOM 5757 O O . ASN B 1 369 ? 38.375 -54.691 68.449 1.00 74.86 369 ASN B O 1
ATOM 5762 N N . THR B 1 370 ? 39.424 -52.803 67.759 1.00 72.20 370 THR B N 1
ATOM 5763 C CA . THR B 1 370 ? 38.272 -52.105 67.204 1.00 68.66 370 THR B CA 1
ATOM 5764 C C . THR B 1 370 ? 38.056 -52.350 65.713 1.00 69.04 370 THR B C 1
ATOM 5765 O O . THR B 1 370 ? 36.970 -52.049 65.202 1.00 65.69 370 THR B O 1
ATOM 5769 N N . ASP B 1 371 ? 39.052 -52.878 65.001 1.00 67.37 371 ASP B N 1
ATOM 5770 C CA . ASP B 1 371 ? 38.893 -53.083 63.568 1.00 62.97 371 ASP B CA 1
ATOM 5771 C C . ASP B 1 371 ? 37.812 -54.105 63.238 1.00 61.52 371 ASP B C 1
ATOM 5772 O O . ASP B 1 371 ? 37.329 -54.128 62.101 1.00 60.68 371 ASP B O 1
ATOM 5777 N N . LYS B 1 372 ? 37.406 -54.937 64.199 1.00 61.61 372 LYS B N 1
ATOM 5778 C CA . LYS B 1 372 ? 36.315 -55.870 63.930 1.00 60.42 372 LYS B CA 1
ATOM 5779 C C . LYS B 1 372 ? 35.011 -55.125 63.667 1.00 55.36 372 LYS B C 1
ATOM 5780 O O . LYS B 1 372 ? 34.259 -55.480 62.751 1.00 53.81 372 LYS B O 1
ATOM 5786 N N . LEU B 1 373 ? 34.728 -54.088 64.461 1.00 55.48 373 LEU B N 1
ATOM 5787 C CA . LEU B 1 373 ? 33.494 -53.330 64.295 1.00 52.00 373 LEU B CA 1
ATOM 5788 C C . LEU B 1 373 ? 33.590 -52.432 63.070 1.00 50.21 373 LEU B C 1
ATOM 5789 O O . LEU B 1 373 ? 32.672 -52.379 62.243 1.00 45.96 373 LEU B O 1
ATOM 5794 N N . ARG B 1 374 ? 34.706 -51.710 62.968 1.00 46.94 374 ARG B N 1
ATOM 5795 C CA . ARG B 1 374 ? 34.995 -50.887 61.802 1.00 51.82 374 ARG B CA 1
ATOM 5796 C C . ARG B 1 374 ? 34.751 -51.649 60.505 1.00 51.81 374 ARG B C 1
ATOM 5797 O O . ARG B 1 374 ? 34.127 -51.120 59.575 1.00 51.34 374 ARG B O 1
ATOM 5805 N N . HIS B 1 375 ? 35.213 -52.905 60.431 1.00 48.75 375 HIS B N 1
ATOM 5806 C CA . HIS B 1 375 ? 34.979 -53.712 59.237 1.00 49.89 375 HIS B CA 1
ATOM 5807 C C . HIS B 1 375 ? 33.512 -54.103 59.109 1.00 52.01 375 HIS B C 1
ATOM 5808 O O . HIS B 1 375 ? 32.949 -54.050 58.009 1.00 51.79 375 HIS B O 1
ATOM 5815 N N . GLU B 1 376 ? 32.882 -54.537 60.202 1.00 47.14 376 GLU B N 1
ATOM 5816 C CA . GLU B 1 376 ? 31.486 -54.956 60.104 1.00 45.36 376 GLU B CA 1
ATOM 5817 C C . GLU B 1 376 ? 30.573 -53.772 59.805 1.00 47.82 376 GLU B C 1
ATOM 5818 O O . GLU B 1 376 ? 29.563 -53.926 59.107 1.00 46.45 376 GLU B O 1
ATOM 5824 N N . TYR B 1 377 ? 30.894 -52.596 60.349 1.00 43.55 377 TYR B N 1
ATOM 5825 C CA . TYR B 1 377 ? 30.139 -51.396 60.007 1.00 44.51 377 TYR B CA 1
ATOM 5826 C C . TYR B 1 377 ? 30.343 -51.008 58.544 1.00 44.28 377 TYR B C 1
ATOM 5827 O 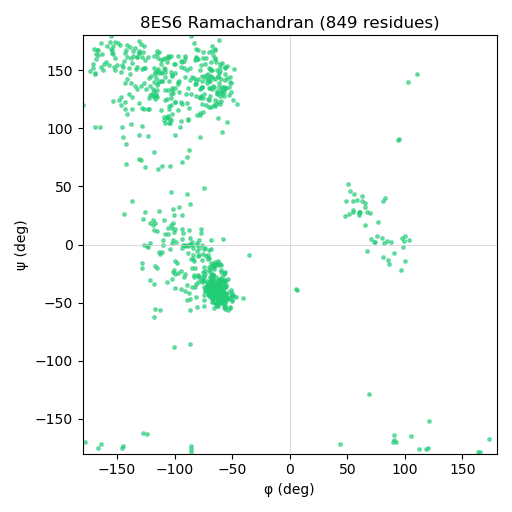O . TYR B 1 377 ? 29.476 -50.364 57.947 1.00 42.91 377 TYR B O 1
ATOM 5836 N N . SER B 1 378 ? 31.477 -51.387 57.954 1.00 47.57 378 SER B N 1
ATOM 5837 C CA . SER B 1 378 ? 31.704 -51.106 56.540 1.00 45.98 378 SER B CA 1
ATOM 5838 C C . SER B 1 378 ? 30.698 -51.844 55.666 1.00 45.91 378 SER B C 1
ATOM 5839 O O . SER B 1 378 ? 30.047 -51.232 54.815 1.00 46.24 378 SER B O 1
ATOM 5842 N N . ARG B 1 379 ? 30.550 -53.159 55.869 1.00 44.36 379 ARG B N 1
ATOM 5843 C CA . ARG B 1 379 ? 29.556 -53.935 55.125 1.00 46.59 379 ARG B CA 1
ATOM 5844 C C . ARG B 1 379 ? 28.182 -53.281 55.166 1.00 41.81 379 ARG B C 1
ATOM 5845 O O . ARG B 1 379 ? 27.510 -53.162 54.135 1.00 42.97 379 ARG B O 1
ATOM 5853 N N . VAL B 1 380 ? 27.731 -52.872 56.356 1.00 40.93 380 VAL B N 1
ATOM 5854 C CA . VAL B 1 380 ? 26.373 -52.342 56.452 1.00 37.00 380 VAL B CA 1
ATOM 5855 C C . VAL B 1 380 ? 26.281 -50.996 55.742 1.00 36.86 380 VAL B C 1
ATOM 5856 O O . VAL B 1 380 ? 25.218 -50.644 55.218 1.00 35.05 380 VAL B O 1
ATOM 5860 N N . ILE B 1 381 ? 27.389 -50.253 55.667 1.00 33.55 381 ILE B N 1
ATOM 5861 C CA . ILE B 1 381 ? 27.411 -49.020 54.875 1.00 38.86 381 ILE B CA 1
ATOM 5862 C C . ILE B 1 381 ? 27.263 -49.348 53.392 1.00 39.71 381 ILE B C 1
ATOM 5863 O O . ILE B 1 381 ? 26.475 -48.716 52.677 1.00 37.77 381 ILE B O 1
ATOM 5868 N N . GLU B 1 382 ? 28.026 -50.339 52.904 1.00 38.58 382 GLU B N 1
ATOM 5869 C CA . GLU B 1 382 ? 27.843 -50.795 51.528 1.00 38.84 382 GLU B CA 1
ATOM 5870 C C . GLU B 1 382 ? 26.407 -51.228 51.290 1.00 35.01 382 GLU B C 1
ATOM 5871 O O . GLU B 1 382 ? 25.814 -50.902 50.256 1.00 36.97 382 GLU B O 1
ATOM 5877 N N . THR B 1 383 ? 25.815 -51.931 52.246 1.00 31.53 383 THR B N 1
ATOM 5878 C CA . THR B 1 383 ? 24.435 -52.357 52.055 1.00 34.71 383 THR B CA 1
ATOM 5879 C C . THR B 1 383 ? 23.514 -51.156 51.928 1.00 38.34 383 THR B C 1
ATOM 5880 O O . THR B 1 383 ? 22.626 -51.124 51.060 1.00 35.26 383 THR B O 1
ATOM 5884 N N . LEU B 1 384 ? 23.729 -50.148 52.778 1.00 35.88 384 LEU B N 1
ATOM 5885 C CA . LEU B 1 384 ? 22.917 -48.939 52.741 1.00 33.40 384 LEU B CA 1
ATOM 5886 C C . LEU B 1 384 ? 23.013 -48.251 51.386 1.00 30.71 384 LEU B C 1
ATOM 5887 O O . LEU B 1 384 ? 21.994 -47.916 50.781 1.00 31.69 384 LEU B O 1
ATOM 5892 N N . PHE B 1 385 ? 24.230 -48.031 50.895 1.00 29.98 385 PHE B N 1
ATOM 5893 C CA . PHE B 1 385 ? 24.407 -47.281 49.654 1.00 30.04 385 PHE B CA 1
ATOM 5894 C C . PHE B 1 385 ? 24.280 -48.140 48.403 1.00 35.54 385 PHE B C 1
ATOM 5895 O O . PHE B 1 385 ? 24.428 -47.612 47.292 1.00 34.14 385 PHE B O 1
ATOM 5903 N N . ALA B 1 386 ? 23.993 -49.434 48.542 1.00 34.82 386 ALA B N 1
ATOM 5904 C CA . ALA B 1 386 ? 23.407 -50.176 47.437 1.00 34.85 386 ALA B CA 1
ATOM 5905 C C . ALA B 1 386 ? 21.895 -50.026 47.400 1.00 35.04 386 ALA B C 1
ATOM 5906 O O . ALA B 1 386 ? 21.285 -50.237 46.346 1.00 34.53 386 ALA B O 1
ATOM 5908 N N . ARG B 1 387 ? 21.287 -49.639 48.519 1.00 29.87 387 ARG B N 1
ATOM 5909 C CA . ARG B 1 387 ? 19.846 -49.458 48.601 1.00 31.52 387 ARG B CA 1
ATOM 5910 C C . ARG B 1 387 ? 19.435 -47.990 48.522 1.00 34.68 387 ARG B C 1
ATOM 5911 O O . ARG B 1 387 ? 18.308 -47.692 48.100 1.00 32.09 387 ARG B O 1
ATOM 5919 N N . TYR B 1 388 ? 20.332 -47.070 48.877 1.00 33.90 388 TYR B N 1
ATOM 5920 C CA . TYR B 1 388 ? 20.057 -45.640 48.833 1.00 30.43 388 TYR B CA 1
ATOM 5921 C C . TYR B 1 388 ? 21.138 -44.933 48.033 1.00 25.26 388 TYR B C 1
ATOM 5922 O O . TYR B 1 388 ? 22.330 -45.229 48.178 1.00 26.42 388 TYR B O 1
ATOM 5931 N N . ASP B 1 389 ? 20.716 -43.975 47.209 1.00 26.50 389 ASP B N 1
ATOM 5932 C CA . ASP B 1 389 ? 21.673 -43.167 46.457 1.00 23.32 389 ASP B CA 1
ATOM 5933 C C . ASP B 1 389 ? 22.506 -42.276 47.376 1.00 27.22 389 ASP B C 1
ATOM 5934 O O . ASP B 1 389 ? 23.734 -42.184 47.219 1.00 24.92 389 ASP B O 1
ATOM 5939 N N . VAL B 1 390 ? 21.862 -41.596 48.343 1.00 24.49 390 VAL B N 1
ATOM 5940 C CA . VAL B 1 390 ? 22.570 -40.690 49.241 1.00 24.70 390 VAL B CA 1
ATOM 5941 C C . VAL B 1 390 ? 21.965 -40.769 50.633 1.00 23.16 390 VAL B C 1
ATOM 5942 O O . VAL B 1 390 ? 20.804 -41.143 50.812 1.00 23.39 390 VAL B O 1
ATOM 5946 N N . LEU B 1 391 ? 22.768 -40.372 51.617 1.00 18.91 391 LEU B N 1
ATOM 5947 C CA . LEU B 1 391 ? 22.323 -40.251 53.008 1.00 24.74 391 LEU B CA 1
ATOM 5948 C C . LEU B 1 391 ? 22.410 -38.792 53.442 1.00 21.02 391 LEU B C 1
ATOM 5949 O O . LEU B 1 391 ? 23.464 -38.170 53.286 1.00 22.04 391 LEU B O 1
ATOM 5954 N N . LEU B 1 392 ? 21.319 -38.238 53.983 1.00 20.60 392 LEU B N 1
ATOM 5955 C CA . LEU B 1 392 ? 21.320 -36.837 54.424 1.00 22.13 392 LEU B CA 1
ATOM 5956 C C . LEU B 1 392 ? 21.429 -36.765 55.951 1.00 21.56 392 LEU B C 1
ATOM 5957 O O . LEU B 1 392 ? 20.677 -37.444 56.659 1.00 22.19 392 LEU B O 1
ATOM 5962 N N . THR B 1 393 ? 22.385 -35.951 56.460 1.00 20.07 393 THR B N 1
ATOM 5963 C CA . THR B 1 393 ? 22.521 -35.795 57.920 1.00 20.61 393 THR B CA 1
ATOM 5964 C C . THR B 1 393 ? 22.783 -34.340 58.293 1.00 22.99 393 THR B C 1
ATOM 5965 O O . THR B 1 393 ? 23.070 -33.501 57.416 1.00 19.33 393 THR B O 1
ATOM 5969 N N . PRO B 1 394 ? 22.721 -33.995 59.584 1.00 22.55 394 PRO B N 1
ATOM 5970 C CA . PRO B 1 394 ? 23.208 -32.682 60.007 1.00 21.48 394 PRO B CA 1
ATOM 5971 C C . PRO B 1 394 ? 24.712 -32.596 59.824 1.00 22.36 394 PRO B C 1
ATOM 5972 O O . PRO B 1 394 ? 25.401 -33.596 59.622 1.00 24.55 394 PRO B O 1
ATOM 5976 N N . VAL B 1 395 ? 25.203 -31.358 59.844 1.00 22.51 395 VAL B N 1
ATOM 5977 C CA . VAL B 1 395 ? 26.626 -31.063 60.000 1.00 23.58 395 VAL B CA 1
ATOM 5978 C C . VAL B 1 395 ? 26.954 -30.674 61.443 1.00 28.58 395 VAL B C 1
ATOM 5979 O O . VAL B 1 395 ? 28.102 -30.844 61.881 1.00 29.93 395 VAL B O 1
ATOM 5983 N N . SER B 1 396 ? 25.982 -30.163 62.184 1.00 30.98 396 SER B N 1
ATOM 5984 C CA . SER B 1 396 ? 26.147 -29.698 63.554 1.00 28.83 396 SER B CA 1
ATOM 5985 C C . SER B 1 396 ? 24.760 -29.647 64.160 1.00 30.53 396 SER B C 1
ATOM 5986 O O . SER B 1 396 ? 23.778 -29.561 63.414 1.00 26.39 396 SER B O 1
ATOM 5989 N N . PRO B 1 397 ? 24.631 -29.751 65.489 1.00 32.08 397 PRO B N 1
ATOM 5990 C CA . PRO B 1 397 ? 23.301 -29.641 66.105 1.00 28.57 397 PRO B CA 1
ATOM 5991 C C . PRO B 1 397 ? 22.809 -28.210 66.252 1.00 30.76 397 PRO B C 1
ATOM 5992 O O . PRO B 1 397 ? 21.628 -28.017 66.583 1.00 27.89 397 PRO B O 1
ATOM 5996 N N . VAL B 1 398 ? 23.666 -27.213 66.013 1.00 22.83 398 VAL B N 1
ATOM 5997 C CA . VAL B 1 398 ? 23.320 -25.807 66.160 1.00 26.30 398 VAL B CA 1
ATOM 5998 C C . VAL B 1 398 ? 23.744 -25.023 64.923 1.00 28.30 398 VAL B C 1
ATOM 5999 O O . VAL B 1 398 ? 24.540 -25.486 64.101 1.00 29.02 398 VAL B O 1
ATOM 6003 N N . LEU B 1 399 ? 23.198 -23.815 64.805 1.00 22.19 399 LEU B N 1
ATOM 6004 C CA . LEU B 1 399 ? 23.713 -22.849 63.849 1.00 28.21 399 LEU B CA 1
ATOM 6005 C C . LEU B 1 399 ? 24.866 -22.078 64.494 1.00 30.23 399 LEU B C 1
ATOM 6006 O O . LEU B 1 399 ? 25.271 -22.363 65.625 1.00 29.21 399 LEU B O 1
ATOM 6011 N N . ALA B 1 400 ? 25.402 -21.093 63.767 1.00 29.70 400 ALA B N 1
ATOM 6012 C CA . ALA B 1 400 ? 26.635 -20.420 64.172 1.00 29.38 400 ALA B CA 1
ATOM 6013 C C . ALA B 1 400 ? 26.504 -19.831 65.574 1.00 31.66 400 ALA B C 1
ATOM 6014 O O . ALA B 1 400 ? 25.498 -19.200 65.903 1.00 29.69 400 ALA B O 1
ATOM 6016 N N . PHE B 1 401 ? 27.528 -20.047 66.390 1.00 35.16 401 PHE B N 1
ATOM 6017 C CA . PHE B 1 401 ? 27.541 -19.640 67.791 1.00 38.66 401 PHE B CA 1
ATOM 6018 C C . PHE B 1 401 ? 28.598 -18.569 68.032 1.00 41.35 401 PHE B C 1
ATOM 6019 O O . PHE B 1 401 ? 29.635 -18.529 67.356 1.00 37.18 401 PHE B O 1
ATOM 6027 N N . ALA B 1 402 ? 28.344 -17.720 69.030 1.00 42.25 402 ALA B N 1
ATOM 6028 C CA . ALA B 1 402 ? 29.326 -16.717 69.415 1.00 37.21 402 ALA B CA 1
ATOM 6029 C C . ALA B 1 402 ? 30.652 -17.386 69.761 1.00 32.86 402 ALA B C 1
ATOM 6030 O O . ALA B 1 402 ? 30.697 -18.549 70.169 1.00 39.91 402 ALA B O 1
ATOM 6032 N N . HIS B 1 403 ? 31.741 -16.640 69.570 1.00 42.36 403 HIS B N 1
ATOM 6033 C CA . HIS B 1 403 ? 33.087 -17.164 69.789 1.00 42.40 403 HIS B CA 1
ATOM 6034 C C . HIS B 1 403 ? 33.216 -17.798 71.169 1.00 46.61 403 HIS B C 1
ATOM 6035 O O . HIS B 1 403 ? 32.700 -17.279 72.162 1.00 47.63 403 HIS B O 1
ATOM 6042 N N . MET B 1 404 ? 33.914 -18.926 71.225 1.00 48.59 404 MET B N 1
ATOM 6043 C CA . MET B 1 404 ? 34.099 -19.685 72.455 1.00 49.43 404 MET B CA 1
ATOM 6044 C C . MET B 1 404 ? 35.590 -19.976 72.621 1.00 53.28 404 MET B C 1
ATOM 6045 O O . MET B 1 404 ? 36.048 -21.108 72.463 1.00 54.11 404 MET B O 1
ATOM 6050 N N . GLN B 1 405 ? 36.345 -18.933 72.967 1.00 59.84 405 GLN B N 1
ATOM 6051 C CA . GLN B 1 405 ? 37.791 -19.049 73.122 1.00 61.99 405 GLN B CA 1
ATOM 6052 C C . GLN B 1 405 ? 38.204 -19.867 74.351 1.00 62.75 405 GLN B C 1
ATOM 6053 O O . GLN B 1 405 ? 39.345 -20.339 74.405 1.00 64.09 405 GLN B O 1
ATOM 6059 N N . GLN B 1 406 ? 37.307 -20.045 75.337 1.00 64.28 406 GLN B N 1
ATOM 6060 C CA . GLN B 1 406 ? 37.578 -20.627 76.655 1.00 61.98 406 GLN B CA 1
ATOM 6061 C C . GLN B 1 406 ? 38.076 -22.072 76.576 1.00 65.37 406 GLN B C 1
ATOM 6062 O O . GLN B 1 406 ? 38.150 -22.637 75.480 1.00 66.77 406 GLN B O 1
ATOM 6068 N N . PRO B 1 407 ? 38.443 -22.702 77.700 1.00 66.91 407 PRO B N 1
ATOM 6069 C CA . PRO B 1 407 ? 38.929 -24.089 77.642 1.00 69.77 407 PRO B CA 1
ATOM 6070 C C . PRO B 1 407 ? 37.966 -25.047 76.947 1.00 65.70 407 PRO B C 1
ATOM 6071 O O . PRO B 1 407 ? 36.749 -24.850 76.937 1.00 64.68 407 PRO B O 1
ATOM 6075 N N . VAL B 1 408 ? 38.539 -26.116 76.390 1.00 65.70 408 VAL B N 1
ATOM 6076 C CA . VAL B 1 408 ? 37.815 -27.024 75.515 1.00 63.60 408 VAL B CA 1
ATOM 6077 C C . VAL B 1 408 ? 36.656 -27.719 76.216 1.00 66.54 408 V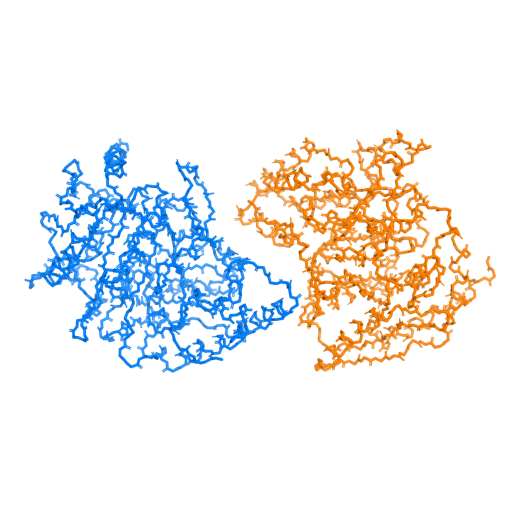AL B C 1
ATOM 6078 O O . VAL B 1 408 ? 35.791 -28.292 75.544 1.00 66.39 408 VAL B O 1
ATOM 6082 N N . ARG B 1 409 ? 36.591 -27.678 77.550 1.00 67.31 409 ARG B N 1
ATOM 6083 C CA . ARG B 1 409 ? 35.428 -28.234 78.235 1.00 68.03 409 ARG B CA 1
ATOM 6084 C C . ARG B 1 409 ? 34.698 -27.212 79.097 1.00 61.30 409 ARG B C 1
ATOM 6085 O O . ARG B 1 409 ? 33.918 -27.592 79.973 1.00 68.42 409 ARG B O 1
ATOM 6093 N N . LYS B 1 410 ? 34.917 -25.922 78.862 1.00 61.58 410 LYS B N 1
ATOM 6094 C CA . LYS B 1 410 ? 33.916 -24.915 79.179 1.00 62.87 410 LYS B CA 1
ATOM 6095 C C . LYS B 1 410 ? 33.202 -24.436 77.918 1.00 64.77 410 LYS B C 1
ATOM 6096 O O . LYS B 1 410 ? 32.551 -23.383 77.929 1.00 66.12 410 LYS B O 1
ATOM 6102 N N . ARG B 1 411 ? 33.320 -25.198 76.835 1.00 63.00 411 ARG B N 1
ATOM 6103 C CA . ARG B 1 411 ? 32.648 -24.925 75.573 1.00 60.61 411 ARG B CA 1
ATOM 6104 C C . ARG B 1 411 ? 31.463 -25.873 75.451 1.00 53.20 411 ARG B C 1
ATOM 6105 O O . ARG B 1 411 ? 31.643 -27.096 75.471 1.00 59.03 411 ARG B O 1
ATOM 6113 N N . LYS B 1 412 ? 30.261 -25.315 75.345 1.00 52.35 412 LYS B N 1
ATOM 6114 C CA . LYS B 1 412 ? 29.049 -26.099 75.147 1.00 50.22 412 LYS B CA 1
ATOM 6115 C C . LYS B 1 412 ? 28.293 -25.573 73.929 1.00 49.54 412 LYS B C 1
ATOM 6116 O O . LYS B 1 412 ? 28.392 -24.394 73.579 1.00 46.75 412 LYS B O 1
ATOM 6122 N N . LEU B 1 413 ? 27.537 -26.457 73.280 1.00 40.81 413 LEU B N 1
ATOM 6123 C CA . LEU B 1 413 ? 26.617 -26.073 72.215 1.00 39.76 413 LEU B CA 1
ATOM 6124 C C . LEU B 1 413 ? 25.199 -26.136 72.765 1.00 39.51 413 LEU B C 1
ATOM 6125 O O . LEU B 1 413 ? 24.825 -27.124 73.408 1.00 38.47 413 LEU B O 1
ATOM 6130 N N . ILE B 1 414 ? 24.415 -25.096 72.512 1.00 35.41 414 ILE B N 1
ATOM 6131 C CA . ILE B 1 414 ? 23.105 -24.934 73.136 1.00 37.87 414 ILE B CA 1
ATOM 6132 C C . ILE B 1 414 ? 22.049 -25.498 72.192 1.00 36.38 414 ILE B C 1
ATOM 6133 O O . ILE B 1 414 ? 21.728 -24.897 71.156 1.00 34.71 414 ILE B O 1
ATOM 6138 N N . VAL B 1 415 ? 21.516 -26.663 72.551 1.00 29.70 415 VAL B N 1
ATOM 6139 C CA . VAL B 1 415 ? 20.518 -27.369 71.761 1.00 31.65 415 VAL B CA 1
ATOM 6140 C C . VAL B 1 415 ? 19.192 -27.281 72.500 1.00 35.78 415 VAL B C 1
ATOM 6141 O O . VAL B 1 415 ? 19.010 -27.927 73.542 1.00 31.97 415 VAL B O 1
ATOM 6145 N N . ASN B 1 416 ? 18.262 -26.503 71.945 1.00 30.66 416 ASN B N 1
ATOM 6146 C CA . ASN B 1 416 ? 16.950 -26.285 72.547 1.00 31.86 416 ASN B CA 1
ATOM 6147 C C . ASN B 1 416 ? 17.079 -25.838 74.006 1.00 39.79 416 ASN B C 1
ATOM 6148 O O . ASN B 1 416 ? 16.403 -26.348 74.903 1.00 32.48 416 ASN B O 1
ATOM 6153 N N . GLY B 1 417 ? 17.979 -24.881 74.240 1.00 35.71 417 GLY B N 1
ATOM 6154 C CA . GLY B 1 417 ? 18.164 -24.289 75.546 1.00 40.81 417 GLY B CA 1
ATOM 6155 C C . GLY B 1 417 ? 19.122 -25.025 76.458 1.00 43.49 417 GLY B C 1
ATOM 6156 O O . GLY B 1 417 ? 19.582 -24.445 77.449 1.00 45.87 417 GLY B O 1
ATOM 6157 N N . GLU B 1 418 ? 19.438 -26.282 76.159 1.00 40.30 418 GLU B N 1
ATOM 6158 C CA . GLU B 1 418 ? 20.238 -27.010 77.116 1.00 40.74 418 GLU B CA 1
ATOM 6159 C C . GLU B 1 418 ? 21.625 -27.336 76.567 1.00 43.42 418 GLU B C 1
ATOM 6160 O O . GLU B 1 418 ? 21.783 -27.626 75.370 1.00 42.34 418 GLU B O 1
ATOM 6166 N N . PRO B 1 419 ? 22.648 -27.244 77.413 1.00 43.89 419 PRO B N 1
ATOM 6167 C CA . PRO B 1 419 ? 24.019 -27.331 76.913 1.00 43.84 419 PRO B CA 1
ATOM 6168 C C . PRO B 1 419 ? 24.349 -28.742 76.461 1.00 46.88 419 PRO B C 1
ATOM 6169 O O . PRO B 1 419 ? 23.892 -29.730 77.042 1.00 44.40 419 PRO B O 1
ATOM 6173 N N . GLN B 1 420 ? 25.133 -28.827 75.394 1.00 46.20 420 GLN B N 1
ATOM 6174 C CA . GLN B 1 420 ? 25.588 -30.099 74.869 1.00 42.32 420 GLN B CA 1
ATOM 6175 C C . GLN B 1 420 ? 27.084 -30.017 74.619 1.00 39.90 420 GLN B C 1
ATOM 6176 O O . GLN B 1 420 ? 27.659 -28.931 74.503 1.00 44.59 420 GLN B O 1
ATOM 6182 N N . ASP B 1 421 ? 27.701 -31.184 74.509 1.00 45.20 421 ASP B N 1
ATOM 6183 C CA . ASP B 1 421 ? 29.150 -31.259 74.453 1.00 45.50 421 ASP B CA 1
ATOM 6184 C C . ASP B 1 421 ? 29.659 -30.716 73.115 1.00 51.33 421 ASP B C 1
ATOM 6185 O O . ASP B 1 421 ? 28.992 -30.813 72.078 1.00 46.59 421 ASP B O 1
ATOM 6190 N N . TYR B 1 422 ? 30.843 -30.097 73.170 1.00 50.43 422 TYR B N 1
ATOM 6191 C CA . TYR B 1 422 ? 31.508 -29.561 71.983 1.00 51.12 422 TYR B CA 1
ATOM 6192 C C . TYR B 1 422 ? 31.718 -30.634 70.922 1.00 48.31 422 TYR B C 1
ATOM 6193 O O . TYR B 1 422 ? 31.640 -30.356 69.718 1.00 48.16 422 TYR B O 1
ATOM 6202 N N . ASN B 1 423 ? 31.999 -31.863 71.349 1.00 48.15 423 ASN B N 1
ATOM 6203 C CA . ASN B 1 423 ? 32.239 -32.960 70.424 1.00 51.81 423 ASN B CA 1
ATOM 6204 C C . ASN B 1 423 ? 30.997 -33.390 69.656 1.00 43.49 423 ASN B C 1
ATOM 6205 O O . ASN B 1 423 ? 31.073 -34.385 68.929 1.00 43.09 423 ASN B O 1
ATOM 6210 N N . GLU B 1 424 ? 29.853 -32.719 69.819 1.00 43.00 424 GLU B N 1
ATOM 6211 C CA . GLU B 1 424 ? 28.743 -32.995 68.917 1.00 44.65 424 GLU B CA 1
ATOM 6212 C C . GLU B 1 424 ? 29.134 -32.665 67.483 1.00 42.58 424 GLU B C 1
ATOM 6213 O O . GLU B 1 424 ? 28.641 -33.302 66.542 1.00 37.11 424 GLU B O 1
ATOM 6219 N N . HIS B 1 425 ? 30.035 -31.688 67.311 1.00 39.56 425 HIS B N 1
ATOM 6220 C CA . HIS B 1 425 ? 30.674 -31.463 66.018 1.00 42.67 425 HIS B CA 1
ATOM 6221 C C . HIS B 1 425 ? 31.233 -32.760 65.450 1.00 45.26 425 HIS B C 1
ATOM 6222 O O . HIS B 1 425 ? 31.111 -33.031 64.247 1.00 42.25 425 HIS B O 1
ATOM 6229 N N . LEU B 1 426 ? 31.852 -33.581 66.298 1.00 42.45 426 LEU B N 1
ATOM 6230 C CA . LEU B 1 426 ? 32.505 -34.757 65.754 1.00 41.21 426 LEU B CA 1
ATOM 6231 C C . LEU B 1 426 ? 31.501 -35.871 65.508 1.00 39.35 426 LEU B C 1
ATOM 6232 O O . LEU B 1 426 ? 31.631 -36.613 64.528 1.00 41.60 426 LEU B O 1
ATOM 6237 N N . PHE B 1 427 ? 30.478 -35.981 66.355 1.00 37.30 427 PHE B N 1
ATOM 6238 C CA . PHE B 1 427 ? 29.480 -37.030 66.173 1.00 35.26 427 PHE B CA 1
ATOM 6239 C C . PHE B 1 427 ? 28.841 -36.953 64.786 1.00 35.96 427 PHE B C 1
ATOM 6240 O O . PHE B 1 427 ? 28.659 -37.981 64.121 1.00 33.41 427 PHE B O 1
ATOM 6248 N N . TRP B 1 428 ? 28.488 -35.752 64.337 1.00 34.66 428 TRP B N 1
ATOM 6249 C CA . TRP B 1 428 ? 27.734 -35.595 63.095 1.00 31.32 428 TRP B CA 1
ATOM 6250 C C . TRP B 1 428 ? 28.619 -35.570 61.858 1.00 32.23 428 TRP B C 1
ATOM 6251 O O . TRP B 1 428 ? 28.092 -35.476 60.741 1.00 30.66 428 TRP B O 1
ATOM 6262 N N . ASN B 1 429 ? 29.935 -35.684 62.029 1.00 32.92 429 ASN B N 1
ATOM 6263 C CA . ASN B 1 429 ? 30.887 -35.710 60.930 1.00 34.57 429 ASN B CA 1
ATOM 6264 C C . ASN B 1 429 ? 31.729 -36.972 6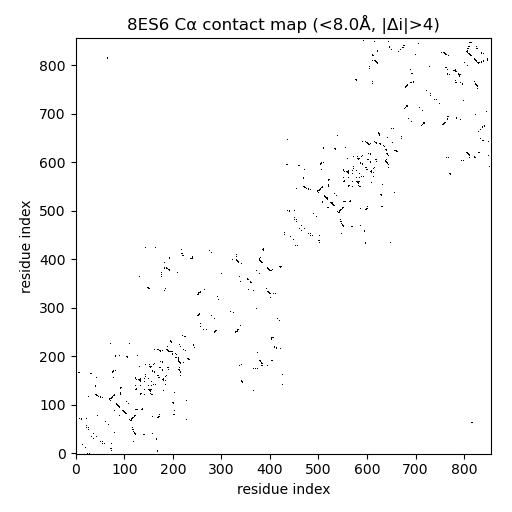0.911 1.00 37.68 429 ASN B C 1
ATOM 6265 O O . ASN B 1 429 ? 32.577 -37.130 60.021 1.00 32.17 429 ASN B O 1
ATOM 6270 N N . MET B 1 430 ? 31.499 -37.887 61.853 1.00 38.30 430 MET B N 1
ATOM 6271 C CA . MET B 1 430 ? 32.375 -39.036 62.033 1.00 38.92 430 MET B CA 1
ATOM 6272 C C . MET B 1 430 ? 32.108 -40.126 61.003 1.00 40.53 430 MET B C 1
ATOM 6273 O O . MET B 1 430 ? 33.024 -40.878 60.649 1.00 40.81 430 MET B O 1
ATOM 6278 N N . LEU B 1 431 ? 30.875 -40.206 60.494 1.00 31.70 431 LEU B N 1
ATOM 6279 C CA . LEU B 1 431 ? 30.496 -41.302 59.616 1.00 36.94 431 LEU B CA 1
ATOM 6280 C C . LEU B 1 431 ? 31.290 -41.279 58.310 1.00 39.77 431 LEU B C 1
ATOM 6281 O O . LEU B 1 431 ? 31.861 -42.296 57.897 1.00 35.95 431 LEU B O 1
ATOM 6286 N N . ALA B 1 432 ? 31.327 -40.128 57.635 1.00 35.77 432 ALA B N 1
ATOM 6287 C CA . ALA B 1 432 ? 32.100 -40.048 56.403 1.00 36.03 432 ALA B CA 1
ATOM 6288 C C . ALA B 1 432 ? 33.592 -40.150 56.684 1.00 38.87 432 ALA B C 1
ATOM 6289 O O . ALA B 1 432 ? 34.336 -40.740 55.889 1.00 37.22 432 ALA B O 1
ATOM 6291 N N . THR B 1 433 ? 34.039 -39.605 57.817 1.00 40.77 433 THR B N 1
ATOM 6292 C CA . THR B 1 433 ? 35.460 -39.629 58.148 1.00 42.97 433 THR B CA 1
ATOM 6293 C C . THR B 1 433 ? 35.950 -41.055 58.377 1.00 44.10 433 THR B C 1
ATOM 6294 O O . THR B 1 433 ? 36.907 -41.506 57.736 1.00 44.55 433 THR B O 1
ATOM 6298 N N . VAL B 1 434 ? 35.288 -41.785 59.279 1.00 45.38 434 VAL B N 1
ATOM 6299 C CA . VAL B 1 434 ? 35.774 -43.096 59.704 1.00 45.65 434 VAL B CA 1
ATOM 6300 C C . VAL B 1 434 ? 35.697 -44.098 58.564 1.00 47.73 434 VAL B C 1
ATOM 6301 O O . VAL B 1 434 ? 36.522 -45.017 58.475 1.00 46.74 434 VAL B O 1
ATOM 6305 N N . PHE B 1 435 ? 34.741 -43.932 57.654 1.00 44.05 435 PHE B N 1
ATOM 6306 C CA . PHE B 1 435 ? 34.582 -44.868 56.556 1.00 41.07 435 PHE B CA 1
ATOM 6307 C C . PHE B 1 435 ? 35.068 -44.304 55.232 1.00 39.41 435 PHE B C 1
ATOM 6308 O O . PHE B 1 435 ? 34.867 -44.940 54.199 1.00 36.42 435 PHE B O 1
ATOM 6316 N N . GLY B 1 436 ? 35.728 -43.149 55.248 1.00 37.14 436 GLY B N 1
ATOM 6317 C CA . GLY B 1 436 ? 36.343 -42.597 54.047 1.00 40.58 436 GLY B CA 1
ATOM 6318 C C . GLY B 1 436 ? 35.355 -42.210 52.969 1.00 38.66 436 GLY B C 1
ATOM 6319 O O . GLY B 1 436 ? 35.647 -42.363 51.775 1.00 37.28 436 GLY B O 1
ATOM 6320 N N . LEU B 1 437 ? 34.186 -41.706 53.363 1.00 35.28 437 LEU B N 1
ATOM 6321 C CA . LEU B 1 437 ? 33.116 -41.523 52.397 1.00 37.30 437 LEU B CA 1
ATOM 6322 C C . LEU B 1 437 ? 33.160 -40.125 51.794 1.00 34.37 437 LEU B C 1
ATOM 6323 O O . LEU B 1 437 ? 33.766 -39.207 52.361 1.00 31.57 437 LEU B O 1
ATOM 6328 N N . PRO B 1 438 ? 32.562 -39.937 50.614 1.00 34.00 438 PRO B N 1
ATOM 6329 C CA . PRO B 1 438 ? 32.344 -38.574 50.124 1.00 32.37 438 PRO B CA 1
ATOM 6330 C C . PRO B 1 438 ? 31.208 -37.913 50.892 1.00 26.37 438 PRO B C 1
ATOM 6331 O O . PRO B 1 438 ? 30.211 -38.548 51.242 1.00 27.06 438 PRO B O 1
ATOM 6335 N N . ALA B 1 439 ? 31.355 -36.620 51.133 1.00 26.57 439 ALA B N 1
ATOM 6336 C CA . ALA B 1 439 ? 30.284 -35.850 51.757 1.00 27.93 439 ALA B CA 1
ATOM 6337 C C . ALA B 1 439 ? 30.261 -34.466 51.130 1.00 22.93 439 ALA B C 1
ATOM 6338 O O . ALA B 1 439 ? 31.282 -33.770 51.127 1.00 23.24 439 ALA B O 1
ATOM 6340 N N . THR B 1 440 ? 29.114 -34.087 50.571 1.00 20.59 440 THR B N 1
ATOM 6341 C CA . THR B 1 440 ? 28.897 -32.733 50.071 1.00 21.25 440 THR B CA 1
ATOM 6342 C C . THR B 1 440 ? 28.045 -31.975 51.096 1.00 21.39 440 THR B C 1
ATOM 6343 O O . THR B 1 440 ? 27.037 -32.498 51.581 1.00 21.95 440 THR B O 1
ATOM 6347 N N . VAL B 1 441 ? 28.451 -30.761 51.439 1.00 23.81 441 VAL B N 1
ATOM 6348 C CA . VAL B 1 441 ? 27.635 -29.896 52.292 1.00 20.70 441 VAL B CA 1
ATOM 6349 C C . VAL B 1 441 ? 26.972 -28.844 51.416 1.00 19.67 441 VAL B C 1
ATOM 6350 O O . VAL B 1 441 ? 27.646 -28.132 50.657 1.00 19.19 441 VAL B O 1
ATOM 6354 N N . TYR B 1 442 ? 25.650 -28.754 51.522 1.00 17.39 442 TYR B N 1
ATOM 6355 C CA . TYR B 1 442 ? 24.803 -27.934 50.681 1.00 16.44 442 TYR B CA 1
ATOM 6356 C C . TYR B 1 442 ? 24.065 -26.905 51.530 1.00 17.50 442 TYR B C 1
ATOM 6357 O O . TYR B 1 442 ? 23.404 -27.283 52.506 1.00 17.37 442 TYR B O 1
ATOM 6366 N N . PRO B 1 443 ? 24.126 -25.615 51.193 1.00 19.13 443 PRO B N 1
ATOM 6367 C CA . PRO B 1 443 ? 23.446 -24.599 52.016 1.00 20.13 443 PRO B CA 1
ATOM 6368 C C . PRO B 1 443 ? 21.946 -24.577 51.754 1.00 21.81 443 PRO B C 1
ATOM 6369 O O . PRO B 1 443 ? 21.501 -24.489 50.610 1.00 17.54 443 PRO B O 1
ATOM 6373 N N . LEU B 1 444 ? 21.159 -24.673 52.826 1.00 17.37 444 LEU B N 1
ATOM 6374 C CA . LEU B 1 444 ? 19.712 -24.601 52.693 1.00 16.50 444 LEU B CA 1
ATOM 6375 C C . LEU B 1 444 ? 19.283 -23.137 52.548 1.00 17.91 444 LEU B C 1
ATOM 6376 O O . LEU B 1 444 ? 20.061 -22.212 52.769 1.00 19.12 444 LEU B O 1
ATOM 6381 N N . ALA B 1 445 ? 18.029 -22.929 52.159 1.00 20.05 445 ALA B N 1
ATOM 6382 C CA . ALA B 1 445 ? 17.491 -21.578 52.072 1.00 22.23 445 ALA B CA 1
ATOM 6383 C C . ALA B 1 445 ? 17.526 -20.904 53.441 1.00 22.11 445 ALA B C 1
ATOM 6384 O O . ALA B 1 445 ? 17.530 -21.557 54.475 1.00 20.07 445 ALA B O 1
ATOM 6386 N N . LYS B 1 446 ? 17.565 -19.568 53.437 1.00 21.54 446 LYS B N 1
ATOM 6387 C CA . LYS B 1 446 ? 17.542 -18.806 54.678 1.00 23.81 446 LYS B CA 1
ATOM 6388 C C . LYS B 1 446 ? 16.685 -17.570 54.461 1.00 26.72 446 LYS B C 1
ATOM 6389 O O . LYS B 1 446 ? 16.683 -16.983 53.373 1.00 24.49 446 LYS B O 1
ATOM 6395 N N . THR B 1 447 ? 15.933 -17.195 55.486 1.00 29.00 447 THR B N 1
ATOM 6396 C CA . THR B 1 447 ? 15.333 -15.878 55.463 1.00 25.38 447 THR B CA 1
ATOM 6397 C C . THR B 1 447 ? 16.351 -14.858 55.947 1.00 27.21 447 THR B C 1
ATOM 6398 O O . THR B 1 447 ? 17.432 -15.197 56.433 1.00 25.63 447 THR B O 1
ATOM 6402 N N . MET B 1 448 ? 15.975 -13.585 55.840 1.00 36.20 448 MET B N 1
ATOM 6403 C CA . MET B 1 448 ? 16.857 -12.520 56.298 1.00 36.57 448 MET B CA 1
ATOM 6404 C C . MET B 1 448 ? 17.183 -12.651 57.777 1.00 35.96 448 MET B C 1
ATOM 6405 O O . MET B 1 448 ? 18.269 -12.256 58.216 1.00 38.42 448 MET B O 1
ATOM 6410 N N . ASP B 1 449 ? 16.275 -13.225 58.555 1.00 36.38 449 ASP B N 1
ATOM 6411 C CA . ASP B 1 449 ? 16.378 -13.198 60.002 1.00 36.61 449 ASP B CA 1
ATOM 6412 C C . ASP B 1 449 ? 16.953 -14.479 60.602 1.00 40.33 449 ASP B C 1
ATOM 6413 O O . ASP B 1 449 ? 17.049 -14.575 61.831 1.00 43.26 449 ASP B O 1
ATOM 6418 N N . GLU B 1 450 ? 17.346 -15.460 59.788 1.00 31.62 450 GLU B N 1
ATOM 6419 C CA . GLU B 1 450 ? 18.028 -16.627 60.320 1.00 34.83 450 GLU B CA 1
ATOM 6420 C C . GLU B 1 450 ? 19.430 -16.756 59.747 1.00 29.61 450 GLU B C 1
ATOM 6421 O O . GLU B 1 450 ? 19.788 -16.146 58.734 1.00 28.07 450 GLU B O 1
ATOM 6427 N N . LEU B 1 451 ? 20.221 -17.550 60.446 1.00 27.12 451 LEU B N 1
ATOM 6428 C CA . LEU B 1 451 ? 21.585 -17.824 60.069 1.00 24.26 451 LEU B CA 1
ATOM 6429 C C . LEU B 1 451 ? 21.615 -18.906 58.991 1.00 24.84 451 LEU B C 1
ATOM 6430 O O . LEU B 1 451 ? 20.606 -19.554 58.702 1.00 22.13 451 LEU B O 1
ATOM 6435 N N . PRO B 1 452 ? 22.762 -19.109 58.355 1.00 22.89 452 PRO B N 1
ATOM 6436 C CA . PRO B 1 452 ? 22.867 -20.188 57.367 1.00 22.85 452 PRO B CA 1
ATOM 6437 C C . PRO B 1 452 ? 22.711 -21.555 58.027 1.00 24.34 452 PRO B C 1
ATOM 6438 O O . PRO B 1 452 ? 22.909 -21.733 59.231 1.00 26.41 452 PRO B O 1
ATOM 6442 N N . CYS B 1 453 ? 22.365 -22.542 57.204 1.00 19.91 453 CYS B N 1
ATOM 6443 C CA . CYS B 1 453 ? 22.205 -23.912 57.685 1.00 19.96 453 CYS B CA 1
ATOM 6444 C C . CYS B 1 453 ? 22.465 -24.837 56.508 1.00 20.05 453 CYS B C 1
ATOM 6445 O O . CYS B 1 453 ? 21.853 -24.675 55.448 1.00 20.49 453 CYS B O 1
ATOM 6448 N N . GLY B 1 454 ? 23.415 -25.742 56.676 1.00 21.33 454 GLY B N 1
ATOM 6449 C CA . GLY B 1 454 ? 23.753 -26.679 55.623 1.00 22.14 454 GLY B CA 1
ATOM 6450 C C . GLY B 1 454 ? 23.230 -28.065 55.935 1.00 21.71 454 GLY B C 1
ATOM 6451 O O . GLY B 1 454 ? 22.908 -28.382 57.094 1.00 21.12 454 GLY B O 1
ATOM 6452 N N . ILE B 1 455 ? 23.124 -28.900 54.907 1.00 17.50 455 ILE B N 1
ATOM 6453 C CA . ILE B 1 455 ? 22.763 -30.299 55.060 1.00 17.91 455 ILE B CA 1
ATOM 6454 C C . ILE B 1 455 ? 23.901 -31.145 54.490 1.00 24.40 455 ILE B C 1
ATOM 6455 O O . ILE B 1 455 ? 24.563 -30.731 53.532 1.00 21.74 455 ILE B O 1
ATOM 6460 N N . GLN B 1 456 ? 24.166 -32.302 55.105 1.00 20.48 456 GLN B N 1
ATOM 6461 C CA . GLN B 1 456 ? 25.288 -33.155 54.701 1.00 24.29 456 GLN B CA 1
ATOM 6462 C C . GLN B 1 456 ? 24.788 -34.296 53.819 1.00 22.21 456 GLN B C 1
ATOM 6463 O O . GLN B 1 456 ? 23.937 -35.078 54.239 1.00 20.58 456 GLN B O 1
ATOM 6469 N N . ILE B 1 457 ? 25.337 -34.394 52.607 1.00 23.15 457 ILE B N 1
ATOM 6470 C CA . ILE B 1 457 ? 24.964 -35.398 51.605 1.00 22.41 457 ILE B CA 1
ATOM 6471 C C . ILE B 1 457 ? 26.085 -36.435 51.534 1.00 21.32 457 ILE B C 1
ATOM 6472 O O . ILE B 1 457 ? 27.174 -36.137 51.029 1.00 21.75 457 ILE B O 1
ATOM 6477 N N . ILE B 1 458 ? 25.824 -37.662 51.994 1.00 21.84 458 ILE B N 1
ATOM 6478 C CA . ILE B 1 458 ? 26.846 -38.711 52.023 1.00 24.64 458 ILE B CA 1
ATOM 6479 C C . ILE B 1 458 ? 26.473 -39.836 51.056 1.00 19.87 458 ILE B C 1
ATOM 6480 O O . ILE B 1 458 ? 25.293 -40.165 50.874 1.00 24.17 458 ILE B O 1
ATOM 6485 N N . SER B 1 459 ? 27.486 -40.472 50.470 1.00 24.00 459 SER B N 1
ATOM 6486 C CA . SER B 1 459 ? 27.211 -41.643 49.646 1.00 25.61 459 SER B CA 1
ATOM 6487 C C . SER B 1 459 ? 28.352 -42.649 49.822 1.00 27.47 459 SER B C 1
ATOM 6488 O O . SER B 1 459 ? 29.251 -42.467 50.651 1.00 27.97 459 SER B O 1
ATOM 6491 N N . GLY B 1 460 ? 28.320 -43.722 49.023 1.00 26.99 460 GLY B N 1
ATOM 6492 C CA . GLY B 1 460 ? 29.325 -44.762 49.144 1.00 28.43 460 GLY B CA 1
ATOM 6493 C C . GLY B 1 460 ? 30.709 -44.302 48.725 1.00 34.26 460 GLY B C 1
ATOM 6494 O O . GLY B 1 460 ? 30.896 -43.264 48.094 1.00 32.96 460 GLY B O 1
ATOM 6495 N N . HIS B 1 461 ? 31.709 -45.107 49.083 1.00 33.28 461 HIS B N 1
ATOM 6496 C CA . HIS B 1 461 ? 33.091 -44.782 48.751 1.00 33.21 461 HIS B CA 1
ATOM 6497 C C . HIS B 1 461 ? 33.260 -44.628 47.236 1.00 32.61 461 HIS B C 1
ATOM 6498 O O . HIS B 1 461 ? 32.768 -45.447 46.459 1.00 34.23 461 HIS B O 1
ATOM 6505 N N . PHE B 1 462 ? 33.930 -43.551 46.825 1.00 34.29 462 PHE B N 1
ATOM 6506 C CA . PHE B 1 462 ? 34.099 -43.189 45.411 1.00 37.80 462 PHE B CA 1
ATOM 6507 C C . PHE B 1 462 ? 32.755 -42.957 44.706 1.00 36.01 462 PHE B C 1
ATOM 6508 O O . PHE B 1 462 ? 32.638 -43.138 43.494 1.00 38.76 462 PHE B O 1
ATOM 6516 N N . HIS B 1 463 ? 31.734 -42.533 45.459 1.00 34.15 463 HIS B N 1
ATOM 6517 C CA . HIS B 1 463 ? 30.501 -41.983 44.903 1.00 30.31 463 HIS B CA 1
ATOM 6518 C C . HIS B 1 463 ? 30.476 -40.457 44.977 1.00 25.82 463 HIS B C 1
ATOM 6519 O O . HIS B 1 463 ? 29.399 -39.881 45.139 1.00 24.68 463 HIS B O 1
ATOM 6526 N N . ASP B 1 464 ? 31.639 -39.797 44.896 1.00 27.98 464 ASP B N 1
ATOM 6527 C CA . ASP B 1 464 ? 31.679 -38.340 44.993 1.00 27.36 464 ASP B CA 1
ATOM 6528 C C . ASP B 1 464 ? 30.822 -37.671 43.930 1.00 27.53 464 ASP B C 1
ATOM 6529 O O . ASP B 1 464 ? 30.314 -36.564 44.164 1.00 20.61 464 ASP B O 1
ATOM 6534 N N . ASP B 1 465 ? 30.692 -38.298 42.743 1.00 22.21 465 ASP B N 1
ATOM 6535 C CA . ASP B 1 465 ? 29.852 -37.716 41.701 1.00 23.00 465 ASP B CA 1
ATOM 6536 C C . ASP B 1 465 ? 28.380 -37.741 42.093 1.00 23.13 465 ASP B C 1
ATOM 6537 O O . ASP B 1 465 ? 27.629 -36.822 41.743 1.00 21.10 465 ASP B O 1
ATOM 6542 N N . VAL B 1 466 ? 27.961 -38.754 42.845 1.00 21.65 466 VAL B N 1
ATOM 6543 C CA . VAL B 1 466 ? 26.560 -38.855 43.250 1.00 23.85 466 VAL B CA 1
ATOM 6544 C C . VAL B 1 466 ? 26.199 -37.779 44.277 1.00 20.86 466 VAL B C 1
ATOM 6545 O O . VAL B 1 466 ? 25.094 -37.229 44.231 1.00 18.99 466 VAL B O 1
ATOM 6549 N N . THR B 1 467 ? 27.086 -37.484 45.237 1.00 22.51 467 THR B N 1
ATOM 6550 C CA . THR B 1 467 ? 26.723 -36.453 46.227 1.00 21.77 467 THR B CA 1
ATOM 6551 C C . THR B 1 467 ? 26.702 -35.060 45.597 1.00 21.63 467 THR B C 1
ATOM 6552 O O . THR B 1 467 ? 25.821 -34.244 45.907 1.00 22.92 467 THR B O 1
ATOM 6556 N N . ILE B 1 468 ? 27.649 -34.775 44.701 1.00 21.73 468 ILE B N 1
ATOM 6557 C CA . ILE B 1 468 ? 27.663 -33.486 44.021 1.00 19.90 468 ILE B CA 1
ATOM 6558 C C . ILE B 1 468 ? 26.472 -33.358 43.073 1.00 22.10 468 ILE B C 1
ATOM 6559 O O . ILE B 1 468 ? 25.823 -32.298 43.019 1.00 18.44 468 ILE B O 1
ATOM 6564 N N . ASN B 1 469 ? 26.173 -34.419 42.304 1.00 18.05 469 ASN B N 1
ATOM 6565 C CA . ASN B 1 469 ? 25.000 -34.416 41.421 1.00 18.00 469 ASN B CA 1
ATOM 6566 C C . ASN B 1 469 ? 23.715 -34.238 42.217 1.00 19.83 469 ASN B C 1
ATOM 6567 O O . ASN B 1 469 ? 22.795 -33.535 41.779 1.00 17.83 469 ASN B O 1
ATOM 6572 N N . PHE B 1 470 ? 23.623 -34.878 43.392 1.00 20.42 470 PHE B N 1
ATOM 6573 C CA . PHE B 1 470 ? 22.449 -34.662 44.235 1.00 22.61 470 PHE B CA 1
ATOM 6574 C C . PHE B 1 470 ? 22.364 -33.200 44.699 1.00 18.23 470 PHE B C 1
ATOM 6575 O O . PHE B 1 470 ? 21.290 -32.586 44.643 1.00 19.22 470 PHE B O 1
ATOM 6583 N N . ALA B 1 471 ? 23.483 -32.610 45.118 1.00 18.04 471 ALA B N 1
ATOM 6584 C CA . ALA B 1 471 ? 23.456 -31.183 45.469 1.00 19.87 471 ALA B CA 1
ATOM 6585 C C . ALA B 1 471 ? 22.972 -30.336 44.299 1.00 18.81 471 ALA B C 1
ATOM 6586 O O . ALA B 1 471 ? 22.186 -29.390 44.479 1.00 16.08 471 ALA B O 1
ATOM 6588 N N . GLU B 1 472 ? 23.413 -30.663 43.077 1.00 18.62 472 GLU B N 1
ATOM 6589 C CA . GLU B 1 472 ? 22.961 -29.875 41.932 1.00 17.48 472 GLU B CA 1
ATOM 6590 C C . GLU B 1 472 ? 21.469 -30.080 41.672 1.00 17.79 472 GLU B C 1
ATOM 6591 O O . GLU B 1 472 ? 20.768 -29.147 41.269 1.00 18.98 472 GLU B O 1
ATOM 6597 N N . PHE B 1 473 ? 20.963 -31.283 41.920 1.00 19.55 473 PHE B N 1
ATOM 6598 C CA . PHE B 1 473 ? 19.533 -31.529 41.796 1.00 17.57 473 PHE B CA 1
ATOM 6599 C C . PHE B 1 473 ? 18.745 -30.717 42.818 1.00 21.04 473 PHE B C 1
ATOM 6600 O O . PHE B 1 473 ? 17.666 -30.193 42.514 1.00 21.98 473 PHE B O 1
ATOM 6608 N N . CYS B 1 474 ? 19.240 -30.673 44.058 1.00 18.03 474 CYS B N 1
ATOM 6609 C CA . CYS B 1 474 ? 18.610 -29.855 45.100 1.00 20.47 474 CYS B CA 1
ATOM 6610 C C . CYS B 1 474 ? 18.533 -28.384 44.716 1.00 19.55 474 CYS B C 1
ATOM 6611 O O . CYS B 1 474 ? 17.584 -27.687 45.102 1.00 19.67 474 CYS B O 1
ATOM 6614 N N . GLU B 1 475 ? 19.508 -27.896 43.957 1.00 19.40 475 GLU B N 1
ATOM 6615 C CA . GLU B 1 475 ? 19.479 -26.510 43.503 1.00 18.94 475 GLU B CA 1
ATOM 6616 C C . GLU B 1 475 ? 18.201 -26.177 42.733 1.00 22.49 475 GLU B C 1
ATOM 6617 O O . GLU B 1 475 ? 17.807 -25.006 42.677 1.00 22.06 475 GLU B O 1
ATOM 6623 N N . SER B 1 476 ? 17.535 -27.174 42.159 1.00 19.73 476 SER B N 1
ATOM 6624 C CA . SER B 1 476 ? 16.307 -26.935 41.415 1.00 24.59 476 SER B CA 1
ATOM 6625 C C . SER B 1 476 ? 15.085 -27.050 42.298 1.00 24.26 476 SER B C 1
ATOM 6626 O O . SER B 1 476 ? 13.975 -26.819 41.821 1.00 27.57 476 SER B O 1
ATOM 6629 N N . ILE B 1 477 ? 15.278 -27.361 43.576 1.00 22.43 477 ILE B N 1
ATOM 6630 C CA . ILE B 1 477 ? 14.192 -27.589 44.522 1.00 23.93 477 ILE B CA 1
ATOM 6631 C C . ILE B 1 477 ? 14.154 -26.497 45.581 1.00 19.07 477 ILE B C 1
ATOM 6632 O O . ILE B 1 477 ? 13.146 -25.809 45.739 1.00 25.23 477 ILE B O 1
ATOM 6637 N N . SER B 1 478 ? 15.257 -26.302 46.298 1.00 20.06 478 SER B N 1
ATOM 6638 C CA . SER B 1 478 ? 15.305 -25.379 47.420 1.00 21.14 478 SER B CA 1
ATOM 6639 C C . SER B 1 478 ? 16.756 -25.195 47.833 1.00 19.25 478 SER B C 1
ATOM 6640 O O . SER B 1 478 ? 17.550 -26.139 47.764 1.00 21.12 478 SER B O 1
ATOM 6643 N N . GLY B 1 479 ? 17.081 -23.990 48.292 1.00 17.12 479 GLY B N 1
ATOM 6644 C CA . GLY B 1 479 ? 18.417 -23.715 48.800 1.00 19.05 479 GLY B CA 1
ATOM 6645 C C . GLY B 1 479 ? 19.377 -23.204 47.741 1.00 17.78 479 GLY B C 1
ATOM 6646 O O . GLY B 1 479 ? 18.987 -22.771 46.650 1.00 17.85 479 GLY B O 1
ATOM 6647 N N . GLY B 1 480 ? 20.664 -23.267 48.071 1.00 17.30 480 GLY B N 1
ATOM 6648 C CA . GLY B 1 480 ? 21.701 -22.676 47.232 1.00 20.54 480 GLY B CA 1
ATOM 6649 C C . GLY B 1 480 ? 22.339 -21.491 47.934 1.00 19.55 480 GLY B C 1
ATOM 6650 O O . GLY B 1 480 ? 22.006 -21.156 49.072 1.00 17.26 480 GLY B O 1
ATOM 6651 N N . PHE B 1 481 ? 23.236 -20.819 47.219 1.00 20.86 481 PHE B N 1
ATOM 6652 C CA . PHE B 1 481 ? 23.989 -19.732 47.820 1.00 21.51 481 PHE B CA 1
ATOM 6653 C C . PHE B 1 481 ? 23.143 -18.462 47.918 1.00 22.52 481 PHE B C 1
ATOM 6654 O O . PHE B 1 481 ? 22.477 -18.066 46.951 1.00 22.02 481 PHE B O 1
ATOM 6662 N N . THR B 1 482 ? 23.187 -17.825 49.088 1.00 21.90 482 THR B N 1
ATOM 6663 C CA . THR B 1 482 ? 22.554 -16.527 49.345 1.00 21.26 482 THR B CA 1
ATOM 6664 C C . THR B 1 482 ? 23.636 -15.495 49.656 1.00 21.08 482 THR B C 1
ATOM 6665 O O . THR B 1 482 ? 24.512 -15.745 50.493 1.00 19.51 482 THR B O 1
ATOM 6669 N N . VAL B 1 483 ? 23.587 -14.353 48.970 1.00 21.85 483 VAL B N 1
ATOM 6670 C CA . VAL B 1 483 ? 24.580 -13.288 49.200 1.00 24.96 483 VAL B CA 1
ATOM 6671 C C . VAL B 1 483 ? 24.270 -12.597 50.522 1.00 23.24 483 VAL B C 1
ATOM 6672 O O . VAL B 1 483 ? 23.127 -12.182 50.736 1.00 23.73 483 VAL B O 1
ATOM 6676 N N . PRO B 1 484 ? 25.232 -12.442 51.419 1.00 24.48 484 PRO B N 1
ATOM 6677 C CA . PRO B 1 484 ? 24.949 -11.767 52.691 1.00 27.91 484 PRO B CA 1
ATOM 6678 C C . PRO B 1 484 ? 24.664 -10.285 52.488 1.00 30.86 484 PRO B C 1
ATOM 6679 O O . PRO B 1 484 ? 25.025 -9.674 51.476 1.00 27.52 484 PRO B O 1
ATOM 6683 N N . GLU B 1 485 ? 23.948 -9.717 53.457 1.00 30.86 485 GLU B N 1
ATOM 6684 C CA . GLU B 1 485 ? 23.543 -8.321 53.348 1.00 34.90 485 GLU B CA 1
ATOM 6685 C C . GLU B 1 485 ? 24.750 -7.419 53.467 1.00 28.12 485 GLU B C 1
ATOM 6686 O O . GLU B 1 485 ? 25.607 -7.634 54.323 1.00 28.69 485 GLU B O 1
ATOM 6692 N N . GLY B 1 486 ? 24.833 -6.432 52.573 1.00 34.46 486 GLY B N 1
ATOM 6693 C CA . GLY B 1 486 ? 25.940 -5.507 52.560 1.00 34.50 486 GLY B CA 1
ATOM 6694 C C . GLY B 1 486 ? 27.134 -5.940 51.738 1.00 40.17 486 GLY B C 1
ATOM 6695 O O . GLY B 1 486 ? 28.142 -5.216 51.708 1.00 31.12 486 GLY B O 1
ATOM 6696 N N . TYR B 1 487 ? 27.062 -7.090 51.071 1.00 36.44 487 TYR B N 1
ATOM 6697 C CA . TYR B 1 487 ? 28.148 -7.582 50.242 1.00 31.52 487 TYR B CA 1
ATOM 6698 C C . TYR B 1 487 ? 27.678 -7.630 48.794 1.00 31.05 487 TYR B C 1
ATOM 6699 O O . TYR B 1 487 ? 26.485 -7.510 48.500 1.00 35.13 487 TYR B O 1
ATOM 6708 N N . GLY B 1 488 ? 28.626 -7.783 47.877 1.00 33.29 488 GLY B N 1
ATOM 6709 C CA . GLY B 1 488 ? 28.296 -7.799 46.455 1.00 37.31 488 GLY B CA 1
ATOM 6710 C C . GLY B 1 488 ? 28.820 -6.641 45.630 1.00 37.40 488 GLY B C 1
ATOM 6711 O O . GLY B 1 488 ? 28.075 -6.010 44.871 1.00 47.83 488 GLY B O 1
#

Nearest PDB structures (foldseek):
  8es6-assembly2_B  TM=1.002E+00  e=2.998E-98  Escherichia coli
  8es6-assembly1_A  TM=9.992E-01  e=3.307E-89  Escherichia coli
  2df4-assembly1_A  TM=8.672E-01  e=2.058E-29  Staphylococcus aureus
  6kvr-assembly1_B  TM=8.053E-01  e=1.061E-27  Candida albicans
  4hbp-assembly1_A  TM=7.585E-01  e=3.419E-27  Rattus norvegicus

InterPro domains:
  IPR023631 Amidase signature domain [PF01425] (26-465)
  IPR036928 Amidase signature (AS) superfamily [G3DSA:3.90.1300.10] (2-480)
  IPR036928 Amidase signature (AS) superfamily [SSF75304] (5-477)
  IPR052739 Fatty-acid amide hydrolase 2 [PTHR43372] (7-485)

Radius of gyration: 31.09 Å; Cα contacts (8 Å, |Δi|>4): 2029; chains: 2; bounding box: 67×83×87 Å